Protein 4MB8 (pdb70)

Nearest PDB structures (foldseek):
  4mb8-assembly1_A  TM=1.003E+00  e=1.133E-54  unclassified Mammalia
  4mb8-assembly1_C  TM=1.001E+00  e=6.189E-52  unclassified Mammalia
  5ll1-assembly1_C  TM=9.895E-01  e=3.876E-42  Danio rerio
  4cw0-assembly1_A  TM=9.420E-01  e=4.918E-27  Aspergillus flavus
  6rgt-assembly1_A  TM=9.420E-01  e=1.066E-26  Aspergillus flavus

CATH classification: 3.10.270.10

Sequence (1146 aa):
VEFVRTGYGKDMVKVLHIQRDGKYHSIKEVATSVQLTLSSKKDYLHGDNSDIIPTDTIKNTVHVLAKFKGIKSIEAFAMNICEHFLSSFNHVIRAQVYVEEVPWKRFEKNGVKHVHAFIHTPTGTHFCEVEQMKSGPPVIHSGIKDLKVLKTTQSGFEGFIKDQFTTLPEVKDRCFATQVYCKWRYHQGRDVDFEATWDTVRDIVLKKFAGPYDKGEYSPSVQKTLYDIQVLSLSRVPEIEDMEISLPNIHYFNIDMSKMGLINKEEVLLPLDNPYGKITGTVKRVEFVRTGYGKDMVKVLHIQRDGKYHSIKEVATSVQLTLSSKKDYLHGDNSDIIPTDTIKNTVHVLAKFKGIKSIEAFAMNICEHFLSSFNHVIRAQVYVEEVPWKRFEKNGVKHVHAFIHTPTGTHFCEVEQMKSGPPVIHSGIKDLKVLKTTQSGFEGFIKDQFTTLPEVKDRCFATQVYCKWRYHQGRDVDFEATWDTVRDIVLKKFAGPYDKGEYSPSVQKTLYDIQVLSLSRVPEIEDMEISLPNIHYFNIDMSKMGLINKEEVLLPLDNPYGKITGTVKRKVEFVRTGYGKDMVKVLHIQRDGKYHSIKEVATSVQLTLSSKKDYLHGDNSDIIPTDTIKNTVHVLAKFKGIKSIEAFAMNICEHFLSSFNHVIRAQVYVEEVPWKRFEKNGVKHVHAFIHTPTGTHFCEVEQMKSGPPVIHSGIKDLKVLKTTQSGFEGFIKDQFTTLPEVKDRCFATQVYCKWRYHQGVDFEATWDTVRDIVLKKFAGPYDKGEYSPSVQKTLYDIQVLSLSRVPEIEDMEISLPNIHYFNIDMSKMGLINKEEVLLPLDNPYGKITGTVKRKLVEFVRTGYGKDMVKVLHIQRDGKYHSIKEVATSVQLTLSSKKDYLHGDNSDIIPTDTIKNTVHVLAKFKGIKSIEAFAMNICEHFLSSFNHVIRAQVYVEEVPWKRFEKNGVKHVHAFIHTPTGTHFCEVEQMKSGPPVIHSGIKDLKVLKTTQSGFEGFIKDQFTTLPEVKDRCFATQVYCKWRYHQGRDVDFEATWDTVRDIVLKKFAGPYDKGEYSPSVQKTLYDIQVLSLSRVPEIEDMEISLPNIHYFNIDMSKMGLINKEEVLLPLDNPYGKITGTVKRKLSSR

Foldseek 3Di:
DDDDDDKDADFFLWDKDWDDDDLAIDIWIKGKIKIWDFQDDCCVVPVDCVLPDDNVNLSVVLVVLCVVVNCLDVQVSQQVSFVVVLVPHVRTFKMKMKMKIQQWDFDDDPHDGDRDDTDRDLQWIKMKMWMDGRPGHIKIKIKTWFHKDKDQWLEWEDPDDDDPPDPDDGTQTGMFIKIKIKMFIFADVDPDPNVVLRVVLSVLLVCLQFNDPPPTHHDHDPQVSVVSSFVVSCVVPVGTFKMKIKIKGWDWAADDCVVVVDDDVHDHTDGDPDDIDMDIDMDGD/DDDDDDKDADFQLWDWFWDPPDLAIDIWIKGKIKIWGFQDCCCVVPVDCVQDDDNVNLSVVLVVCCVPPNCVDVQVSQQVSFVVPLVVHVRTFKMKMKMKIQQWDFDDDPPDGDRDDTDRDQQKIKMKMWMDGRPGHIKIKIKIWQHKDKDQWLEWEDDDDDDPVDPDDGTQIGMFIWIKIKMFIFAPVDPDPVVVLRVVLVVLLVCLQQPDPVPGHHDHDPLVSVVSSFVVSCVVDVGTFKMKIKIKGFDWAADDCVVVPDDDDHDHTDGDPDDIDIDIDMDGHD/DDDDDDKDADFQLWDWQWDDDDLAIDIWIKGKIKIWDFQDCCCVVPVDCPQPDPNVNLSVVLVVCCVVVNPLDVQVSQQVSFVCPLVVHVRTFKMKMKMKIQQWDFDDDPPDGDRDDTDRDQQKIKMKMWMDGRPGHIKIKIWIWQHKDKDFWLEWEDDDDDDPPDPDDGGQTGMFIWIKIKMWIFAPDDDPVVLRVVLVVLLVCLVFPDPPPGHHDHDPLVSVVSSQVVNCVVPVRTFKMKIKIKGWDWAADDCVVVPDDDPHPHTDGDPDDIDIDIDMDGDDD/DDDDDDKDADFFLWDKFWDDDDLAIDIWIKGKIKIWDFQDPCCVVPVDCVLPDDNVNLSVVLVVLCVVVNPPDVQVSQQVSFVVVLVVHVRTFKMKMKMWIQQWAFDADPHDGHRDDTDRDQQWIKMKMWMDGRPGHIKIKIKTWFHKDKDQWLEFEDPDDDDPPDPDDGTQIGMFIWIKIKMFIFADPDPDPNVVLVVVLVVLLVCLQFPDPPPTHHDHDPQVSVVSSQQASVAVPVGTFKMKIKIKGWDWAADDCVVVVDDDVHDHTDGDPDDIDIDIDMDGDDDHHD

Radius of gyration: 30.13 Å; Cα contacts (8 Å, |Δi|>4): 2859; chains: 4; bounding box: 75×80×69 Å

Solvent-accessible surface area: 43444 Å² total; per-residue (Å²): 73,56,60,71,137,10,2,5,1,2,15,58,2,35,0,0,29,4,94,88,85,66,106,101,9,38,27,31,12,1,19,0,25,2,35,0,15,7,61,35,47,52,5,6,64,139,13,54,6,51,31,2,0,0,20,16,0,0,42,13,0,0,8,0,12,0,43,142,120,12,4,165,10,0,0,31,0,0,38,36,0,0,98,31,0,19,90,62,16,119,34,0,57,36,0,48,0,71,0,46,34,35,18,37,82,38,6,108,74,148,67,80,114,0,19,0,0,8,18,34,16,18,13,4,3,12,3,0,21,0,54,28,99,66,120,23,85,22,44,1,29,0,0,0,50,38,0,60,2,0,3,2,21,46,1,0,23,54,39,8,46,119,39,156,35,24,48,46,97,76,50,154,55,58,16,2,3,2,58,5,73,0,39,0,74,4,63,100,75,72,132,25,98,14,63,48,16,29,90,38,0,58,55,0,2,25,80,31,8,0,1,57,50,72,149,8,84,87,11,34,2,6,9,51,5,0,28,35,4,1,46,52,0,2,81,128,11,88,56,0,49,30,0,64,0,20,3,24,13,47,20,26,82,46,24,96,5,66,163,32,69,36,133,3,138,53,59,0,7,53,9,43,69,26,12,54,0,60,7,19,2,9,0,94,94,83,96,58,66,151,9,2,6,2,4,14,60,2,39,0,0,27,2,87,89,83,68,102,96,12,36,25,30,12,0,18,1,24,3,35,0,14,9,60,33,43,56,4,9,58,137,12,54,7,52,31,3,1,0,20,18,0,0,42,13,0,0,8,1,12,0,42,134,104,37,10,121,6,0,0,36,0,0,42,36,0,0,100,35,0,12,71,64,16,109,42,0,55,32,0,48,0,74,0,46,32,35,18,37,81,40,10,94,115,157,51,80,104,0,13,4,0,8,19,35,14,17,16,4,4,14,3,0,22,0,54,22,101,66,122,23,73,26,47,3,34,0,0,0,49,38,0,66,1,0,0,2,17,21,1,0,20,60,38,11,43,111,33,118,17,21,50,45,88,80,48,145,60,51,17,2,3,2,60,4,75,0,41,0,80,5,59,108,79,64,146,29,85,19,50,48,16,26,81,45,0,51,54,6,1,14,107,38,7,0,4,68,43,106,117,0,83,88,9,40,1,8,8,46,5,0,28,23,2,0,51,31,0,6,78,155,10,85,56,0,54,26,0,47,0,20,4,21,14,49,19,25,79,44,21,91,1,68,177,26,70,21,148,1,150,50,65,0,5,53,9,45,65,30,14,55,0,62,7,23,3,8,0,85,65,178,18,88,53,63,158,8,1,6,1,2,14,57,1,38,0,0,19,2,93,85,84,72,128,96,11,40,25,29,12,0,17,0,24,3,34,0,13,9,59,32,46,54,4,9,61,134,14,57,7,51,31,4,1,0,21,19,0,0,43,15,0,0,10,3,18,0,35,122,124,15,12,168,6,0,0,27,1,0,50,31,0,0,94,35,1,13,81,60,17,129,36,0,56,34,0,45,0,75,0,45,33,34,18,37,79,46,7,97,94,151,53,76,99,0,10,4,0,8,18,35,16,21,15,4,4,12,2,0,22,0,55,15,100,68,119,24,87,37,46,20,34,0,0,0,49,38,0,72,2,0,1,2,19,31,2,0,21,60,38,10,44,114,35,115,17,23,56,46,88,77,47,141,74,57,17,2,3,3,63,5,74,0,40,0,78,16,59,152,77,76,90,28,60,48,15,27,77,44,0,48,53,0,1,25,98,51,8,0,5,61,43,92,104,1,73,93,8,38,0,6,8,46,7,0,30,27,3,0,57,35,0,1,77,124,12,82,63,0,54,26,0,58,0,19,4,21,14,51,19,25,80,47,22,85,1,65,169,27,71,20,146,2,119,75,57,0,8,56,9,37,62,29,14,54,0,59,7,24,3,7,0,87,40,126,145,40,66,59,60,136,13,1,6,2,4,15,58,1,35,2,0,22,2,80,84,87,67,92,105,11,27,19,20,12,2,20,0,25,3,36,0,15,6,61,20,48,58,3,6,63,135,12,56,6,51,31,2,1,0,21,16,0,0,43,11,0,0,9,0,8,0,41,140,126,14,7,123,16,1,0,34,2,0,48,41,0,0,103,31,0,14,78,66,16,114,39,0,54,36,0,49,0,70,0,46,32,35,16,35,80,35,7,108,69,149,66,82,118,0,20,0,0,9,19,34,15,18,14,3,4,13,5,0,22,0,56,24,102,64,119,24,93,33,47,20,27,0,0,0,50,40,0,58,1,0,3,2,18,28,2,0,23,55,39,9,47,115,36,146,37,24,45,47,97,80,51,152,69,60,16,2,3,3,58,6,73,0,38,0,76,12,63,118,58,200,128,35,92,26,63,46,15,25,84,64,0,58,71,6,3,25,103,48,9,1,6,79,58,82,119,7,82,90,9,33,1,4,9,51,6,0,23,33,4,1,27,18,0,6,34,151,12,88,51,0,56,28,0,66,1,19,4,24,16,50,18,26,82,39,25,102,2,69,182,33,68,35,137,5,129,75,64,0,5,53,10,35,62,30,14,54,0,60,5,22,4,13,1,77,57,153,137,62,59,242

InterPro domains:
  IPR002042 Uricase [PF01014] (20-144)
  IPR002042 Uricase [PF01014] (154-293)
  IPR002042 Uricase [PIRSF000241] (1-301)
  IPR002042 Uricase [PR00093] (22-33)
  IPR002042 Uricase [PR00093] (61-75)
  IPR002042 Uricase [PR00093] (97-110)
  IPR002042 Uricase [PR00093] (160-176)
  IPR002042 Uricase [PR00093] (176-188)
  IPR002042 Uricase [PTHR42874] (12-303)
  IPR002042 Uricase [TIGR03383] (17-298)
  IPR019842 Uricase, conserved site [PS00366] (160-187)

B-factor: mean 56.02, std 17.3, range [18.18, 130.03]

Organism: Canis lupus familiaris (NCBI:txid9615)

Secondary structure (DSSP, 8-state):
--EEEEEEEEEEEEEEEEEEETTEEEEEEEEEEEEEEES--HHHHT---TT---HHHHHHHHHHHHHHT--SSHHHHHHHHHHHHHHH-TTEEEEEEEEEE--EEEEEETTEEEEEEEEE--SSEEEEEEEEETTSPEEEEEEEEEEEEEESSSB-B-S----TT-----BS---EEEEEEEEEEE-SS----SHHHHHHHHHHHHHHHH-STTT---BS-HHHHHHHHHHHHHHH-TTEEEEEEEEEE--EEE---GGGT---SSSEEEE-SS-EEEEEEEEE-/-EEEEEEEEEEEEEEEEEEEETTEEEEEEEEEEEEEEES--HHHHT---TT---HHHHHHHHHHHHHHS--SSHHHHHHHHHHHHHHH-TTEEEEEEEEEE--EEEEEETTEEEEEEEEE--SSEEEEEEEEETTSPEEEEEEEEEEEEEESSSB-B-S----TT-----BS---EEEEEEEEEEE-SS----HHHHHHHHHHHHHHHHH--SSS---BS-HHHHHHHHHHHHHHH-TTEEEEEEEEEE--EEE---GGGT---SSSEEEE--SSEEEEEEEEE--/--EEEEEEEEEEEEEEEEEEETTEEEEEEEEEEEEEEES--HHHHT---TT---HHHHHHHHHHHHHHSTTS-HHHHHHHHHHHHHHH-TTEEEEEEEEEE--EEEEEETTEEEEEEEEE--SSEEEEEEEEETTSPEEEEEEEEEEEEEESSSB-B-S----TT-----BSS--EEEEEEEEEEE-----HHHHHHHHHHHHHHHHH--TTT---BS-HHHHHHHHHHHHHHH-TTEEEEEEEEEE--EEE---GGGT---SSSEEEE-SS-EEEEEEEEES--/-EEEEEEEEEEEEEEEEEEEETTEEEEEEEEEEEEEEES--HHHHT---TT---HHHHHHHHHHHHHHT--SSHHHHHHHHHHHHHHH-TTEEEEEEEEEE--EEEEEETTEEEEEEEEE--SSEEEEEEEEETTSPEEEEEEEEEEEEEESSSB-B-S----TT-----BS---EEEEEEEEEEE-SS----HHHHHHHHHHHHHHHHH-STTT---BS-HHHHHHHHHHHHHHH-TTEEEEEEEEEE--EEE---GGGT---SSSEEEE-SS-EEEEEEEEESSS---

Structure (mmCIF, N/CA/C/O backbone):
data_4MB8
#
_entry.id   4MB8
#
_cell.length_a   143.778
_cell.length_b   143.778
_cell.length_c   138.870
_cell.angle_alpha   90.00
_cell.angle_beta   90.00
_cell.angle_gamma   120.00
#
_symmetry.space_group_name_H-M   'P 61'
#
loop_
_entity.id
_entity.type
_entity.pdbx_description
1 polymer Uricase
2 non-polymer 'ACETATE ION'
3 water water
#
loop_
_atom_site.group_PDB
_atom_site.id
_atom_site.type_symbol
_atom_site.label_atom_id
_atom_site.label_alt_id
_atom_site.label_comp_id
_atom_site.label_asym_id
_atom_site.label_entity_id
_atom_site.label_seq_id
_atom_site.pdbx_PDB_ins_code
_atom_site.Cartn_x
_atom_site.Cartn_y
_atom_site.Cartn_z
_atom_site.occupancy
_atom_site.B_iso_or_equiv
_atom_site.auth_seq_id
_atom_site.auth_comp_id
_atom_site.auth_asym_id
_atom_site.auth_atom_id
_atom_site.pdbx_PDB_model_num
ATOM 1 N N . VAL A 1 14 ? 22.692 -27.591 -39.402 1.00 95.10 14 VAL A N 1
ATOM 2 C CA . VAL A 1 14 ? 23.048 -28.894 -38.837 1.00 91.22 14 VAL A CA 1
ATOM 3 C C . VAL A 1 14 ? 22.966 -28.984 -37.304 1.00 81.80 14 VAL A C 1
ATOM 4 O O . VAL A 1 14 ? 22.162 -29.732 -36.803 1.00 84.41 14 VAL A O 1
ATOM 8 N N . GLU A 1 15 ? 23.793 -28.223 -36.587 1.00 69.81 15 GLU A N 1
ATOM 9 C CA . GLU A 1 15 ? 23.860 -28.165 -35.099 1.00 77.33 15 GLU A CA 1
ATOM 10 C C . GLU A 1 15 ? 24.367 -29.418 -34.342 1.00 79.04 15 GLU A C 1
ATOM 11 O O . GLU A 1 15 ? 24.095 -30.551 -34.7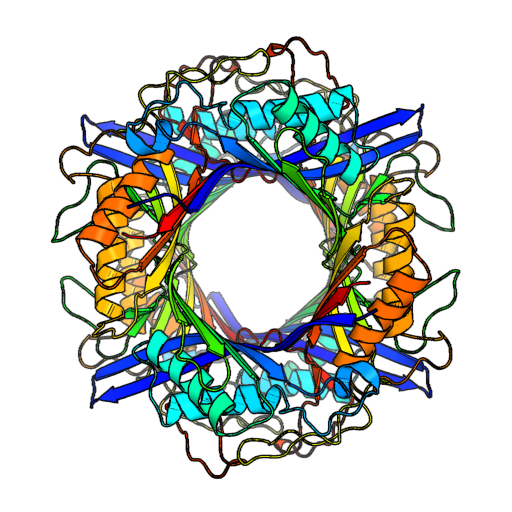13 1.00 73.32 15 GLU A O 1
ATOM 17 N N . PHE A 1 16 ? 25.154 -29.172 -33.294 1.00 70.26 16 PHE A N 1
ATOM 18 C CA . PHE A 1 16 ? 25.694 -30.222 -32.422 1.00 64.25 16 PHE A CA 1
ATOM 19 C C . PHE A 1 16 ? 24.823 -30.505 -31.219 1.00 62.36 16 PHE A C 1
ATOM 20 O O . PHE A 1 16 ? 24.266 -29.580 -30.633 1.00 72.15 16 PHE A O 1
ATOM 28 N N . VAL A 1 17 ? 24.744 -31.777 -30.834 1.00 59.12 17 VAL A N 1
ATOM 29 C CA . VAL A 1 17 ? 24.029 -32.201 -29.633 1.00 57.15 17 VAL A CA 1
ATOM 30 C C . VAL A 1 17 ? 25.023 -32.666 -28.554 1.00 60.97 17 VAL A C 1
ATOM 31 O O . VAL A 1 17 ? 24.882 -32.318 -27.383 1.00 61.15 17 VAL A O 1
ATOM 35 N N . ARG A 1 18 ? 26.037 -33.427 -28.975 1.00 55.73 18 ARG A N 1
ATOM 36 C CA . ARG A 1 18 ? 27.038 -34.019 -28.084 1.00 51.89 18 ARG A CA 1
ATOM 37 C C . ARG A 1 18 ? 28.337 -34.294 -28.819 1.00 56.90 18 ARG A C 1
ATOM 38 O O . ARG A 1 18 ? 28.320 -34.683 -29.982 1.00 61.29 18 ARG A O 1
ATOM 46 N N . THR A 1 19 ? 29.465 -34.083 -28.142 1.00 60.76 19 THR A N 1
ATOM 47 C CA . THR A 1 19 ? 30.769 -34.478 -28.680 1.00 54.99 19 THR A CA 1
ATOM 48 C C . THR A 1 19 ? 31.577 -35.098 -27.549 1.00 45.54 19 THR A C 1
ATOM 49 O O . THR A 1 19 ? 31.329 -34.826 -26.375 1.00 49.98 19 THR A O 1
ATOM 53 N N . GLY A 1 20 ? 32.541 -35.934 -27.902 1.00 43.02 20 GLY A N 1
ATOM 54 C CA . GLY A 1 20 ? 33.339 -36.616 -26.902 1.00 40.08 20 GLY A CA 1
ATOM 55 C C . GLY A 1 20 ? 34.396 -37.466 -27.574 1.00 45.92 20 GLY A C 1
ATOM 56 O O . GLY A 1 20 ? 34.155 -38.103 -28.601 1.00 46.62 20 GLY A O 1
ATOM 57 N N . TYR A 1 21 ? 35.580 -37.475 -26.986 1.00 41.28 21 TYR A N 1
ATOM 58 C CA . TYR A 1 21 ? 36.659 -38.282 -27.498 1.00 40.81 21 TYR A CA 1
ATOM 59 C C . TYR A 1 21 ? 37.514 -38.652 -26.288 1.00 42.49 21 TYR A C 1
ATOM 60 O O . TYR A 1 21 ? 37.477 -37.986 -25.248 1.00 35.82 21 TYR A O 1
ATOM 69 N N . GLY A 1 22 ? 38.243 -39.749 -26.390 1.00 39.98 22 GLY A N 1
ATOM 70 C CA . GLY A 1 22 ? 38.964 -40.234 -25.232 1.00 38.83 22 GLY A CA 1
ATOM 71 C C . GLY A 1 22 ? 39.670 -41.521 -25.566 1.00 42.63 22 GLY A C 1
ATOM 72 O O . GLY A 1 22 ? 39.790 -41.899 -26.738 1.00 35.21 22 GLY A O 1
ATOM 73 N N . LYS A 1 23 ? 40.131 -42.197 -24.520 1.00 38.73 23 LYS A N 1
ATOM 74 C CA . LYS A 1 23 ? 40.757 -43.495 -24.642 1.00 31.11 23 LYS A CA 1
ATOM 75 C C . LYS A 1 23 ? 39.935 -44.468 -23.815 1.00 36.22 23 LYS A C 1
ATOM 76 O O . LYS A 1 23 ? 39.528 -44.144 -22.705 1.00 31.50 23 LYS A O 1
ATOM 82 N N . ASP A 1 24 ? 39.636 -45.635 -24.378 1.00 27.97 24 ASP A N 1
ATOM 83 C CA . ASP A 1 24 ? 38.984 -46.703 -23.619 1.00 25.23 24 ASP A CA 1
ATOM 84 C C . ASP A 1 24 ? 39.943 -47.840 -23.287 1.00 29.98 24 ASP A C 1
ATOM 85 O O . ASP A 1 24 ? 40.935 -48.075 -23.997 1.00 32.18 24 ASP A O 1
ATOM 90 N N . MET A 1 25 ? 39.602 -48.564 -22.230 1.00 29.46 25 MET A N 1
ATOM 91 C CA . MET A 1 25 ? 40.295 -49.783 -21.845 1.00 31.14 25 MET A CA 1
ATOM 92 C C . MET A 1 25 ? 41.755 -49.497 -21.530 1.00 38.33 25 MET A C 1
ATOM 93 O O . MET A 1 25 ? 42.664 -50.209 -21.970 1.00 43.82 25 MET A O 1
ATOM 98 N N . VAL A 1 26 ? 41.996 -48.417 -20.803 1.00 37.38 26 VAL A N 1
ATOM 99 C CA . VAL A 1 26 ? 43.324 -48.230 -20.269 1.00 33.28 26 VAL A CA 1
ATOM 100 C C . VAL A 1 26 ? 43.396 -49.111 -19.032 1.00 27.58 26 VAL A C 1
ATOM 101 O O . VAL A 1 26 ? 42.659 -48.902 -18.077 1.00 30.98 26 VAL A O 1
ATOM 105 N N . LYS A 1 27 ? 44.229 -50.142 -19.088 1.00 30.18 27 LYS A N 1
ATOM 106 C CA . LYS A 1 27 ? 44.397 -51.071 -17.980 1.00 26.55 27 LYS A CA 1
ATOM 107 C C . LYS A 1 27 ? 45.638 -50.752 -17.156 1.00 29.40 27 LYS A C 1
ATOM 108 O O . LYS A 1 27 ? 46.681 -50.406 -17.704 1.00 37.56 27 LYS A O 1
ATOM 114 N N . VAL A 1 28 ? 45.520 -50.872 -15.838 1.00 32.95 28 VAL A N 1
ATOM 115 C CA . VAL A 1 28 ? 46.626 -50.597 -14.929 1.00 29.76 28 VAL A CA 1
ATOM 116 C C . VAL A 1 28 ? 46.588 -51.532 -13.738 1.00 32.32 28 VAL A C 1
ATOM 117 O O . VAL A 1 28 ? 45.513 -51.834 -13.237 1.00 35.09 28 VAL A O 1
ATOM 121 N N . LEU A 1 29 ? 47.745 -52.015 -13.304 1.00 31.17 29 LEU A N 1
ATOM 122 C CA . LEU A 1 29 ? 47.876 -52.669 -12.008 1.00 26.20 29 LEU A CA 1
ATOM 123 C C . LEU A 1 29 ? 48.752 -51.792 -11.095 1.00 39.12 29 LEU A C 1
ATOM 124 O O . LEU A 1 29 ? 49.918 -51.511 -11.408 1.00 36.87 29 LEU A O 1
ATOM 129 N N . HIS A 1 30 ? 48.185 -51.340 -9.985 1.00 35.84 30 HIS A N 1
ATOM 130 C CA . HIS A 1 30 ? 48.936 -50.589 -8.994 1.00 35.64 30 HIS A CA 1
ATOM 131 C C . HIS A 1 30 ? 49.344 -51.515 -7.864 1.00 38.14 30 HIS A C 1
ATOM 132 O O . HIS A 1 30 ? 48.513 -52.256 -7.328 1.00 34.74 30 HIS A O 1
ATOM 139 N N . ILE A 1 31 ? 50.635 -51.513 -7.543 1.00 38.43 31 ILE A N 1
ATOM 140 C CA . ILE A 1 31 ? 51.196 -52.353 -6.466 1.00 44.27 31 ILE A CA 1
ATOM 141 C C . ILE A 1 31 ? 51.795 -51.544 -5.322 1.00 50.66 31 ILE A C 1
ATOM 142 O O . ILE A 1 31 ? 52.597 -50.639 -5.545 1.00 52.07 31 ILE A O 1
ATOM 147 N N . GLN A 1 32 ? 51.356 -51.820 -4.103 1.00 56.09 32 GLN A N 1
ATOM 148 C CA . GLN A 1 32 ? 51.975 -51.210 -2.931 1.00 53.86 32 GLN A CA 1
ATOM 149 C C . GLN A 1 32 ? 52.743 -52.239 -2.080 1.00 54.70 32 GLN A C 1
ATOM 150 O O . GLN A 1 32 ? 52.229 -53.322 -1.795 1.00 57.51 32 GLN A O 1
ATOM 156 N N . ARG A 1 33 ? 53.979 -51.925 -1.694 1.00 60.48 33 ARG A N 1
ATOM 157 C CA . ARG A 1 33 ? 54.806 -52.894 -0.959 1.00 57.24 33 ARG A CA 1
ATOM 158 C C . ARG A 1 33 ? 55.220 -52.410 0.424 1.00 63.12 33 ARG A C 1
ATOM 159 O O . ARG A 1 33 ? 56.015 -51.484 0.547 1.00 79.59 33 ARG A O 1
ATOM 167 N N . ASP A 1 34 ? 54.638 -53.019 1.456 1.00 75.17 34 ASP A N 1
ATOM 168 C CA . ASP A 1 34 ? 55.028 -52.780 2.850 1.00 77.50 34 ASP A CA 1
ATOM 169 C C . ASP A 1 34 ? 55.752 -54.009 3.382 1.00 73.24 34 ASP A C 1
ATOM 170 O O . ASP A 1 34 ? 55.156 -54.846 4.054 1.00 72.75 34 ASP A O 1
ATOM 175 N N . GLY A 1 35 ? 57.035 -54.128 3.077 1.00 78.93 35 GLY A N 1
ATOM 176 C CA . GLY A 1 35 ? 57.761 -55.331 3.428 1.00 83.64 35 GLY A CA 1
ATOM 177 C C . GLY A 1 35 ? 57.345 -56.532 2.601 1.00 85.18 35 GLY A C 1
ATOM 178 O O . GLY A 1 35 ? 57.422 -56.500 1.364 1.00 78.51 35 GLY A O 1
ATOM 179 N N . LYS A 1 36 ? 56.911 -57.596 3.278 1.00 85.78 36 LYS A N 1
ATOM 180 C CA . LYS A 1 36 ? 56.539 -58.843 2.599 1.00 91.55 36 LYS A CA 1
ATOM 181 C C . LYS A 1 36 ? 55.080 -58.777 2.165 1.00 85.05 36 LYS A C 1
ATOM 182 O O . LYS A 1 36 ? 54.616 -59.608 1.380 1.00 85.37 36 LYS A O 1
ATOM 188 N N . TYR A 1 37 ? 54.385 -57.760 2.674 1.00 73.17 37 TYR A N 1
ATOM 189 C CA . TYR A 1 37 ? 52.950 -57.615 2.508 1.00 62.44 37 TYR A CA 1
ATOM 190 C C . TYR A 1 37 ? 52.524 -56.674 1.361 1.00 67.86 37 TYR A C 1
ATOM 191 O O . TYR A 1 37 ? 52.413 -55.448 1.529 1.00 58.52 37 TYR A O 1
ATOM 200 N N . HIS A 1 38 ? 52.214 -57.276 0.213 1.00 64.80 38 HIS A N 1
ATOM 201 C CA . HIS A 1 38 ? 51.861 -56.532 -0.996 1.00 50.61 38 HIS A CA 1
ATOM 202 C C . HIS A 1 38 ? 50.369 -56.424 -1.155 1.00 46.86 38 HIS A C 1
ATOM 203 O O . HIS A 1 38 ? 49.639 -57.358 -0.841 1.00 48.69 38 HIS A O 1
ATOM 210 N N . SER A 1 39 ? 49.939 -55.270 -1.646 1.00 48.61 39 SER A N 1
ATOM 211 C CA . SER A 1 39 ? 48.556 -54.983 -1.934 1.00 42.98 39 SER A CA 1
ATOM 212 C C . SER A 1 39 ? 48.407 -54.505 -3.373 1.00 51.61 39 SER A C 1
ATOM 213 O O . SER A 1 39 ? 49.247 -53.736 -3.867 1.00 48.51 39 SER A O 1
ATOM 216 N N . ILE A 1 40 ? 47.336 -54.940 -4.038 1.00 42.44 40 ILE A N 1
ATOM 217 C CA . ILE A 1 40 ? 47.118 -54.575 -5.431 1.00 37.20 40 ILE A CA 1
ATOM 218 C C . ILE A 1 40 ? 45.753 -53.995 -5.715 1.00 35.65 40 ILE A C 1
ATOM 219 O O . ILE A 1 40 ? 44.793 -54.219 -4.993 1.00 41.66 40 ILE A O 1
ATOM 224 N N . LYS A 1 41 ? 45.688 -53.256 -6.811 1.00 38.84 41 LYS A N 1
ATOM 225 C CA . LYS A 1 41 ? 44.439 -52.879 -7.427 1.00 36.69 41 LYS A CA 1
ATOM 226 C C . LYS A 1 41 ? 44.681 -52.853 -8.950 1.00 34.20 41 LYS A C 1
ATOM 227 O O . LYS A 1 41 ? 45.586 -52.178 -9.445 1.00 42.87 41 LYS A O 1
ATOM 233 N N . GLU A 1 42 ? 43.962 -53.696 -9.678 1.00 38.99 42 GLU A N 1
ATOM 234 C CA . GLU A 1 42 ? 43.983 -53.657 -11.139 1.00 36.64 42 GLU A CA 1
ATOM 235 C C . GLU A 1 42 ? 42.666 -53.107 -11.626 1.00 35.50 42 GLU A C 1
ATOM 236 O O . GLU A 1 42 ? 41.610 -53.625 -11.247 1.00 33.52 42 GLU A O 1
ATOM 242 N N . VAL A 1 43 ? 42.717 -52.109 -12.502 1.00 28.18 43 VAL A N 1
ATOM 243 C CA . VAL A 1 43 ? 41.516 -51.519 -13.049 1.00 26.74 43 VAL A CA 1
ATOM 244 C C . VAL A 1 43 ? 41.588 -51.457 -14.580 1.00 31.46 43 VAL A C 1
ATOM 245 O O . VAL A 1 43 ? 42.653 -51.602 -15.182 1.00 37.62 43 VAL A O 1
ATOM 249 N N . ALA A 1 44 ? 40.438 -51.218 -15.192 1.00 30.94 44 ALA A N 1
ATOM 250 C CA . ALA A 1 44 ? 40.338 -50.844 -16.585 1.00 30.07 44 ALA A CA 1
ATOM 251 C C . ALA A 1 44 ? 39.579 -49.525 -16.592 1.00 36.54 44 ALA A C 1
ATOM 252 O O . ALA A 1 44 ? 38.553 -49.393 -15.940 1.00 35.40 44 ALA A O 1
ATOM 254 N N . THR A 1 45 ? 40.088 -48.550 -17.327 1.00 38.27 45 THR A N 1
ATOM 255 C CA . THR A 1 45 ? 39.602 -47.189 -17.231 1.00 36.32 45 THR A CA 1
ATOM 256 C C . THR A 1 45 ? 39.208 -46.630 -18.572 1.00 38.49 45 THR A C 1
ATOM 257 O O . THR A 1 45 ? 39.929 -46.802 -19.554 1.00 30.22 45 THR A O 1
ATOM 261 N N . SER A 1 46 ? 38.106 -45.897 -18.607 1.00 36.46 46 SER A N 1
ATOM 262 C CA . SER A 1 46 ? 37.786 -45.170 -19.818 1.00 35.45 46 SER A CA 1
ATOM 263 C C . SER A 1 46 ? 37.558 -43.688 -19.521 1.00 36.37 46 SER A C 1
ATOM 264 O O . SER A 1 46 ? 36.957 -43.316 -18.512 1.00 33.28 46 SER A O 1
ATOM 267 N N . VAL A 1 47 ? 38.058 -42.848 -20.412 1.00 32.96 47 VAL A N 1
ATOM 268 C CA . VAL A 1 47 ? 38.021 -41.421 -20.211 1.00 36.39 47 VAL A CA 1
ATOM 269 C C . VAL A 1 47 ? 37.502 -40.721 -21.449 1.00 40.14 47 VAL A C 1
ATOM 270 O O . VAL A 1 47 ? 38.022 -40.919 -22.555 1.00 36.22 47 VAL A O 1
ATOM 274 N N . GLN A 1 48 ? 36.479 -39.895 -21.262 1.00 32.38 48 GLN A N 1
ATOM 275 C CA . GLN A 1 48 ? 35.993 -39.061 -22.360 1.00 42.30 48 GLN A CA 1
ATOM 276 C C . GLN A 1 48 ? 36.040 -37.578 -22.000 1.00 42.87 48 GLN A C 1
ATOM 277 O O . GLN A 1 48 ? 35.700 -37.176 -20.882 1.00 40.71 48 GLN A O 1
ATOM 283 N N . LEU A 1 49 ? 36.397 -36.774 -22.985 1.00 41.47 49 LEU A N 1
ATOM 284 C CA . LEU A 1 49 ? 36.495 -35.334 -22.817 1.00 44.71 49 LEU A CA 1
ATOM 285 C C . LEU A 1 49 ? 35.646 -34.648 -23.867 1.00 47.63 49 LEU A C 1
ATOM 286 O O . LEU A 1 49 ? 35.570 -35.108 -25.012 1.00 44.78 49 LEU A O 1
ATOM 291 N N . THR A 1 50 ? 35.017 -33.543 -23.465 1.00 51.79 50 THR A N 1
ATOM 292 C CA . THR A 1 50 ? 34.336 -32.661 -24.403 1.00 53.32 50 THR A CA 1
ATOM 293 C C . THR A 1 50 ? 35.083 -31.353 -24.503 1.00 47.42 50 THR A C 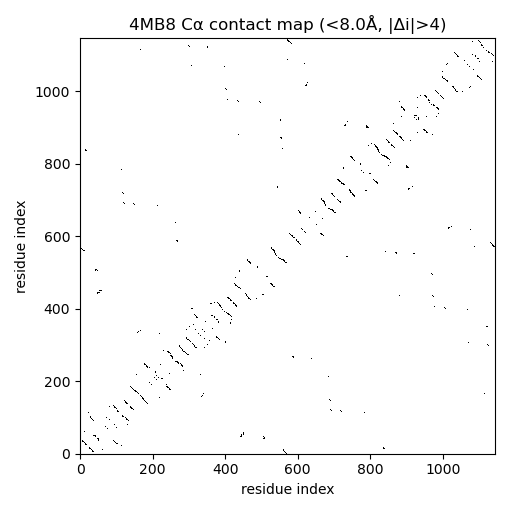1
ATOM 294 O O . THR A 1 50 ? 35.420 -30.747 -23.498 1.00 47.80 50 THR A O 1
ATOM 298 N N . LEU A 1 51 ? 35.348 -30.910 -25.718 1.00 54.22 51 LEU A N 1
ATOM 299 C CA . LEU A 1 51 ? 36.018 -29.632 -25.888 1.00 53.32 51 LEU A CA 1
ATOM 300 C C . LEU A 1 51 ? 34.999 -28.521 -26.140 1.00 59.37 51 LEU A C 1
ATOM 301 O O . LEU A 1 51 ? 33.896 -28.757 -26.655 1.00 56.83 51 LEU A O 1
ATOM 306 N N . SER A 1 52 ? 35.375 -27.302 -25.782 1.00 65.28 52 SER A N 1
ATOM 307 C CA . SER A 1 52 ? 34.530 -26.156 -26.069 1.00 65.91 52 SER A CA 1
ATOM 308 C C . SER A 1 52 ? 34.543 -25.863 -27.569 1.00 56.92 52 SER A C 1
ATOM 309 O O . SER A 1 52 ? 33.503 -25.626 -28.162 1.00 64.99 52 SER A O 1
ATOM 312 N N . SER A 1 53 ? 35.716 -25.879 -28.186 1.00 57.75 53 SER A N 1
ATOM 313 C CA . SER A 1 53 ? 35.800 -25.697 -29.634 1.00 67.75 53 SER A CA 1
ATOM 314 C C . SER A 1 53 ? 35.386 -26.953 -30.382 1.00 61.37 53 SER A C 1
ATOM 315 O O . SER A 1 53 ? 35.497 -28.051 -29.850 1.00 70.27 53 SER A O 1
ATOM 318 N N . LYS A 1 54 ? 34.931 -26.789 -31.622 1.00 58.74 54 LYS A N 1
ATOM 319 C CA . LYS A 1 54 ? 34.462 -27.915 -32.406 1.00 54.25 54 LYS A CA 1
ATOM 320 C C . LYS A 1 54 ? 35.153 -27.901 -33.760 1.00 56.09 54 LYS A C 1
ATOM 321 O O . LYS A 1 54 ? 34.731 -28.572 -34.708 1.00 56.76 54 LYS A O 1
ATOM 327 N N . LYS A 1 55 ? 36.215 -27.111 -33.850 1.00 58.37 55 LYS A N 1
ATOM 328 C CA . LYS A 1 55 ? 36.940 -26.931 -35.104 1.00 57.01 55 LYS A CA 1
ATOM 329 C C . LYS A 1 55 ? 37.607 -28.214 -35.581 1.00 54.24 55 LYS A C 1
ATOM 330 O O . LYS A 1 55 ? 37.863 -28.382 -36.772 1.00 56.36 55 LYS A O 1
ATOM 336 N N . ASP A 1 56 ? 37.899 -29.116 -34.647 1.00 58.19 56 ASP A N 1
ATOM 337 C CA . ASP A 1 56 ? 38.389 -30.453 -35.004 1.00 53.86 56 ASP A CA 1
ATOM 338 C C . ASP A 1 56 ? 37.391 -31.195 -35.892 1.00 54.36 56 ASP A C 1
ATOM 339 O O . ASP A 1 56 ? 37.766 -31.774 -36.915 1.00 53.24 56 ASP A O 1
ATOM 344 N N . TYR A 1 57 ? 36.116 -31.150 -35.523 1.00 53.37 57 TYR A N 1
ATOM 345 C CA . TYR A 1 57 ? 35.070 -31.742 -36.348 1.00 56.80 57 TYR A CA 1
ATOM 346 C C . TYR A 1 57 ? 34.837 -30.961 -37.643 1.00 65.57 57 TYR A C 1
ATOM 347 O O . TYR A 1 57 ? 34.785 -31.540 -38.739 1.00 60.08 57 TYR A O 1
ATOM 356 N N . LEU A 1 58 ? 34.713 -29.641 -37.514 1.00 65.86 58 LEU A N 1
ATOM 357 C CA . LEU A 1 58 ? 34.333 -28.789 -38.643 1.00 60.14 58 LEU A CA 1
ATOM 358 C C . LEU A 1 58 ? 35.384 -28.675 -39.735 1.00 60.86 58 LEU A C 1
ATOM 359 O O . LEU A 1 58 ? 35.060 -28.785 -40.915 1.00 63.09 58 LEU A O 1
ATOM 364 N N . HIS A 1 59 ? 36.645 -28.488 -39.359 1.00 61.18 59 HIS A N 1
ATOM 365 C CA . HIS A 1 59 ? 37.644 -28.154 -40.366 1.00 73.44 59 HIS A CA 1
ATOM 366 C C . HIS A 1 59 ? 38.824 -29.117 -40.371 1.00 69.02 59 HIS A C 1
ATOM 367 O O . HIS A 1 59 ? 39.580 -29.169 -41.343 1.00 74.93 59 HIS A O 1
ATOM 374 N N . GLY A 1 60 ? 38.979 -29.886 -39.299 1.00 63.14 60 GLY A N 1
ATOM 375 C CA . GLY A 1 60 ? 40.085 -30.830 -39.214 1.00 63.38 60 GLY A CA 1
ATOM 376 C C . GLY A 1 60 ? 41.261 -30.238 -38.453 1.00 64.42 60 GLY A C 1
ATOM 377 O O . GLY A 1 60 ? 42.390 -30.710 -38.552 1.00 69.35 60 GLY A O 1
ATOM 378 N N . ASP A 1 61 ? 40.973 -29.186 -37.694 1.00 68.91 61 ASP A N 1
ATOM 379 C CA . ASP A 1 61 ? 41.953 -28.467 -36.895 1.00 60.91 61 ASP A CA 1
ATOM 380 C C . ASP A 1 61 ? 42.138 -29.116 -35.528 1.00 55.09 61 ASP A C 1
ATOM 381 O O . ASP A 1 61 ? 41.293 -28.980 -34.646 1.00 60.09 61 ASP A O 1
ATOM 386 N N . ASN A 1 62 ? 43.263 -29.786 -35.343 1.00 52.78 62 ASN A N 1
ATOM 387 C CA . ASN A 1 62 ? 43.494 -30.516 -34.114 1.00 58.52 62 ASN A CA 1
ATOM 388 C C . ASN A 1 62 ? 44.164 -29.689 -33.004 1.00 59.49 62 ASN A C 1
ATOM 389 O O . ASN A 1 62 ? 44.568 -30.253 -31.978 1.00 51.61 62 ASN A O 1
ATOM 394 N N . SER A 1 63 ? 44.258 -28.367 -33.181 1.00 51.12 63 SER A N 1
ATOM 395 C CA . SER A 1 63 ? 45.081 -27.546 -32.291 1.00 52.14 63 SER A CA 1
ATOM 396 C C . SER A 1 63 ? 44.558 -27.510 -30.851 1.00 54.82 63 SER A C 1
ATOM 397 O O . SER A 1 63 ? 45.289 -27.132 -29.939 1.00 58.48 63 SER A O 1
ATOM 400 N N . ASP A 1 64 ? 43.323 -27.950 -30.624 1.00 54.84 64 ASP A N 1
ATOM 401 C CA . ASP A 1 64 ? 42.830 -28.057 -29.249 1.00 54.10 64 ASP A CA 1
ATOM 402 C C . ASP A 1 64 ? 42.798 -29.513 -28.754 1.00 51.34 64 ASP A C 1
ATOM 403 O O . ASP A 1 64 ? 42.453 -29.794 -27.603 1.00 49.11 64 ASP A O 1
ATOM 408 N N . ILE A 1 65 ? 43.174 -30.440 -29.622 1.00 47.54 65 ILE A N 1
ATOM 409 C CA . ILE A 1 65 ? 43.086 -31.850 -29.276 1.00 53.49 65 ILE A CA 1
ATOM 410 C C . ILE A 1 65 ? 44.227 -32.244 -28.335 1.00 54.59 65 ILE A C 1
ATOM 411 O O . ILE A 1 65 ? 45.402 -32.113 -28.674 1.00 47.98 65 ILE A O 1
ATOM 416 N N . ILE A 1 66 ? 43.875 -32.707 -27.143 1.00 46.75 66 ILE A N 1
ATOM 417 C CA . ILE A 1 66 ? 44.815 -33.471 -26.336 1.00 46.97 66 ILE A CA 1
ATOM 418 C C . ILE A 1 66 ? 44.814 -34.901 -26.863 1.00 40.11 66 ILE A C 1
ATOM 419 O O . ILE A 1 66 ? 43.822 -35.582 -26.723 1.00 36.74 66 ILE A O 1
ATOM 424 N N . PRO A 1 67 ? 45.931 -35.366 -27.437 1.00 42.15 67 PRO A N 1
ATOM 425 C CA . PRO A 1 67 ? 45.962 -36.715 -28.017 1.00 41.29 67 PRO A CA 1
ATOM 426 C C . PRO A 1 67 ? 45.470 -37.787 -27.053 1.00 44.35 67 PRO A C 1
ATOM 427 O O . PRO A 1 67 ? 45.759 -37.706 -25.850 1.00 42.81 67 PRO A O 1
ATOM 431 N N . THR A 1 68 ? 44.726 -38.765 -27.574 1.00 48.50 68 THR A N 1
ATOM 432 C CA . THR A 1 68 ? 44.203 -39.837 -26.735 1.00 46.74 68 THR A CA 1
ATOM 433 C C . THR A 1 68 ? 45.382 -40.575 -26.095 1.00 34.73 68 THR A C 1
ATOM 434 O O . THR A 1 68 ? 45.296 -41.046 -24.964 1.00 38.30 68 THR A O 1
ATOM 438 N N . ASP A 1 69 ? 46.500 -40.646 -26.799 1.00 39.99 69 ASP A N 1
ATOM 439 C CA . ASP A 1 69 ? 47.702 -41.226 -26.206 1.00 39.49 69 ASP A CA 1
ATOM 440 C C . ASP A 1 69 ? 48.172 -40.480 -24.938 1.00 45.80 69 ASP A C 1
ATOM 441 O O . ASP A 1 69 ? 48.695 -41.089 -24.000 1.00 45.61 69 ASP A O 1
ATOM 446 N N . THR A 1 70 ? 47.976 -39.168 -24.911 1.00 40.52 70 THR A N 1
ATOM 447 C CA . THR A 1 70 ? 48.319 -38.356 -23.750 1.00 34.88 70 THR A CA 1
ATOM 448 C C . THR A 1 70 ? 47.342 -38.602 -22.609 1.00 36.42 70 THR A C 1
ATOM 449 O O . THR A 1 70 ? 47.718 -38.612 -21.443 1.00 35.93 70 THR A O 1
ATOM 453 N N . ILE A 1 71 ? 46.074 -38.771 -22.944 1.00 35.66 71 ILE A N 1
ATOM 454 C CA . ILE A 1 71 ? 45.095 -39.187 -21.949 1.00 35.64 71 ILE A CA 1
ATOM 455 C C . ILE A 1 71 ? 45.512 -40.516 -21.308 1.00 38.87 71 ILE A C 1
ATOM 456 O O . ILE A 1 71 ? 45.546 -40.642 -20.086 1.00 37.36 71 ILE A O 1
ATOM 461 N N . LYS A 1 72 ? 45.881 -41.496 -22.126 1.00 34.56 72 LYS A N 1
ATOM 462 C CA . LYS A 1 72 ? 46.391 -42.763 -21.594 1.00 30.61 72 LYS A CA 1
ATOM 463 C C . LYS A 1 72 ? 47.602 -42.575 -20.668 1.00 31.50 72 LYS A C 1
ATOM 464 O O . LYS A 1 72 ? 47.630 -43.122 -19.566 1.00 46.46 72 LYS A O 1
ATOM 470 N N . ASN A 1 73 ? 48.625 -41.853 -21.120 1.00 36.12 73 ASN A N 1
ATOM 471 C CA . ASN A 1 73 ? 49.774 -41.541 -20.251 1.00 38.77 73 ASN A CA 1
ATOM 472 C C . ASN A 1 73 ? 49.380 -40.899 -18.916 1.00 41.24 73 ASN A C 1
ATOM 473 O O . ASN A 1 73 ? 49.924 -41.224 -17.848 1.00 35.67 73 ASN A O 1
ATOM 478 N N . THR A 1 74 ? 48.447 -39.960 -19.000 1.00 29.51 74 THR A N 1
ATOM 479 C CA . THR A 1 74 ? 47.959 -39.260 -17.822 1.00 39.18 74 THR A CA 1
ATOM 480 C C . THR A 1 74 ? 47.284 -40.200 -16.825 1.00 37.34 74 THR A C 1
ATOM 481 O O . THR A 1 74 ? 47.474 -40.064 -15.630 1.00 38.59 74 THR A O 1
ATOM 485 N N . VAL A 1 75 ? 46.495 -41.157 -17.300 1.00 39.48 75 VAL A N 1
ATOM 486 C CA . VAL A 1 75 ? 45.917 -42.138 -16.385 1.00 33.48 75 VAL A CA 1
ATOM 487 C C . VAL A 1 75 ? 47.027 -42.924 -15.702 1.00 40.05 75 VAL A C 1
ATOM 488 O O . VAL A 1 75 ? 46.954 -43.187 -14.496 1.00 47.32 75 VAL A O 1
ATOM 492 N N . HIS A 1 76 ? 48.049 -43.312 -16.463 1.00 34.18 76 HIS A N 1
ATOM 493 C CA . HIS A 1 76 ? 49.185 -44.048 -15.889 1.00 38.80 76 HIS A CA 1
ATOM 494 C C . HIS A 1 76 ? 49.946 -43.223 -14.848 1.00 47.34 76 HIS A C 1
ATOM 495 O O . HIS A 1 76 ? 50.330 -43.734 -13.782 1.00 32.86 76 HIS A O 1
ATOM 502 N N . VAL A 1 77 ? 50.171 -41.950 -15.163 1.00 42.30 77 VAL A N 1
ATOM 503 C CA . VAL A 1 77 ? 50.906 -41.083 -14.254 1.00 40.29 77 VAL A CA 1
ATOM 504 C C . VAL A 1 77 ? 50.126 -40.851 -12.959 1.00 45.59 77 VAL A C 1
ATOM 505 O O . VAL A 1 77 ? 50.671 -40.996 -11.869 1.00 39.26 77 VAL A O 1
ATOM 509 N N . LEU A 1 78 ? 48.845 -40.505 -13.093 1.00 41.97 78 LEU A N 1
ATOM 510 C CA . LEU A 1 78 ? 47.994 -40.210 -11.941 1.00 40.41 78 LEU A CA 1
ATOM 511 C C . LEU A 1 78 ? 47.904 -41.405 -10.995 1.00 47.57 78 LEU A C 1
ATOM 512 O O . LEU A 1 78 ? 47.888 -41.243 -9.776 1.00 49.96 78 LEU A O 1
ATOM 517 N N . ALA A 1 79 ? 47.879 -42.611 -11.553 1.00 46.19 79 ALA A N 1
ATOM 518 C CA . ALA A 1 79 ? 47.885 -43.811 -10.730 1.00 35.73 79 ALA A CA 1
ATOM 519 C C . ALA A 1 79 ? 49.187 -43.935 -9.943 1.00 44.69 79 ALA A C 1
ATOM 520 O O . ALA A 1 79 ? 49.205 -44.509 -8.853 1.00 43.55 79 ALA A O 1
ATOM 522 N N . LYS A 1 80 ? 50.277 -43.414 -10.505 1.00 44.59 80 LYS A N 1
ATOM 523 C CA . LYS A 1 80 ? 51.576 -43.466 -9.845 1.00 44.79 80 LYS A CA 1
ATOM 524 C C . LYS A 1 80 ? 51.623 -42.399 -8.752 1.00 43.95 80 LYS A C 1
ATOM 525 O O . LYS A 1 80 ? 51.913 -42.701 -7.613 1.00 55.31 80 LYS A O 1
ATOM 531 N N . PHE A 1 81 ? 51.273 -41.170 -9.097 1.00 43.87 81 PHE A N 1
ATOM 532 C CA . PHE A 1 81 ? 51.298 -40.064 -8.149 1.00 54.72 81 PHE A CA 1
ATOM 533 C C . PHE A 1 81 ? 50.294 -40.201 -7.013 1.00 56.31 81 PHE A C 1
ATOM 534 O O . PHE A 1 81 ? 50.681 -40.079 -5.853 1.00 58.49 81 PHE A O 1
ATOM 542 N N . LYS A 1 82 ? 49.020 -40.444 -7.330 1.00 53.71 82 LYS A N 1
ATOM 543 C CA . LYS A 1 82 ? 47.983 -40.498 -6.299 1.00 46.89 82 LYS A CA 1
ATOM 544 C C . LYS A 1 82 ? 47.560 -41.910 -5.940 1.00 44.32 82 LYS A C 1
ATOM 545 O O . LYS A 1 82 ? 46.759 -42.115 -5.024 1.00 47.94 82 LYS A O 1
ATOM 551 N N . GLY A 1 83 ? 48.096 -42.896 -6.638 1.00 43.93 83 GLY A N 1
ATOM 552 C CA . GLY A 1 83 ? 47.696 -44.259 -6.349 1.00 42.75 83 GLY A CA 1
ATOM 553 C C . GLY A 1 83 ? 46.248 -44.462 -6.761 1.00 46.94 83 GLY A C 1
ATOM 554 O O . GLY A 1 83 ? 45.671 -43.646 -7.480 1.00 50.51 83 GLY A O 1
ATOM 555 N N . ILE A 1 84 ? 45.628 -45.519 -6.269 1.00 46.62 84 ILE A N 1
ATOM 556 C CA . ILE A 1 84 ? 44.233 -45.743 -6.592 1.00 58.13 84 ILE A CA 1
ATOM 557 C C . ILE A 1 84 ? 43.491 -45.783 -5.259 1.00 62.64 84 ILE A C 1
ATOM 558 O O . ILE A 1 84 ? 42.723 -44.858 -4.978 1.00 77.28 84 ILE A O 1
ATOM 563 N N . LYS A 1 85 ? 43.718 -46.791 -4.424 1.00 56.54 85 LYS A N 1
ATOM 564 C CA . LYS A 1 85 ? 43.109 -46.760 -3.086 1.00 78.06 85 LYS A CA 1
ATOM 565 C C . LYS A 1 85 ? 41.590 -46.945 -3.113 1.00 76.51 85 LYS A C 1
ATOM 566 O O . LYS A 1 85 ? 41.057 -47.888 -2.518 1.00 80.43 85 LYS A O 1
ATOM 572 N N . SER A 1 86 ? 40.905 -45.998 -3.751 1.00 63.76 86 SER A N 1
ATOM 573 C CA . SER A 1 86 ? 39.511 -46.151 -4.140 1.00 51.43 86 SER A CA 1
ATOM 574 C C . SER A 1 86 ? 39.339 -45.818 -5.639 1.00 50.23 86 SER A C 1
ATOM 575 O O . SER A 1 86 ? 39.831 -44.788 -6.120 1.00 53.09 86 SER A O 1
ATOM 578 N N . ILE A 1 87 ? 38.577 -46.644 -6.351 1.00 49.57 87 ILE A N 1
ATOM 579 C CA . ILE A 1 87 ? 38.338 -46.443 -7.777 1.00 45.65 87 ILE A CA 1
ATOM 580 C C . ILE A 1 87 ? 37.608 -45.119 -8.074 1.00 46.52 87 ILE A C 1
ATOM 581 O O . ILE A 1 87 ? 37.915 -44.425 -9.054 1.00 39.37 87 ILE A O 1
ATOM 586 N N . GLU A 1 88 ? 36.713 -44.726 -7.175 1.00 42.23 88 GLU A N 1
ATOM 587 C CA . GLU A 1 88 ? 36.009 -43.444 -7.269 1.00 48.43 88 GLU A CA 1
ATOM 588 C C . GLU A 1 88 ? 36.957 -42.233 -7.141 1.00 51.02 88 GLU A C 1
ATOM 589 O O . GLU A 1 88 ? 36.851 -41.244 -7.896 1.00 37.02 88 GLU A O 1
ATOM 595 N N . ALA A 1 89 ? 37.869 -42.318 -6.168 1.00 50.06 89 ALA A N 1
ATOM 596 C CA . ALA A 1 89 ? 38.889 -41.287 -5.954 1.00 47.64 89 ALA A CA 1
ATOM 597 C C . ALA A 1 89 ? 39.713 -41.093 -7.209 1.00 50.23 89 ALA A C 1
ATOM 598 O O . ALA A 1 89 ? 39.959 -39.961 -7.658 1.00 47.84 89 ALA A O 1
ATOM 600 N N . PHE A 1 90 ? 40.145 -42.226 -7.762 1.00 49.91 90 PHE A N 1
ATOM 601 C CA . PHE A 1 90 ? 40.968 -42.260 -8.969 1.00 41.06 90 PHE A CA 1
ATOM 602 C C . PHE A 1 90 ? 40.303 -41.485 -10.106 1.00 40.02 90 PHE A C 1
ATOM 603 O O . PHE A 1 90 ? 40.914 -40.595 -10.739 1.00 38.34 90 PHE A O 1
ATOM 611 N N . ALA A 1 91 ? 39.032 -41.800 -10.342 1.00 40.21 91 ALA A N 1
ATOM 612 C CA . ALA A 1 91 ? 38.276 -41.174 -11.424 1.00 41.26 91 ALA A CA 1
ATOM 613 C C . ALA A 1 91 ? 38.047 -39.681 -11.167 1.00 43.79 91 ALA A C 1
ATOM 614 O O . ALA A 1 91 ? 38.101 -38.864 -12.102 1.00 41.31 91 ALA A O 1
ATOM 616 N N . MET A 1 92 ? 37.784 -39.328 -9.905 1.00 41.67 92 MET A N 1
ATOM 617 C CA . MET A 1 92 ? 37.669 -37.913 -9.540 1.00 49.72 92 MET A CA 1
ATOM 618 C C . MET A 1 92 ? 38.977 -37.192 -9.826 1.00 46.84 92 MET A C 1
ATOM 619 O O . MET A 1 92 ? 38.973 -36.170 -10.519 1.00 58.17 92 MET A O 1
ATOM 624 N N . ASN A 1 93 ? 40.095 -37.743 -9.345 1.00 41.02 93 ASN A N 1
ATOM 625 C CA . ASN A 1 93 ? 41.416 -37.188 -9.678 1.00 42.45 93 ASN A CA 1
ATOM 626 C C . ASN A 1 93 ? 41.619 -37.036 -11.190 1.00 42.14 93 ASN A C 1
ATOM 627 O O . ASN A 1 93 ? 42.106 -36.005 -11.659 1.00 44.59 93 ASN A O 1
ATOM 632 N N . ILE A 1 94 ? 41.236 -38.048 -11.963 1.00 37.74 94 ILE A N 1
ATOM 633 C CA . ILE A 1 94 ? 41.401 -37.944 -13.415 1.00 48.04 94 ILE A CA 1
ATOM 634 C C . ILE A 1 94 ? 40.561 -36.785 -13.965 1.00 45.96 94 ILE A C 1
ATOM 635 O O . ILE A 1 94 ? 41.072 -35.960 -14.726 1.00 41.54 94 ILE A O 1
ATOM 640 N N . CYS A 1 95 ? 39.291 -36.711 -13.559 1.00 49.68 95 CYS A N 1
ATOM 641 C CA . CYS A 1 95 ? 38.403 -35.595 -13.938 1.00 48.84 95 CYS A CA 1
ATOM 642 C C . CYS A 1 95 ? 38.999 -34.253 -13.533 1.00 48.06 95 CYS A C 1
ATOM 643 O O . CYS A 1 95 ? 39.061 -33.302 -14.326 1.00 45.83 95 CYS A O 1
ATOM 646 N N . GLU A 1 96 ? 39.422 -34.195 -12.276 1.00 56.71 96 GLU A N 1
ATOM 647 C CA . GLU A 1 96 ? 39.949 -32.980 -11.704 1.00 56.13 96 GLU A CA 1
ATOM 648 C C . GLU A 1 96 ? 41.148 -32.551 -12.556 1.00 62.25 96 GLU A C 1
ATOM 649 O O . GLU A 1 96 ? 41.289 -31.367 -12.879 1.00 56.25 96 GLU A O 1
ATOM 655 N N . HIS A 1 97 ? 41.989 -33.522 -12.938 1.00 53.69 97 HIS A N 1
ATOM 656 C CA . HIS A 1 97 ? 43.186 -33.210 -13.715 1.00 46.83 97 HIS A CA 1
ATOM 657 C C . HIS A 1 97 ? 42.881 -32.557 -15.056 1.00 49.03 97 HIS A C 1
ATOM 658 O O . HIS A 1 97 ? 43.548 -31.597 -15.440 1.00 54.03 97 HIS A O 1
ATOM 665 N N . PHE A 1 98 ? 41.915 -33.079 -15.802 1.00 42.53 98 PHE A N 1
ATOM 666 C CA . PHE A 1 98 ? 41.713 -32.522 -17.141 1.00 51.37 98 PHE A CA 1
ATOM 667 C C . PHE A 1 98 ? 40.931 -31.211 -17.117 1.00 54.38 98 PHE A C 1
ATOM 668 O O . PHE A 1 98 ? 41.056 -30.402 -18.031 1.00 54.61 98 PHE A O 1
ATOM 676 N N . LEU A 1 99 ? 40.120 -31.008 -16.083 1.00 51.23 99 LEU A N 1
ATOM 677 C CA . LEU A 1 99 ? 39.389 -29.759 -15.951 1.00 56.74 99 LEU A CA 1
ATOM 678 C C . LEU A 1 99 ? 40.318 -28.630 -15.491 1.00 63.50 99 LEU A C 1
ATOM 679 O O . LEU A 1 99 ? 40.188 -27.503 -15.957 1.00 66.01 99 LEU A O 1
ATOM 684 N N . SER A 1 100 ? 41.261 -28.928 -14.598 1.00 62.41 100 SER A N 1
ATOM 685 C CA . SER A 1 100 ? 42.226 -27.912 -14.166 1.00 64.34 100 SER A CA 1
ATOM 686 C C . SER A 1 100 ? 43.235 -27.519 -15.255 1.00 66.90 100 SER A C 1
ATOM 687 O O . SER A 1 100 ? 43.495 -26.337 -15.459 1.00 74.07 100 SER A O 1
ATOM 690 N N . SER A 1 101 ? 43.784 -28.501 -15.962 1.00 60.29 101 SER A N 1
ATOM 691 C CA . SER A 1 101 ? 44.921 -28.274 -16.859 1.00 55.18 101 SER A CA 1
ATOM 692 C C . SER A 1 101 ? 44.611 -27.703 -18.237 1.00 53.92 101 SER A C 1
ATOM 693 O O . SER A 1 101 ? 45.507 -27.204 -18.920 1.00 60.63 101 SER A O 1
ATOM 696 N N . PHE A 1 102 ? 43.368 -27.798 -18.674 1.00 49.98 102 PHE A N 1
ATOM 697 C CA . PHE A 1 102 ? 43.031 -27.345 -20.024 1.00 59.25 102 PHE A CA 1
ATOM 698 C C . PHE A 1 102 ? 41.740 -26.558 -19.967 1.00 60.45 102 PHE A C 1
ATOM 699 O O . PHE A 1 102 ? 40.692 -27.121 -19.656 1.00 64.64 102 PHE A O 1
ATOM 707 N N . ASN A 1 103 ? 41.789 -25.269 -20.282 1.00 61.69 103 ASN A N 1
ATOM 708 C CA . ASN A 1 103 ? 40.608 -24.452 -20.049 1.00 68.59 103 ASN A CA 1
ATOM 709 C C . ASN A 1 103 ? 39.494 -24.677 -21.069 1.00 65.12 103 ASN A C 1
ATOM 710 O O . ASN A 1 103 ? 38.340 -24.375 -20.781 1.00 63.32 103 ASN A O 1
ATOM 715 N N . HIS A 1 104 ? 39.819 -25.237 -22.234 1.00 62.76 104 HIS A N 1
ATOM 716 C CA . HIS A 1 104 ? 38.792 -25.539 -23.232 1.00 56.07 104 HIS A CA 1
ATOM 717 C C . HIS A 1 104 ? 38.164 -26.935 -23.048 1.00 61.24 104 HIS A C 1
ATOM 718 O O . HIS A 1 104 ? 37.349 -27.375 -23.859 1.00 57.59 104 HIS A O 1
ATOM 725 N N . VAL A 1 105 ? 38.563 -27.631 -21.990 1.00 60.20 105 VAL A N 1
ATOM 726 C CA . VAL A 1 105 ? 37.897 -28.863 -21.604 1.00 61.11 105 VAL A CA 1
ATOM 727 C C . VAL A 1 105 ? 36.721 -28.523 -20.686 1.00 61.11 105 VAL A C 1
ATOM 728 O O . VAL A 1 105 ? 36.928 -28.133 -19.534 1.00 58.43 105 VAL A O 1
ATOM 732 N N . ILE A 1 106 ? 35.493 -28.672 -21.196 1.00 58.86 106 ILE A N 1
ATOM 733 C CA . ILE A 1 106 ? 34.285 -28.275 -20.452 1.00 62.24 106 ILE A CA 1
ATOM 734 C C . ILE A 1 106 ? 33.575 -29.422 -19.739 1.00 65.02 106 ILE A C 1
ATOM 735 O O . ILE A 1 106 ? 32.766 -29.185 -18.836 1.00 60.70 106 ILE A O 1
ATOM 740 N N . ARG A 1 107 ? 33.881 -30.658 -20.131 1.00 64.82 107 ARG A N 1
ATOM 741 C CA . ARG A 1 107 ? 33.357 -31.849 -19.444 1.00 54.08 107 ARG A CA 1
ATOM 742 C C . ARG A 1 107 ? 34.339 -33.011 -19.478 1.00 48.22 107 ARG A C 1
ATOM 743 O O . ARG A 1 107 ? 34.993 -33.272 -20.495 1.00 48.72 107 ARG A O 1
ATOM 751 N N . ALA A 1 108 ? 34.431 -33.709 -18.354 1.00 48.97 108 ALA A N 1
ATOM 752 C CA . ALA A 1 108 ? 35.204 -34.935 -18.269 1.00 47.49 108 ALA A CA 1
ATOM 753 C C . ALA A 1 108 ? 34.359 -36.081 -17.727 1.00 45.71 108 ALA A C 1
ATOM 754 O O . ALA A 1 108 ? 33.601 -35.907 -16.775 1.00 42.07 108 ALA A O 1
ATOM 756 N N . GLN A 1 109 ? 34.520 -37.264 -18.310 1.00 48.39 109 GLN A N 1
ATOM 757 C CA . GLN A 1 109 ? 33.824 -38.434 -17.788 1.00 39.53 109 GLN A CA 1
ATOM 758 C C . GLN A 1 109 ? 34.764 -39.633 -17.721 1.00 37.71 109 GLN A C 1
ATOM 759 O O . GLN A 1 109 ? 35.488 -39.926 -18.669 1.00 39.52 109 GLN A O 1
ATOM 765 N N . VAL A 1 110 ? 34.762 -40.311 -16.585 1.00 35.70 110 VAL A N 1
ATOM 766 C CA . VAL A 1 110 ? 35.627 -41.443 -16.386 1.00 32.27 110 VAL A CA 1
ATOM 767 C C . VAL A 1 110 ? 34.847 -42.653 -15.901 1.00 44.00 110 VAL A C 1
ATOM 768 O O . VAL A 1 110 ? 34.113 -42.576 -14.923 1.00 47.55 110 VAL A O 1
ATOM 772 N N . TYR A 1 111 ? 35.034 -43.786 -16.565 1.00 41.62 111 TYR A N 1
ATOM 773 C CA . TYR A 1 111 ? 34.461 -45.033 -16.092 1.00 34.12 111 TYR A CA 1
ATOM 774 C C . TYR A 1 111 ? 35.612 -45.925 -15.668 1.00 32.02 111 TYR A C 1
ATOM 775 O O . TYR A 1 111 ? 36.624 -46.017 -16.353 1.00 38.95 111 TYR A O 1
ATOM 784 N N . VAL A 1 112 ? 35.458 -46.557 -14.515 1.00 38.38 112 VAL A N 1
ATOM 785 C CA . VAL A 1 112 ? 36.473 -47.421 -13.969 1.00 31.36 112 VAL A CA 1
ATOM 786 C C . VAL A 1 112 ? 35.849 -48.741 -13.526 1.00 39.21 112 VAL A C 1
ATOM 787 O O . VAL A 1 112 ? 34.830 -48.750 -12.831 1.00 43.18 112 VAL A O 1
ATOM 791 N N . GLU A 1 113 ? 36.473 -49.848 -13.905 1.00 28.67 113 GLU A N 1
ATOM 792 C CA . GLU A 1 113 ? 36.033 -51.148 -13.446 1.00 34.96 113 GLU A CA 1
ATOM 793 C C . GLU A 1 113 ? 37.215 -51.827 -12.784 1.00 32.94 113 GLU A C 1
ATOM 794 O O . GLU A 1 113 ? 38.312 -51.811 -13.322 1.00 36.41 113 GLU A O 1
ATOM 800 N N . GLU A 1 114 ? 37.004 -52.398 -11.608 1.00 38.52 114 GLU A N 1
ATOM 801 C CA . GLU A 1 114 ? 38.071 -53.014 -10.839 1.00 33.19 114 GLU A CA 1
ATOM 802 C C . GLU A 1 114 ? 38.065 -54.519 -11.030 1.00 34.71 114 GLU A C 1
ATOM 803 O O . GLU A 1 114 ? 37.044 -55.161 -10.855 1.00 41.45 114 GLU A O 1
ATOM 809 N N . VAL A 1 115 ? 39.200 -55.089 -11.388 1.00 33.42 115 VAL A N 1
ATOM 810 C CA . VAL A 1 115 ? 39.315 -56.527 -11.516 1.00 29.47 115 VAL A CA 1
ATOM 811 C C . VAL A 1 115 ? 39.128 -57.131 -10.137 1.00 33.19 115 VAL A C 1
ATOM 812 O O . VAL A 1 115 ? 39.739 -56.684 -9.183 1.00 42.89 115 VAL A O 1
ATOM 816 N N . PRO A 1 116 ? 38.245 -58.118 -10.011 1.00 36.08 116 PRO A N 1
ATOM 817 C CA . PRO A 1 116 ? 37.908 -58.687 -8.695 1.00 30.65 116 PRO A CA 1
ATOM 818 C C . PRO A 1 116 ? 38.979 -59.620 -8.149 1.00 32.01 116 PRO A C 1
ATOM 819 O O . PRO A 1 116 ? 38.673 -60.798 -7.880 1.00 35.83 116 PRO A O 1
ATOM 823 N N . TRP A 1 117 ? 40.212 -59.137 -8.003 1.00 28.16 117 TRP A N 1
ATOM 824 C CA . TRP A 1 117 ? 41.239 -59.936 -7.337 1.00 39.29 117 TRP A CA 1
ATOM 825 C C . TRP A 1 117 ? 40.957 -60.071 -5.840 1.00 47.60 117 TRP A C 1
ATOM 826 O O . TRP A 1 117 ? 40.576 -59.098 -5.179 1.00 47.77 117 TRP A O 1
ATOM 837 N N . LYS A 1 118 ? 41.186 -61.262 -5.305 1.00 37.08 118 LYS A N 1
ATOM 838 C CA . LYS A 1 118 ? 41.085 -61.474 -3.868 1.00 41.27 118 LYS A CA 1
ATOM 839 C C . LYS A 1 118 ? 42.330 -62.136 -3.325 1.00 43.30 118 LYS A C 1
ATOM 840 O O . LYS A 1 118 ? 42.835 -63.099 -3.904 1.00 38.17 118 LYS A O 1
ATOM 846 N N . ARG A 1 119 ? 42.794 -61.634 -2.189 1.00 40.56 119 ARG A N 1
ATOM 847 C CA . ARG A 1 119 ? 43.915 -62.243 -1.494 1.00 42.61 119 ARG A CA 1
ATOM 848 C C . ARG A 1 119 ? 43.648 -63.719 -1.251 1.00 35.77 119 ARG A C 1
ATOM 849 O O . ARG A 1 119 ? 42.579 -64.058 -0.797 1.00 46.30 119 ARG A O 1
ATOM 857 N N . PHE A 1 120 ? 44.593 -64.594 -1.604 1.00 39.80 120 PHE A N 1
ATOM 858 C CA . PHE A 1 120 ? 44.543 -66.008 -1.230 1.00 37.10 120 PHE A CA 1
ATOM 859 C C . PHE A 1 120 ? 44.113 -66.157 0.210 1.00 53.05 120 PHE A C 1
ATOM 860 O O . PHE A 1 120 ? 44.563 -65.411 1.079 1.00 52.42 120 PHE A O 1
ATOM 868 N N . GLU A 1 121 ? 43.288 -67.148 0.488 1.00 62.53 121 GLU A N 1
ATOM 869 C CA . GLU A 1 121 ? 42.907 -67.384 1.864 1.00 64.72 121 GLU A CA 1
ATOM 870 C C . GLU A 1 121 ? 42.744 -68.874 2.123 1.00 60.43 121 GLU A C 1
ATOM 871 O O . GLU A 1 121 ? 42.137 -69.607 1.347 1.00 60.74 121 GLU A O 1
ATOM 877 N N . LYS A 1 122 ? 43.337 -69.324 3.219 1.00 60.79 122 LYS A N 1
ATOM 878 C CA . LYS A 1 122 ? 43.214 -70.713 3.628 1.00 63.29 122 LYS A CA 1
ATOM 879 C C . LYS A 1 122 ? 43.262 -70.835 5.149 1.00 66.33 122 LYS A C 1
ATOM 880 O O . LYS A 1 122 ? 44.107 -70.213 5.807 1.00 69.39 122 LYS A O 1
ATOM 886 N N . ASN A 1 123 ? 42.286 -71.551 5.699 1.00 65.75 123 ASN A N 1
ATOM 887 C CA . ASN A 1 123 ? 42.190 -71.789 7.131 1.00 64.43 123 ASN A CA 1
ATOM 888 C C . ASN A 1 123 ? 42.217 -70.486 7.901 1.00 66.03 123 ASN A C 1
ATOM 889 O O . ASN A 1 123 ? 42.809 -70.416 8.970 1.00 68.74 123 ASN A O 1
ATOM 894 N N . GLY A 1 124 ? 41.647 -69.436 7.321 1.00 69.10 124 GLY A N 1
ATOM 895 C CA . GLY A 1 124 ? 41.525 -68.166 8.019 1.00 75.26 124 GLY A CA 1
ATOM 896 C C . GLY A 1 124 ? 42.662 -67.164 7.882 1.00 66.99 124 GLY A C 1
ATOM 897 O O . GLY A 1 124 ? 42.528 -65.999 8.271 1.00 70.63 124 GLY A O 1
ATOM 898 N N . VAL A 1 125 ? 43.791 -67.608 7.341 1.00 66.67 125 VAL A N 1
ATOM 899 C CA . VAL A 1 125 ? 44.934 -66.705 7.145 1.00 73.03 125 VAL A CA 1
ATOM 900 C C . VAL A 1 125 ? 45.125 -66.202 5.694 1.00 71.76 125 VAL A C 1
ATOM 901 O O . VAL A 1 125 ? 45.143 -66.987 4.743 1.00 62.02 125 VAL A O 1
ATOM 905 N N . LYS A 1 126 ? 45.235 -64.885 5.542 1.00 69.92 126 LYS A N 1
ATOM 906 C CA . LYS A 1 126 ? 45.464 -64.262 4.242 1.00 67.04 126 LYS A CA 1
ATOM 907 C C . LYS A 1 126 ? 46.953 -64.224 3.815 1.00 65.97 126 LYS A C 1
ATOM 908 O O . LYS A 1 126 ? 47.806 -63.786 4.591 1.00 60.18 126 LYS A O 1
ATOM 914 N N . HIS A 1 127 ? 47.231 -64.607 2.555 1.00 67.72 127 HIS A N 1
ATOM 915 C CA . HIS A 1 127 ? 48.584 -64.609 1.967 1.00 57.97 127 HIS A CA 1
ATOM 916 C C . HIS A 1 127 ? 49.140 -63.195 1.814 1.00 53.71 127 HIS A C 1
ATOM 917 O O . HIS A 1 127 ? 48.387 -62.241 1.583 1.00 48.41 127 HIS A O 1
ATOM 924 N N . VAL A 1 128 ? 50.458 -63.056 1.951 1.00 44.67 128 VAL A N 1
ATOM 925 C CA . VAL A 1 128 ? 51.080 -61.722 1.899 1.00 50.28 128 VAL A CA 1
ATOM 926 C C . VAL A 1 128 ? 51.124 -61.132 0.488 1.00 46.76 128 VAL A C 1
ATOM 927 O O . VAL A 1 128 ? 51.078 -59.908 0.326 1.00 50.13 128 VAL A O 1
ATOM 931 N N . HIS A 1 129 ? 51.193 -61.985 -0.532 1.00 41.41 129 HIS A N 1
ATOM 932 C CA . HIS A 1 129 ? 51.330 -61.465 -1.900 1.00 44.91 129 HIS A CA 1
ATOM 933 C C . HIS A 1 129 ? 50.784 -62.348 -3.039 1.00 44.29 129 HIS A C 1
ATOM 934 O O . HIS A 1 129 ? 51.226 -62.217 -4.177 1.00 44.72 129 HIS A O 1
ATOM 941 N N . ALA A 1 130 ? 49.832 -63.233 -2.734 1.00 36.94 130 ALA A N 1
ATOM 942 C CA . ALA A 1 130 ? 49.178 -64.053 -3.753 1.00 36.88 130 ALA A CA 1
ATOM 943 C C . ALA A 1 130 ? 47.670 -63.732 -3.855 1.00 48.77 130 ALA A C 1
ATOM 944 O O . ALA A 1 130 ? 46.992 -63.481 -2.839 1.00 41.09 130 ALA A O 1
ATOM 946 N N . PHE A 1 131 ? 47.151 -63.700 -5.086 1.00 41.84 131 PHE A N 1
ATOM 947 C CA . PHE A 1 131 ? 45.759 -63.313 -5.311 1.00 37.09 131 PHE A CA 1
ATOM 948 C C . PHE A 1 131 ? 45.057 -64.227 -6.308 1.00 38.26 131 PHE A C 1
ATOM 949 O O . PHE A 1 131 ? 45.679 -64.759 -7.231 1.00 32.12 131 PHE A O 1
ATOM 957 N N . ILE A 1 132 ? 43.757 -64.429 -6.105 1.00 31.47 132 ILE A N 1
ATOM 958 C CA . ILE A 1 132 ? 42.989 -65.296 -6.977 1.00 24.53 132 ILE A CA 1
ATOM 959 C C . ILE A 1 132 ? 41.818 -64.525 -7.559 1.00 33.40 132 ILE A C 1
ATOM 960 O O . ILE A 1 132 ? 41.168 -63.753 -6.874 1.00 33.25 132 ILE A O 1
ATOM 965 N N . HIS A 1 133 ? 41.582 -64.697 -8.852 1.00 31.80 133 HIS A N 1
ATOM 966 C CA . HIS A 1 133 ? 40.541 -63.919 -9.516 1.00 30.67 133 HIS A CA 1
ATOM 967 C C . HIS A 1 133 ? 39.173 -64.444 -9.093 1.00 29.88 133 HIS A C 1
ATOM 968 O O . HIS A 1 133 ? 38.878 -65.627 -9.292 1.00 30.26 133 HIS A O 1
ATOM 975 N N . THR A 1 134 ? 38.362 -63.587 -8.478 1.00 33.01 134 THR A N 1
ATOM 976 C CA . THR A 1 134 ? 37.152 -64.056 -7.816 1.00 33.34 134 THR A CA 1
ATOM 977 C C . THR A 1 134 ? 35.957 -63.168 -8.138 1.00 37.32 134 THR A C 1
ATOM 978 O O . THR A 1 134 ? 35.571 -62.325 -7.338 1.00 38.43 134 THR A O 1
ATOM 982 N N . PRO A 1 135 ? 35.341 -63.379 -9.312 1.00 38.40 135 PRO A N 1
ATOM 983 C CA . PRO A 1 135 ? 34.257 -62.488 -9.747 1.00 37.99 135 PRO A CA 1
ATOM 984 C C . PRO A 1 135 ? 32.930 -62.836 -9.042 1.00 41.49 135 PRO A C 1
ATOM 985 O O . PRO A 1 135 ? 32.063 -63.529 -9.589 1.00 37.28 135 PRO A O 1
ATOM 989 N N . THR A 1 136 ? 32.800 -62.358 -7.807 1.00 42.24 136 THR A N 1
ATOM 990 C CA . THR A 1 136 ? 31.623 -62.606 -6.978 1.00 37.07 136 THR A CA 1
ATOM 991 C C . THR A 1 136 ? 30.935 -61.292 -6.719 1.00 41.53 136 THR A C 1
ATOM 992 O O . THR A 1 136 ? 30.448 -61.029 -5.609 1.00 39.33 136 THR A O 1
ATOM 996 N N . GLY A 1 137 ? 30.941 -60.449 -7.743 1.00 37.70 137 GLY A N 1
ATOM 997 C CA . GLY A 1 137 ? 30.480 -59.084 -7.625 1.00 38.59 137 GLY A CA 1
ATOM 998 C C . GLY A 1 137 ? 31.675 -58.211 -7.954 1.00 48.58 137 GLY A C 1
ATOM 999 O O . GLY A 1 137 ? 32.755 -58.383 -7.382 1.00 38.64 137 GLY A O 1
ATOM 1000 N N . THR A 1 138 ? 31.488 -57.295 -8.895 1.00 38.32 138 THR A N 1
ATOM 1001 C CA . THR A 1 138 ? 32.571 -56.489 -9.415 1.00 24.93 138 THR A CA 1
ATOM 1002 C C . THR A 1 138 ? 32.270 -55.033 -9.230 1.00 33.71 138 THR A C 1
ATOM 1003 O O . THR A 1 138 ? 31.230 -54.542 -9.651 1.00 40.50 138 THR A O 1
ATOM 1007 N N . HIS A 1 139 ? 33.221 -54.333 -8.639 1.00 35.80 139 HIS A N 1
ATOM 1008 C CA . HIS A 1 139 ? 33.083 -52.926 -8.334 1.00 28.25 139 HIS A CA 1
ATOM 1009 C C . HIS A 1 139 ? 33.412 -52.075 -9.553 1.00 33.98 139 HIS A C 1
ATOM 1010 O O . HIS A 1 139 ? 34.473 -52.235 -10.164 1.00 31.98 139 HIS A O 1
ATOM 1017 N N . PHE A 1 140 ? 32.500 -51.182 -9.923 1.00 36.53 140 PHE A N 1
ATOM 1018 C CA . PHE A 1 140 ? 32.777 -50.218 -10.972 1.00 32.20 140 PHE A CA 1
ATOM 1019 C C . PHE A 1 140 ? 32.291 -48.853 -10.519 1.00 41.59 140 PHE A C 1
ATOM 1020 O O . PHE A 1 140 ? 31.630 -48.740 -9.496 1.00 39.19 140 PHE A O 1
ATOM 1028 N N . CYS A 1 141 ? 32.652 -47.815 -11.259 1.00 39.10 141 CYS A N 1
ATOM 1029 C CA . CYS A 1 141 ? 32.199 -46.483 -10.918 1.00 32.80 141 CYS A CA 1
ATOM 1030 C C . CYS A 1 141 ? 32.235 -45.599 -12.124 1.00 34.96 141 CYS A C 1
ATOM 1031 O O . CYS A 1 141 ? 32.951 -45.856 -13.080 1.00 40.51 141 CYS A O 1
ATOM 1034 N N . GLU A 1 142 ? 31.436 -44.553 -12.080 1.00 41.62 142 GLU A N 1
ATOM 1035 C CA . GLU A 1 142 ? 31.361 -43.609 -13.171 1.00 42.37 142 GLU A CA 1
ATOM 1036 C C . GLU A 1 142 ? 31.324 -42.226 -12.535 1.00 45.51 142 GLU A C 1
ATOM 1037 O O . GLU A 1 142 ? 30.496 -41.960 -11.673 1.00 51.21 142 GLU A O 1
ATOM 1043 N N . VAL A 1 143 ? 32.253 -41.369 -12.937 1.00 43.19 143 VAL A N 1
ATOM 1044 C CA . VAL A 1 143 ? 32.319 -40.008 -12.449 1.00 43.16 143 VAL A CA 1
ATOM 1045 C C . VAL A 1 143 ? 32.237 -39.057 -13.617 1.00 46.36 143 VAL A C 1
ATOM 1046 O O . VAL A 1 143 ? 32.927 -39.239 -14.612 1.00 43.66 143 VAL A O 1
ATOM 1050 N N . GLU A 1 144 ? 31.372 -38.061 -13.504 1.00 50.12 144 GLU A N 1
ATOM 1051 C CA . GLU A 1 144 ? 31.260 -37.034 -14.520 1.00 54.58 144 GLU A CA 1
ATOM 1052 C C . GLU A 1 144 ? 31.332 -35.641 -13.877 1.00 59.66 144 GLU A C 1
ATOM 1053 O O . GLU A 1 144 ? 30.893 -35.436 -12.737 1.00 57.89 144 GLU A O 1
ATOM 1059 N N . GLN A 1 145 ? 31.932 -34.695 -14.584 1.00 61.63 145 GLN A N 1
ATOM 1060 C CA . GLN A 1 145 ? 32.156 -33.378 -14.008 1.00 56.51 145 GLN A CA 1
ATOM 1061 C C . GLN A 1 145 ? 32.185 -32.317 -15.077 1.00 54.92 145 GLN A C 1
ATOM 1062 O O . GLN A 1 145 ? 32.908 -32.423 -16.063 1.00 54.45 145 GLN A O 1
ATOM 1068 N N . MET A 1 146 ? 31.368 -31.293 -14.880 1.00 61.88 146 MET A N 1
ATOM 1069 C CA . MET A 1 146 ? 31.344 -30.155 -15.784 1.00 63.96 146 MET A CA 1
ATOM 1070 C C . MET A 1 146 ? 32.353 -29.125 -15.340 1.00 61.07 146 MET A C 1
ATOM 1071 O O . MET A 1 146 ? 32.710 -29.061 -14.162 1.00 62.28 146 MET A O 1
ATOM 1076 N N . LYS A 1 147 ? 32.786 -28.296 -16.280 1.00 62.65 147 LYS A N 1
ATOM 1077 C CA . LYS A 1 147 ? 33.710 -27.234 -15.955 1.00 68.90 147 LYS A CA 1
ATOM 1078 C C . LYS A 1 147 ? 33.111 -26.331 -14.884 1.00 75.42 147 LYS A C 1
ATOM 1079 O O . LYS A 1 147 ? 31.998 -25.815 -15.041 1.00 70.24 147 LYS A O 1
ATOM 1085 N N . SER A 1 148 ? 33.831 -26.213 -13.769 1.00 79.82 148 SER A N 1
ATOM 1086 C CA . SER A 1 148 ? 33.447 -25.327 -12.671 1.00 83.27 148 SER A CA 1
ATOM 1087 C C . SER A 1 148 ? 32.188 -25.795 -11.942 1.00 75.73 148 SER A C 1
ATOM 1088 O O . SER A 1 148 ? 31.527 -25.008 -11.269 1.00 83.90 148 SER A O 1
ATOM 1091 N N . GLY A 1 149 ? 31.841 -27.066 -12.103 1.00 72.59 149 GLY A N 1
ATOM 1092 C CA . GLY A 1 149 ? 30.809 -27.681 -11.292 1.00 65.44 149 GLY A CA 1
ATOM 1093 C C . GLY A 1 149 ? 31.470 -28.815 -10.538 1.00 66.92 149 GLY A C 1
ATOM 1094 O O . GLY A 1 149 ? 32.598 -29.189 -10.860 1.00 69.33 149 GLY A O 1
ATOM 1095 N N . PRO A 1 150 ? 30.799 -29.351 -9.509 1.00 67.19 150 PRO A N 1
ATOM 1096 C CA . PRO A 1 150 ? 31.369 -30.498 -8.803 1.00 65.19 150 PRO A CA 1
ATOM 1097 C C . PRO A 1 150 ? 31.164 -31.758 -9.636 1.00 70.22 150 PRO A C 1
ATOM 1098 O O . PRO A 1 150 ? 30.460 -31.708 -10.666 1.00 61.53 150 PRO A O 1
ATOM 1102 N N . PRO A 1 151 ? 31.777 -32.870 -9.199 1.00 64.91 151 PRO A N 1
ATOM 1103 C CA . PRO A 1 151 ? 31.679 -34.205 -9.781 1.00 65.10 151 PRO A CA 1
ATOM 1104 C C . PRO A 1 151 ? 30.495 -34.999 -9.253 1.00 66.27 151 PRO A C 1
ATOM 1105 O O . PRO A 1 151 ? 30.266 -35.058 -8.037 1.00 59.63 151 PRO A O 1
ATOM 1109 N N . VAL A 1 152 ? 29.772 -35.632 -10.170 1.00 60.06 152 VAL A N 1
ATOM 1110 C CA . VAL A 1 152 ? 28.757 -36.598 -9.799 1.00 60.99 152 VAL A CA 1
ATOM 1111 C C . VAL A 1 152 ? 29.354 -37.999 -9.811 1.00 55.52 152 VAL A C 1
ATOM 1112 O O . VAL A 1 152 ? 29.956 -38.418 -10.801 1.00 57.47 152 VAL A O 1
ATOM 1116 N N . ILE A 1 153 ? 29.203 -38.708 -8.703 1.00 50.11 153 ILE A N 1
ATOM 1117 C CA . ILE A 1 153 ? 29.781 -40.026 -8.536 1.00 47.74 153 ILE A CA 1
ATOM 1118 C C . ILE A 1 153 ? 28.746 -41.166 -8.507 1.00 59.60 153 ILE A C 1
ATOM 1119 O O . ILE A 1 153 ? 27.872 -41.215 -7.630 1.00 56.47 153 ILE A O 1
ATOM 1124 N N . HIS A 1 154 ? 28.854 -42.096 -9.452 1.00 63.79 154 HIS A N 1
ATOM 1125 C CA . HIS A 1 154 ? 28.135 -43.367 -9.348 1.00 52.87 154 HIS A CA 1
ATOM 1126 C C . HIS A 1 154 ? 29.085 -44.495 -8.985 1.00 53.66 154 HIS A C 1
ATOM 1127 O O . HIS A 1 154 ? 30.206 -44.557 -9.484 1.00 61.51 154 HIS A O 1
ATOM 1134 N N . SER A 1 155 ? 28.642 -45.383 -8.108 1.00 49.88 155 SER A N 1
ATOM 1135 C CA . SER A 1 155 ? 29.331 -46.643 -7.875 1.00 52.74 155 SER A CA 1
ATOM 1136 C C . SER A 1 155 ? 28.363 -47.744 -8.307 1.00 55.11 155 SER A C 1
ATOM 1137 O O . SER A 1 155 ? 27.202 -47.454 -8.634 1.00 50.97 155 SER A O 1
ATOM 1140 N N . GLY A 1 156 ? 28.834 -48.989 -8.348 1.00 48.36 156 GLY A N 1
ATOM 1141 C CA . GLY A 1 156 ? 28.003 -50.059 -8.863 1.00 39.00 156 GLY A CA 1
ATOM 1142 C C . GLY A 1 156 ? 28.546 -51.444 -8.622 1.00 41.76 156 GLY A C 1
ATOM 1143 O O . GLY A 1 156 ? 29.746 -51.621 -8.355 1.00 40.20 156 GLY A O 1
ATOM 1144 N N . ILE A 1 157 ? 27.638 -52.415 -8.696 1.00 36.46 157 ILE A N 1
ATOM 1145 C CA . ILE A 1 157 ? 27.960 -53.827 -8.717 1.00 31.74 157 ILE A CA 1
ATOM 1146 C C . ILE A 1 157 ? 27.573 -54.359 -10.096 1.00 40.94 157 ILE A C 1
ATOM 1147 O O . ILE A 1 157 ? 26.559 -53.942 -10.683 1.00 34.58 157 ILE A O 1
ATOM 1152 N N . LYS A 1 158 ? 28.398 -55.253 -10.632 1.00 36.73 158 LYS A N 1
ATOM 1153 C CA . LYS A 1 158 ? 28.033 -55.935 -11.866 1.00 37.38 158 LYS A CA 1
ATOM 1154 C C . LYS A 1 158 ? 28.598 -57.338 -11.780 1.00 28.58 158 LYS A C 1
ATOM 1155 O O . LYS A 1 158 ? 29.375 -57.621 -10.883 1.00 34.42 158 LYS A O 1
ATOM 1161 N N . ASP A 1 159 ? 28.183 -58.212 -12.690 1.00 35.90 159 ASP A N 1
ATOM 1162 C CA . ASP A 1 159 ? 28.730 -59.566 -12.799 1.00 40.38 159 ASP A CA 1
ATOM 1163 C C . ASP A 1 159 ? 28.628 -60.413 -11.526 1.00 44.98 159 ASP A C 1
ATOM 1164 O O . ASP A 1 159 ? 29.493 -61.250 -11.247 1.00 43.24 159 ASP A O 1
ATOM 1169 N N . LEU A 1 160 ? 27.571 -60.206 -10.754 1.00 37.63 160 LEU A N 1
ATOM 1170 C CA . LEU A 1 160 ? 27.324 -61.033 -9.572 1.00 39.52 160 LEU A CA 1
ATOM 1171 C C . LEU A 1 160 ? 26.256 -62.051 -9.901 1.00 33.49 160 LEU A C 1
ATOM 1172 O O . LEU A 1 160 ? 25.084 -61.690 -10.034 1.00 35.78 160 LEU A O 1
ATOM 1177 N N . LYS A 1 161 ? 26.659 -63.309 -10.074 1.00 32.33 161 LYS A N 1
ATOM 1178 C CA . LYS A 1 161 ? 25.723 -64.337 -10.511 1.00 35.98 161 LYS A CA 1
ATOM 1179 C C . LYS A 1 161 ? 25.314 -65.289 -9.384 1.00 36.99 161 LYS A C 1
ATOM 1180 O O . LYS A 1 161 ? 26.151 -65.974 -8.769 1.00 36.09 161 LYS A O 1
ATOM 1186 N N . VAL A 1 162 ? 24.005 -65.346 -9.152 1.00 32.19 162 VAL A N 1
ATOM 1187 C CA . VAL A 1 162 ? 23.444 -66.118 -8.042 1.00 43.15 162 VAL A CA 1
ATOM 1188 C C . VAL A 1 162 ? 22.196 -66.914 -8.418 1.00 35.58 162 VAL A C 1
ATOM 1189 O O . VAL A 1 162 ? 21.406 -66.505 -9.258 1.00 45.73 162 VAL A O 1
ATOM 1193 N N . LEU A 1 163 ? 22.007 -68.037 -7.746 1.00 38.18 163 LEU A N 1
ATOM 1194 C CA . LEU A 1 163 ? 20.916 -68.952 -8.038 1.00 38.64 163 LEU A CA 1
ATOM 1195 C C . LEU A 1 163 ? 20.353 -69.511 -6.725 1.00 44.56 163 LEU A C 1
ATOM 1196 O O . LEU A 1 163 ? 21.098 -70.055 -5.914 1.00 45.55 163 LEU A O 1
ATOM 1201 N N . LYS A 1 164 ? 19.051 -69.394 -6.501 1.00 40.57 164 LYS A N 1
ATOM 1202 C CA . LYS A 1 164 ? 18.458 -70.125 -5.390 1.00 42.24 164 LYS A CA 1
ATOM 1203 C C . LYS A 1 164 ? 17.395 -71.078 -5.911 1.00 52.66 164 LYS A C 1
ATOM 1204 O O . LYS A 1 164 ? 16.661 -70.755 -6.848 1.00 54.45 164 LYS A O 1
ATOM 1210 N N . THR A 1 165 ? 17.321 -72.261 -5.311 1.00 45.56 165 THR A N 1
ATOM 1211 C CA . THR A 1 165 ? 16.522 -73.338 -5.864 1.00 49.95 165 THR A CA 1
ATOM 1212 C C . THR A 1 165 ? 15.084 -73.371 -5.343 1.00 61.80 165 THR A C 1
ATOM 1213 O O . THR A 1 165 ? 14.352 -74.332 -5.567 1.00 72.69 165 THR A O 1
ATOM 1217 N N . THR A 1 166 ? 14.682 -72.312 -4.659 1.00 60.31 166 THR A N 1
ATOM 1218 C CA . THR A 1 166 ? 13.335 -72.214 -4.114 1.00 64.33 166 THR A CA 1
ATOM 1219 C C . THR A 1 166 ? 13.077 -70.872 -3.439 1.00 63.45 166 THR A C 1
ATOM 1220 O O . THR A 1 166 ? 13.851 -69.920 -3.616 1.00 55.17 166 THR A O 1
ATOM 1224 N N . GLN A 1 167 ? 11.974 -70.796 -2.693 1.00 58.42 167 GLN A N 1
ATOM 1225 C CA . GLN A 1 167 ? 11.537 -69.545 -2.080 1.00 59.80 167 GLN A CA 1
ATOM 1226 C C . GLN A 1 167 ? 11.323 -68.467 -3.142 1.00 56.93 167 GLN A C 1
ATOM 1227 O O . GLN A 1 167 ? 11.524 -67.267 -2.900 1.00 58.03 167 GLN A O 1
ATOM 1233 N N . SER A 1 168 ? 10.917 -68.921 -4.325 1.00 55.11 168 SER A N 1
ATOM 1234 C CA . SER A 1 168 ? 10.524 -68.032 -5.417 1.00 61.00 168 SER A CA 1
ATOM 1235 C C . SER A 1 168 ? 9.306 -68.600 -6.134 1.00 56.91 168 SER A C 1
ATOM 1236 O O . SER A 1 168 ? 9.225 -69.811 -6.379 1.00 50.75 168 SER A O 1
ATOM 1239 N N . GLY A 1 169 ? 8.370 -67.714 -6.468 1.00 51.18 169 GLY A N 1
ATOM 1240 C CA . GLY A 1 169 ? 7.180 -68.096 -7.201 1.00 54.74 169 GLY A CA 1
ATOM 1241 C C . GLY A 1 169 ? 6.713 -66.987 -8.119 1.00 59.18 169 GLY A C 1
ATOM 1242 O O . GLY A 1 169 ? 7.150 -65.838 -8.007 1.00 58.01 169 GLY A O 1
ATOM 1243 N N . PHE A 1 170 ? 5.819 -67.326 -9.038 1.00 54.96 170 PHE A N 1
ATOM 1244 C CA . PHE A 1 170 ? 5.285 -66.338 -9.961 1.00 55.51 170 PHE A CA 1
ATOM 1245 C C . PHE A 1 170 ? 3.876 -66.715 -10.357 1.00 63.32 170 PHE A C 1
ATOM 1246 O O . PHE A 1 170 ? 3.657 -67.703 -11.063 1.00 64.30 170 PHE A O 1
ATOM 1254 N N . GLU A 1 171 ? 2.923 -65.917 -9.898 1.00 69.13 171 GLU A N 1
ATOM 1255 C CA . GLU A 1 171 ? 1.518 -66.218 -10.103 1.00 69.21 171 GLU A CA 1
ATOM 1256 C C . GLU A 1 171 ? 0.671 -64.965 -10.048 1.00 68.36 171 GLU A C 1
ATOM 1257 O O . GLU A 1 171 ? 1.155 -63.879 -9.698 1.00 59.29 171 GLU A O 1
ATOM 1263 N N . GLY A 1 172 ? -0.592 -65.123 -10.424 1.00 68.24 172 GLY A N 1
ATOM 1264 C CA . GLY A 1 172 ? -1.549 -64.040 -10.349 1.00 61.92 172 GLY A CA 1
ATOM 1265 C C . GLY A 1 172 ? -1.359 -63.062 -11.478 1.00 54.77 172 GLY A C 1
ATOM 1266 O O . GLY A 1 172 ? -1.776 -61.915 -11.394 1.00 59.18 172 GLY A O 1
ATOM 1267 N N . PHE A 1 173 ? -0.738 -63.516 -12.552 1.00 57.85 173 PHE A N 1
ATOM 1268 C CA . PHE A 1 173 ? -0.468 -62.618 -13.669 1.00 67.71 173 PHE A CA 1
ATOM 1269 C C . PHE A 1 173 ? -1.588 -62.651 -14.703 1.00 61.63 173 PHE A C 1
ATOM 1270 O O . PHE A 1 173 ? -2.439 -63.541 -14.682 1.00 59.53 173 PHE A O 1
ATOM 1278 N N . ILE A 1 174 ? -1.569 -61.676 -15.605 1.00 61.42 174 ILE A N 1
ATOM 1279 C CA . ILE A 1 174 ? -2.495 -61.634 -16.729 1.00 61.73 174 ILE A CA 1
ATOM 1280 C C . ILE A 1 174 ? -2.342 -62.833 -17.652 1.00 64.88 174 ILE A C 1
ATOM 1281 O O . ILE A 1 174 ? -1.227 -63.207 -18.011 1.00 66.11 174 ILE A O 1
ATOM 1286 N N . LYS A 1 175 ? -3.459 -63.442 -18.033 1.00 68.17 175 LYS A N 1
ATOM 1287 C CA . LYS A 1 175 ? -3.431 -64.559 -18.972 1.00 64.07 175 LYS A CA 1
ATOM 1288 C C . LYS A 1 175 ? -4.183 -64.195 -20.244 1.00 64.72 175 LYS A C 1
ATOM 1289 O O . LYS A 1 175 ? -5.398 -64.397 -20.318 1.00 68.27 175 LYS A O 1
ATOM 1295 N N . ASP A 1 176 ? -3.485 -63.670 -21.249 1.00 54.62 176 ASP A N 1
ATOM 1296 C CA . ASP A 1 176 ? -4.145 -63.363 -22.518 1.00 60.04 176 ASP A CA 1
ATOM 1297 C C . ASP A 1 176 ? -4.078 -64.554 -23.469 1.00 58.39 176 ASP A C 1
ATOM 1298 O O . ASP A 1 176 ? -3.769 -65.670 -23.050 1.00 56.23 176 ASP A O 1
ATOM 1303 N N . GLN A 1 177 ? -4.327 -64.303 -24.752 1.00 57.33 177 GLN A N 1
ATOM 1304 C CA . GLN A 1 177 ? -4.457 -65.374 -25.731 1.00 63.13 177 GLN A CA 1
ATOM 1305 C C . GLN A 1 177 ? -3.096 -65.959 -26.127 1.00 71.64 177 GLN A C 1
ATOM 1306 O O . GLN A 1 177 ? -3.010 -66.989 -26.812 1.00 60.57 177 GLN A O 1
ATOM 1312 N N . PHE A 1 178 ? -2.034 -65.331 -25.629 1.00 65.99 178 PHE A N 1
ATOM 1313 C CA . PHE A 1 178 ? -0.680 -65.749 -25.948 1.00 62.31 178 PHE A CA 1
ATOM 1314 C C . PHE A 1 178 ? 0.069 -66.254 -24.715 1.00 57.01 178 PHE A C 1
ATOM 1315 O O . PHE A 1 178 ? 1.266 -66.539 -24.758 1.00 58.39 178 PHE A O 1
ATOM 1323 N N . THR A 1 179 ? -0.660 -66.385 -23.620 1.00 51.17 179 THR A N 1
ATOM 1324 C CA . THR A 1 179 ? -0.077 -66.799 -22.365 1.00 46.43 179 THR A CA 1
ATOM 1325 C C . THR A 1 179 ? -0.199 -68.298 -22.150 1.00 56.40 179 THR A C 1
ATOM 1326 O O . THR A 1 179 ? -1.298 -68.815 -21.944 1.00 59.49 179 THR A O 1
ATOM 1330 N N . THR A 1 180 ? 0.936 -68.989 -22.233 1.00 51.30 180 THR A N 1
ATOM 1331 C CA . THR A 1 180 ? 1.012 -70.415 -21.957 1.00 46.85 180 THR A CA 1
ATOM 1332 C C . THR A 1 180 ? 1.714 -70.681 -20.618 1.00 47.80 180 THR A C 1
ATOM 1333 O O . THR A 1 180 ? 1.828 -71.815 -20.174 1.00 53.84 180 THR A O 1
ATOM 1337 N N . LEU A 1 181 ? 2.192 -69.625 -19.976 1.00 48.52 181 LEU A N 1
ATOM 1338 C CA . LEU A 1 181 ? 2.924 -69.763 -18.725 1.00 48.02 181 LEU A CA 1
ATOM 1339 C C . LEU A 1 181 ? 2.042 -70.232 -17.566 1.00 59.32 181 LEU A C 1
ATOM 1340 O O . LEU A 1 181 ? 1.198 -69.479 -17.080 1.00 61.27 181 LEU A O 1
ATOM 1345 N N . PRO A 1 182 ? 2.252 -71.467 -17.088 1.00 59.77 182 PRO A N 1
ATOM 1346 C CA . PRO A 1 182 ? 1.534 -71.895 -15.880 1.00 58.45 182 PRO A CA 1
ATOM 1347 C C . PRO A 1 182 ? 2.039 -71.188 -14.624 1.00 57.05 182 PRO A C 1
ATOM 1348 O O . PRO A 1 182 ? 3.233 -70.957 -14.490 1.00 70.61 182 PRO A O 1
ATOM 1352 N N . GLU A 1 183 ? 1.130 -70.854 -13.718 1.00 58.44 183 GLU A N 1
ATOM 1353 C CA . GLU A 1 183 ? 1.473 -70.261 -12.422 1.00 60.37 183 GLU A CA 1
ATOM 1354 C C . GLU A 1 183 ? 2.232 -71.221 -11.493 1.00 59.67 183 GLU A C 1
ATOM 1355 O O . GLU A 1 183 ? 2.095 -72.442 -11.591 1.00 64.94 183 GLU A O 1
ATOM 1361 N N . VAL A 1 184 ? 3.068 -70.663 -10.624 1.00 56.00 184 VAL A N 1
ATOM 1362 C CA . VAL A 1 184 ? 3.877 -71.480 -9.732 1.00 57.36 184 VAL A CA 1
ATOM 1363 C C . VAL A 1 184 ? 4.116 -70.802 -8.395 1.00 60.44 184 VAL A C 1
ATOM 1364 O O . VAL A 1 184 ? 4.131 -69.574 -8.290 1.00 63.26 184 VAL A O 1
ATOM 1368 N N . LYS A 1 185 ? 4.281 -71.635 -7.375 1.00 64.00 185 LYS A N 1
ATOM 1369 C CA . LYS A 1 185 ? 4.549 -71.190 -6.024 1.00 66.80 185 LYS A CA 1
ATOM 1370 C C . LYS A 1 185 ? 6.023 -71.483 -5.721 1.00 66.28 185 LYS A C 1
ATOM 1371 O O . LYS A 1 185 ? 6.617 -70.909 -4.799 1.00 68.94 185 LYS A O 1
ATOM 1377 N N . ASP A 1 186 ? 6.601 -72.369 -6.534 1.00 59.88 186 ASP A N 1
ATOM 1378 C CA . ASP A 1 186 ? 8.023 -72.692 -6.474 1.00 62.15 186 ASP A CA 1
ATOM 1379 C C . ASP A 1 186 ? 8.724 -72.661 -7.847 1.00 63.74 186 ASP A C 1
ATOM 1380 O O . ASP A 1 186 ? 8.229 -73.216 -8.824 1.00 70.82 186 ASP A O 1
ATOM 1385 N N . ARG A 1 187 ? 9.897 -72.031 -7.894 1.00 62.96 187 ARG A N 1
ATOM 1386 C CA . ARG A 1 187 ? 10.758 -72.019 -9.082 1.00 56.69 187 ARG A CA 1
ATOM 1387 C C . ARG A 1 187 ? 12.196 -71.649 -8.694 1.00 61.70 187 ARG A C 1
ATOM 1388 O O . ARG A 1 187 ? 12.432 -71.107 -7.609 1.00 53.06 187 ARG A O 1
ATOM 1396 N N . CYS A 1 188 ? 13.151 -71.959 -9.576 1.00 58.83 188 CYS A N 1
ATOM 1397 C CA . CYS A 1 188 ? 14.513 -71.452 -9.450 1.00 53.68 188 CYS A CA 1
ATOM 1398 C C . CYS A 1 188 ? 14.509 -69.980 -9.731 1.00 53.66 188 CYS A C 1
ATOM 1399 O O . CYS A 1 188 ? 13.832 -69.524 -10.653 1.00 52.11 188 CYS A O 1
ATOM 1402 N N . PHE A 1 189 ? 15.282 -69.232 -8.960 1.00 45.20 189 PHE A N 1
ATOM 1403 C CA . PHE A 1 189 ? 15.538 -67.849 -9.315 1.00 49.03 189 PHE A CA 1
ATOM 1404 C C . PHE A 1 189 ? 17.046 -67.685 -9.489 1.00 50.75 189 PHE A C 1
ATOM 1405 O O . PHE A 1 189 ? 17.817 -67.901 -8.543 1.00 44.42 189 PHE A O 1
ATOM 1413 N N . ALA A 1 190 ? 17.460 -67.346 -10.710 1.00 42.40 190 ALA A N 1
ATOM 1414 C CA . ALA A 1 190 ? 18.873 -67.075 -10.998 1.00 34.01 190 ALA A CA 1
ATOM 1415 C C . ALA A 1 190 ? 18.997 -65.740 -11.708 1.00 30.43 190 ALA A C 1
ATOM 1416 O O . ALA A 1 190 ? 18.146 -65.367 -12.517 1.00 33.74 190 ALA A O 1
ATOM 1418 N N . THR A 1 191 ? 20.029 -64.982 -11.365 1.00 35.62 191 THR A N 1
ATOM 1419 C CA . THR A 1 191 ? 20.179 -63.652 -11.949 1.00 38.35 191 THR A CA 1
ATOM 1420 C C . THR A 1 191 ? 21.645 -63.220 -11.973 1.00 32.31 191 THR A C 1
ATOM 1421 O O . THR A 1 191 ? 22.521 -63.888 -11.438 1.00 32.78 191 THR A O 1
ATOM 1425 N N . GLN A 1 192 ? 21.903 -62.121 -12.659 1.00 31.86 192 GLN A N 1
ATOM 1426 C CA . GLN A 1 192 ? 23.205 -61.508 -12.639 1.00 29.94 192 GLN A CA 1
ATOM 1427 C C . GLN A 1 192 ? 23.013 -60.048 -12.301 1.00 35.56 192 GLN A C 1
ATOM 1428 O O . GLN A 1 192 ? 22.535 -59.268 -13.115 1.00 34.80 192 GLN A O 1
ATOM 1434 N N . VAL A 1 193 ? 23.377 -59.669 -11.087 1.00 35.31 193 VAL A N 1
ATOM 1435 C CA . VAL A 1 193 ? 23.031 -58.336 -10.633 1.00 44.52 193 VAL A CA 1
ATOM 1436 C C . VAL A 1 193 ? 23.797 -57.204 -11.310 1.00 42.14 193 VAL A C 1
ATOM 1437 O O . VAL A 1 193 ? 25.016 -57.236 -11.439 1.00 42.34 193 VAL A O 1
ATOM 1441 N N . TYR A 1 194 ? 23.052 -56.208 -11.754 1.00 34.13 194 TYR A N 1
ATOM 1442 C CA . TYR A 1 194 ? 23.613 -54.932 -12.100 1.00 44.01 194 TYR A CA 1
ATOM 1443 C C . TYR A 1 194 ? 22.949 -53.873 -11.243 1.00 46.43 194 TYR A C 1
ATOM 1444 O O . TYR A 1 194 ? 21.733 -53.660 -11.313 1.00 42.93 194 TYR A O 1
ATOM 1453 N N . CYS A 1 195 ? 23.763 -53.163 -10.482 1.00 40.93 195 CYS A N 1
ATOM 1454 C CA . CYS A 1 195 ? 23.255 -52.248 -9.490 1.00 39.59 195 CYS A CA 1
ATOM 1455 C C . CYS A 1 195 ? 24.156 -51.027 -9.486 1.00 51.97 195 CYS A C 1
ATOM 1456 O O . CYS A 1 195 ? 25.339 -51.128 -9.186 1.00 46.28 195 CYS A O 1
ATOM 1459 N N . LYS A 1 196 ? 23.590 -49.874 -9.821 1.00 54.52 196 LYS A N 1
ATOM 1460 C CA . LYS A 1 196 ? 24.343 -48.633 -9.927 1.00 55.68 196 LYS A CA 1
ATOM 1461 C C . LYS A 1 196 ? 23.683 -47.502 -9.114 1.00 59.22 196 LYS A C 1
ATOM 1462 O O . LYS A 1 196 ? 22.526 -47.168 -9.338 1.00 57.86 196 LYS A O 1
ATOM 1468 N N . TRP A 1 197 ? 24.415 -46.909 -8.175 1.00 55.96 197 TRP A N 1
ATOM 1469 C CA . TRP A 1 197 ? 23.822 -45.866 -7.344 1.00 61.91 197 TRP A CA 1
ATOM 1470 C C . TRP A 1 197 ? 24.563 -44.533 -7.387 1.00 63.32 197 TRP A C 1
ATOM 1471 O O . TRP A 1 197 ? 25.794 -44.502 -7.405 1.00 59.26 197 TRP A O 1
ATOM 1482 N N . ARG A 1 198 ? 23.810 -43.431 -7.392 1.00 63.49 198 ARG A N 1
ATOM 1483 C CA . ARG A 1 198 ? 24.401 -42.091 -7.333 1.00 58.36 198 ARG A CA 1
ATOM 1484 C C . ARG A 1 198 ? 24.595 -41.601 -5.900 1.00 61.52 198 ARG A C 1
ATOM 1485 O O . ARG A 1 198 ? 23.817 -41.953 -5.015 1.00 64.95 198 ARG A O 1
ATOM 1493 N N . TYR A 1 199 ? 25.627 -40.795 -5.659 1.00 60.30 199 TYR A N 1
ATOM 1494 C CA . TYR A 1 199 ? 25.824 -40.223 -4.330 1.00 63.18 199 TYR A CA 1
ATOM 1495 C C . TYR A 1 199 ? 25.285 -38.802 -4.291 1.00 66.99 199 TYR A C 1
ATOM 1496 O O . TYR A 1 199 ? 25.235 -38.118 -5.319 1.00 64.80 199 TYR A O 1
ATOM 1505 N N . HIS A 1 200 ? 24.910 -38.357 -3.093 1.00 74.19 200 HIS A N 1
ATOM 1506 C CA . HIS A 1 200 ? 24.341 -37.024 -2.894 1.00 81.18 200 HIS A CA 1
ATOM 1507 C C . HIS A 1 200 ? 25.300 -35.862 -3.166 1.00 80.06 200 HIS A C 1
ATOM 1508 O O . HIS A 1 200 ? 25.198 -35.166 -4.183 1.00 82.14 200 HIS A O 1
ATOM 1515 N N . GLN A 1 201 ? 26.232 -35.672 -2.243 1.00 92.68 201 GLN A N 1
ATOM 1516 C CA . GLN A 1 201 ? 27.080 -34.481 -2.207 1.00 101.08 201 GLN A CA 1
ATOM 1517 C C . GLN A 1 201 ? 27.625 -34.341 -0.804 1.00 100.13 201 GLN A C 1
ATOM 1518 O O . GLN A 1 201 ? 27.410 -35.226 0.029 1.00 103.79 201 GLN A O 1
ATOM 1524 N N . GLY A 1 202 ? 28.287 -33.219 -0.529 1.00 92.09 202 GLY A N 1
ATOM 1525 C CA . GLY A 1 202 ? 28.896 -32.994 0.771 1.00 93.00 202 GLY A CA 1
ATOM 1526 C C . GLY A 1 202 ? 29.520 -34.271 1.300 1.00 100.88 202 GLY A C 1
ATOM 1527 O O . GLY A 1 202 ? 29.496 -34.535 2.500 1.00 109.69 202 GLY A O 1
ATOM 1528 N N . ARG A 1 203 ? 30.038 -35.066 0.362 1.00 101.89 203 ARG A N 1
ATOM 1529 C CA . ARG A 1 203 ? 30.677 -36.372 0.575 1.00 99.81 203 ARG A CA 1
ATOM 1530 C C . ARG A 1 203 ? 30.511 -37.065 1.925 1.00 92.39 203 ARG A C 1
ATOM 1531 O O . ARG A 1 203 ? 29.418 -37.187 2.488 1.00 94.91 203 ARG A O 1
ATOM 1539 N N . ASP A 1 204 ? 31.667 -37.520 2.385 1.00 92.25 204 ASP A N 1
ATOM 1540 C CA . ASP A 1 204 ? 31.905 -38.203 3.645 1.00 103.03 204 ASP A CA 1
ATOM 1541 C C . ASP A 1 204 ? 31.553 -39.665 3.471 1.00 100.67 204 ASP A C 1
ATOM 1542 O O . ASP A 1 204 ? 30.988 -40.298 4.367 1.00 103.55 204 ASP A O 1
ATOM 1547 N N . VAL A 1 205 ? 31.955 -40.209 2.328 1.00 87.71 205 VAL A N 1
ATOM 1548 C CA . VAL A 1 205 ? 31.652 -41.588 1.988 1.00 77.01 205 VAL A CA 1
ATOM 1549 C C . VAL A 1 205 ? 32.968 -42.351 1.923 1.00 68.37 205 VAL A C 1
ATOM 1550 O O . VAL A 1 205 ? 33.951 -41.846 1.401 1.00 71.49 205 VAL A O 1
ATOM 1554 N N . ASP A 1 206 ? 32.976 -43.553 2.494 1.00 68.66 206 ASP A N 1
ATOM 1555 C CA . ASP A 1 206 ? 34.121 -44.463 2.465 1.00 72.30 206 ASP A CA 1
ATOM 1556 C C . ASP A 1 206 ? 34.237 -45.164 1.085 1.00 84.81 206 ASP A C 1
ATOM 1557 O O . ASP A 1 206 ? 35.318 -45.635 0.694 1.00 98.19 206 ASP A O 1
ATOM 1562 N N . PHE A 1 207 ? 33.141 -45.173 0.325 1.00 64.93 207 PHE A N 1
ATOM 1563 C CA . PHE A 1 207 ? 33.091 -45.827 -0.997 1.00 62.67 207 PHE A CA 1
ATOM 1564 C C . PHE A 1 207 ? 33.299 -47.337 -0.983 1.00 58.80 207 PHE A C 1
ATOM 1565 O O . PHE A 1 207 ? 32.448 -48.075 -1.457 1.00 58.57 207 PHE A O 1
ATOM 1573 N N . GLU A 1 208 ? 34.408 -47.796 -0.414 1.00 60.44 208 GLU A N 1
ATOM 1574 C CA . GLU A 1 208 ? 34.700 -49.229 -0.355 1.00 61.77 208 GLU A CA 1
ATOM 1575 C C . GLU A 1 208 ? 33.809 -49.959 0.639 1.00 69.15 208 GLU A C 1
ATOM 1576 O O . GLU A 1 208 ? 33.435 -51.129 0.448 1.00 64.73 208 GLU A O 1
ATOM 1582 N N . ALA A 1 209 ? 33.516 -49.266 1.734 1.00 68.12 209 ALA A N 1
ATOM 1583 C CA . ALA A 1 209 ? 32.664 -49.799 2.786 1.00 64.12 209 ALA A CA 1
ATOM 1584 C C . ALA A 1 209 ? 31.210 -49.804 2.316 1.00 60.68 209 ALA A C 1
ATOM 1585 O O . ALA A 1 209 ? 30.475 -50.760 2.562 1.00 62.38 209 ALA A O 1
ATOM 1587 N N . THR A 1 210 ? 30.801 -48.727 1.648 1.00 56.79 210 THR A N 1
ATOM 1588 C CA . THR A 1 210 ? 29.475 -48.663 1.069 1.00 57.44 210 THR A CA 1
ATOM 1589 C C . THR A 1 210 ? 29.253 -49.826 0.133 1.00 60.09 210 THR A C 1
ATOM 1590 O O . THR A 1 210 ? 28.267 -50.556 0.257 1.00 65.86 210 THR A O 1
ATOM 1594 N N . TRP A 1 211 ? 30.213 -50.023 -0.769 1.00 54.58 211 TRP A N 1
ATOM 1595 C CA . TRP A 1 211 ? 30.086 -51.032 -1.798 1.00 51.99 211 TRP A CA 1
ATOM 1596 C C . TRP A 1 211 ? 29.873 -52.386 -1.165 1.00 48.87 211 TRP A C 1
ATOM 1597 O O . TRP A 1 211 ? 29.003 -53.128 -1.591 1.00 48.77 211 TRP A O 1
ATOM 1608 N N . ASP A 1 212 ? 30.680 -52.702 -0.160 1.00 51.15 212 ASP A N 1
ATOM 1609 C CA . ASP A 1 212 ? 30.569 -53.951 0.570 1.00 49.82 212 ASP A CA 1
ATOM 1610 C C . ASP A 1 212 ? 29.173 -54.086 1.187 1.00 59.48 212 ASP A C 1
ATOM 1611 O O . ASP A 1 212 ? 28.622 -55.186 1.327 1.00 55.42 212 ASP A O 1
ATOM 1616 N N . THR A 1 213 ? 28.604 -52.942 1.539 1.00 55.52 213 THR A N 1
ATOM 1617 C CA . THR A 1 213 ? 27.328 -52.893 2.230 1.00 59.71 213 THR A CA 1
ATOM 1618 C C . THR A 1 213 ? 26.134 -53.131 1.303 1.00 57.13 213 THR A C 1
ATOM 1619 O O . THR A 1 213 ? 25.280 -53.985 1.584 1.00 54.46 213 THR A O 1
ATOM 1623 N N . VAL A 1 214 ? 26.068 -52.389 0.206 1.00 52.34 214 VAL A N 1
ATOM 1624 C CA . VAL A 1 214 ? 25.047 -52.669 -0.781 1.00 53.18 214 VAL A CA 1
ATOM 1625 C C . VAL A 1 214 ? 25.120 -54.141 -1.217 1.00 52.58 214 VAL A C 1
ATOM 1626 O O . VAL A 1 214 ? 24.099 -54.835 -1.296 1.00 49.63 214 VAL A O 1
ATOM 1630 N N . ARG A 1 215 ? 26.329 -54.640 -1.439 1.00 56.45 215 ARG A N 1
ATOM 1631 C CA . ARG A 1 215 ? 26.485 -56.032 -1.836 1.00 52.51 215 ARG A CA 1
ATOM 1632 C C . ARG A 1 215 ? 25.934 -56.975 -0.775 1.00 50.58 215 ARG A C 1
ATOM 1633 O O . ARG A 1 215 ? 25.359 -58.025 -1.098 1.00 53.02 215 ARG A O 1
ATOM 1641 N N . ASP A 1 216 ? 26.153 -56.629 0.488 1.00 55.86 216 ASP A N 1
ATOM 1642 C CA . ASP A 1 216 ? 25.705 -57.470 1.583 1.00 54.67 216 ASP A CA 1
ATOM 1643 C C . ASP A 1 216 ? 24.179 -57.519 1.590 1.00 54.52 216 ASP A C 1
ATOM 1644 O O . ASP A 1 216 ? 23.584 -58.587 1.708 1.00 52.95 216 ASP A O 1
ATOM 1649 N N . ILE A 1 217 ? 23.574 -56.351 1.402 1.00 47.97 217 ILE A N 1
ATOM 1650 C CA . ILE A 1 217 ? 22.140 -56.178 1.283 1.00 51.06 217 ILE A CA 1
ATOM 1651 C C . ILE A 1 217 ? 21.511 -56.905 0.103 1.00 57.22 217 ILE A C 1
ATOM 1652 O O . ILE A 1 217 ? 20.602 -57.712 0.291 1.00 58.53 217 ILE A O 1
ATOM 1657 N N . VAL A 1 218 ? 21.984 -56.608 -1.108 1.00 64.15 218 VAL A N 1
ATOM 1658 C CA . VAL A 1 218 ? 21.537 -57.298 -2.320 1.00 53.44 218 VAL A CA 1
ATOM 1659 C C . VAL A 1 218 ? 21.452 -58.793 -2.069 1.00 48.70 218 VAL A C 1
ATOM 1660 O O . VAL A 1 218 ? 20.428 -59.412 -2.330 1.00 51.90 218 VAL A O 1
ATOM 1664 N N . LEU A 1 219 ? 22.516 -59.364 -1.530 1.00 45.13 219 LEU A N 1
ATOM 1665 C CA . LEU A 1 219 ? 22.554 -60.792 -1.283 1.00 47.65 219 LEU A CA 1
ATOM 1666 C C . LEU A 1 219 ? 21.600 -61.207 -0.146 1.00 70.96 219 LEU A C 1
ATOM 1667 O O . LEU A 1 219 ? 21.173 -62.369 -0.068 1.00 75.56 219 LEU A O 1
ATOM 1672 N N . LYS A 1 220 ? 21.272 -60.261 0.732 1.00 70.22 220 LYS A N 1
ATOM 1673 C CA . LYS A 1 220 ? 20.302 -60.495 1.804 1.00 66.24 220 LYS A CA 1
ATOM 1674 C C . LYS A 1 220 ? 18.887 -60.610 1.245 1.00 59.77 220 LYS A C 1
ATOM 1675 O O . LYS A 1 220 ? 18.216 -61.623 1.462 1.00 61.17 220 LYS A O 1
ATOM 1681 N N . LYS A 1 221 ? 18.451 -59.580 0.515 1.00 56.13 221 LYS A N 1
ATOM 1682 C CA . LYS A 1 221 ? 17.107 -59.548 -0.083 1.00 57.63 221 LYS A CA 1
ATOM 1683 C C . LYS A 1 221 ? 16.863 -60.667 -1.038 1.00 65.00 221 LYS A C 1
ATOM 1684 O O . LYS A 1 221 ? 15.719 -61.037 -1.306 1.00 77.26 221 LYS A O 1
ATOM 1690 N N . PHE A 1 222 ? 17.944 -61.208 -1.565 1.00 54.65 222 PHE A N 1
ATOM 1691 C CA . PHE A 1 222 ? 17.818 -62.228 -2.578 1.00 55.70 222 PHE A CA 1
ATOM 1692 C C . PHE A 1 222 ? 17.709 -63.603 -1.958 1.00 50.42 222 PHE A C 1
ATOM 1693 O O . PHE A 1 222 ? 16.937 -64.441 -2.416 1.00 48.25 222 PHE A O 1
ATOM 1701 N N . ALA A 1 223 ? 18.502 -63.845 -0.926 1.00 49.24 223 ALA A N 1
ATOM 1702 C CA . ALA A 1 223 ? 18.573 -65.188 -0.375 1.00 59.38 223 ALA A CA 1
ATOM 1703 C C . ALA A 1 223 ? 17.935 -65.305 1.006 1.00 65.38 223 ALA A C 1
ATOM 1704 O O . ALA A 1 223 ? 17.637 -66.422 1.454 1.00 56.91 223 ALA A O 1
ATOM 1706 N N . GLY A 1 224 ? 17.755 -64.166 1.680 1.00 63.32 224 GLY A N 1
ATOM 1707 C CA . GLY A 1 224 ? 17.193 -64.140 3.017 1.00 64.25 224 GLY A CA 1
ATOM 1708 C C . GLY A 1 224 ? 17.933 -64.988 4.037 1.00 72.49 224 GLY A C 1
ATOM 1709 O O . GLY A 1 224 ? 19.019 -65.522 3.762 1.00 66.49 224 GLY A O 1
ATOM 1710 N N . PRO A 1 225 ? 17.330 -65.136 5.227 1.00 80.50 225 PRO A N 1
ATOM 1711 C CA . PRO A 1 225 ? 17.881 -65.912 6.342 1.00 74.23 225 PRO A CA 1
ATOM 1712 C C . PRO A 1 225 ? 18.427 -67.258 5.895 1.00 68.05 225 PRO A C 1
ATOM 1713 O O . PRO A 1 225 ? 17.789 -67.954 5.114 1.00 70.87 225 PRO A O 1
ATOM 1717 N N . TYR A 1 226 ? 19.595 -67.617 6.416 1.00 68.82 226 TYR A N 1
ATOM 1718 C CA . TYR A 1 226 ? 20.332 -68.806 5.985 1.00 64.34 226 TYR A CA 1
ATOM 1719 C C . TYR A 1 226 ? 19.715 -70.149 6.362 1.00 72.24 226 TYR A C 1
ATOM 1720 O O . TYR A 1 226 ? 20.167 -71.201 5.901 1.00 77.67 226 TYR A O 1
ATOM 1729 N N . ASP A 1 227 ? 18.677 -70.123 7.188 1.00 82.84 227 ASP A N 1
ATOM 1730 C CA . ASP A 1 227 ? 18.040 -71.359 7.638 1.00 81.74 227 ASP A CA 1
ATOM 1731 C C . ASP A 1 227 ? 16.719 -71.601 6.918 1.00 77.14 227 ASP A C 1
ATOM 1732 O O . ASP A 1 227 ? 16.402 -72.735 6.555 1.00 74.11 227 ASP A O 1
ATOM 1737 N N . LYS A 1 228 ? 15.999 -70.519 6.633 1.00 76.87 228 LYS A N 1
ATOM 1738 C CA . LYS A 1 228 ? 14.635 -70.624 6.140 1.00 77.40 228 LYS A CA 1
ATOM 1739 C C . LYS A 1 228 ? 14.595 -70.061 4.734 1.00 71.57 228 LYS A C 1
ATOM 1740 O O . LYS A 1 228 ? 13.972 -70.632 3.840 1.00 68.26 228 LYS A O 1
ATOM 1746 N N . GLY A 1 229 ? 15.291 -68.955 4.535 1.00 68.37 229 GLY A N 1
ATOM 1747 C CA . GLY A 1 229 ? 15.333 -68.340 3.232 1.00 66.15 229 GLY A CA 1
ATOM 1748 C C . GLY A 1 229 ? 14.161 -67.404 3.270 1.00 68.84 229 GLY A C 1
ATOM 1749 O O . GLY A 1 229 ? 13.562 -67.234 4.323 1.00 84.85 229 GLY A O 1
ATOM 1750 N N . GLU A 1 230 ? 13.804 -66.817 2.141 1.00 66.54 230 GLU A N 1
ATOM 1751 C CA . GLU A 1 230 ? 12.652 -65.942 2.133 1.00 75.25 230 GLU A CA 1
ATOM 1752 C C . GLU A 1 230 ? 11.966 -65.937 0.780 1.00 75.14 230 GLU A C 1
ATOM 1753 O O . GLU A 1 230 ? 12.603 -65.728 -0.249 1.00 77.41 230 GLU A O 1
ATOM 1759 N N . TYR A 1 231 ? 10.658 -66.175 0.796 1.00 81.96 231 TYR A N 1
ATOM 1760 C CA . TYR A 1 231 ? 9.894 -66.233 -0.434 1.00 76.13 231 TYR A CA 1
ATOM 1761 C C . TYR A 1 231 ? 9.793 -64.860 -1.092 1.00 71.39 231 TYR A C 1
ATOM 1762 O O . TYR A 1 231 ? 9.522 -63.861 -0.429 1.00 70.32 231 TYR A O 1
ATOM 1771 N N . SER A 1 232 ? 10.044 -64.826 -2.397 1.00 71.84 232 SER A N 1
ATOM 1772 C CA . SER A 1 232 ? 9.797 -63.649 -3.226 1.00 70.41 232 SER A CA 1
ATOM 1773 C C . SER A 1 232 ? 8.756 -64.003 -4.278 1.00 64.70 232 SER A C 1
ATOM 1774 O O . SER A 1 232 ? 8.902 -64.999 -4.990 1.00 55.84 232 SER A O 1
ATOM 1777 N N . PRO A 1 233 ? 7.704 -63.189 -4.374 1.00 74.27 233 PRO A N 1
ATOM 1778 C CA . PRO A 1 233 ? 6.569 -63.441 -5.258 1.00 71.57 233 PRO A CA 1
ATOM 1779 C C . PRO A 1 233 ? 6.815 -62.812 -6.615 1.00 70.06 233 PRO A C 1
ATOM 1780 O O . PRO A 1 233 ? 5.971 -62.941 -7.505 1.00 68.53 233 PRO A O 1
ATOM 1784 N N . SER A 1 234 ? 7.945 -62.119 -6.751 1.00 63.41 234 SER A N 1
ATOM 1785 C CA . SER A 1 234 ? 8.231 -61.349 -7.953 1.00 63.10 234 SER A CA 1
ATOM 1786 C C . SER A 1 234 ? 9.673 -60.874 -7.985 1.00 62.87 234 SER A C 1
ATOM 1787 O O . SER A 1 234 ? 10.269 -60.550 -6.956 1.00 63.82 234 SER A O 1
ATOM 1790 N N . VAL A 1 235 ? 10.254 -60.878 -9.170 1.00 61.23 235 VAL A N 1
ATOM 1791 C CA . VAL A 1 235 ? 11.556 -60.282 -9.328 1.00 58.08 235 VAL A CA 1
ATOM 1792 C C . VAL A 1 235 ? 11.438 -58.776 -9.059 1.00 52.40 235 VAL A C 1
ATOM 1793 O O 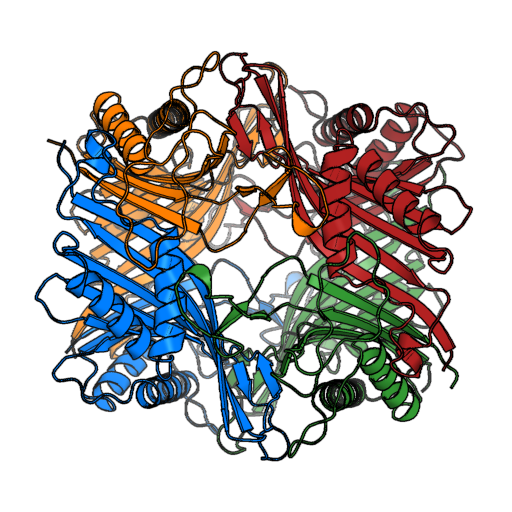. VAL A 1 235 ? 12.336 -58.201 -8.448 1.00 52.56 235 VAL A O 1
ATOM 1797 N N . GLN A 1 236 ? 10.336 -58.150 -9.490 1.00 49.41 236 GLN A N 1
ATOM 1798 C CA . GLN A 1 236 ? 10.105 -56.711 -9.251 1.00 52.25 236 GLN A CA 1
ATOM 1799 C C . GLN A 1 236 ? 10.150 -56.317 -7.776 1.00 60.26 236 GLN A C 1
ATOM 1800 O O . GLN A 1 236 ? 10.663 -55.249 -7.417 1.00 62.29 236 GLN A O 1
ATOM 1806 N N . LYS A 1 237 ? 9.588 -57.175 -6.931 1.00 58.11 237 LYS A N 1
ATOM 1807 C CA . LYS A 1 237 ? 9.526 -56.915 -5.500 1.00 63.89 237 LYS A CA 1
ATOM 1808 C C . LYS A 1 237 ? 10.920 -56.991 -4.894 1.00 62.64 237 LYS A C 1
ATOM 1809 O O . LYS A 1 237 ? 11.356 -56.084 -4.177 1.00 64.43 237 LYS A O 1
ATOM 1815 N N . THR A 1 238 ? 11.615 -58.081 -5.206 1.00 61.60 238 THR A N 1
ATOM 1816 C CA . THR A 1 238 ? 12.979 -58.291 -4.754 1.00 65.66 238 THR A CA 1
ATOM 1817 C C . THR A 1 238 ? 13.867 -57.102 -5.146 1.00 64.40 238 THR A C 1
ATOM 1818 O O . THR A 1 238 ? 14.680 -56.633 -4.350 1.00 60.97 238 THR A O 1
ATOM 1822 N N . LEU A 1 239 ? 13.668 -56.596 -6.357 1.00 63.18 239 LEU A N 1
ATOM 1823 C CA . LEU A 1 239 ? 14.402 -55.433 -6.833 1.00 66.08 239 LEU A CA 1
ATOM 1824 C C . LEU A 1 239 ? 14.138 -54.192 -5.976 1.00 65.18 239 LEU A C 1
ATOM 1825 O O . LEU A 1 239 ? 15.070 -53.571 -5.452 1.00 60.16 239 LEU A O 1
ATOM 1830 N N . TYR A 1 240 ? 12.864 -53.847 -5.823 1.00 66.92 240 TYR A N 1
ATOM 1831 C CA . TYR A 1 240 ? 12.461 -52.660 -5.065 1.00 63.45 240 TYR A CA 1
ATOM 1832 C C . TYR A 1 240 ? 12.884 -52.703 -3.591 1.00 61.62 240 TYR A C 1
ATOM 1833 O O . TYR A 1 240 ? 13.268 -51.684 -3.017 1.00 62.13 240 TYR A O 1
ATOM 1842 N N . ASP A 1 241 ? 12.795 -53.882 -2.988 1.00 59.94 241 ASP A N 1
ATOM 1843 C CA . ASP A 1 241 ? 13.196 -54.080 -1.600 1.00 63.55 241 ASP A CA 1
ATOM 1844 C C . ASP A 1 241 ? 14.651 -53.721 -1.405 1.00 69.39 241 ASP A C 1
ATOM 1845 O O . ASP A 1 241 ? 15.010 -53.016 -0.455 1.00 70.77 241 ASP A O 1
ATOM 1850 N N . ILE A 1 242 ? 15.490 -54.232 -2.304 1.00 74.25 242 ILE A N 1
ATOM 1851 C CA . ILE A 1 242 ? 16.918 -53.939 -2.264 1.00 66.66 242 ILE A CA 1
ATOM 1852 C C . ILE A 1 242 ? 17.142 -52.439 -2.304 1.00 58.78 242 ILE A C 1
ATOM 1853 O O . ILE A 1 242 ? 17.905 -51.902 -1.506 1.00 59.45 242 ILE A O 1
ATOM 1858 N N . GLN A 1 243 ? 16.459 -51.774 -3.225 1.00 55.76 243 GLN A N 1
ATOM 1859 C CA . GLN A 1 243 ? 16.517 -50.327 -3.332 1.00 59.93 243 GLN A CA 1
ATOM 1860 C C . GLN A 1 243 ? 16.110 -49.597 -2.056 1.00 66.11 243 GLN A C 1
ATOM 1861 O O . GLN A 1 243 ? 16.821 -48.695 -1.605 1.00 67.49 243 GLN A O 1
ATOM 1867 N N . VAL A 1 244 ? 14.993 -49.991 -1.445 1.00 67.70 244 VAL A N 1
ATOM 1868 C CA . VAL A 1 244 ? 14.526 -49.256 -0.272 1.00 67.08 244 VAL A CA 1
ATOM 1869 C C . VAL A 1 244 ? 15.488 -49.488 0.878 1.00 69.45 244 VAL A C 1
ATOM 1870 O O . VAL A 1 244 ? 15.896 -48.561 1.562 1.00 73.77 244 VAL A O 1
ATOM 1874 N N . LEU A 1 245 ? 15.857 -50.736 1.090 1.00 68.31 245 LEU A N 1
ATOM 1875 C CA . LEU A 1 245 ? 16.760 -51.041 2.177 1.00 65.90 245 LEU A CA 1
ATOM 1876 C C . LEU A 1 245 ? 18.160 -50.411 1.987 1.00 75.77 245 LEU A C 1
ATOM 1877 O O . LEU A 1 245 ? 18.914 -50.250 2.958 1.00 73.25 245 LEU A O 1
ATOM 1882 N N . SER A 1 246 ? 18.507 -50.034 0.756 1.00 71.00 246 SER A N 1
ATOM 1883 C CA . SER A 1 246 ? 19.844 -49.507 0.496 1.00 64.34 246 SER A CA 1
ATOM 1884 C C . SER A 1 246 ? 19.864 -48.016 0.780 1.00 68.61 246 SER A C 1
ATOM 1885 O O . SER A 1 246 ? 20.817 -47.511 1.383 1.00 64.28 246 SER A O 1
ATOM 1888 N N . LEU A 1 247 ? 18.832 -47.309 0.322 1.00 68.93 247 LEU A N 1
ATOM 1889 C CA . LEU A 1 247 ? 18.707 -45.887 0.633 1.00 74.24 247 LEU A CA 1
ATOM 1890 C C . LEU A 1 247 ? 18.464 -45.648 2.140 1.00 81.35 247 LEU A C 1
ATOM 1891 O O . LEU A 1 247 ? 18.704 -44.544 2.644 1.00 82.18 247 LEU A O 1
ATOM 1896 N N . SER A 1 248 ? 17.992 -46.671 2.852 1.00 79.41 248 SER A N 1
ATOM 1897 C CA . SER A 1 248 ? 17.782 -46.562 4.297 1.00 85.96 248 SER A CA 1
ATOM 1898 C C . SER A 1 248 ? 19.085 -46.698 5.075 1.00 85.66 248 SER A C 1
ATOM 1899 O O . SER A 1 248 ? 19.489 -45.795 5.814 1.00 92.67 248 SER A O 1
ATOM 1902 N N . ARG A 1 249 ? 19.730 -47.845 4.908 1.00 75.72 249 ARG A N 1
ATOM 1903 C CA . ARG A 1 249 ? 20.966 -48.136 5.596 1.00 79.46 249 ARG A CA 1
ATOM 1904 C C . ARG A 1 249 ? 22.136 -47.239 5.164 1.00 78.66 249 ARG A C 1
ATOM 1905 O O . ARG A 1 249 ? 23.192 -47.258 5.796 1.00 80.94 249 ARG A O 1
ATOM 1913 N N . VAL A 1 250 ? 21.949 -46.458 4.099 1.00 74.19 250 VAL A N 1
ATOM 1914 C CA . VAL A 1 250 ? 23.031 -45.658 3.520 1.00 74.83 250 VAL A CA 1
ATOM 1915 C C . VAL A 1 250 ? 22.538 -44.303 3.059 1.00 74.73 250 VAL A C 1
ATOM 1916 O O . VAL A 1 250 ? 22.036 -44.170 1.945 1.00 74.80 250 VAL A O 1
ATOM 1920 N N . PRO A 1 251 ? 22.701 -43.287 3.914 1.00 78.65 251 PRO A N 1
ATOM 1921 C CA . PRO A 1 251 ? 22.145 -41.932 3.779 1.00 76.65 251 PRO A CA 1
ATOM 1922 C C . PRO A 1 251 ? 22.676 -41.125 2.603 1.00 73.93 251 PRO A C 1
ATOM 1923 O O . PRO A 1 251 ? 21.914 -40.358 2.011 1.00 76.94 251 PRO A O 1
ATOM 1927 N N . GLU A 1 252 ? 23.948 -41.312 2.257 1.00 74.62 252 GLU A N 1
ATOM 1928 C CA . GLU A 1 252 ? 24.603 -40.488 1.241 1.00 73.19 252 GLU A CA 1
ATOM 1929 C C . GLU A 1 252 ? 24.219 -40.865 -0.204 1.00 72.47 252 GLU A C 1
ATOM 1930 O O . GLU A 1 252 ? 24.455 -40.091 -1.148 1.00 66.67 252 GLU A O 1
ATOM 1936 N N . ILE A 1 253 ? 23.633 -42.050 -0.376 1.00 68.78 253 ILE A N 1
ATOM 1937 C CA . ILE A 1 253 ? 23.085 -42.450 -1.676 1.00 72.27 253 ILE A CA 1
ATOM 1938 C C . ILE A 1 253 ? 21.821 -41.685 -2.026 1.00 66.37 253 ILE A C 1
ATOM 1939 O O . ILE A 1 253 ? 20.886 -41.648 -1.234 1.00 72.28 253 ILE A O 1
ATOM 1944 N N . GLU A 1 254 ? 21.799 -41.099 -3.220 1.00 67.81 254 GLU A N 1
ATOM 1945 C CA . GLU A 1 254 ? 20.685 -40.284 -3.698 1.00 68.34 254 GLU A CA 1
ATOM 1946 C C . GLU A 1 254 ? 19.726 -41.030 -4.643 1.00 74.96 254 GLU A C 1
ATOM 1947 O O . GLU A 1 254 ? 18.544 -40.709 -4.698 1.00 77.81 254 GLU A O 1
ATOM 1953 N N . ASP A 1 255 ? 20.231 -41.995 -5.412 1.00 73.98 255 ASP A N 1
ATOM 1954 C CA . ASP A 1 255 ? 19.353 -42.895 -6.170 1.00 76.24 255 ASP A CA 1
ATOM 1955 C C . ASP A 1 255 ? 20.004 -44.235 -6.478 1.00 74.31 255 ASP A C 1
ATOM 1956 O O . ASP A 1 255 ? 21.210 -44.431 -6.287 1.00 63.98 255 ASP A O 1
ATOM 1961 N N . MET A 1 256 ? 19.186 -45.169 -6.939 1.00 64.17 256 MET A N 1
ATOM 1962 C CA . MET A 1 256 ? 19.700 -46.473 -7.271 1.00 60.04 256 MET A CA 1
ATOM 1963 C C . MET A 1 256 ? 18.978 -47.019 -8.492 1.00 61.61 256 MET A C 1
ATOM 1964 O O . MET A 1 256 ? 17.745 -46.971 -8.579 1.00 60.77 256 MET A O 1
ATOM 1969 N N . GLU A 1 257 ? 19.766 -47.472 -9.462 1.00 56.44 257 GLU A N 1
ATOM 1970 C CA . GLU A 1 257 ? 19.258 -48.167 -10.630 1.00 52.21 257 GLU A CA 1
ATOM 1971 C C . GLU A 1 257 ? 19.616 -49.628 -10.478 1.00 53.90 257 GLU A C 1
ATOM 1972 O O . GLU A 1 257 ? 20.735 -49.952 -10.068 1.00 51.15 257 GLU A O 1
ATOM 1978 N N . ILE A 1 258 ? 18.648 -50.507 -10.714 1.00 50.82 258 ILE A N 1
ATOM 1979 C CA . ILE A 1 258 ? 18.921 -51.938 -10.686 1.00 46.01 258 ILE A CA 1
ATOM 1980 C C . ILE A 1 258 ? 18.402 -52.603 -11.951 1.00 48.76 258 ILE A C 1
ATOM 1981 O O . ILE A 1 258 ? 17.436 -52.152 -12.559 1.00 46.74 258 ILE A O 1
ATOM 1986 N N . SER A 1 259 ? 19.091 -53.660 -12.364 1.00 43.30 259 SER A N 1
ATOM 1987 C CA . SER A 1 259 ? 18.702 -54.413 -13.537 1.00 44.07 259 SER A CA 1
ATOM 1988 C C . SER A 1 259 ? 18.930 -55.871 -13.205 1.00 42.72 259 SER A C 1
ATOM 1989 O O . SER A 1 259 ? 20.050 -56.283 -12.931 1.00 43.98 259 SER A O 1
ATOM 1992 N N . LEU A 1 260 ? 17.854 -56.637 -13.172 1.00 41.47 260 LEU A N 1
ATOM 1993 C CA . LEU A 1 260 ? 17.938 -58.052 -12.864 1.00 46.41 260 LEU A CA 1
ATOM 1994 C C . LEU A 1 260 ? 17.476 -58.923 -14.018 1.00 50.84 260 LEU A C 1
ATOM 1995 O O . LEU A 1 260 ? 16.288 -58.992 -14.308 1.00 41.02 260 LEU A O 1
ATOM 2000 N N . PRO A 1 261 ? 18.416 -59.591 -14.688 1.00 45.27 261 PRO A N 1
ATOM 2001 C CA . PRO A 1 261 ? 17.991 -60.645 -15.605 1.00 39.69 261 PRO A CA 1
ATOM 2002 C C . PRO A 1 261 ? 17.273 -61.727 -14.828 1.00 52.76 261 PRO A C 1
ATOM 2003 O O . PRO A 1 261 ? 17.573 -61.943 -13.652 1.00 60.27 261 PRO A O 1
ATOM 2007 N N . ASN A 1 262 ? 16.315 -62.384 -15.461 1.00 52.10 262 ASN A N 1
ATOM 2008 C CA . ASN A 1 262 ? 15.725 -63.575 -14.884 1.00 40.34 262 ASN A CA 1
ATOM 2009 C C . ASN A 1 262 ? 16.177 -64.715 -15.771 1.00 33.80 262 ASN A C 1
ATOM 2010 O O . ASN A 1 262 ? 15.601 -64.959 -16.835 1.00 41.21 262 ASN A O 1
ATOM 2015 N N . ILE A 1 263 ? 17.233 -65.389 -15.343 1.00 32.05 263 ILE A N 1
ATOM 2016 C CA . ILE A 1 263 ? 17.866 -66.416 -16.142 1.00 28.50 263 ILE A CA 1
ATOM 2017 C C . ILE A 1 263 ? 17.227 -67.756 -15.897 1.00 35.96 263 ILE A C 1
ATOM 2018 O O . ILE A 1 263 ? 17.286 -68.269 -14.789 1.00 45.36 263 ILE A O 1
ATOM 2023 N N . HIS A 1 264 ? 16.656 -68.338 -16.948 1.00 32.52 264 HIS A N 1
ATOM 2024 C CA . HIS A 1 264 ? 15.710 -69.430 -16.802 1.00 38.84 264 HIS A CA 1
ATOM 2025 C C . HIS A 1 264 ? 16.324 -70.790 -16.674 1.00 37.79 264 HIS A C 1
ATOM 2026 O O . HIS A 1 264 ? 17.193 -71.158 -17.434 1.00 35.31 264 HIS A O 1
ATOM 2033 N N . TYR A 1 265 ? 15.807 -71.544 -15.718 1.00 43.88 265 TYR A N 1
ATOM 2034 C CA . TYR A 1 265 ? 16.109 -72.944 -15.570 1.00 36.40 265 TYR A CA 1
ATOM 2035 C C . TYR A 1 265 ? 14.759 -73.659 -15.635 1.00 39.65 265 TYR A C 1
ATOM 2036 O O . TYR A 1 265 ? 14.019 -73.698 -14.660 1.00 40.23 265 TYR A O 1
ATOM 2045 N N . PHE A 1 266 ? 14.423 -74.195 -16.795 1.00 36.98 266 PHE A N 1
ATOM 2046 C CA . PHE A 1 266 ? 13.092 -74.739 -16.986 1.00 39.86 266 PHE A CA 1
ATOM 2047 C C . PHE A 1 266 ? 13.091 -76.232 -16.742 1.00 37.46 266 PHE A C 1
ATOM 2048 O O . PHE A 1 266 ? 14.042 -76.926 -17.078 1.00 37.19 266 PHE A O 1
ATOM 2056 N N . ASN A 1 267 ? 12.025 -76.710 -16.113 1.00 42.65 267 ASN A N 1
ATOM 2057 C CA . ASN A 1 267 ? 11.817 -78.135 -15.932 1.00 40.58 267 ASN A CA 1
ATOM 2058 C C . ASN A 1 267 ? 11.764 -78.841 -17.270 1.00 35.23 267 ASN A C 1
ATOM 2059 O O . ASN A 1 267 ? 11.042 -78.428 -18.170 1.00 45.04 267 ASN A O 1
ATOM 2064 N N . ILE A 1 268 ? 12.529 -79.914 -17.394 1.00 36.26 268 ILE A N 1
ATOM 2065 C CA . ILE A 1 268 ? 12.561 -80.702 -18.614 1.00 37.10 268 ILE A CA 1
ATOM 2066 C C . ILE A 1 268 ? 11.421 -81.717 -18.625 1.00 41.91 268 ILE A C 1
ATOM 2067 O O . ILE A 1 268 ? 11.411 -82.652 -17.824 1.00 44.53 268 ILE A O 1
ATOM 2072 N N . ASP A 1 269 ? 10.444 -81.505 -19.505 1.00 44.21 269 ASP A N 1
ATOM 2073 C CA . ASP A 1 269 ? 9.284 -82.395 -19.617 1.00 45.53 269 ASP A CA 1
ATOM 2074 C C . ASP A 1 269 ? 9.659 -83.725 -20.264 1.00 48.78 269 ASP A C 1
ATOM 2075 O O . ASP A 1 269 ? 10.010 -83.768 -21.435 1.00 50.65 269 ASP A O 1
ATOM 2080 N N . MET A 1 270 ? 9.564 -84.814 -19.512 1.00 44.02 270 MET A N 1
ATOM 2081 C CA . MET A 1 270 ? 9.947 -86.106 -20.058 1.00 50.71 270 MET A CA 1
ATOM 2082 C C . MET A 1 270 ? 8.746 -86.996 -20.377 1.00 45.76 270 MET A C 1
ATOM 2083 O O . MET A 1 270 ? 8.922 -88.174 -20.703 1.00 47.55 270 MET A O 1
ATOM 2088 N N . SER A 1 271 ? 7.550 -86.407 -20.335 1.00 43.57 271 SER A N 1
ATOM 2089 C CA . SER A 1 271 ? 6.298 -87.100 -20.647 1.00 47.36 271 SER A CA 1
ATOM 2090 C C . SER A 1 271 ? 6.425 -87.973 -21.863 1.00 46.95 271 SER A C 1
ATOM 2091 O O . SER A 1 271 ? 6.156 -89.174 -21.823 1.00 54.24 271 SER A O 1
ATOM 2094 N N . LYS A 1 272 ? 6.868 -87.348 -22.942 1.00 43.80 272 LYS A N 1
ATOM 2095 C CA . LYS A 1 272 ? 7.006 -87.999 -24.229 1.00 54.84 272 LYS A CA 1
ATOM 2096 C C . LYS A 1 272 ? 7.893 -89.232 -24.145 1.00 57.13 272 LYS A C 1
ATOM 2097 O O . LYS A 1 272 ? 8.002 -89.995 -25.102 1.00 57.16 272 LYS A O 1
ATOM 2103 N N . MET A 1 273 ? 8.557 -89.412 -23.007 1.00 51.03 273 MET A N 1
ATOM 2104 C CA . MET A 1 273 ? 9.401 -90.586 -22.813 1.00 52.64 273 MET A CA 1
ATOM 2105 C C . MET A 1 273 ? 8.802 -91.506 -21.757 1.00 51.23 273 MET A C 1
ATOM 2106 O O . MET A 1 273 ? 9.373 -92.551 -21.437 1.00 49.37 273 MET A O 1
ATOM 2111 N N . GLY A 1 274 ? 7.639 -91.110 -21.241 1.00 50.06 274 GLY A N 1
ATOM 2112 C CA . GLY A 1 274 ? 6.950 -91.891 -20.239 1.00 46.53 274 GLY A CA 1
ATOM 2113 C C . GLY A 1 274 ? 7.593 -91.705 -18.883 1.00 48.98 274 GLY A C 1
ATOM 2114 O O . GLY A 1 274 ? 7.547 -92.612 -18.053 1.00 51.33 274 GLY A O 1
ATOM 2115 N N . LEU A 1 275 ? 8.198 -90.538 -18.652 1.00 45.63 275 LEU A N 1
ATOM 2116 C CA . LEU A 1 275 ? 8.866 -90.258 -17.378 1.00 44.78 275 LEU A CA 1
ATOM 2117 C C . LEU A 1 275 ? 8.275 -89.020 -16.697 1.00 44.60 275 LEU A C 1
ATOM 2118 O O . LEU A 1 275 ? 7.650 -88.191 -17.352 1.00 47.10 275 LEU A O 1
ATOM 2123 N N . ILE A 1 276 ? 8.433 -88.934 -15.381 1.00 43.45 276 ILE A N 1
ATOM 2124 C CA . ILE A 1 276 ? 7.991 -87.787 -14.593 1.00 45.03 276 ILE A CA 1
ATOM 2125 C C . ILE A 1 276 ? 9.166 -87.051 -13.958 1.00 49.27 276 ILE A C 1
ATOM 2126 O O . ILE A 1 276 ? 9.846 -87.591 -13.086 1.00 56.19 276 ILE A O 1
ATOM 2131 N N . ASN A 1 277 ? 9.415 -85.820 -14.379 1.00 53.79 277 ASN A N 1
ATOM 2132 C CA . ASN A 1 277 ? 10.548 -85.094 -13.839 1.00 48.12 277 ASN A CA 1
ATOM 2133 C C . ASN A 1 277 ? 10.102 -84.165 -12.726 1.00 53.70 277 ASN A C 1
ATOM 2134 O O . ASN A 1 277 ? 10.256 -84.518 -11.560 1.00 62.14 277 ASN A O 1
ATOM 2139 N N . LYS A 1 278 ? 9.532 -83.018 -13.084 1.00 53.11 278 LYS A N 1
ATOM 2140 C CA . LYS A 1 278 ? 9.193 -81.959 -12.111 1.00 75.21 278 LYS A CA 1
ATOM 2141 C C . LYS A 1 278 ? 9.580 -82.273 -10.651 1.00 67.83 278 LYS A C 1
ATOM 2142 O O . LYS A 1 278 ? 8.847 -82.992 -9.965 1.00 75.47 278 LYS A O 1
ATOM 2148 N N . GLU A 1 279 ? 10.723 -81.761 -10.187 1.00 50.30 279 GLU A N 1
ATOM 2149 C CA . GLU A 1 279 ? 11.622 -80.943 -11.005 1.00 47.14 279 GLU A CA 1
ATOM 2150 C C . GLU A 1 279 ? 13.085 -81.044 -10.531 1.00 46.92 279 GLU A C 1
ATOM 2151 O O . GLU A 1 279 ? 13.582 -80.207 -9.794 1.00 47.42 279 GLU A O 1
ATOM 2157 N N . GLU A 1 280 ? 13.747 -82.105 -10.964 1.00 47.86 280 GLU A N 1
ATOM 2158 C CA . GLU A 1 280 ? 15.054 -82.502 -10.481 1.00 51.45 280 GLU A CA 1
ATOM 2159 C C . GLU A 1 280 ? 16.122 -82.251 -11.541 1.00 51.32 280 GLU A C 1
ATOM 2160 O O . GLU A 1 280 ? 17.284 -82.013 -11.235 1.00 50.03 280 GLU A O 1
ATOM 2166 N N . VAL A 1 281 ? 15.708 -82.349 -12.793 1.00 42.50 281 VAL A N 1
ATOM 2167 C CA . VAL A 1 281 ? 16.560 -82.047 -13.911 1.00 41.37 281 VAL A CA 1
ATOM 2168 C C . VAL A 1 281 ? 15.992 -80.809 -14.579 1.00 40.77 281 VAL A C 1
ATOM 2169 O O . VAL A 1 281 ? 14.860 -80.829 -15.055 1.00 38.83 281 VAL A O 1
ATOM 2173 N N . LEU A 1 282 ? 16.777 -79.732 -14.601 1.00 45.76 282 LEU A N 1
ATOM 2174 C CA . LEU A 1 282 ? 16.365 -78.480 -15.242 1.00 42.26 282 LEU A CA 1
ATOM 2175 C C . LEU A 1 282 ? 17.276 -78.097 -16.421 1.00 43.85 282 LEU A C 1
ATOM 2176 O O . LEU A 1 282 ? 18.467 -78.434 -16.461 1.00 38.24 282 LEU A O 1
ATOM 2181 N N . LEU A 1 283 ? 16.709 -77.379 -17.381 1.00 36.04 283 LEU A N 1
ATOM 2182 C CA . LEU A 1 283 ? 17.481 -76.880 -18.511 1.00 31.54 283 LEU A CA 1
ATOM 2183 C C . LEU A 1 283 ? 17.864 -75.428 -18.247 1.00 27.52 283 LEU A C 1
ATOM 2184 O O . LEU A 1 283 ? 16.996 -74.582 -18.144 1.00 39.07 283 LEU A O 1
ATOM 2189 N N . PRO A 1 284 ? 19.162 -75.145 -18.088 1.00 32.94 284 PRO A N 1
ATOM 2190 C CA . PRO A 1 284 ? 19.667 -73.757 -18.085 1.00 34.32 284 PRO A CA 1
ATOM 2191 C C . PRO A 1 284 ? 19.647 -73.166 -19.504 1.00 33.95 284 PRO A C 1
ATOM 2192 O O . PRO A 1 284 ? 20.289 -73.737 -20.395 1.00 41.07 284 PRO A O 1
ATOM 2196 N N . LEU A 1 285 ? 18.899 -72.083 -19.713 1.00 30.88 285 LEU A N 1
ATOM 2197 C CA . LEU A 1 285 ? 18.828 -71.413 -21.009 1.00 31.65 285 LEU A CA 1
ATOM 2198 C C . LEU A 1 285 ? 19.706 -70.189 -21.023 1.00 33.24 285 LEU A C 1
ATOM 2199 O O . LEU A 1 285 ? 19.590 -69.342 -20.131 1.00 39.01 285 LEU A O 1
ATOM 2204 N N . ASP A 1 286 ? 20.569 -70.088 -22.030 1.00 25.12 286 ASP A N 1
ATOM 2205 C CA . ASP A 1 286 ? 21.348 -68.863 -22.277 1.00 41.34 286 ASP A CA 1
ATOM 2206 C C . ASP A 1 286 ? 20.433 -67.721 -22.738 1.00 40.98 286 ASP A C 1
ATOM 2207 O O . ASP A 1 286 ? 20.652 -66.554 -22.419 1.00 44.71 286 ASP A O 1
ATOM 2212 N N . ASN A 1 287 ? 19.430 -68.064 -23.526 1.00 28.71 287 ASN A N 1
ATOM 2213 C CA . ASN A 1 287 ? 18.452 -67.090 -23.949 1.00 37.76 287 ASN A CA 1
ATOM 2214 C C . ASN A 1 287 ? 17.174 -67.760 -24.405 1.00 32.40 287 ASN A C 1
ATOM 2215 O O . ASN A 1 287 ? 17.159 -68.953 -24.668 1.00 38.93 287 ASN A O 1
ATOM 2220 N N . PRO A 1 288 ? 16.085 -66.999 -24.436 1.00 28.69 288 PRO A N 1
ATOM 2221 C CA . PRO A 1 288 ? 16.058 -65.621 -23.963 1.00 28.23 288 PRO A CA 1
ATOM 2222 C C . PRO A 1 288 ? 16.079 -65.565 -22.435 1.00 36.19 288 PRO A C 1
ATOM 2223 O O . PRO A 1 288 ? 16.167 -66.592 -21.770 1.00 33.21 288 PRO A O 1
ATOM 2227 N N . TYR A 1 289 ? 16.007 -64.366 -21.879 1.00 30.43 289 TYR A N 1
ATOM 2228 C CA . TYR A 1 289 ? 15.855 -64.235 -20.442 1.00 33.60 289 TYR A CA 1
ATOM 2229 C C . TYR A 1 289 ? 15.021 -63.019 -20.119 1.00 37.06 289 TYR A C 1
ATOM 2230 O O . TYR A 1 289 ? 14.975 -62.059 -20.886 1.00 41.18 289 TYR A O 1
ATOM 2239 N N . GLY A 1 290 ? 14.340 -63.053 -18.987 1.00 42.68 290 GLY A N 1
ATOM 2240 C CA . GLY A 1 290 ? 13.612 -61.877 -18.554 1.00 48.15 290 GLY A CA 1
ATOM 2241 C C . GLY A 1 290 ? 14.588 -60.812 -18.104 1.00 38.59 290 GLY A C 1
ATOM 2242 O O . GLY A 1 290 ? 15.723 -61.117 -17.743 1.00 41.32 290 GLY A O 1
ATOM 2243 N N . LYS A 1 291 ? 14.160 -59.557 -18.160 1.00 42.89 291 LYS A N 1
ATOM 2244 C CA . LYS A 1 291 ? 14.954 -58.455 -17.636 1.00 35.72 291 LYS A CA 1
ATOM 2245 C C . LYS A 1 291 ? 14.058 -57.453 -16.921 1.00 39.11 291 LYS A C 1
ATOM 2246 O O . LYS A 1 291 ? 13.285 -56.717 -17.546 1.00 38.17 291 LYS A O 1
ATOM 2252 N N . ILE A 1 292 ? 14.190 -57.426 -15.601 1.00 40.91 292 ILE A N 1
ATOM 2253 C CA . ILE A 1 292 ? 13.412 -56.542 -14.740 1.00 42.69 292 ILE A CA 1
ATOM 2254 C C . ILE A 1 292 ? 14.271 -55.372 -14.279 1.00 48.90 292 ILE A C 1
ATOM 2255 O O . ILE A 1 292 ? 15.302 -55.579 -13.632 1.00 51.12 292 ILE A O 1
ATOM 2260 N N . THR A 1 293 ? 13.859 -54.146 -14.588 1.00 39.81 293 THR A N 1
ATOM 2261 C CA . THR A 1 293 ? 14.680 -53.001 -14.216 1.00 50.18 293 THR A CA 1
ATOM 2262 C C . THR A 1 293 ? 13.884 -51.935 -13.460 1.00 60.79 293 THR A C 1
ATOM 2263 O O . THR A 1 293 ? 12.666 -51.840 -13.604 1.00 49.63 293 THR A O 1
ATOM 2267 N N . GLY A 1 294 ? 14.584 -51.130 -12.666 1.00 56.99 294 GLY A N 1
ATOM 2268 C CA . GLY A 1 294 ? 13.975 -49.974 -12.040 1.00 54.84 294 GLY A CA 1
ATOM 2269 C C . GLY A 1 294 ? 14.952 -49.021 -11.374 1.00 52.72 294 GLY A C 1
ATOM 2270 O O . GLY A 1 294 ? 15.982 -49.434 -10.845 1.00 52.54 294 GLY A O 1
ATOM 2271 N N . THR A 1 295 ? 14.615 -47.738 -11.391 1.00 54.82 295 THR A N 1
ATOM 2272 C CA . THR A 1 295 ? 15.396 -46.723 -10.693 1.00 60.33 295 THR A CA 1
ATOM 2273 C C . THR A 1 295 ? 14.528 -45.904 -9.734 1.00 61.67 295 THR A C 1
ATOM 2274 O O . THR A 1 295 ? 13.585 -45.237 -10.157 1.00 60.04 295 THR A O 1
ATOM 2278 N N . VAL A 1 296 ? 14.861 -45.943 -8.449 1.00 60.69 296 VAL A N 1
ATOM 2279 C CA . VAL A 1 296 ? 14.222 -45.074 -7.465 1.00 68.02 296 VAL A CA 1
ATOM 2280 C C . VAL A 1 296 ? 15.189 -44.019 -6.905 1.00 74.51 296 VAL A C 1
ATOM 2281 O O . VAL A 1 296 ? 16.395 -44.257 -6.850 1.00 72.19 296 VAL A O 1
ATOM 2285 N N . LYS A 1 297 ? 14.667 -42.843 -6.547 1.00 75.86 297 LYS A N 1
ATOM 2286 C CA . LYS A 1 297 ? 15.435 -41.786 -5.862 1.00 79.01 297 LYS A CA 1
ATOM 2287 C C . LYS A 1 297 ? 14.801 -41.314 -4.553 1.00 84.91 297 LYS A C 1
ATOM 2288 O O . LYS A 1 297 ? 13.815 -41.880 -4.083 1.00 86.16 297 LYS A O 1
ATOM 2294 N N . ARG A 1 298 ? 15.415 -40.304 -3.944 1.00 89.35 298 ARG A N 1
ATOM 2295 C CA . ARG A 1 298 ? 14.927 -39.755 -2.689 1.00 90.07 298 ARG A CA 1
ATOM 2296 C C . ARG A 1 298 ? 14.099 -38.525 -3.008 1.00 95.08 298 ARG A C 1
ATOM 2297 O O . ARG A 1 298 ? 14.369 -37.854 -4.003 1.00 92.52 298 ARG A O 1
ATOM 2305 N N . VAL B 1 14 ? 11.662 -42.108 -0.701 1.00 95.43 14 VAL B N 1
ATOM 2306 C CA . VAL B 1 14 ? 11.880 -42.966 -1.866 1.00 92.48 14 VAL B CA 1
ATOM 2307 C C . VAL B 1 14 ? 10.699 -43.009 -2.820 1.00 89.09 14 VAL B C 1
ATOM 2308 O O . VAL B 1 14 ? 9.576 -43.278 -2.425 1.00 92.69 14 VAL B O 1
ATOM 2312 N N . GLU B 1 15 ? 11.001 -42.802 -4.094 1.00 87.21 15 GLU B N 1
ATOM 2313 C CA . GLU B 1 15 ? 10.026 -42.713 -5.173 1.00 86.86 15 GLU B CA 1
ATOM 2314 C C . GLU B 1 15 ? 10.635 -43.147 -6.502 1.00 85.90 15 GLU B C 1
ATOM 2315 O O . GLU B 1 15 ? 11.849 -43.040 -6.703 1.00 83.60 15 GLU B O 1
ATOM 2321 N N . PHE B 1 16 ? 9.781 -43.611 -7.413 1.00 79.25 16 PHE B N 1
ATOM 2322 C CA . PHE B 1 16 ? 10.217 -44.213 -8.669 1.00 72.12 16 PHE B CA 1
ATOM 2323 C C . PHE B 1 16 ? 10.648 -43.141 -9.651 1.00 68.51 16 PHE B C 1
ATOM 2324 O O . PHE B 1 16 ? 10.082 -42.052 -9.677 1.00 70.73 16 PHE B O 1
ATOM 2332 N N . VAL B 1 17 ? 11.681 -43.456 -10.431 1.00 66.59 17 VAL B N 1
ATOM 2333 C CA . VAL B 1 17 ? 12.197 -42.560 -11.462 1.00 63.69 17 VAL B CA 1
ATOM 2334 C C . VAL B 1 17 ? 11.845 -43.137 -12.833 1.00 61.54 17 VAL B C 1
ATOM 2335 O O . VAL B 1 17 ? 11.406 -42.426 -13.735 1.00 62.87 17 VAL B O 1
ATOM 2339 N N . ARG B 1 18 ? 12.073 -44.439 -12.977 1.00 59.11 18 ARG B N 1
ATOM 2340 C CA . ARG B 1 18 ? 11.741 -45.170 -14.195 1.00 58.15 18 ARG B CA 1
ATOM 2341 C C . ARG B 1 18 ? 11.669 -46.672 -13.893 1.00 55.62 18 ARG B C 1
ATOM 2342 O O . ARG B 1 18 ? 12.423 -47.188 -13.065 1.00 54.71 18 ARG B O 1
ATOM 2350 N N . THR B 1 19 ? 10.747 -47.364 -14.554 1.00 54.06 19 THR B N 1
ATOM 2351 C CA . THR B 1 19 ? 10.640 -48.820 -14.441 1.00 56.06 19 THR B CA 1
ATOM 2352 C C . THR B 1 19 ? 10.433 -49.441 -15.810 1.00 47.53 19 THR B C 1
ATOM 2353 O O . THR B 1 19 ? 10.014 -48.775 -16.749 1.00 54.47 19 THR B O 1
ATOM 2357 N N . GLY B 1 20 ? 10.739 -50.723 -15.919 1.00 43.99 20 GLY B N 1
ATOM 2358 C CA . GLY B 1 20 ? 10.650 -51.406 -17.191 1.00 43.86 20 GLY B CA 1
ATOM 2359 C C . GLY B 1 20 ? 10.983 -52.857 -16.957 1.00 40.80 20 GLY B C 1
ATOM 2360 O O . GLY B 1 20 ? 11.802 -53.185 -16.114 1.00 43.24 20 GLY B O 1
ATOM 2361 N N . TYR B 1 21 ? 10.307 -53.733 -17.676 1.00 41.72 21 TYR B N 1
ATOM 2362 C CA . TYR B 1 21 ? 10.546 -55.164 -17.562 1.00 38.29 21 TYR B CA 1
ATOM 2363 C C . TYR B 1 21 ? 10.234 -55.737 -18.927 1.00 33.68 21 TYR B C 1
ATOM 2364 O O . TYR B 1 21 ? 9.544 -55.089 -19.709 1.00 43.95 21 TYR B O 1
ATOM 2373 N N . GLY B 1 22 ? 10.775 -56.907 -19.246 1.00 35.93 22 GLY B N 1
ATOM 2374 C CA . GLY B 1 22 ? 10.613 -57.450 -20.582 1.00 34.08 22 GLY B CA 1
ATOM 2375 C C . GLY B 1 22 ? 11.370 -58.745 -20.768 1.00 40.31 22 GLY B C 1
ATOM 2376 O O . GLY B 1 22 ? 11.794 -59.373 -19.793 1.00 41.12 22 GLY B O 1
ATOM 2377 N N . LYS B 1 23 ? 11.522 -59.149 -22.024 1.00 38.00 23 LYS B N 1
ATOM 2378 C CA . LYS B 1 23 ? 12.322 -60.311 -22.383 1.00 37.40 23 LYS B CA 1
ATOM 2379 C C . LYS B 1 23 ? 13.437 -59.845 -23.315 1.00 40.12 23 LYS B C 1
ATOM 2380 O O . LYS B 1 23 ? 13.196 -59.042 -24.230 1.00 35.68 23 LYS B O 1
ATOM 2386 N N . ASP B 1 24 ? 14.656 -60.325 -23.061 1.00 34.19 24 ASP B N 1
ATOM 2387 C CA . ASP B 1 24 ? 15.791 -60.061 -23.942 1.00 34.81 24 ASP B CA 1
ATOM 2388 C C . ASP B 1 24 ? 16.203 -61.280 -24.744 1.00 34.03 24 ASP B C 1
ATOM 2389 O O . ASP B 1 24 ? 15.966 -62.421 -24.338 1.00 37.82 24 ASP B O 1
ATOM 2394 N N . MET B 1 25 ? 16.833 -61.027 -25.882 1.00 34.01 25 MET B N 1
ATOM 2395 C CA . MET B 1 25 ? 17.460 -62.080 -26.660 1.00 38.24 25 MET B CA 1
ATOM 2396 C C . MET B 1 25 ? 16.463 -63.122 -27.121 1.00 41.87 25 MET B C 1
ATOM 2397 O O . MET B 1 25 ? 16.732 -64.354 -27.094 1.00 33.06 25 MET B O 1
ATOM 2402 N N . VAL B 1 26 ? 15.305 -62.615 -27.554 1.00 32.14 26 VAL B N 1
ATOM 2403 C CA . VAL B 1 26 ? 14.340 -63.463 -28.233 1.00 38.51 26 VAL B CA 1
ATOM 2404 C C . VAL B 1 26 ? 14.834 -63.629 -29.660 1.00 35.95 26 VAL B C 1
ATOM 2405 O O . VAL B 1 26 ? 14.834 -62.683 -30.449 1.00 38.00 26 VAL B O 1
ATOM 2409 N N . LYS B 1 27 ? 15.295 -64.825 -29.982 1.00 30.33 27 LYS B N 1
ATOM 2410 C CA . LYS B 1 27 ? 15.833 -65.060 -31.311 1.00 30.52 27 LYS B CA 1
ATOM 2411 C C . LYS B 1 27 ? 14.779 -65.731 -32.185 1.00 33.00 27 LYS B C 1
ATOM 2412 O O . LYS B 1 27 ? 14.074 -66.621 -31.730 1.00 42.33 27 LYS B O 1
ATOM 2418 N N . VAL B 1 28 ? 14.693 -65.305 -33.440 1.00 40.99 28 VAL B N 1
ATOM 2419 C CA . VAL B 1 28 ? 13.720 -65.822 -34.390 1.00 33.40 28 VAL B CA 1
ATOM 2420 C C . VAL B 1 28 ? 14.340 -65.930 -35.768 1.00 33.29 28 VAL B C 1
ATOM 2421 O O . VAL B 1 28 ? 15.012 -65.004 -36.211 1.00 35.92 28 VAL B O 1
ATOM 2425 N N . LEU B 1 29 ? 14.094 -67.031 -36.464 1.00 30.45 29 LEU B N 1
ATOM 2426 C CA . LEU B 1 29 ? 14.408 -67.069 -37.883 1.00 30.02 29 LEU B CA 1
ATOM 2427 C C . LEU B 1 29 ? 13.100 -67.115 -38.689 1.00 41.86 29 LEU B C 1
ATOM 2428 O O . LEU B 1 29 ? 12.329 -68.058 -38.572 1.00 40.40 29 LEU B O 1
ATOM 2433 N N . HIS B 1 30 ? 12.848 -66.106 -39.513 1.00 44.89 30 HIS B N 1
ATOM 2434 C CA . HIS B 1 30 ? 11.646 -66.116 -40.344 1.00 38.71 30 HIS B CA 1
ATOM 2435 C C . HIS B 1 30 ? 11.976 -66.636 -41.734 1.00 43.61 30 HIS B C 1
ATOM 2436 O O . HIS B 1 30 ? 12.885 -66.143 -42.391 1.00 41.26 30 HIS B O 1
ATOM 2443 N N . ILE B 1 31 ? 11.255 -67.663 -42.169 1.00 45.70 31 ILE B N 1
ATOM 2444 C CA . ILE B 1 31 ? 11.474 -68.213 -43.501 1.00 52.14 31 ILE B CA 1
ATOM 2445 C C . ILE B 1 31 ? 10.238 -68.046 -44.367 1.00 56.89 31 ILE B C 1
ATOM 2446 O O . ILE B 1 31 ? 9.192 -68.610 -44.079 1.00 58.42 31 ILE B O 1
ATOM 2451 N N . GLN B 1 32 ? 10.387 -67.300 -45.453 1.00 57.35 32 GLN B N 1
ATOM 2452 C CA . GLN B 1 32 ? 9.340 -67.161 -46.458 1.00 60.71 32 GLN B CA 1
ATOM 2453 C C . GLN B 1 32 ? 9.719 -67.886 -47.725 1.00 56.78 32 GLN B C 1
ATOM 2454 O O . GLN B 1 32 ? 10.845 -67.778 -48.199 1.00 55.58 32 GLN B O 1
ATOM 2460 N N . ARG B 1 33 ? 8.775 -68.649 -48.254 1.00 60.56 33 ARG B N 1
ATOM 2461 C CA . ARG B 1 33 ? 9.049 -69.484 -49.407 1.00 63.09 33 ARG B CA 1
ATOM 2462 C C . ARG B 1 33 ? 8.164 -69.043 -50.566 1.00 70.85 33 ARG B C 1
ATOM 2463 O O . ARG B 1 33 ? 6.953 -69.294 -50.578 1.00 66.87 33 ARG B O 1
ATOM 2471 N N . ASP B 1 34 ? 8.777 -68.394 -51.549 1.00 79.46 34 ASP B N 1
ATOM 2472 C CA . ASP B 1 34 ? 8.073 -68.013 -52.769 1.00 83.31 34 ASP B CA 1
ATOM 2473 C C . ASP B 1 34 ? 8.486 -69.012 -53.840 1.00 74.43 34 ASP B C 1
ATOM 2474 O O . ASP B 1 34 ? 9.398 -68.771 -54.641 1.00 71.24 34 ASP B O 1
ATOM 2479 N N . GLY B 1 35 ? 7.814 -70.160 -53.815 1.00 70.97 35 GLY B N 1
ATOM 2480 C CA . GLY B 1 35 ? 8.170 -71.257 -54.682 1.00 69.00 35 GLY B CA 1
ATOM 2481 C C . GLY B 1 35 ? 9.488 -71.840 -54.232 1.00 68.48 35 GLY B C 1
ATOM 2482 O O . GLY B 1 35 ? 9.635 -72.294 -53.097 1.00 69.16 35 GLY B O 1
ATOM 2483 N N . LYS B 1 36 ? 10.442 -71.837 -55.153 1.00 71.38 36 LYS B N 1
ATOM 2484 C CA . LYS B 1 36 ? 11.776 -72.400 -54.954 1.00 73.82 36 LYS B CA 1
ATOM 2485 C C . LYS B 1 36 ? 12.741 -71.355 -54.342 1.00 76.89 36 LYS B C 1
ATOM 2486 O O . LYS B 1 36 ? 13.868 -71.662 -53.940 1.00 66.13 36 LYS B O 1
ATOM 2492 N N . TYR B 1 37 ? 12.282 -70.112 -54.290 1.00 72.64 37 TYR B N 1
ATOM 2493 C CA . TYR B 1 37 ? 13.093 -68.995 -53.830 1.00 68.54 37 TYR B CA 1
ATOM 2494 C C . TYR B 1 37 ? 12.818 -68.672 -52.363 1.00 67.11 37 TYR B C 1
ATOM 2495 O O . TYR B 1 37 ? 11.794 -68.068 -52.051 1.00 63.49 37 TYR B O 1
ATOM 2504 N N . HIS B 1 38 ? 13.718 -69.081 -51.467 1.00 60.17 38 HIS B N 1
ATOM 2505 C CA . HIS B 1 38 ? 13.525 -68.843 -50.032 1.00 57.44 38 HIS B CA 1
ATOM 2506 C C . HIS B 1 38 ? 14.209 -67.568 -49.550 1.00 51.73 38 HIS B C 1
ATOM 2507 O O . HIS B 1 38 ? 15.320 -67.245 -49.949 1.00 56.04 38 HIS B O 1
ATOM 2514 N N . SER B 1 39 ? 13.516 -66.851 -48.685 1.00 51.19 39 SER B N 1
ATOM 2515 C CA . SER B 1 39 ? 14.023 -65.627 -48.099 1.00 52.95 39 SER B CA 1
ATOM 2516 C C . SER B 1 39 ? 13.946 -65.722 -46.579 1.00 53.68 39 SER B C 1
ATOM 2517 O O . SER B 1 39 ? 12.944 -66.190 -46.024 1.00 48.99 39 SER B O 1
ATOM 2520 N N . ILE B 1 40 ? 14.994 -65.258 -45.908 1.00 49.83 40 ILE B N 1
ATOM 2521 C CA . ILE B 1 40 ? 15.070 -65.363 -44.458 1.00 49.70 40 ILE B CA 1
ATOM 2522 C C . ILE B 1 40 ? 15.386 -64.039 -43.808 1.00 51.42 40 ILE B C 1
ATOM 2523 O O . ILE B 1 40 ? 15.915 -63.123 -44.427 1.00 45.10 40 ILE B O 1
ATOM 2528 N N . LYS B 1 41 ? 15.040 -63.938 -42.545 1.00 49.54 41 LYS B N 1
ATOM 2529 C CA . LYS B 1 41 ? 15.556 -62.880 -41.726 1.00 48.03 41 LYS B CA 1
ATOM 2530 C C . LYS B 1 41 ? 15.669 -63.462 -40.333 1.00 43.11 41 LYS B C 1
ATOM 2531 O O . LYS B 1 41 ? 14.667 -63.843 -39.722 1.00 37.79 41 LYS B O 1
ATOM 2537 N N . GLU B 1 42 ? 16.892 -63.544 -39.834 1.00 40.56 42 GLU B N 1
ATOM 2538 C CA . GLU B 1 42 ? 17.089 -63.939 -38.457 1.00 32.01 42 GLU B CA 1
ATOM 2539 C C . GLU B 1 42 ? 17.379 -62.674 -37.673 1.00 37.26 42 GLU B C 1
ATOM 2540 O O . GLU B 1 42 ? 18.130 -61.808 -38.112 1.00 33.61 42 GLU B O 1
ATOM 2546 N N . VAL B 1 43 ? 16.683 -62.528 -36.560 1.00 30.16 43 VAL B N 1
ATOM 2547 C CA . VAL B 1 43 ? 16.836 -61.382 -35.706 1.00 26.48 43 VAL B CA 1
ATOM 2548 C C . VAL B 1 43 ? 17.006 -61.842 -34.268 1.00 37.83 43 VAL B C 1
ATOM 2549 O O . VAL B 1 43 ? 16.717 -62.997 -33.926 1.00 34.19 43 VAL B O 1
ATOM 2553 N N . ALA B 1 44 ? 17.475 -60.929 -33.436 1.00 29.37 44 ALA B N 1
ATOM 2554 C CA . ALA B 1 44 ? 17.443 -61.109 -32.000 1.00 31.24 44 ALA B CA 1
ATOM 2555 C C . ALA B 1 44 ? 16.730 -59.898 -31.487 1.00 33.65 44 ALA B C 1
ATOM 2556 O O . ALA B 1 44 ? 17.041 -58.792 -31.914 1.00 40.09 44 ALA B O 1
ATOM 2558 N N . THR B 1 45 ? 15.767 -60.097 -30.598 1.00 32.58 45 THR B N 1
ATOM 2559 C CA . THR B 1 45 ? 14.860 -59.037 -30.193 1.00 40.54 45 THR B CA 1
ATOM 2560 C C . THR B 1 45 ? 14.770 -58.835 -28.699 1.00 41.79 45 THR B C 1
ATOM 2561 O O . THR B 1 45 ? 14.742 -59.804 -27.951 1.00 33.82 45 THR B O 1
ATOM 2565 N N . SER B 1 46 ? 14.693 -57.581 -28.265 1.00 37.41 46 SER B N 1
ATOM 2566 C CA . SER B 1 46 ? 14.401 -57.286 -26.871 1.00 29.07 46 SER B CA 1
ATOM 2567 C C . SER B 1 46 ? 13.275 -56.289 -26.762 1.00 38.54 46 SER B C 1
ATOM 2568 O O . SER B 1 46 ? 13.208 -55.312 -27.512 1.00 40.37 46 SER B O 1
ATOM 2571 N N . VAL B 1 47 ? 12.409 -56.535 -25.797 1.00 35.75 47 VAL B N 1
ATOM 2572 C CA . VAL B 1 47 ? 11.229 -55.745 -25.620 1.00 30.67 47 VAL B CA 1
ATOM 2573 C C . VAL B 1 47 ? 11.107 -55.352 -24.163 1.00 38.41 47 VAL B C 1
ATOM 2574 O O . VAL B 1 47 ? 11.173 -56.215 -23.283 1.00 44.45 47 VAL B O 1
ATOM 2578 N N . GLN B 1 48 ? 10.921 -54.065 -23.905 1.00 36.62 48 GLN B N 1
ATOM 2579 C CA . GLN B 1 48 ? 10.648 -53.593 -22.548 1.00 35.21 48 GLN B CA 1
ATOM 2580 C C . GLN B 1 48 ? 9.312 -52.834 -22.467 1.00 36.67 48 GLN B C 1
ATOM 2581 O O . GLN B 1 48 ? 8.942 -52.113 -23.389 1.00 36.25 48 GLN B O 1
ATOM 2587 N N . LEU B 1 49 ? 8.607 -52.998 -21.352 1.00 45.23 49 LEU B N 1
ATOM 2588 C CA . LEU B 1 49 ? 7.333 -52.322 -21.120 1.00 45.46 49 LEU B CA 1
ATOM 2589 C C . LEU B 1 49 ? 7.387 -51.612 -19.798 1.00 49.46 49 LEU B C 1
ATOM 2590 O O . LEU B 1 49 ? 7.979 -52.128 -18.853 1.00 48.32 49 LEU B O 1
ATOM 2595 N N . THR B 1 50 ? 6.774 -50.440 -19.708 1.00 56.51 50 THR B N 1
ATOM 2596 C CA . THR B 1 50 ? 6.572 -49.828 -18.396 1.00 60.36 50 THR B CA 1
ATOM 2597 C C . THR B 1 50 ? 5.079 -49.820 -18.047 1.00 62.97 50 THR B C 1
ATOM 2598 O O . THR B 1 50 ? 4.246 -49.404 -18.859 1.00 58.18 50 THR B O 1
ATOM 2602 N N . LEU B 1 51 ? 4.742 -50.290 -16.847 1.00 73.30 51 LEU B N 1
ATOM 2603 C CA . LEU B 1 51 ? 3.341 -50.304 -16.396 1.00 68.30 51 LEU B CA 1
ATOM 2604 C C . LEU B 1 51 ? 2.993 -49.069 -15.515 1.00 69.92 51 LEU B C 1
ATOM 2605 O O . LEU B 1 51 ? 3.876 -48.471 -14.897 1.00 69.36 51 LEU B O 1
ATOM 2610 N N . SER B 1 52 ? 1.713 -48.683 -15.480 1.00 74.42 52 SER B N 1
ATOM 2611 C CA . SER B 1 52 ? 1.246 -47.593 -14.611 1.00 71.51 52 SER B CA 1
ATOM 2612 C C . SER B 1 52 ? 1.232 -47.982 -13.133 1.00 72.67 52 SER B C 1
ATOM 2613 O O . SER B 1 52 ? 1.647 -47.214 -12.269 1.00 76.74 52 SER B O 1
ATOM 2616 N N . SER B 1 53 ? 0.729 -49.168 -12.833 1.00 72.51 53 SER B N 1
ATOM 2617 C CA . SER B 1 53 ? 0.756 -49.637 -11.460 1.00 74.17 53 SER B CA 1
ATOM 2618 C C . SER B 1 53 ? 2.180 -50.065 -11.066 1.00 70.06 53 SER B C 1
ATOM 2619 O O . SER B 1 53 ? 2.963 -50.455 -11.913 1.00 72.14 53 SER B O 1
ATOM 2622 N N . LYS B 1 54 ? 2.489 -49.992 -9.776 1.00 69.91 54 LYS B N 1
ATOM 2623 C CA . LYS B 1 54 ? 3.787 -50.357 -9.211 1.00 62.48 54 LYS B CA 1
ATOM 2624 C C . LYS B 1 54 ? 3.654 -51.362 -8.076 1.00 68.42 54 LYS B C 1
ATOM 2625 O O . LYS B 1 54 ? 4.609 -51.586 -7.314 1.00 65.99 54 LYS B O 1
ATOM 2631 N N . LYS B 1 55 ? 2.459 -51.939 -7.956 1.00 67.78 55 LYS B N 1
ATOM 2632 C CA . LYS B 1 55 ? 2.130 -52.871 -6.874 1.00 71.30 55 LYS B CA 1
ATOM 2633 C C . LYS B 1 55 ? 2.928 -54.156 -7.011 1.00 67.73 55 LYS B C 1
ATOM 2634 O O . LYS B 1 55 ? 3.120 -54.875 -6.022 1.00 65.17 55 LYS B O 1
ATOM 2640 N N . ASP B 1 56 ? 3.353 -54.463 -8.242 1.00 66.45 56 ASP B N 1
ATOM 2641 C CA . ASP B 1 56 ? 4.297 -55.559 -8.473 1.00 63.08 56 ASP B CA 1
ATOM 2642 C C . ASP B 1 56 ? 5.611 -55.236 -7.734 1.00 60.32 56 ASP B C 1
ATOM 2643 O O . ASP B 1 56 ? 6.142 -56.082 -7.023 1.00 62.28 56 ASP B O 1
ATOM 2648 N N . TYR B 1 57 ? 6.111 -54.005 -7.882 1.00 60.96 57 TYR B N 1
ATOM 2649 C CA . TYR B 1 57 ? 7.301 -53.563 -7.144 1.00 62.85 57 TYR B CA 1
ATOM 2650 C C . TYR B 1 57 ? 7.035 -53.363 -5.652 1.00 68.50 57 TYR B C 1
ATOM 2651 O O . TYR B 1 57 ? 7.807 -53.826 -4.805 1.00 67.49 57 TYR B O 1
ATOM 2660 N N . LEU B 1 58 ? 5.953 -52.660 -5.323 1.00 73.36 58 LEU B N 1
ATOM 2661 C CA . LEU B 1 58 ? 5.680 -52.324 -3.926 1.00 70.44 58 LEU B CA 1
ATOM 2662 C C . LEU B 1 58 ? 5.278 -53.516 -3.065 1.00 70.63 58 LEU B C 1
ATOM 2663 O O . LEU B 1 58 ? 5.774 -53.665 -1.946 1.00 72.21 58 LEU B O 1
ATOM 2668 N N . HIS B 1 59 ? 4.415 -54.389 -3.579 1.00 72.53 59 HIS B N 1
ATOM 2669 C CA . HIS B 1 59 ? 3.816 -55.407 -2.707 1.00 72.75 59 HIS B CA 1
ATOM 2670 C C . HIS B 1 59 ? 3.966 -56.858 -3.155 1.00 73.82 59 HIS B C 1
ATOM 2671 O O . HIS B 1 59 ? 3.776 -57.770 -2.350 1.00 83.51 59 HIS B O 1
ATOM 2678 N N . GLY B 1 60 ? 4.316 -57.082 -4.417 1.00 65.77 60 GLY B N 1
ATOM 2679 C CA . GLY B 1 60 ? 4.462 -58.439 -4.917 1.00 65.98 60 GLY B CA 1
ATOM 2680 C C . GLY B 1 60 ? 3.192 -58.872 -5.623 1.00 69.54 60 GLY B C 1
ATOM 2681 O O . GLY B 1 60 ? 2.930 -60.062 -5.816 1.00 76.63 60 GLY B O 1
ATOM 2682 N N . ASP B 1 61 ? 2.394 -57.876 -5.988 1.00 68.16 61 ASP B N 1
ATOM 2683 C CA . ASP B 1 61 ? 1.128 -58.079 -6.663 1.00 69.86 61 ASP B CA 1
ATOM 2684 C C . ASP B 1 61 ? 1.362 -58.142 -8.168 1.00 64.40 61 ASP B C 1
ATOM 2685 O O . ASP B 1 61 ? 1.554 -57.103 -8.810 1.00 62.15 61 ASP B O 1
ATOM 2690 N N . ASN B 1 62 ? 1.321 -59.354 -8.724 1.00 58.38 62 ASN B N 1
ATOM 2691 C CA . ASN B 1 62 ? 1.619 -59.582 -10.143 1.00 60.47 62 ASN B CA 1
ATOM 2692 C C . ASN B 1 62 ? 0.409 -59.488 -11.057 1.00 62.08 62 ASN B C 1
ATOM 2693 O O . ASN B 1 62 ? 0.480 -59.820 -12.241 1.00 56.88 62 ASN B O 1
ATOM 2698 N N . SER B 1 63 ? -0.694 -59.006 -10.499 1.00 68.68 63 SER B N 1
ATOM 2699 C CA . SER B 1 63 ? -1.986 -59.022 -11.170 1.00 68.90 63 SER B CA 1
ATOM 2700 C C . SER B 1 63 ? -2.043 -58.137 -12.418 1.00 63.11 63 SER B C 1
ATOM 2701 O O . SER B 1 63 ? -2.969 -58.267 -13.208 1.00 65.36 63 SER B O 1
ATOM 2704 N N . ASP B 1 64 ? -1.059 -57.259 -12.612 1.00 62.13 64 ASP B N 1
ATOM 2705 C CA . ASP B 1 64 ? -1.006 -56.419 -13.830 1.00 63.40 64 ASP B CA 1
ATOM 2706 C C . ASP B 1 64 ? 0.086 -56.835 -14.832 1.00 62.42 64 ASP B C 1
ATOM 2707 O O . ASP B 1 64 ? 0.221 -56.232 -15.901 1.00 58.03 64 ASP B O 1
ATOM 2712 N N . ILE B 1 65 ? 0.864 -57.851 -14.471 1.00 53.92 65 ILE B N 1
ATOM 2713 C CA . ILE B 1 65 ? 2.008 -58.272 -15.271 1.00 59.37 65 ILE B CA 1
ATOM 2714 C C . ILE B 1 65 ? 1.631 -59.150 -16.462 1.00 58.87 65 ILE B C 1
ATOM 2715 O O . ILE B 1 65 ? 0.996 -60.192 -16.295 1.00 54.06 65 ILE B O 1
ATOM 2720 N N . ILE B 1 66 ? 2.010 -58.721 -17.661 1.00 51.71 66 ILE B N 1
ATOM 2721 C CA . ILE B 1 66 ? 2.061 -59.628 -18.799 1.00 52.44 66 ILE B CA 1
ATOM 2722 C C . ILE B 1 66 ? 3.346 -60.433 -18.653 1.00 47.97 66 ILE B C 1
ATOM 2723 O O . ILE B 1 66 ? 4.419 -59.854 -18.746 1.00 56.72 66 ILE B O 1
ATOM 2728 N N . PRO B 1 67 ? 3.252 -61.758 -18.426 1.00 48.87 67 PRO B N 1
ATOM 2729 C CA . PRO B 1 67 ? 4.476 -62.555 -18.227 1.00 41.31 67 PRO B CA 1
ATOM 2730 C C . PRO B 1 67 ? 5.447 -62.380 -19.376 1.00 39.61 67 PRO B C 1
ATOM 2731 O O . PRO B 1 67 ? 5.013 -62.276 -20.524 1.00 48.37 67 PRO B O 1
ATOM 2735 N N . THR B 1 68 ? 6.738 -62.312 -19.071 1.00 39.47 68 THR B N 1
ATOM 2736 C CA . THR B 1 68 ? 7.745 -62.130 -20.112 1.00 47.91 68 THR B CA 1
ATOM 2737 C C . THR B 1 68 ? 7.686 -63.317 -21.087 1.00 37.62 68 THR B C 1
ATOM 2738 O O . THR B 1 68 ? 7.937 -63.162 -22.279 1.00 40.91 68 THR B O 1
ATOM 2742 N N . ASP B 1 69 ? 7.329 -64.496 -20.599 1.00 32.71 69 ASP B N 1
ATOM 2743 C CA . ASP B 1 69 ? 7.083 -65.614 -21.511 1.00 38.01 69 ASP B CA 1
ATOM 2744 C C . ASP B 1 69 ? 6.002 -65.271 -22.543 1.00 44.32 69 ASP B C 1
ATOM 2745 O O . ASP B 1 69 ? 6.021 -65.739 -23.685 1.00 43.12 69 ASP B O 1
ATOM 2750 N N . THR B 1 70 ? 5.036 -64.475 -22.119 1.00 40.31 70 THR B N 1
ATOM 2751 C CA . THR B 1 70 ? 3.950 -64.101 -22.993 1.00 39.57 70 THR B CA 1
ATOM 2752 C C . THR B 1 70 ? 4.457 -63.110 -24.003 1.00 44.99 70 THR B C 1
ATOM 2753 O O . THR B 1 70 ? 4.126 -63.193 -25.192 1.00 53.11 70 THR B O 1
ATOM 2757 N N . ILE B 1 71 ? 5.287 -62.188 -23.535 1.00 37.41 71 ILE B N 1
ATOM 2758 C CA . ILE B 1 71 ? 5.970 -61.267 -24.435 1.00 39.64 71 ILE B CA 1
ATOM 2759 C C . ILE B 1 71 ? 6.775 -62.042 -25.480 1.00 36.38 71 ILE B C 1
ATOM 2760 O O . ILE B 1 71 ? 6.742 -61.711 -26.662 1.00 36.77 71 ILE B O 1
ATOM 2765 N N . LYS B 1 72 ? 7.505 -63.064 -25.046 1.00 35.32 72 LYS B N 1
ATOM 2766 C CA . LYS B 1 72 ? 8.219 -63.907 -25.990 1.00 32.48 72 LYS B CA 1
ATOM 2767 C C . LYS B 1 72 ? 7.263 -64.526 -27.011 1.00 39.93 72 LYS B C 1
ATOM 2768 O O . LYS B 1 72 ? 7.483 -64.393 -28.213 1.00 39.74 72 LYS B O 1
ATOM 2774 N N . ASN B 1 73 ? 6.206 -65.186 -26.534 1.00 35.86 73 ASN B N 1
ATOM 2775 C CA . ASN B 1 73 ? 5.187 -65.745 -27.426 1.00 40.50 73 ASN B CA 1
ATOM 2776 C C . ASN B 1 73 ? 4.682 -64.735 -28.434 1.00 45.77 73 ASN B C 1
ATOM 2777 O O . ASN B 1 73 ? 4.533 -65.046 -29.614 1.00 42.33 73 ASN B O 1
ATOM 2782 N N . THR B 1 74 ? 4.422 -63.520 -27.966 1.00 42.86 74 THR B N 1
ATOM 2783 C CA . THR B 1 74 ? 3.914 -62.472 -28.840 1.00 41.86 74 THR B CA 1
ATOM 2784 C C . THR B 1 74 ? 4.885 -62.116 -29.977 1.00 43.54 74 THR B C 1
ATOM 2785 O O . THR B 1 74 ? 4.458 -61.917 -31.108 1.00 41.44 74 THR B O 1
ATOM 2789 N N . VAL B 1 75 ? 6.183 -62.043 -29.684 1.00 36.72 75 VAL B N 1
ATOM 2790 C CA . VAL B 1 75 ? 7.169 -61.765 -30.721 1.00 35.82 75 VAL B CA 1
ATOM 2791 C C . VAL B 1 75 ? 7.124 -62.868 -31.771 1.00 43.07 75 VAL B C 1
ATOM 2792 O O . VAL B 1 75 ? 7.109 -62.602 -32.988 1.00 39.26 75 VAL B O 1
ATOM 2796 N N . HIS B 1 76 ? 7.055 -64.111 -31.301 1.00 43.07 76 HIS B N 1
ATOM 2797 C CA . HIS B 1 76 ? 6.962 -65.254 -32.213 1.00 42.57 76 HIS B CA 1
ATOM 2798 C C . HIS B 1 76 ? 5.717 -65.193 -33.094 1.00 41.34 76 HIS B C 1
ATOM 2799 O O . HIS B 1 76 ? 5.778 -65.456 -34.290 1.00 38.92 76 HIS B O 1
ATOM 2806 N N . VAL B 1 77 ? 4.591 -64.833 -32.497 1.00 40.80 77 VAL B N 1
ATOM 2807 C CA . VAL B 1 77 ? 3.339 -64.808 -33.232 1.00 48.26 77 VAL B CA 1
ATOM 2808 C C . VAL B 1 77 ? 3.346 -63.686 -34.271 1.00 51.10 77 VAL B C 1
ATOM 2809 O O . VAL B 1 77 ? 3.071 -63.928 -35.455 1.00 46.75 77 VAL B O 1
ATOM 2813 N N . LEU B 1 78 ? 3.703 -62.477 -33.830 1.00 51.21 78 LEU B N 1
ATOM 2814 C CA . LEU B 1 78 ? 3.771 -61.313 -34.706 1.00 42.78 78 LEU B CA 1
ATOM 2815 C C . LEU B 1 78 ? 4.746 -61.538 -35.840 1.00 47.46 78 LEU B C 1
ATOM 2816 O O . LEU B 1 78 ? 4.537 -61.047 -36.946 1.00 53.38 78 LEU B O 1
ATOM 2821 N N . ALA B 1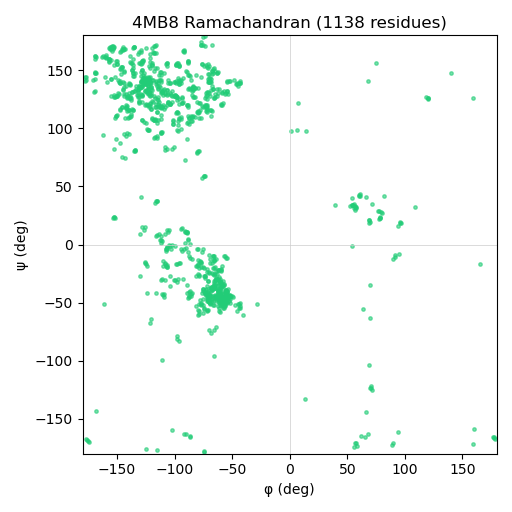 79 ? 5.825 -62.259 -35.567 1.00 40.22 79 ALA B N 1
ATOM 2822 C CA . ALA B 1 79 ? 6.757 -62.610 -36.628 1.00 44.13 79 ALA B CA 1
ATOM 2823 C C . ALA B 1 79 ? 6.061 -63.511 -37.641 1.00 48.02 79 ALA B C 1
ATOM 2824 O O . ALA B 1 79 ? 6.413 -63.519 -38.822 1.00 50.21 79 ALA B O 1
ATOM 2826 N N . LYS B 1 80 ? 5.093 -64.293 -37.155 1.00 52.96 80 LYS B N 1
ATOM 2827 C CA . LYS B 1 80 ? 4.344 -65.220 -37.998 1.00 53.33 80 LYS B CA 1
ATOM 2828 C C . LYS B 1 80 ? 3.215 -64.520 -38.774 1.00 52.57 80 LYS B C 1
ATOM 2829 O O . LYS B 1 80 ? 3.137 -64.650 -39.990 1.00 53.61 80 LYS B O 1
ATOM 2835 N N . PHE B 1 81 ? 2.346 -63.784 -38.081 1.00 54.13 81 PHE B N 1
ATOM 2836 C CA . PHE B 1 81 ? 1.243 -63.120 -38.784 1.00 61.94 81 PHE B CA 1
ATOM 2837 C C . PHE B 1 81 ? 1.717 -61.909 -39.534 1.00 67.75 81 PHE B C 1
ATOM 2838 O O . PHE B 1 81 ? 1.600 -61.823 -40.756 1.00 74.65 81 PHE B O 1
ATOM 2846 N N . LYS B 1 82 ? 2.294 -60.970 -38.807 1.00 65.83 82 LYS B N 1
ATOM 2847 C CA . LYS B 1 82 ? 2.837 -59.809 -39.463 1.00 58.13 82 LYS B CA 1
ATOM 2848 C C . LYS B 1 82 ? 4.112 -60.447 -39.992 1.00 68.58 82 LYS B C 1
ATOM 2849 O O . LYS B 1 82 ? 4.380 -61.621 -39.722 1.00 88.37 82 LYS B O 1
ATOM 2855 N N . GLY B 1 83 ? 4.898 -59.755 -40.775 1.00 63.30 83 GLY B N 1
ATOM 2856 C CA . GLY B 1 83 ? 6.109 -60.410 -41.239 1.00 68.63 83 GLY B CA 1
ATOM 2857 C C . GLY B 1 83 ? 7.276 -59.898 -40.430 1.00 54.27 83 GLY B C 1
ATOM 2858 O O . GLY B 1 83 ? 7.107 -59.389 -39.321 1.00 47.64 83 GLY B O 1
ATOM 2859 N N . ILE B 1 84 ? 8.466 -60.054 -40.978 1.00 51.74 84 ILE B N 1
ATOM 2860 C CA . ILE B 1 84 ? 9.568 -59.245 -40.502 1.00 64.07 84 ILE B CA 1
ATOM 2861 C C . ILE B 1 84 ? 9.861 -58.319 -41.683 1.00 70.04 84 ILE B C 1
ATOM 2862 O O . ILE B 1 84 ? 9.130 -57.346 -41.903 1.00 82.88 84 ILE B O 1
ATOM 2867 N N . LYS B 1 85 ? 10.874 -58.652 -42.472 1.00 62.05 85 LYS B N 1
ATOM 2868 C CA . LYS B 1 85 ? 11.324 -57.784 -43.560 1.00 85.20 85 LYS B CA 1
ATOM 2869 C C . LYS B 1 85 ? 11.945 -56.550 -42.917 1.00 91.77 85 LYS B C 1
ATOM 2870 O O . LYS B 1 85 ? 13.071 -56.606 -42.394 1.00 112.70 85 LYS B O 1
ATOM 2876 N N . SER B 1 86 ? 11.244 -55.427 -42.910 1.00 63.99 86 SER B N 1
ATOM 2877 C CA . SER B 1 86 ? 11.853 -54.360 -42.154 1.00 60.76 86 SER B CA 1
ATOM 2878 C C . SER B 1 86 ? 11.830 -54.684 -40.648 1.00 54.72 86 SER B C 1
ATOM 2879 O O . SER B 1 86 ? 10.784 -54.980 -40.045 1.00 48.80 86 SER B O 1
ATOM 2882 N N . ILE B 1 87 ? 13.018 -54.579 -40.061 1.00 46.74 87 ILE B N 1
ATOM 2883 C CA . ILE B 1 87 ? 13.252 -54.732 -38.641 1.00 40.27 87 ILE B CA 1
ATOM 2884 C C . ILE B 1 87 ? 12.564 -53.590 -37.902 1.00 40.28 87 ILE B C 1
ATOM 2885 O O . ILE B 1 87 ? 12.066 -53.747 -36.791 1.00 38.34 87 ILE B O 1
ATOM 2890 N N . GLU B 1 88 ? 12.519 -52.428 -38.540 1.00 41.98 88 GLU B N 1
ATOM 2891 C CA . GLU B 1 88 ? 11.772 -51.300 -37.984 1.00 48.95 88 GLU B CA 1
ATOM 2892 C C . GLU B 1 88 ? 10.264 -51.591 -37.931 1.00 43.78 88 GLU B C 1
ATOM 2893 O O . GLU B 1 88 ? 9.614 -51.333 -36.918 1.00 52.44 88 GLU B O 1
ATOM 2899 N N . ALA B 1 89 ? 9.721 -52.148 -39.010 1.00 44.31 89 ALA B N 1
ATOM 2900 C CA . ALA B 1 89 ? 8.306 -52.514 -39.055 1.00 49.03 89 ALA B CA 1
ATOM 2901 C C . ALA B 1 89 ? 7.973 -53.482 -37.924 1.00 55.03 89 ALA B C 1
ATOM 2902 O O . ALA B 1 89 ? 7.005 -53.283 -37.152 1.00 45.71 89 ALA B O 1
ATOM 2904 N N . PHE B 1 90 ? 8.801 -54.519 -37.822 1.00 49.14 90 PHE B N 1
ATOM 2905 C CA . PHE B 1 90 ? 8.649 -55.521 -36.782 1.00 44.40 90 PHE B CA 1
ATOM 2906 C C . PHE B 1 90 ? 8.579 -54.855 -35.413 1.00 40.30 90 PHE B C 1
ATOM 2907 O O . PHE B 1 90 ? 7.672 -55.143 -34.636 1.00 44.54 90 PHE B O 1
ATOM 2915 N N . ALA B 1 91 ? 9.512 -53.946 -35.122 1.00 42.14 91 ALA B N 1
ATOM 2916 C CA . ALA B 1 91 ? 9.556 -53.299 -33.798 1.00 44.80 91 ALA B CA 1
ATOM 2917 C C . ALA B 1 91 ? 8.359 -52.383 -33.536 1.00 45.89 91 ALA B C 1
ATOM 2918 O O . ALA B 1 91 ? 7.852 -52.322 -32.408 1.00 51.40 91 ALA B O 1
ATOM 2920 N N . MET B 1 92 ? 7.914 -51.651 -34.556 1.00 47.61 92 MET B N 1
ATOM 2921 C CA . MET B 1 92 ? 6.694 -50.836 -34.421 1.00 55.22 92 MET B CA 1
ATOM 2922 C C . MET B 1 92 ? 5.475 -51.727 -34.132 1.00 52.50 92 MET B C 1
ATOM 2923 O O . MET B 1 92 ? 4.672 -51.423 -33.232 1.00 51.81 92 MET B O 1
ATOM 2928 N N . ASN B 1 93 ? 5.346 -52.816 -34.897 1.00 43.63 93 ASN B N 1
ATOM 2929 C CA . ASN B 1 93 ? 4.284 -53.805 -34.648 1.00 48.34 93 ASN B CA 1
ATOM 2930 C C . ASN B 1 93 ? 4.270 -54.280 -33.213 1.00 50.58 93 ASN B C 1
ATOM 2931 O O . ASN B 1 93 ? 3.209 -54.332 -32.580 1.00 53.72 93 ASN B O 1
ATOM 2936 N N . ILE B 1 94 ? 5.447 -54.612 -32.689 1.00 42.53 94 ILE B N 1
ATOM 2937 C CA . ILE B 1 94 ? 5.519 -55.081 -31.321 1.00 40.45 94 ILE B CA 1
ATOM 2938 C C . ILE B 1 94 ? 5.062 -53.990 -30.368 1.00 44.24 94 ILE B C 1
ATOM 2939 O O . ILE B 1 94 ? 4.308 -54.247 -29.428 1.00 54.39 94 ILE B O 1
ATOM 2944 N N . CYS B 1 95 ? 5.546 -52.777 -30.600 1.00 49.57 95 CYS B N 1
ATOM 2945 C CA . CYS B 1 95 ? 5.148 -51.621 -29.813 1.00 48.74 95 CYS B CA 1
ATOM 2946 C C . CYS B 1 95 ? 3.651 -51.405 -29.885 1.00 52.57 95 CYS B C 1
ATOM 2947 O O . CYS B 1 95 ? 2.998 -51.217 -28.856 1.00 54.73 95 CYS B O 1
ATOM 2950 N N . GLU B 1 96 ? 3.117 -51.410 -31.104 1.00 56.36 96 GLU B N 1
ATOM 2951 C CA . GLU B 1 96 ? 1.697 -51.159 -31.316 1.00 61.44 96 GLU B CA 1
ATOM 2952 C C . GLU B 1 96 ? 0.827 -52.130 -30.550 1.00 64.80 96 GLU B C 1
ATOM 2953 O O . GLU B 1 96 ? -0.117 -51.728 -29.853 1.00 57.41 96 GLU B O 1
ATOM 2959 N N . HIS B 1 97 ? 1.215 -53.400 -30.624 1.00 58.00 97 HIS B N 1
ATOM 2960 C CA . HIS B 1 97 ? 0.448 -54.480 -30.041 1.00 53.88 97 HIS B CA 1
ATOM 2961 C C . HIS B 1 97 ? 0.240 -54.324 -28.537 1.00 57.93 97 HIS B C 1
ATOM 2962 O O . HIS B 1 97 ? -0.860 -54.546 -28.031 1.00 58.57 97 HIS B O 1
ATOM 2969 N N . PHE B 1 98 ? 1.300 -53.977 -27.817 1.00 53.51 98 PHE B N 1
ATOM 2970 C CA . PHE B 1 98 ? 1.215 -53.943 -26.367 1.00 58.59 98 PHE B CA 1
ATOM 2971 C C . PHE B 1 98 ? 0.584 -52.674 -25.829 1.00 62.29 98 PHE B C 1
ATOM 2972 O O . PHE B 1 98 ? -0.009 -52.678 -24.745 1.00 61.88 98 PHE B O 1
ATOM 2980 N N . LEU B 1 99 ? 0.700 -51.587 -26.579 1.00 57.76 99 LEU B N 1
ATOM 2981 C CA . LEU B 1 99 ? 0.091 -50.342 -26.142 1.00 63.98 99 LEU B CA 1
ATOM 2982 C C . LEU B 1 99 ? -1.416 -50.454 -26.390 1.00 69.77 99 LEU B C 1
ATOM 2983 O O . LEU B 1 99 ? -2.218 -50.002 -25.570 1.00 71.45 99 LEU B O 1
ATOM 2988 N N . SER B 1 100 ? -1.781 -51.083 -27.509 1.00 63.81 100 SER B N 1
ATOM 2989 C CA . SER B 1 100 ? -3.181 -51.307 -27.872 1.00 69.72 100 SER B CA 1
ATOM 2990 C C . SER B 1 100 ? -3.892 -52.316 -26.979 1.00 71.05 100 SER B C 1
ATOM 2991 O O . SER B 1 100 ? -4.990 -52.060 -26.491 1.00 74.76 100 SER B O 1
ATOM 2994 N N . SER B 1 101 ? -3.237 -53.444 -26.734 1.00 64.32 101 SER B N 1
ATOM 2995 C CA . SER B 1 101 ? -3.890 -54.570 -26.089 1.00 58.37 101 SER B CA 1
ATOM 2996 C C . SER B 1 101 ? -3.975 -54.400 -24.585 1.00 65.25 101 SER B C 1
ATOM 2997 O O . SER B 1 101 ? -4.758 -55.079 -23.918 1.00 76.05 101 SER B O 1
ATOM 3000 N N . PHE B 1 102 ? -3.165 -53.500 -24.045 1.00 63.95 102 PHE B N 1
ATOM 3001 C CA . PHE B 1 102 ? -3.129 -53.312 -22.602 1.00 68.07 102 PHE B CA 1
ATOM 3002 C C . PHE B 1 102 ? -3.071 -51.827 -22.278 1.00 78.63 102 PHE B C 1
ATOM 3003 O O . PHE B 1 102 ? -2.072 -51.144 -22.556 1.00 78.33 102 PHE B O 1
ATOM 3011 N N . ASN B 1 103 ? -4.138 -51.312 -21.693 1.00 72.89 103 ASN B N 1
ATOM 3012 C CA . ASN B 1 103 ? -4.180 -49.880 -21.475 1.00 84.47 103 ASN B CA 1
ATOM 3013 C C . ASN B 1 103 ? -3.354 -49.472 -20.245 1.00 75.97 103 ASN B C 1
ATOM 3014 O O . ASN B 1 103 ? -3.089 -48.290 -20.048 1.00 77.21 103 ASN B O 1
ATOM 3019 N N . HIS B 1 104 ? -2.954 -50.427 -19.406 1.00 68.98 104 HIS B N 1
ATOM 3020 C CA . HIS B 1 104 ? -2.112 -50.055 -18.269 1.00 71.38 104 HIS B CA 1
ATOM 3021 C C . HIS B 1 104 ? -0.623 -50.048 -18.638 1.00 75.17 104 HIS B C 1
ATOM 3022 O O . HIS B 1 104 ? 0.234 -49.742 -17.799 1.00 73.99 104 HIS B O 1
ATOM 3029 N N . VAL B 1 105 ? -0.326 -50.353 -19.900 1.00 70.45 105 VAL B N 1
ATOM 3030 C CA . VAL B 1 105 ? 1.023 -50.230 -20.445 1.00 63.16 105 VAL B CA 1
ATOM 3031 C C . VAL B 1 105 ? 1.248 -48.828 -20.988 1.00 63.48 105 VAL B C 1
ATOM 3032 O O . VAL B 1 105 ? 0.680 -48.471 -22.016 1.00 65.67 105 VAL B O 1
ATOM 3036 N N . ILE B 1 106 ? 2.092 -48.045 -20.321 1.00 61.78 106 ILE B N 1
ATOM 3037 C CA . ILE B 1 106 ? 2.291 -46.649 -20.708 1.00 67.86 106 ILE B CA 1
ATOM 3038 C C . ILE B 1 106 ? 3.496 -46.430 -21.620 1.00 65.58 106 ILE B C 1
ATOM 3039 O O . ILE B 1 106 ? 3.611 -45.375 -22.243 1.00 64.24 106 ILE B O 1
ATOM 3044 N N . ARG B 1 107 ? 4.395 -47.412 -21.699 1.00 67.27 107 ARG B N 1
ATOM 3045 C CA . ARG B 1 107 ? 5.496 -47.318 -22.652 1.00 60.44 107 ARG B CA 1
ATOM 3046 C C . ARG B 1 107 ? 5.945 -48.672 -23.157 1.00 54.17 107 ARG B C 1
ATOM 3047 O O . ARG B 1 107 ? 5.998 -49.652 -22.407 1.00 52.75 107 ARG B O 1
ATOM 3055 N N . ALA B 1 108 ? 6.280 -48.713 -24.438 1.00 49.82 108 ALA B N 1
ATOM 3056 C CA . ALA B 1 108 ? 6.881 -49.898 -25.015 1.00 48.62 108 ALA B CA 1
ATOM 3057 C C . ALA B 1 108 ? 8.193 -49.526 -25.679 1.00 47.57 108 ALA B C 1
ATOM 3058 O O . ALA B 1 108 ? 8.301 -48.475 -26.303 1.00 46.77 108 ALA B O 1
ATOM 3060 N N . GLN B 1 109 ? 9.203 -50.378 -25.524 1.00 41.24 109 GLN B N 1
ATOM 3061 C CA . GLN B 1 109 ? 10.466 -50.162 -26.214 1.00 41.77 109 GLN B CA 1
ATOM 3062 C C . GLN B 1 109 ? 10.985 -51.475 -26.777 1.00 45.96 109 GLN B C 1
ATOM 3063 O O . GLN B 1 109 ? 11.041 -52.480 -26.077 1.00 42.36 109 GLN B O 1
ATOM 3069 N N . VAL B 1 110 ? 11.368 -51.455 -28.046 1.00 40.60 110 VAL B N 1
ATOM 3070 C CA . VAL B 1 110 ? 11.824 -52.656 -28.724 1.00 40.32 110 VAL B CA 1
ATOM 3071 C C . VAL B 1 110 ? 13.169 -52.482 -29.421 1.00 40.76 110 VAL B C 1
ATOM 3072 O O . VAL B 1 110 ? 13.350 -51.577 -30.239 1.00 43.95 110 VAL B O 1
ATOM 3076 N N . TYR B 1 111 ? 14.105 -53.377 -29.133 1.00 35.77 111 TYR B N 1
ATOM 3077 C CA . TYR B 1 111 ? 15.388 -53.323 -29.817 1.00 29.12 111 TYR B CA 1
ATOM 3078 C C . TYR B 1 111 ? 15.526 -54.562 -30.677 1.00 37.74 111 TYR B C 1
ATOM 3079 O O . TYR B 1 111 ? 15.292 -55.684 -30.204 1.00 43.64 111 TYR B O 1
ATOM 3088 N N . VAL B 1 112 ? 15.947 -54.372 -31.921 1.00 32.53 112 VAL B N 1
ATOM 3089 C CA . VAL B 1 112 ? 16.079 -55.493 -32.830 1.00 39.99 112 VAL B CA 1
ATOM 3090 C C . VAL B 1 112 ? 17.417 -55.454 -33.532 1.00 42.58 112 VAL B C 1
ATOM 3091 O O . VAL B 1 112 ? 17.823 -54.417 -34.029 1.00 45.10 112 VAL B O 1
ATOM 3095 N N . GLU B 1 113 ? 18.097 -56.594 -33.570 1.00 38.19 113 GLU B N 1
ATOM 3096 C CA . GLU B 1 113 ? 19.334 -56.724 -34.315 1.00 39.82 113 GLU B CA 1
ATOM 3097 C C . GLU B 1 113 ? 19.240 -57.877 -35.319 1.00 41.09 113 GLU B C 1
ATOM 3098 O O . GLU B 1 113 ? 18.830 -58.983 -34.990 1.00 40.95 113 GLU B O 1
ATOM 3104 N N . GLU B 1 114 ? 19.636 -57.609 -36.548 1.00 38.72 114 GLU B N 1
ATOM 3105 C CA . GLU B 1 114 ? 19.516 -58.587 -37.596 1.00 39.77 114 GLU B CA 1
ATOM 3106 C C . GLU B 1 114 ? 20.838 -59.302 -37.847 1.00 36.00 114 GLU B C 1
ATOM 3107 O O . GLU B 1 114 ? 21.866 -58.677 -38.013 1.00 44.11 114 GLU B O 1
ATOM 3113 N N . VAL B 1 115 ? 20.796 -60.626 -37.844 1.00 35.70 115 VAL B N 1
ATOM 3114 C CA . VAL B 1 115 ? 21.955 -61.446 -38.139 1.00 38.02 115 VAL B CA 1
ATOM 3115 C C . VAL B 1 115 ? 22.349 -61.224 -39.590 1.00 37.78 115 VAL B C 1
ATOM 3116 O O . VAL B 1 115 ? 21.523 -61.365 -40.471 1.00 36.29 115 VAL B O 1
ATOM 3120 N N . PRO B 1 116 ? 23.619 -60.873 -39.845 1.00 37.72 116 PRO B N 1
ATOM 3121 C CA . PRO B 1 116 ? 24.046 -60.536 -41.212 1.00 40.61 116 PRO B CA 1
ATOM 3122 C C . PRO B 1 116 ? 24.199 -61.730 -42.161 1.00 38.22 116 PRO B C 1
ATOM 3123 O O . PRO B 1 116 ? 25.283 -61.966 -42.690 1.00 44.49 116 PRO B O 1
ATOM 3127 N N . TRP B 1 117 ? 23.127 -62.481 -42.372 1.00 43.09 117 TRP B N 1
ATOM 3128 C CA . TRP B 1 117 ? 23.131 -63.500 -43.419 1.00 36.38 117 TRP B CA 1
ATOM 3129 C C . TRP B 1 117 ? 23.134 -62.833 -44.792 1.00 37.86 117 TRP B C 1
ATOM 3130 O O . TRP B 1 117 ? 22.482 -61.810 -44.975 1.00 41.21 117 TRP B O 1
ATOM 3141 N N . LYS B 1 118 ? 23.881 -63.401 -45.731 1.00 34.04 118 LYS B N 1
ATOM 3142 C CA . LYS B 1 118 ? 23.882 -62.965 -47.124 1.00 39.18 118 LYS B CA 1
ATOM 3143 C C . LYS B 1 118 ? 23.700 -64.171 -48.012 1.00 50.92 118 LYS B C 1
ATOM 3144 O O . LYS B 1 118 ? 24.396 -65.186 -47.837 1.00 51.61 118 LYS B O 1
ATOM 3150 N N . ARG B 1 119 ? 22.816 -64.031 -48.995 1.00 51.86 119 ARG B N 1
ATOM 3151 C CA . ARG B 1 119 ? 22.603 -65.060 -49.996 1.00 52.87 119 ARG B CA 1
ATOM 3152 C C . ARG B 1 119 ? 23.923 -65.421 -50.661 1.00 43.63 119 ARG B C 1
ATOM 3153 O O . ARG B 1 119 ? 24.681 -64.526 -51.016 1.00 54.88 119 ARG B O 1
ATOM 3161 N N . PHE B 1 120 ? 24.217 -66.718 -50.774 1.00 43.74 120 PHE B N 1
ATOM 3162 C CA . PHE B 1 120 ? 25.332 -67.216 -51.587 1.00 53.33 120 PHE B CA 1
ATOM 3163 C C . PHE B 1 120 ? 25.382 -66.484 -52.933 1.00 66.66 120 PHE B C 1
ATOM 3164 O O . PHE B 1 120 ? 24.342 -66.217 -53.543 1.00 64.29 120 PHE B O 1
ATOM 3172 N N . GLU B 1 121 ? 26.578 -66.135 -53.393 1.00 66.76 121 GLU B N 1
ATOM 3173 C CA . GLU B 1 121 ? 26.684 -65.425 -54.660 1.00 73.38 121 GLU B CA 1
ATOM 3174 C C . GLU B 1 121 ? 27.967 -65.643 -55.423 1.00 76.90 121 GLU B C 1
ATOM 3175 O O . GLU B 1 121 ? 29.032 -65.814 -54.824 1.00 75.52 121 GLU B O 1
ATOM 3181 N N . LYS B 1 122 ? 27.865 -65.676 -56.746 1.00 83.08 122 LYS B N 1
ATOM 3182 C CA . LYS B 1 122 ? 29.073 -65.631 -57.556 1.00 93.64 122 LYS B CA 1
ATOM 3183 C C . LYS B 1 122 ? 28.789 -64.802 -58.810 1.00 97.76 122 LYS B C 1
ATOM 3184 O O . LYS B 1 122 ? 28.096 -65.237 -59.733 1.00 91.58 122 LYS B O 1
ATOM 3190 N N . ASN B 1 123 ? 29.389 -63.613 -58.830 1.00 101.36 123 ASN B N 1
ATOM 3191 C CA . ASN B 1 123 ? 29.242 -62.664 -59.922 1.00 100.23 123 ASN B CA 1
ATOM 3192 C C . ASN B 1 123 ? 27.789 -62.317 -60.257 1.00 99.60 123 ASN B C 1
ATOM 3193 O O . ASN B 1 123 ? 27.422 -62.192 -61.424 1.00 99.44 123 ASN B O 1
ATOM 3198 N N . GLY B 1 124 ? 26.962 -62.157 -59.229 1.00 92.34 124 GLY B N 1
ATOM 3199 C CA . GLY B 1 124 ? 25.580 -61.758 -59.437 1.00 85.07 124 GLY B CA 1
ATOM 3200 C C . GLY B 1 124 ? 24.596 -62.911 -59.495 1.00 83.10 124 GLY B C 1
ATOM 3201 O O . GLY B 1 124 ? 23.385 -62.679 -59.512 1.00 78.98 124 GLY B O 1
ATOM 3202 N N . VAL B 1 125 ? 25.089 -64.149 -59.525 1.00 78.30 125 VAL B N 1
ATOM 3203 C CA . VAL B 1 125 ? 24.155 -65.264 -59.523 1.00 80.88 125 VAL B CA 1
ATOM 3204 C C . VAL B 1 125 ? 23.996 -65.766 -58.093 1.00 80.32 125 VAL B C 1
ATOM 3205 O O . VAL B 1 125 ? 24.872 -66.421 -57.512 1.00 75.26 125 VAL B O 1
ATOM 3209 N N . LYS B 1 126 ? 22.809 -65.468 -57.582 1.00 76.65 126 LYS B N 1
ATOM 3210 C CA . LYS B 1 126 ? 22.357 -65.773 -56.238 1.00 74.30 126 LYS B CA 1
ATOM 3211 C C . LYS B 1 126 ? 21.695 -67.156 -56.075 1.00 70.92 126 LYS B C 1
ATOM 3212 O O . LYS B 1 126 ? 20.849 -67.558 -56.885 1.00 71.57 126 LYS B O 1
ATOM 3218 N N . HIS B 1 127 ? 22.092 -67.875 -55.028 1.00 66.02 127 HIS B N 1
ATOM 3219 C CA . HIS B 1 127 ? 21.495 -69.160 -54.672 1.00 59.50 127 HIS B CA 1
ATOM 3220 C C . HIS B 1 127 ? 20.061 -68.993 -54.148 1.00 59.83 127 HIS B C 1
ATOM 3221 O O . HIS B 1 127 ? 19.727 -67.994 -53.500 1.00 59.52 127 HIS B O 1
ATOM 3228 N N . VAL B 1 128 ? 19.210 -69.976 -54.425 1.00 61.48 128 VAL B N 1
ATOM 3229 C CA . VAL B 1 128 ? 17.788 -69.887 -54.064 1.00 67.30 128 VAL B CA 1
ATOM 3230 C C . VAL B 1 128 ? 17.497 -70.056 -52.561 1.00 61.45 128 VAL B C 1
ATOM 3231 O O . VAL B 1 128 ? 16.493 -69.528 -52.064 1.00 53.35 128 VAL B O 1
ATOM 3235 N N . HIS B 1 129 ? 18.363 -70.785 -51.851 1.00 53.28 129 HIS B N 1
ATOM 3236 C CA . HIS B 1 129 ? 18.155 -71.055 -50.420 1.00 53.69 129 HIS B CA 1
ATOM 3237 C C . HIS B 1 129 ? 19.451 -71.291 -49.593 1.00 52.34 129 HIS B C 1
ATOM 3238 O O . HIS B 1 129 ? 19.404 -71.923 -48.540 1.00 49.39 129 HIS B O 1
ATOM 3245 N N . ALA B 1 130 ? 20.597 -70.777 -50.046 1.00 53.51 130 ALA B N 1
ATOM 3246 C CA . ALA B 1 130 ? 21.827 -70.878 -49.244 1.00 47.60 130 ALA B CA 1
ATOM 3247 C C . ALA B 1 130 ? 22.331 -69.507 -48.778 1.00 48.96 130 ALA B C 1
ATOM 3248 O O . ALA B 1 130 ? 22.296 -68.528 -49.526 1.00 50.97 130 ALA B O 1
ATOM 3250 N N . PHE B 1 131 ? 22.779 -69.440 -47.527 1.00 42.98 131 PHE B N 1
ATOM 3251 C CA . PHE B 1 131 ? 23.208 -68.172 -46.944 1.00 40.79 131 PHE B CA 1
ATOM 3252 C C . PHE B 1 131 ? 24.518 -68.326 -46.159 1.00 42.96 131 PHE B C 1
ATOM 3253 O O . PHE B 1 131 ? 24.777 -69.372 -45.566 1.00 39.74 131 PHE B O 1
ATOM 3261 N N . ILE B 1 132 ? 25.360 -67.291 -46.198 1.00 48.32 132 ILE B N 1
ATOM 3262 C CA . ILE B 1 132 ? 26.640 -67.309 -45.494 1.00 38.71 132 ILE B CA 1
ATOM 3263 C C . ILE B 1 132 ? 26.656 -66.123 -44.534 1.00 42.24 132 ILE B C 1
ATOM 3264 O O . ILE B 1 132 ? 26.126 -65.029 -44.845 1.00 31.73 132 ILE B O 1
ATOM 3269 N N . HIS B 1 133 ? 27.183 -66.371 -43.333 1.00 33.82 133 HIS B N 1
ATOM 3270 C CA . HIS B 1 133 ? 27.177 -65.370 -42.283 1.00 29.80 133 HIS B CA 1
ATOM 3271 C C . HIS B 1 133 ? 28.215 -64.322 -42.635 1.00 30.89 133 HIS B C 1
ATOM 3272 O O . HIS B 1 133 ? 29.396 -64.640 -42.751 1.00 29.56 133 HIS B O 1
ATOM 3279 N N . THR B 1 134 ? 27.787 -63.082 -42.826 1.00 32.24 134 THR B N 1
ATOM 3280 C CA . THR B 1 134 ? 28.691 -62.085 -43.415 1.00 41.47 134 THR B CA 1
ATOM 3281 C C . THR B 1 134 ? 28.650 -60.764 -42.668 1.00 38.89 134 THR B C 1
ATOM 3282 O O . THR B 1 134 ? 27.950 -59.848 -43.079 1.00 37.47 134 THR B O 1
ATOM 3286 N N . PRO B 1 135 ? 29.391 -60.670 -41.544 1.00 36.33 135 PRO B N 1
ATOM 3287 C CA . PRO B 1 135 ? 29.321 -59.463 -40.710 1.00 36.14 135 PRO B CA 1
ATOM 3288 C C . PRO B 1 135 ? 30.185 -58.309 -41.244 1.00 44.49 135 PRO B C 1
ATOM 3289 O O . PRO B 1 135 ? 31.279 -58.043 -40.727 1.00 39.07 135 PRO B O 1
ATOM 3293 N N . THR B 1 136 ? 29.657 -57.626 -42.261 1.00 40.26 136 THR B N 1
ATOM 3294 C CA . THR B 1 136 ? 30.305 -56.489 -42.921 1.00 30.81 136 THR B CA 1
ATOM 3295 C C . THR B 1 136 ? 29.464 -55.239 -42.701 1.00 31.89 136 THR B C 1
ATOM 3296 O O . THR B 1 136 ? 29.307 -54.400 -43.596 1.00 43.49 136 THR B O 1
ATOM 3300 N N . GLY B 1 137 ? 28.901 -55.136 -41.510 1.00 32.83 137 GLY B N 1
ATOM 3301 C CA . GLY B 1 137 ? 27.916 -54.121 -41.198 1.00 45.93 137 GLY B CA 1
ATOM 3302 C C . GLY B 1 137 ? 26.636 -54.827 -40.780 1.00 44.02 137 GLY B C 1
ATOM 3303 O O . GLY B 1 137 ? 26.136 -55.691 -41.496 1.00 44.02 137 GLY B O 1
ATOM 3304 N N . THR B 1 138 ? 26.130 -54.482 -39.609 1.00 38.32 138 THR B N 1
ATOM 3305 C CA . THR B 1 138 ? 25.007 -55.174 -39.022 1.00 38.97 138 THR B CA 1
ATOM 3306 C C . THR B 1 138 ? 23.906 -54.159 -38.786 1.00 41.90 138 THR B C 1
ATOM 3307 O O . THR B 1 138 ? 24.156 -53.088 -38.246 1.00 37.18 138 THR B O 1
ATOM 3311 N N . HIS B 1 139 ? 22.700 -54.486 -39.239 1.00 43.63 139 HIS B N 1
ATOM 3312 C CA . HIS B 1 139 ? 21.538 -53.623 -39.116 1.00 29.72 139 HIS B CA 1
ATOM 3313 C C . HIS B 1 139 ? 20.874 -53.830 -37.756 1.00 39.65 139 HIS B C 1
ATOM 3314 O O . HIS B 1 139 ? 20.639 -54.964 -37.342 1.00 32.52 139 HIS B O 1
ATOM 3321 N N . PHE B 1 140 ? 20.634 -52.741 -37.030 1.00 35.83 140 PHE B N 1
ATOM 3322 C CA . PHE B 1 140 ? 19.829 -52.814 -35.822 1.00 37.52 140 PHE B CA 1
ATOM 3323 C C . PHE B 1 140 ? 18.858 -51.640 -35.826 1.00 46.12 140 PHE B C 1
ATOM 3324 O O . PHE B 1 140 ? 18.988 -50.718 -36.636 1.00 48.17 140 PHE B O 1
ATOM 3332 N N . CYS B 1 141 ? 17.899 -51.674 -34.911 1.00 34.52 141 CYS B N 1
ATOM 3333 C CA . CYS B 1 141 ? 16.960 -50.588 -34.780 1.00 41.16 141 CYS B CA 1
ATOM 3334 C C . CYS B 1 141 ? 16.410 -50.568 -33.367 1.00 41.79 141 CYS B C 1
ATOM 3335 O O . CYS B 1 141 ? 16.473 -51.560 -32.636 1.00 35.83 141 CYS B O 1
ATOM 3338 N N . GLU B 1 142 ? 15.896 -49.411 -32.984 1.00 40.36 142 GLU B N 1
ATOM 3339 C CA . GLU B 1 142 ? 15.315 -49.219 -31.680 1.00 45.85 142 GLU B CA 1
ATOM 3340 C C . GLU B 1 142 ? 14.042 -48.380 -31.870 1.00 54.93 142 GLU B C 1
ATOM 3341 O O . GLU B 1 142 ? 14.078 -47.298 -32.474 1.00 53.58 142 GLU B O 1
ATOM 3347 N N . VAL B 1 143 ? 12.922 -48.889 -31.370 1.00 43.31 143 VAL B N 1
ATOM 3348 C CA . VAL B 1 143 ? 11.667 -48.161 -31.413 1.00 42.38 143 VAL B CA 1
ATOM 3349 C C . VAL B 1 143 ? 11.155 -47.962 -29.991 1.00 50.01 143 VAL B C 1
ATOM 3350 O O . VAL B 1 143 ? 11.114 -48.908 -29.182 1.00 46.30 143 VAL B O 1
ATOM 3354 N N . GLU B 1 144 ? 10.794 -46.715 -29.684 1.00 52.34 144 GLU B N 1
ATOM 3355 C CA . GLU B 1 144 ? 10.202 -46.392 -28.393 1.00 57.35 144 GLU B CA 1
ATOM 3356 C C . GLU B 1 144 ? 8.877 -45.648 -28.568 1.00 58.82 144 GLU B C 1
ATOM 3357 O O . GLU B 1 144 ? 8.734 -44.807 -29.467 1.00 65.60 144 GLU B O 1
ATOM 3363 N N . GLN B 1 145 ? 7.919 -45.954 -27.696 1.00 51.72 145 GLN B N 1
ATOM 3364 C CA . GLN B 1 145 ? 6.573 -45.400 -27.818 1.00 57.15 145 GLN B CA 1
ATOM 3365 C C . GLN B 1 145 ? 5.814 -45.278 -26.509 1.00 58.49 145 GLN B C 1
ATOM 3366 O O . GLN B 1 145 ? 5.677 -46.242 -25.750 1.00 58.28 145 GLN B O 1
ATOM 3372 N N . MET B 1 146 ? 5.327 -44.062 -26.270 1.00 61.30 146 MET B N 1
ATOM 3373 C CA . MET B 1 146 ? 4.483 -43.759 -25.129 1.00 66.44 146 MET B CA 1
ATOM 3374 C C . MET B 1 146 ? 3.023 -43.998 -25.494 1.00 68.03 146 MET B C 1
ATOM 3375 O O . MET B 1 146 ? 2.649 -43.983 -26.675 1.00 65.33 146 MET B O 1
ATOM 3380 N N . LYS B 1 147 ? 2.202 -44.219 -24.475 1.00 77.09 147 LYS B N 1
ATOM 3381 C CA . LYS B 1 147 ? 0.778 -44.443 -24.677 1.00 80.94 147 LYS B CA 1
ATOM 3382 C C . LYS B 1 147 ? 0.136 -43.244 -25.369 1.00 83.55 147 LYS B C 1
ATOM 3383 O O . LYS B 1 147 ? 0.205 -42.123 -24.860 1.00 81.36 147 LYS B O 1
ATOM 3389 N N . SER B 1 148 ? -0.468 -43.487 -26.533 1.00 86.96 148 SER B N 1
ATOM 3390 C CA . SER B 1 148 ? -1.168 -42.446 -27.294 1.00 93.75 148 SER B CA 1
ATOM 3391 C C . SER B 1 148 ? -0.212 -41.393 -27.877 1.00 87.82 148 SER B C 1
ATOM 3392 O O . SER B 1 148 ? -0.614 -40.275 -28.197 1.00 84.68 148 SER B O 1
ATOM 3395 N N . GLY B 1 149 ? 1.059 -41.761 -28.006 1.00 86.18 149 GLY B N 1
ATOM 3396 C CA . GLY B 1 149 ? 2.031 -40.957 -28.737 1.00 74.14 149 GLY B CA 1
ATOM 3397 C C . GLY B 1 149 ? 2.532 -41.774 -29.913 1.00 68.93 149 GLY B C 1
ATOM 3398 O O . GLY B 1 149 ? 2.336 -42.989 -29.935 1.00 70.32 149 GLY B O 1
ATOM 3399 N N . PRO B 1 150 ? 3.194 -41.132 -30.888 1.00 66.37 150 PRO B N 1
ATOM 3400 C CA . PRO B 1 150 ? 3.697 -41.921 -32.014 1.00 70.72 150 PRO B CA 1
ATOM 3401 C C . PRO B 1 150 ? 4.939 -42.731 -31.637 1.00 73.45 150 PRO B C 1
ATOM 3402 O O . PRO B 1 150 ? 5.489 -42.564 -30.536 1.00 59.61 150 PRO B O 1
ATOM 3406 N N . PRO B 1 151 ? 5.380 -43.611 -32.543 1.00 74.97 151 PRO B N 1
ATOM 3407 C CA . PRO B 1 151 ? 6.609 -44.334 -32.246 1.00 74.15 151 PRO B CA 1
ATOM 3408 C C . PRO B 1 151 ? 7.840 -43.498 -32.648 1.00 72.06 151 PRO B C 1
ATOM 3409 O O . PRO B 1 151 ? 7.846 -42.869 -33.716 1.00 64.81 151 PRO B O 1
ATOM 3413 N N . VAL B 1 152 ? 8.846 -43.454 -31.776 1.00 62.75 152 VAL B N 1
ATOM 3414 C CA . VAL B 1 152 ? 10.136 -42.869 -32.141 1.00 60.94 152 VAL B CA 1
ATOM 3415 C C . VAL B 1 152 ? 11.063 -43.967 -32.634 1.00 50.35 152 VAL B C 1
ATOM 3416 O O . VAL B 1 152 ? 11.346 -44.912 -31.906 1.00 50.20 152 VAL B O 1
ATOM 3420 N N . ILE B 1 153 ? 11.542 -43.828 -33.864 1.00 49.20 153 ILE B N 1
ATOM 3421 C CA . ILE B 1 153 ? 12.357 -44.847 -34.514 1.00 51.82 153 ILE B CA 1
ATOM 3422 C C . ILE B 1 153 ? 13.840 -44.505 -34.757 1.00 54.17 153 ILE B C 1
ATOM 3423 O O . ILE B 1 153 ? 14.126 -43.594 -35.531 1.00 55.23 153 ILE B O 1
ATOM 3428 N N . HIS B 1 154 ? 14.773 -45.257 -34.163 1.00 53.14 154 HIS B N 1
ATOM 3429 C CA . HIS B 1 154 ? 16.181 -45.204 -34.590 1.00 49.70 154 HIS B CA 1
ATOM 3430 C C . HIS B 1 154 ? 16.602 -46.432 -35.381 1.00 46.66 154 HIS B C 1
ATOM 3431 O O . HIS B 1 154 ? 16.207 -47.545 -35.054 1.00 47.59 154 HIS B O 1
ATOM 3438 N N . SER B 1 155 ? 17.421 -46.235 -36.407 1.00 46.02 155 SER B N 1
ATOM 3439 C CA . SER B 1 155 ? 18.104 -47.353 -37.055 1.00 48.18 155 SER B CA 1
ATOM 3440 C C . SER B 1 155 ? 19.595 -47.156 -36.887 1.00 44.99 155 SER B C 1
ATOM 3441 O O . SER B 1 155 ? 20.031 -46.096 -36.460 1.00 44.08 155 SER B O 1
ATOM 3444 N N . GLY B 1 156 ? 20.385 -48.162 -37.239 1.00 45.65 156 GLY B N 1
ATOM 3445 C CA . GLY B 1 156 ? 21.800 -48.063 -36.975 1.00 37.40 156 GLY B CA 1
ATOM 3446 C C . GLY B 1 156 ? 22.670 -49.106 -37.621 1.00 40.23 156 GLY B C 1
ATOM 3447 O O . GLY B 1 156 ? 22.193 -50.155 -38.051 1.00 48.05 156 GLY B O 1
ATOM 3448 N N . ILE B 1 157 ? 23.960 -48.798 -37.684 1.00 37.16 157 ILE B N 1
ATOM 3449 C CA . ILE B 1 157 ? 24.985 -49.746 -38.082 1.00 37.77 157 ILE B CA 1
ATOM 3450 C C . ILE B 1 157 ? 25.897 -50.091 -36.910 1.00 39.47 157 ILE B C 1
ATOM 3451 O O . ILE B 1 157 ? 26.231 -49.217 -36.103 1.00 41.03 157 ILE B O 1
ATOM 3456 N N . LYS B 1 158 ? 26.292 -51.361 -36.814 1.00 40.29 158 LYS B N 1
ATOM 3457 C CA . LYS B 1 158 ? 27.281 -51.790 -35.828 1.00 35.03 158 LYS B CA 1
ATOM 3458 C C . LYS B 1 158 ? 28.173 -52.896 -36.409 1.00 31.76 158 LYS B C 1
ATOM 3459 O O . LYS B 1 158 ? 27.907 -53.415 -37.497 1.00 33.91 158 LYS B O 1
ATOM 3465 N N . ASP B 1 159 ? 29.264 -53.207 -35.714 1.00 35.92 159 ASP B N 1
ATOM 3466 C CA . ASP B 1 159 ? 30.148 -54.319 -36.083 1.00 35.11 159 ASP B CA 1
ATOM 3467 C C . ASP B 1 159 ? 30.664 -54.244 -37.519 1.00 42.23 159 ASP B C 1
ATOM 3468 O O . ASP B 1 159 ? 30.826 -55.281 -38.179 1.00 50.75 159 ASP B O 1
ATOM 3473 N N . LEU B 1 160 ? 30.889 -53.024 -38.008 1.00 34.30 160 LEU B N 1
ATOM 3474 C CA . LEU B 1 160 ? 31.489 -52.819 -39.321 1.00 31.40 160 LEU B CA 1
ATOM 3475 C C . LEU B 1 160 ? 32.965 -52.467 -39.093 1.00 28.21 160 LEU B C 1
ATOM 3476 O O . LEU B 1 160 ? 33.276 -51.346 -38.707 1.00 34.46 160 LEU B O 1
ATOM 3481 N N . LYS B 1 161 ? 33.860 -53.426 -39.321 1.00 31.90 161 LYS B N 1
ATOM 3482 C CA . LYS B 1 161 ? 35.271 -53.263 -38.998 1.00 28.24 161 LYS B CA 1
ATOM 3483 C C . LYS B 1 161 ? 36.092 -53.072 -40.265 1.00 29.51 161 LYS B C 1
ATOM 3484 O O . LYS B 1 161 ? 36.116 -53.950 -41.152 1.00 32.47 161 LYS B O 1
ATOM 3490 N N . VAL B 1 162 ? 36.772 -51.931 -40.336 1.00 30.37 162 VAL B N 1
ATOM 3491 C CA . VAL B 1 162 ? 37.534 -51.542 -41.520 1.00 26.93 162 VAL B CA 1
ATOM 3492 C C . VAL B 1 162 ? 38.897 -50.971 -41.160 1.00 29.93 162 VAL B C 1
ATOM 3493 O O . VAL B 1 162 ? 39.115 -50.463 -40.060 1.00 39.08 162 VAL B O 1
ATOM 3497 N N . LEU B 1 163 ? 39.818 -51.082 -42.102 1.00 37.84 163 LEU B N 1
ATOM 3498 C CA . LEU B 1 163 ? 41.202 -50.668 -41.929 1.00 41.47 163 LEU B CA 1
ATOM 3499 C C . LEU B 1 163 ? 41.687 -50.002 -43.214 1.00 42.66 163 LEU B C 1
ATOM 3500 O O . LEU B 1 163 ? 41.518 -50.573 -44.295 1.00 38.02 163 LEU B O 1
ATOM 3505 N N . LYS B 1 164 ? 42.251 -48.796 -43.135 1.00 39.30 164 LYS B N 1
ATOM 3506 C CA . LYS B 1 164 ? 43.051 -48.317 -44.277 1.00 37.34 164 LYS B CA 1
ATOM 3507 C C . LYS B 1 164 ? 44.480 -48.008 -43.840 1.00 41.03 164 LYS B C 1
ATOM 3508 O O . LYS B 1 164 ? 44.704 -47.453 -42.771 1.00 37.44 164 LYS B O 1
ATOM 3514 N N . THR B 1 165 ? 45.435 -48.371 -44.693 1.00 49.82 165 THR B N 1
ATOM 3515 C CA . THR B 1 165 ? 46.852 -48.352 -44.358 1.00 47.59 165 THR B CA 1
ATOM 3516 C C . THR B 1 165 ? 47.554 -47.055 -44.748 1.00 51.48 165 THR B C 1
ATOM 3517 O O . THR B 1 165 ? 48.781 -47.006 -44.808 1.00 59.92 165 THR B O 1
ATOM 3521 N N . THR B 1 166 ? 46.777 -46.019 -45.050 1.00 48.06 166 THR B N 1
ATOM 3522 C CA . THR B 1 166 ? 47.350 -44.725 -45.396 1.00 48.10 166 THR B CA 1
ATOM 3523 C C . THR B 1 166 ? 46.254 -43.684 -45.580 1.00 48.27 166 THR B C 1
ATOM 3524 O O . THR B 1 166 ? 45.101 -43.923 -45.220 1.00 43.70 166 THR B O 1
ATOM 3528 N N . GLN B 1 167 ? 46.619 -42.518 -46.111 1.00 50.36 167 GLN B N 1
ATOM 3529 C CA . GLN B 1 167 ? 45.676 -41.398 -46.257 1.00 54.56 167 GLN B CA 1
ATOM 3530 C C . GLN B 1 167 ? 45.033 -41.015 -44.940 1.00 54.88 167 GLN B C 1
ATOM 3531 O O . GLN B 1 167 ? 43.885 -40.564 -44.889 1.00 54.11 167 GLN B O 1
ATOM 3537 N N . SER B 1 168 ? 45.796 -41.198 -43.871 1.00 58.39 168 SER B N 1
ATOM 3538 C CA . SER B 1 168 ? 45.380 -40.772 -42.545 1.00 59.62 168 SER B CA 1
ATOM 3539 C C . SER B 1 168 ? 46.578 -40.153 -41.834 1.00 61.21 168 SER B C 1
ATOM 3540 O O . SER B 1 168 ? 47.693 -40.663 -41.913 1.00 51.42 168 SER B O 1
ATOM 3543 N N . GLY B 1 169 ? 46.344 -39.045 -41.148 1.00 61.15 169 GLY B N 1
ATOM 3544 C CA . GLY B 1 169 ? 47.395 -38.396 -40.401 1.00 55.03 169 GLY B CA 1
ATOM 3545 C C . GLY B 1 169 ? 46.853 -37.777 -39.136 1.00 55.73 169 GLY B C 1
ATOM 3546 O O . GLY B 1 169 ? 45.631 -37.674 -38.945 1.00 51.41 169 GLY B O 1
ATOM 3547 N N . PHE B 1 170 ? 47.766 -37.379 -38.256 1.00 44.91 170 PHE B N 1
ATOM 3548 C CA . PHE B 1 170 ? 47.373 -36.744 -37.010 1.00 51.91 170 PHE B CA 1
ATOM 3549 C C . PHE B 1 170 ? 48.491 -35.803 -36.537 1.00 64.27 170 PHE B C 1
ATOM 3550 O O . PHE B 1 170 ? 49.555 -36.250 -36.083 1.00 62.77 170 PHE B O 1
ATOM 3558 N N . GLU B 1 171 ? 48.239 -34.499 -36.622 1.00 62.41 171 GLU B N 1
ATOM 3559 C CA . GLU B 1 171 ? 49.263 -33.517 -36.287 1.00 68.51 171 GLU B CA 1
ATOM 3560 C C . GLU B 1 171 ? 48.621 -32.210 -35.821 1.00 67.55 171 GLU B C 1
ATOM 3561 O O . GLU B 1 171 ? 47.409 -32.017 -35.966 1.00 68.35 171 GLU B O 1
ATOM 3567 N N . GLY B 1 172 ? 49.436 -31.323 -35.254 1.00 61.56 172 GLY B N 1
ATOM 3568 C CA . GLY B 1 172 ? 48.966 -30.020 -34.818 1.00 56.93 172 GLY B CA 1
ATOM 3569 C C . GLY B 1 172 ? 48.224 -30.057 -33.499 1.00 63.43 172 GLY B C 1
ATOM 3570 O O . GLY B 1 172 ? 47.407 -29.174 -33.218 1.00 60.61 172 GLY B O 1
ATOM 3571 N N . PHE B 1 173 ? 48.492 -31.082 -32.690 1.00 65.69 173 PHE B N 1
ATOM 3572 C CA . PHE B 1 173 ? 47.797 -31.222 -31.414 1.00 57.92 173 PHE B CA 1
ATOM 3573 C C . PHE B 1 173 ? 48.550 -30.563 -30.247 1.00 55.15 173 PHE B C 1
ATOM 3574 O O . PHE B 1 173 ? 49.708 -30.163 -30.378 1.00 53.53 173 PHE B O 1
ATOM 3582 N N . ILE B 1 174 ? 47.850 -30.420 -29.125 1.00 48.61 174 ILE B N 1
ATOM 3583 C CA . ILE B 1 174 ? 48.446 -29.937 -27.897 1.00 56.13 174 ILE B CA 1
ATOM 3584 C C . ILE B 1 174 ? 49.520 -30.903 -27.406 1.00 60.09 174 ILE B C 1
ATOM 3585 O O . ILE B 1 174 ? 49.266 -32.096 -27.214 1.00 62.89 174 ILE B O 1
ATOM 3590 N N . LYS B 1 175 ? 50.707 -30.377 -27.134 1.00 58.77 175 LYS B N 1
ATOM 3591 C CA . LYS B 1 175 ? 51.774 -31.198 -26.580 1.00 59.98 175 LYS B CA 1
ATOM 3592 C C . LYS B 1 175 ? 52.137 -30.738 -25.198 1.00 60.89 175 LYS B C 1
ATOM 3593 O O . LYS B 1 175 ? 53.000 -29.882 -25.025 1.00 62.97 175 LYS B O 1
ATOM 3599 N N . ASP B 1 176 ? 51.490 -31.336 -24.208 1.00 55.99 176 ASP B N 1
ATOM 3600 C CA . ASP B 1 176 ? 51.837 -31.062 -22.824 1.00 59.92 176 ASP B CA 1
ATOM 3601 C C . ASP B 1 176 ? 52.971 -31.985 -22.386 1.00 62.46 176 ASP B C 1
ATOM 3602 O O . ASP B 1 176 ? 53.609 -32.649 -23.213 1.00 58.31 176 ASP B O 1
ATOM 3607 N N . GLN B 1 177 ? 53.194 -32.048 -21.080 1.00 70.01 177 GLN B N 1
ATOM 3608 C CA . GLN B 1 177 ? 54.339 -32.763 -20.535 1.00 66.44 177 GLN B CA 1
ATOM 3609 C C . GLN B 1 177 ? 54.126 -34.269 -20.473 1.00 68.33 177 GLN B C 1
ATOM 3610 O O . GLN B 1 177 ? 55.057 -35.013 -20.160 1.00 59.02 177 GLN B O 1
ATOM 3616 N N . PHE B 1 178 ? 52.923 -34.708 -20.848 1.00 64.18 178 PHE B N 1
ATOM 3617 C CA . PHE B 1 178 ? 52.564 -36.122 -20.831 1.00 62.13 178 PHE B CA 1
ATOM 3618 C C . PHE B 1 178 ? 52.364 -36.676 -22.247 1.00 61.72 178 PHE B C 1
ATOM 3619 O O . PHE B 1 178 ? 51.949 -37.829 -22.439 1.00 55.68 178 PHE B O 1
ATOM 3627 N N . THR B 1 179 ? 52.702 -35.839 -23.226 1.00 57.13 179 THR B N 1
ATOM 3628 C CA . THR B 1 179 ? 52.542 -36.149 -24.635 1.00 47.99 179 THR B CA 1
ATOM 3629 C C . THR B 1 179 ? 53.834 -36.673 -25.256 1.00 46.33 179 THR B C 1
ATOM 3630 O O . THR B 1 179 ? 54.757 -35.912 -25.526 1.00 49.16 179 THR B O 1
ATOM 3634 N N . THR B 1 180 ? 53.875 -37.968 -25.529 1.00 43.84 180 THR B N 1
ATOM 3635 C CA . THR B 1 180 ? 55.024 -38.566 -26.191 1.00 51.73 180 THR B CA 1
ATOM 3636 C C . THR B 1 180 ? 54.688 -38.910 -27.645 1.00 55.92 180 THR B C 1
ATOM 3637 O O . THR B 1 180 ? 55.542 -39.375 -28.396 1.00 48.75 180 THR B O 1
ATOM 3641 N N . LEU B 1 181 ? 53.430 -38.682 -28.023 1.00 51.79 181 LEU B N 1
ATOM 3642 C CA . LEU B 1 181 ? 52.946 -38.992 -29.364 1.00 55.25 181 LEU B CA 1
ATOM 3643 C C . LEU B 1 181 ? 53.590 -38.064 -30.394 1.00 53.33 181 LEU B C 1
ATOM 3644 O O . LEU B 1 181 ? 53.408 -36.848 -30.336 1.00 60.17 181 LEU B O 1
ATOM 3649 N N . PRO B 1 182 ? 54.385 -38.632 -31.312 1.00 53.46 182 PRO B N 1
ATOM 3650 C CA . PRO B 1 182 ? 54.914 -37.871 -32.447 1.00 52.00 182 PRO B CA 1
ATOM 3651 C C . PRO B 1 182 ? 53.817 -37.501 -33.455 1.00 57.89 182 PRO B C 1
ATOM 3652 O O . PRO B 1 182 ? 52.891 -38.285 -33.691 1.00 56.74 182 PRO B O 1
ATOM 3656 N N . GLU B 1 183 ? 53.910 -36.312 -34.041 1.00 63.85 183 GLU B N 1
ATOM 3657 C CA . GLU B 1 183 ? 52.983 -35.958 -35.104 1.00 62.71 183 GLU B CA 1
ATOM 3658 C C . GLU B 1 183 ? 53.257 -36.844 -36.312 1.00 62.12 183 GLU B C 1
ATOM 3659 O O . GLU B 1 183 ? 54.399 -37.265 -36.536 1.00 67.85 183 GLU B O 1
ATOM 3665 N N . VAL B 1 184 ? 52.225 -37.138 -37.091 1.00 47.28 184 VAL B N 1
ATOM 3666 C CA . VAL B 1 184 ? 52.403 -38.028 -38.232 1.00 50.56 184 VAL B CA 1
ATOM 3667 C C . VAL B 1 184 ? 51.519 -37.549 -39.359 1.00 47.85 184 VAL B C 1
ATOM 3668 O O . VAL B 1 184 ? 50.465 -36.965 -39.130 1.00 56.39 184 VAL B O 1
ATOM 3672 N N . LYS B 1 185 ? 51.984 -37.773 -40.578 1.00 54.79 185 LYS B N 1
ATOM 3673 C CA . LYS B 1 185 ? 51.256 -37.394 -41.778 1.00 61.28 185 LYS B CA 1
ATOM 3674 C C . LYS B 1 185 ? 50.684 -38.630 -42.458 1.00 61.31 185 LYS B C 1
ATOM 3675 O O . LYS B 1 185 ? 49.772 -38.530 -43.283 1.00 61.66 185 LYS B O 1
ATOM 3681 N N . ASP B 1 186 ? 51.249 -39.786 -42.110 1.00 56.73 186 ASP B N 1
ATOM 3682 C CA . ASP B 1 186 ? 50.762 -41.084 -42.552 1.00 55.50 186 ASP B CA 1
ATOM 3683 C C . ASP B 1 186 ? 50.616 -42.055 -41.362 1.00 54.21 186 ASP B C 1
ATOM 3684 O O . ASP B 1 186 ? 51.487 -42.118 -40.488 1.00 52.57 186 ASP B O 1
ATOM 3689 N N . ARG B 1 187 ? 49.502 -42.788 -41.327 1.00 52.98 187 ARG B N 1
ATOM 3690 C CA . ARG B 1 187 ? 49.278 -43.845 -40.331 1.00 43.30 187 ARG B CA 1
ATOM 3691 C C . ARG B 1 187 ? 48.145 -44.793 -40.751 1.00 51.79 187 ARG B C 1
ATOM 3692 O O . ARG B 1 187 ? 47.321 -44.450 -41.608 1.00 53.20 187 ARG B O 1
ATOM 3700 N N . CYS B 1 188 ? 48.096 -45.978 -40.146 1.00 47.48 188 CYS B N 1
ATOM 3701 C CA . CYS B 1 188 ? 46.899 -46.799 -40.238 1.00 52.78 188 CYS B CA 1
ATOM 3702 C C . CYS B 1 188 ? 45.748 -46.195 -39.480 1.00 51.05 188 CYS B C 1
ATOM 3703 O O . CYS B 1 188 ? 45.919 -45.669 -38.388 1.00 73.14 188 CYS B O 1
ATOM 3706 N N . PHE B 1 189 ? 44.569 -46.279 -40.071 1.00 42.08 189 PHE B N 1
ATOM 3707 C CA . PHE B 1 189 ? 43.333 -45.988 -39.376 1.00 39.19 189 PHE B CA 1
ATOM 3708 C C . PHE B 1 189 ? 42.442 -47.243 -39.448 1.00 38.75 189 PHE B C 1
ATOM 3709 O O . PHE B 1 189 ? 42.087 -47.708 -40.526 1.00 47.21 189 PHE B O 1
ATOM 3717 N N . ALA B 1 190 ? 42.116 -47.808 -38.300 1.00 39.22 190 ALA B N 1
ATOM 3718 C CA . ALA B 1 190 ? 41.232 -48.965 -38.230 1.00 32.13 190 ALA B CA 1
ATOM 3719 C C . ALA B 1 190 ? 40.153 -48.630 -37.243 1.00 34.91 190 ALA B C 1
ATOM 3720 O O . ALA B 1 190 ? 40.407 -47.975 -36.236 1.00 37.00 190 ALA B O 1
ATOM 3722 N N . THR B 1 191 ? 38.934 -49.035 -37.535 1.00 34.38 191 THR B N 1
ATOM 3723 C CA . THR B 1 191 ? 37.859 -48.707 -36.635 1.00 31.47 191 THR B CA 1
ATOM 3724 C C . THR B 1 191 ? 36.734 -49.725 -36.734 1.00 36.85 191 THR B C 1
ATOM 3725 O O . THR B 1 191 ? 36.709 -50.566 -37.643 1.00 31.88 191 THR B O 1
ATOM 3729 N N . GLN B 1 192 ? 35.807 -49.640 -35.789 1.00 31.69 192 GLN B N 1
ATOM 3730 C CA . GLN B 1 192 ? 34.603 -50.447 -35.818 1.00 30.77 192 GLN B CA 1
ATOM 3731 C C . GLN B 1 192 ? 33.442 -49.512 -35.735 1.00 26.57 192 GLN B C 1
ATOM 3732 O O . GLN B 1 192 ? 33.155 -48.986 -34.671 1.00 32.12 192 GLN B O 1
ATOM 3738 N N . VAL B 1 193 ? 32.759 -49.285 -36.844 1.00 31.12 193 VAL B N 1
ATOM 3739 C CA . VAL B 1 193 ? 31.748 -48.230 -36.831 1.00 32.08 193 VAL B CA 1
ATOM 3740 C C . VAL B 1 193 ? 30.492 -48.583 -36.034 1.00 31.96 193 VAL B C 1
ATOM 3741 O O . VAL B 1 193 ? 29.923 -49.665 -36.171 1.00 35.62 193 VAL B O 1
ATOM 3745 N N . TYR B 1 194 ? 30.100 -47.649 -35.179 1.00 31.03 194 TYR B N 1
ATOM 3746 C CA . TYR B 1 194 ? 28.775 -47.605 -34.604 1.00 33.82 194 TYR B CA 1
ATOM 3747 C C . TYR B 1 194 ? 28.087 -46.294 -35.015 1.00 39.88 194 TYR B C 1
ATOM 3748 O O . TYR B 1 194 ? 28.574 -45.193 -34.759 1.00 39.74 194 TYR B O 1
ATOM 3757 N N . CYS B 1 195 ? 26.940 -46.433 -35.655 1.00 44.33 195 CYS B N 1
ATOM 3758 C CA . CYS B 1 195 ? 26.244 -45.300 -36.230 1.00 41.32 195 CYS B CA 1
ATOM 3759 C C . CYS B 1 195 ? 24.744 -45.470 -36.017 1.00 44.63 195 CYS B C 1
ATOM 3760 O O . CYS B 1 195 ? 24.166 -46.439 -36.482 1.00 47.25 195 CYS B O 1
ATOM 3763 N N . LYS B 1 196 ? 24.116 -44.541 -35.306 1.00 45.16 196 LYS B N 1
ATOM 3764 C CA . LYS B 1 196 ? 22.695 -44.641 -34.994 1.00 43.14 196 LYS B CA 1
ATOM 3765 C C . LYS B 1 196 ? 21.936 -43.341 -35.311 1.00 51.65 196 LYS B C 1
ATOM 3766 O O . LYS B 1 196 ? 22.265 -42.280 -34.781 1.00 44.78 196 LYS B O 1
ATOM 3772 N N . TRP B 1 197 ? 20.911 -43.420 -36.158 1.00 50.33 197 TRP B N 1
ATOM 3773 C CA . TRP B 1 197 ? 20.162 -42.209 -36.517 1.00 55.48 197 TRP B CA 1
ATOM 3774 C C . TRP B 1 197 ? 18.663 -42.276 -36.200 1.00 59.10 197 TRP B C 1
ATOM 3775 O O . TRP B 1 197 ? 18.019 -43.309 -36.381 1.00 57.19 197 TRP B O 1
ATOM 3786 N N . ARG B 1 198 ? 18.127 -41.155 -35.722 1.00 57.26 198 ARG B N 1
ATOM 3787 C CA . ARG B 1 198 ? 16.691 -40.995 -35.486 1.00 60.81 198 ARG B CA 1
ATOM 3788 C C . ARG B 1 198 ? 16.000 -40.500 -36.757 1.00 58.01 198 ARG B C 1
ATOM 3789 O O . ARG B 1 198 ? 16.579 -39.724 -37.509 1.00 60.32 198 ARG B O 1
ATOM 3797 N N . TYR B 1 199 ? 14.760 -40.926 -36.990 1.00 59.20 199 TYR B N 1
ATOM 3798 C CA . TYR B 1 199 ? 14.014 -40.467 -38.168 1.00 59.54 199 TYR B CA 1
ATOM 3799 C C . TYR B 1 199 ? 13.111 -39.316 -37.788 1.00 63.52 199 TYR B C 1
ATOM 3800 O O . TYR B 1 199 ? 12.703 -39.177 -36.627 1.00 61.13 199 TYR B O 1
ATOM 3809 N N . HIS B 1 200 ? 12.762 -38.502 -38.772 1.00 70.92 200 HIS B N 1
ATOM 3810 C CA . HIS B 1 200 ? 11.950 -37.337 -38.463 1.00 82.42 200 HIS B CA 1
ATOM 3811 C C . HIS B 1 200 ? 10.561 -37.675 -37.931 1.00 82.62 200 HIS B C 1
ATOM 3812 O O . HIS B 1 200 ? 10.328 -37.496 -36.733 1.00 92.78 200 HIS B O 1
ATOM 3819 N N . GLN B 1 201 ? 9.673 -38.183 -38.781 1.00 81.06 201 GLN B N 1
ATOM 3820 C CA . GLN B 1 201 ? 8.252 -38.319 -38.444 1.00 95.50 201 GLN B CA 1
ATOM 3821 C C . GLN B 1 201 ? 7.465 -37.947 -39.675 1.00 96.68 201 GLN B C 1
ATOM 3822 O O . GLN B 1 201 ? 7.907 -37.077 -40.431 1.00 96.48 201 GLN B O 1
ATOM 3828 N N . GLY B 1 202 ? 6.301 -38.561 -39.882 1.00 95.71 202 GLY B N 1
ATOM 3829 C CA . GLY B 1 202 ? 5.554 -38.241 -41.087 1.00 98.00 202 GLY B CA 1
ATOM 3830 C C . GLY B 1 202 ? 6.461 -38.775 -42.165 1.00 96.12 202 GLY B C 1
ATOM 3831 O O . GLY B 1 202 ? 6.679 -38.164 -43.211 1.00 100.65 202 GLY B O 1
ATOM 3832 N N . ARG B 1 203 ? 7.013 -39.938 -41.865 1.00 92.63 203 ARG B N 1
ATOM 3833 C CA . ARG B 1 203 ? 8.070 -40.507 -42.661 1.00 97.96 203 ARG B CA 1
ATOM 3834 C C . ARG B 1 203 ? 7.561 -41.456 -43.724 1.00 90.44 203 ARG B C 1
ATOM 3835 O O . ARG B 1 203 ? 6.875 -42.432 -43.434 1.00 94.89 203 ARG B O 1
ATOM 3843 N N . ASP B 1 204 ? 7.887 -41.153 -44.968 1.00 89.94 204 ASP B N 1
ATOM 3844 C CA . ASP B 1 204 ? 7.672 -42.102 -46.040 1.00 93.15 204 ASP B CA 1
ATOM 3845 C C . ASP B 1 204 ? 9.056 -42.691 -46.250 1.00 89.65 204 ASP B C 1
ATOM 3846 O O . ASP B 1 204 ? 9.831 -42.226 -47.086 1.00 93.01 204 ASP B O 1
ATOM 3851 N N . VAL B 1 205 ? 9.374 -43.686 -45.424 1.00 79.80 205 VAL B N 1
ATOM 3852 C CA . VAL B 1 205 ? 10.718 -44.252 -45.383 1.00 75.96 205 VAL B CA 1
ATOM 3853 C C . VAL B 1 205 ? 10.888 -45.695 -45.824 1.00 67.26 205 VAL B C 1
ATOM 3854 O O . VAL B 1 205 ? 10.210 -46.582 -45.312 1.00 69.04 205 VAL B O 1
ATOM 3858 N N . ASP B 1 206 ? 11.809 -45.916 -46.762 1.00 60.03 206 ASP B N 1
ATOM 3859 C CA . ASP B 1 206 ? 12.293 -47.261 -47.080 1.00 62.20 206 ASP B CA 1
ATOM 3860 C C . ASP B 1 206 ? 13.491 -47.571 -46.170 1.00 68.44 206 ASP B C 1
ATOM 3861 O O . ASP B 1 206 ? 14.642 -47.252 -46.494 1.00 65.04 206 ASP B O 1
ATOM 3866 N N . PHE B 1 207 ? 13.205 -48.154 -45.015 1.00 60.62 207 PHE B N 1
ATOM 3867 C CA . PHE B 1 207 ? 14.217 -48.430 -44.012 1.00 53.33 207 PHE B CA 1
ATOM 3868 C C . PHE B 1 207 ? 15.439 -49.185 -44.528 1.00 58.02 207 PHE B C 1
ATOM 3869 O O . PHE B 1 207 ? 16.573 -48.860 -44.177 1.00 59.36 207 PHE B O 1
ATOM 3877 N N . GLU B 1 208 ? 15.216 -50.202 -45.343 1.00 58.16 208 GLU B N 1
ATOM 3878 C CA . GLU B 1 208 ? 16.325 -50.995 -45.853 1.00 59.61 208 GLU B CA 1
ATOM 3879 C C . GLU B 1 208 ? 17.237 -50.209 -46.790 1.00 64.52 208 GLU B C 1
ATOM 3880 O O . GLU B 1 208 ? 18.458 -50.396 -46.779 1.00 57.19 208 GLU B O 1
ATOM 3886 N N . ALA B 1 209 ? 16.641 -49.338 -47.605 1.00 62.24 209 ALA B N 1
ATOM 3887 C CA . ALA B 1 209 ? 17.391 -48.529 -48.561 1.00 57.49 209 ALA B CA 1
ATOM 3888 C C . ALA B 1 209 ? 18.155 -47.412 -47.855 1.00 57.03 209 ALA B C 1
ATOM 3889 O O . ALA B 1 209 ? 19.313 -47.135 -48.182 1.00 55.58 209 ALA B O 1
ATOM 3891 N N . THR B 1 210 ? 17.481 -46.779 -46.900 1.00 48.82 210 THR B N 1
ATOM 3892 C CA . THR B 1 210 ? 18.067 -45.765 -46.047 1.00 52.05 210 THR B CA 1
ATOM 3893 C C . THR B 1 210 ? 19.308 -46.331 -45.378 1.00 59.98 210 THR B C 1
ATOM 3894 O O . THR B 1 210 ? 20.344 -45.658 -45.297 1.00 59.10 210 THR B O 1
ATOM 3898 N N . TRP B 1 211 ? 19.184 -47.556 -44.864 1.00 58.79 211 TRP B N 1
ATOM 3899 C CA . TRP B 1 211 ? 20.297 -48.230 -44.200 1.00 50.54 211 TRP B CA 1
ATOM 3900 C C . TRP B 1 211 ? 21.480 -48.446 -45.145 1.00 49.83 211 TRP B C 1
ATOM 3901 O O . TRP B 1 211 ? 22.613 -48.156 -44.775 1.00 44.17 211 TRP B O 1
ATOM 3912 N N . ASP B 1 212 ? 21.236 -48.987 -46.339 1.00 50.36 212 ASP B N 1
ATOM 3913 C CA . ASP B 1 212 ? 22.326 -49.172 -47.309 1.00 55.03 212 ASP B CA 1
ATOM 3914 C C . ASP B 1 212 ? 22.969 -47.864 -47.723 1.00 59.77 212 ASP B C 1
ATOM 3915 O O . ASP B 1 212 ? 24.129 -47.836 -48.135 1.00 56.07 212 ASP B O 1
ATOM 3920 N N . THR B 1 213 ? 22.182 -46.799 -47.665 1.00 54.51 213 THR B N 1
ATOM 3921 C CA . THR B 1 213 ? 22.622 -45.496 -48.120 1.00 60.50 213 THR B CA 1
ATOM 3922 C C . THR B 1 213 ? 23.572 -44.903 -47.089 1.00 59.71 213 THR B C 1
ATOM 3923 O O . THR B 1 213 ? 24.677 -44.492 -47.430 1.00 54.79 213 THR B O 1
ATOM 3927 N N . VAL B 1 214 ? 23.146 -44.870 -45.828 1.00 52.92 214 VAL B N 1
ATOM 3928 C CA . VAL B 1 214 ? 24.025 -44.439 -44.752 1.00 51.71 214 VAL B CA 1
ATOM 3929 C C . VAL B 1 214 ? 25.312 -45.274 -44.722 1.00 53.72 214 VAL B C 1
ATOM 3930 O O . VAL B 1 214 ? 26.413 -44.734 -44.536 1.00 46.74 214 VAL B O 1
ATOM 3934 N N . ARG B 1 215 ? 25.191 -46.584 -44.919 1.00 44.70 215 ARG B N 1
ATOM 3935 C CA . ARG B 1 215 ? 26.382 -47.409 -44.870 1.00 44.58 215 ARG B CA 1
ATOM 3936 C C . ARG B 1 215 ? 27.405 -47.026 -45.933 1.00 45.36 215 ARG B C 1
ATOM 3937 O O . ARG B 1 215 ? 28.576 -46.869 -45.631 1.00 51.51 215 ARG B O 1
ATOM 3945 N N . ASP B 1 216 ? 26.981 -46.847 -47.170 1.00 46.59 216 ASP B N 1
ATOM 3946 C CA . ASP B 1 216 ? 27.956 -46.517 -48.200 1.00 53.57 216 ASP B CA 1
ATOM 3947 C C . ASP B 1 216 ? 28.488 -45.072 -48.011 1.00 48.14 216 ASP B C 1
ATOM 3948 O O . ASP B 1 216 ? 29.604 -44.783 -48.401 1.00 43.44 216 ASP B O 1
ATOM 3953 N N . ILE B 1 217 ? 27.673 -44.158 -47.491 1.00 51.01 217 ILE B N 1
ATOM 3954 C CA . ILE B 1 217 ? 28.200 -42.846 -47.144 1.00 51.13 217 ILE B CA 1
ATOM 3955 C C . ILE B 1 217 ? 29.362 -43.029 -46.148 1.00 60.25 217 ILE B C 1
ATOM 3956 O O . ILE B 1 217 ? 30.480 -42.540 -46.386 1.00 52.25 217 ILE B O 1
ATOM 3961 N N . VAL B 1 218 ? 29.087 -43.736 -45.046 1.00 49.42 218 VAL B N 1
ATOM 3962 C CA . VAL B 1 218 ? 30.113 -44.112 -44.068 1.00 47.24 218 VAL B CA 1
ATOM 3963 C C . VAL B 1 218 ? 31.388 -44.640 -44.713 1.00 43.49 218 VAL B C 1
ATOM 3964 O O . VAL B 1 218 ? 32.490 -44.195 -44.388 1.00 39.02 218 VAL B O 1
ATOM 3968 N N . LEU B 1 219 ? 31.243 -45.606 -45.610 1.00 39.27 219 LEU B N 1
ATOM 3969 C CA . LEU B 1 219 ? 32.417 -46.216 -46.219 1.00 42.85 219 LEU B CA 1
ATOM 3970 C C . LEU B 1 219 ? 33.091 -45.269 -47.207 1.00 60.57 219 LEU B C 1
ATOM 3971 O O . LEU B 1 219 ? 34.292 -45.379 -47.488 1.00 55.21 219 LEU B O 1
ATOM 3976 N N . LYS B 1 220 ? 32.314 -44.321 -47.721 1.00 54.65 220 LYS B N 1
ATOM 3977 C CA . LYS B 1 220 ? 32.838 -43.375 -48.688 1.00 56.15 220 LYS B CA 1
ATOM 3978 C C . LYS B 1 220 ? 33.788 -42.392 -47.998 1.00 46.86 220 LYS B C 1
ATOM 3979 O O . LYS B 1 220 ? 34.946 -42.275 -48.375 1.00 48.00 220 LYS B O 1
ATOM 3985 N N . LYS B 1 221 ? 33.281 -41.709 -46.976 1.00 44.85 221 LYS B N 1
ATOM 3986 C CA . LYS B 1 221 ? 34.060 -40.768 -46.194 1.00 48.58 221 LYS B CA 1
ATOM 3987 C C . LYS B 1 221 ? 35.288 -41.395 -45.508 1.00 57.76 221 LYS B C 1
ATOM 3988 O O . LYS B 1 221 ? 36.232 -40.681 -45.166 1.00 63.92 221 LYS B O 1
ATOM 3994 N N . PHE B 1 222 ? 35.288 -42.712 -45.317 1.00 47.83 222 PHE B N 1
ATOM 3995 C CA . PHE B 1 222 ? 36.374 -43.377 -44.597 1.00 40.36 222 PHE B CA 1
ATOM 3996 C C . PHE B 1 222 ? 37.537 -43.718 -45.504 1.00 42.97 222 PHE B C 1
ATOM 3997 O O . PHE B 1 222 ? 38.694 -43.529 -45.132 1.00 46.02 222 PHE B O 1
ATOM 4005 N N . ALA B 1 223 ? 37.219 -44.218 -46.695 1.00 47.25 223 ALA B N 1
ATOM 4006 C CA . ALA B 1 223 ? 38.213 -44.724 -47.629 1.00 44.92 223 ALA B CA 1
ATOM 4007 C C . ALA B 1 223 ? 38.398 -43.786 -48.832 1.00 52.95 223 ALA B C 1
ATOM 4008 O O . ALA B 1 223 ? 39.375 -43.923 -49.577 1.00 46.53 223 ALA B O 1
ATOM 4010 N N . GLY B 1 224 ? 37.455 -42.864 -49.039 1.00 47.90 224 GLY B N 1
ATOM 4011 C CA . GLY B 1 224 ? 37.511 -41.975 -50.192 1.00 58.53 224 GLY B CA 1
ATOM 4012 C C . GLY B 1 224 ? 37.542 -42.735 -51.515 1.00 65.96 224 GLY B C 1
ATOM 4013 O O . GLY B 1 224 ? 37.328 -43.946 -51.528 1.00 66.37 224 GLY B O 1
ATOM 4014 N N . PRO B 1 225 ? 37.791 -42.029 -52.636 1.00 69.46 225 PRO B N 1
ATOM 4015 C CA . PRO B 1 225 ? 37.866 -42.599 -53.995 1.00 62.97 225 PRO B CA 1
ATOM 4016 C C . PRO B 1 225 ? 38.710 -43.872 -54.074 1.00 58.01 225 PRO B C 1
ATOM 4017 O O . PRO B 1 225 ? 39.776 -43.933 -53.463 1.00 59.43 225 PRO B O 1
ATOM 4021 N N . TYR B 1 226 ? 38.249 -44.874 -54.818 1.00 59.13 226 TYR B N 1
ATOM 4022 C CA . TYR B 1 226 ? 38.935 -46.169 -54.847 1.00 55.83 226 TYR B CA 1
ATOM 4023 C C . TYR B 1 226 ? 40.279 -46.130 -55.539 1.00 58.82 226 TYR B C 1
ATOM 4024 O O . TYR B 1 226 ? 41.083 -47.054 -55.419 1.00 61.96 226 TYR B O 1
ATOM 4033 N N . ASP B 1 227 ? 40.523 -45.072 -56.291 1.00 66.74 227 ASP B N 1
ATOM 4034 C CA . ASP B 1 227 ? 41.777 -44.961 -57.018 1.00 67.14 227 ASP B CA 1
ATOM 4035 C C . ASP B 1 227 ? 42.856 -44.272 -56.182 1.00 63.36 227 ASP B C 1
ATOM 4036 O O . ASP B 1 227 ? 44.024 -44.655 -56.226 1.00 61.41 227 ASP B O 1
ATOM 4041 N N . LYS B 1 228 ? 42.436 -43.308 -55.369 1.00 62.26 228 LYS B N 1
ATOM 4042 C CA . LYS B 1 228 ? 43.361 -42.375 -54.740 1.00 67.71 228 LYS B CA 1
ATOM 4043 C C . LYS B 1 228 ? 43.242 -42.472 -53.211 1.00 68.17 228 LYS B C 1
ATOM 4044 O O . LYS B 1 228 ? 44.181 -42.917 -52.562 1.00 71.70 228 LYS B O 1
ATOM 4050 N N . GLY B 1 229 ? 42.081 -42.116 -52.652 1.00 70.59 229 GLY B N 1
ATOM 4051 C CA . GLY B 1 229 ? 41.803 -42.285 -51.226 1.00 61.82 229 GLY B CA 1
ATOM 4052 C C . GLY B 1 229 ? 41.699 -41.188 -50.163 1.00 72.67 229 GLY B C 1
ATOM 4053 O O . GLY B 1 229 ? 41.950 -41.463 -48.990 1.00 91.91 229 GLY B O 1
ATOM 4054 N N . GLU B 1 230 ? 41.232 -40.003 -50.546 1.00 65.33 230 GLU B N 1
ATOM 4055 C CA . GLU B 1 230 ? 41.100 -38.803 -49.686 1.00 67.38 230 GLU B CA 1
ATOM 4056 C C . GLU B 1 230 ? 41.686 -38.830 -48.253 1.00 68.00 230 GLU B C 1
ATOM 4057 O O . GLU B 1 230 ? 41.302 -39.620 -47.391 1.00 64.98 230 GLU B O 1
ATOM 4063 N N . TYR B 1 231 ? 42.584 -37.880 -48.009 1.00 67.40 231 TYR B N 1
ATOM 4064 C CA . TYR B 1 231 ? 43.297 -37.753 -46.748 1.00 63.40 231 TYR B CA 1
ATOM 4065 C C . TYR B 1 231 ? 42.352 -37.362 -45.611 1.00 64.96 231 TYR B C 1
ATOM 4066 O O . TYR B 1 231 ? 41.492 -36.495 -45.774 1.00 65.48 231 TYR B O 1
ATOM 4075 N N . SER B 1 232 ? 42.511 -38.014 -44.463 1.00 67.75 232 SER B N 1
ATOM 4076 C CA . SER B 1 232 ? 41.767 -37.628 -43.273 1.00 66.17 232 SER B CA 1
ATOM 4077 C C . SER B 1 232 ? 42.748 -37.114 -42.234 1.00 61.85 232 SER B C 1
ATOM 4078 O O . SER B 1 232 ? 43.641 -37.843 -41.797 1.00 86.01 232 SER B O 1
ATOM 4081 N N . PRO B 1 233 ? 42.565 -35.855 -41.820 1.00 64.31 233 PRO B N 1
ATOM 4082 C CA . PRO B 1 233 ? 43.496 -35.215 -40.895 1.00 58.89 233 PRO B CA 1
ATOM 4083 C C . PRO B 1 233 ? 43.062 -35.405 -39.458 1.00 59.03 233 PRO B C 1
ATOM 4084 O O . PRO B 1 233 ? 43.767 -35.048 -38.508 1.00 59.54 233 PRO B O 1
ATOM 4088 N N . SER B 1 234 ? 41.908 -36.036 -39.306 1.00 59.81 234 SER B N 1
ATOM 4089 C CA . SER B 1 234 ? 41.261 -36.121 -38.016 1.00 52.51 234 SER B CA 1
ATOM 4090 C C . SER B 1 234 ? 40.104 -37.112 -38.075 1.00 58.18 234 SER B C 1
ATOM 4091 O O . SER B 1 234 ? 39.270 -37.047 -38.988 1.00 61.88 234 SER B O 1
ATOM 4094 N N . VAL B 1 235 ? 40.033 -38.013 -37.096 1.00 49.31 235 VAL B N 1
ATOM 4095 C CA . VAL B 1 235 ? 38.901 -38.919 -37.014 1.00 40.79 235 VAL B CA 1
ATOM 4096 C C . VAL B 1 235 ? 37.661 -38.075 -36.676 1.00 46.05 235 VAL B C 1
ATOM 4097 O O . VAL B 1 235 ? 36.581 -38.346 -37.190 1.00 41.86 235 VAL B O 1
ATOM 4101 N N . GLN B 1 236 ? 37.817 -37.045 -35.843 1.00 41.98 236 GLN B N 1
ATOM 4102 C CA . GLN B 1 236 ? 36.703 -36.123 -35.570 1.00 44.25 236 GLN B CA 1
ATOM 4103 C C . GLN B 1 236 ? 36.140 -35.579 -36.877 1.00 54.73 236 GLN B C 1
ATOM 4104 O O . GLN B 1 236 ? 34.922 -35.412 -37.014 1.00 49.74 236 GLN B O 1
ATOM 4110 N N . LYS B 1 237 ? 37.039 -35.316 -37.829 1.00 54.25 237 LYS B N 1
ATOM 4111 C CA . LYS B 1 237 ? 36.659 -34.754 -39.124 1.00 61.56 237 LYS B CA 1
ATOM 4112 C C . LYS B 1 237 ? 35.868 -35.763 -39.971 1.00 59.63 237 LYS B C 1
ATOM 4113 O O . LYS B 1 237 ? 34.794 -35.440 -40.482 1.00 54.59 237 LYS B O 1
ATOM 4119 N N . THR B 1 238 ? 36.410 -36.970 -40.117 1.00 52.52 238 THR B N 1
ATOM 4120 C CA . THR B 1 238 ? 35.742 -38.036 -40.835 1.00 48.61 238 THR B CA 1
ATOM 4121 C C . THR B 1 238 ? 34.353 -38.304 -40.249 1.00 52.09 238 THR B C 1
ATOM 4122 O O . THR B 1 238 ? 33.380 -38.472 -40.982 1.00 47.05 238 THR B O 1
ATOM 4126 N N . LEU B 1 239 ? 34.256 -38.273 -38.927 1.00 48.29 239 LEU B N 1
ATOM 4127 C CA . LEU B 1 239 ? 32.981 -38.470 -38.257 1.00 50.96 239 LEU B CA 1
ATOM 4128 C C . LEU B 1 239 ? 31.967 -37.415 -38.703 1.00 52.47 239 LEU B C 1
ATOM 4129 O O . LEU B 1 239 ? 30.855 -37.750 -39.103 1.00 49.68 239 LEU B O 1
ATOM 4134 N N . TYR B 1 240 ? 32.351 -36.145 -38.625 1.00 57.52 240 TYR B N 1
ATOM 4135 C CA . TYR B 1 240 ? 31.457 -35.050 -38.980 1.00 49.64 240 TYR B CA 1
ATOM 4136 C C . TYR B 1 240 ? 31.020 -35.081 -40.446 1.00 49.42 240 TYR B C 1
ATOM 4137 O O . TYR B 1 240 ? 29.873 -34.784 -40.758 1.00 53.86 240 TYR B O 1
ATOM 4146 N N . ASP B 1 241 ? 31.928 -35.435 -41.340 1.00 47.99 241 ASP B N 1
ATOM 4147 C CA . ASP B 1 241 ? 31.583 -35.534 -42.746 1.00 52.02 241 ASP B CA 1
ATOM 4148 C C . ASP B 1 241 ? 30.450 -36.537 -42.984 1.00 58.08 241 ASP B C 1
ATOM 4149 O O . ASP B 1 241 ? 29.520 -36.256 -43.743 1.00 56.77 241 ASP B O 1
ATOM 4154 N N . ILE B 1 242 ? 30.557 -37.715 -42.372 1.00 51.72 242 ILE B N 1
ATOM 4155 C CA . ILE B 1 242 ? 29.539 -38.760 -42.477 1.00 50.91 242 ILE B CA 1
ATOM 4156 C C . ILE B 1 242 ? 28.198 -38.241 -42.003 1.00 52.30 242 ILE B C 1
ATOM 4157 O O . ILE B 1 242 ? 27.186 -38.393 -42.683 1.00 49.97 242 ILE B O 1
ATOM 4162 N N . GLN B 1 243 ? 28.204 -37.617 -40.831 1.00 53.39 243 GLN B N 1
ATOM 4163 C CA . GLN B 1 243 ? 27.016 -36.976 -40.297 1.00 50.70 243 GLN B CA 1
ATOM 4164 C C . GLN B 1 243 ? 26.443 -35.935 -41.263 1.00 63.89 243 GLN B C 1
ATOM 4165 O O . GLN B 1 243 ? 25.223 -35.856 -41.448 1.00 61.40 243 GLN B O 1
ATOM 4171 N N . VAL B 1 244 ? 27.318 -35.110 -41.843 1.00 58.60 244 VAL B N 1
ATOM 4172 C CA . VAL B 1 244 ? 26.879 -34.056 -42.760 1.00 55.30 244 VAL B CA 1
ATOM 4173 C C . VAL B 1 244 ? 26.384 -34.613 -44.099 1.00 52.52 244 VAL B C 1
ATOM 4174 O O . VAL B 1 244 ? 25.309 -34.257 -44.556 1.00 55.19 244 VAL B O 1
ATOM 4178 N N . LEU B 1 245 ? 27.148 -35.496 -44.724 1.00 51.85 245 LEU B N 1
ATOM 4179 C CA . LEU B 1 245 ? 26.732 -36.057 -46.006 1.00 54.19 245 LEU B CA 1
ATOM 4180 C C . LEU B 1 245 ? 25.419 -36.857 -45.906 1.00 69.73 245 LEU B C 1
ATOM 4181 O O . LEU B 1 245 ? 24.719 -37.036 -46.905 1.00 63.61 245 LEU B O 1
ATOM 4186 N N . SER B 1 246 ? 25.087 -37.319 -44.699 1.00 67.37 246 SER B N 1
ATOM 4187 C CA . SER B 1 246 ? 23.954 -38.218 -44.507 1.00 60.49 246 SER B CA 1
ATOM 4188 C C . SER B 1 246 ? 22.648 -37.457 -44.306 1.00 58.05 246 SER B C 1
ATOM 4189 O O . SER B 1 246 ? 21.627 -37.834 -44.870 1.00 62.59 246 SER B O 1
ATOM 4192 N N . LEU B 1 247 ? 22.674 -36.410 -43.491 1.00 54.25 247 LEU B N 1
ATOM 4193 C CA . LEU B 1 247 ? 21.502 -35.579 -43.295 1.00 63.79 247 LEU B CA 1
ATOM 4194 C C . LEU B 1 247 ? 21.120 -34.882 -44.601 1.00 73.24 247 LEU B C 1
ATOM 4195 O O . LEU B 1 247 ? 19.961 -34.502 -44.797 1.00 80.92 247 LEU B O 1
ATOM 4200 N N . SER B 1 248 ? 22.091 -34.744 -45.498 1.00 67.57 248 SER B N 1
ATOM 4201 C CA . SER B 1 248 ? 21.849 -34.158 -46.807 1.00 67.11 248 SER B CA 1
ATOM 4202 C C . SER B 1 248 ? 21.207 -35.173 -47.740 1.00 70.42 248 SER B C 1
ATOM 4203 O O . SER B 1 248 ? 20.123 -34.931 -48.266 1.00 73.11 248 SER B O 1
ATOM 4206 N N . ARG B 1 249 ? 21.877 -36.305 -47.938 1.00 64.68 249 ARG B N 1
ATOM 4207 C CA . ARG B 1 249 ? 21.368 -37.361 -48.811 1.00 68.20 249 ARG B CA 1
ATOM 4208 C C . ARG B 1 249 ? 20.062 -37.996 -48.322 1.00 64.52 249 ARG B C 1
ATOM 4209 O O . ARG B 1 249 ? 19.433 -38.738 -49.062 1.00 73.17 249 ARG B O 1
ATOM 4217 N N . VAL B 1 250 ? 19.671 -37.723 -47.082 1.00 61.54 250 VAL B N 1
ATOM 4218 C CA . VAL B 1 250 ? 18.492 -38.346 -46.490 1.00 62.17 250 VAL B CA 1
ATOM 4219 C C . VAL B 1 250 ? 17.731 -37.385 -45.584 1.00 66.20 250 VAL B C 1
ATOM 4220 O O . VAL B 1 250 ? 18.051 -37.245 -44.406 1.00 65.28 250 VAL B O 1
ATOM 4224 N N . PRO B 1 251 ? 16.702 -36.728 -46.135 1.00 69.87 251 PRO B N 1
ATOM 4225 C CA . PRO B 1 251 ? 15.931 -35.669 -45.472 1.00 70.13 251 PRO B CA 1
ATOM 4226 C C . PRO B 1 251 ? 15.172 -36.158 -44.242 1.00 66.10 251 PRO B C 1
ATOM 4227 O O . PRO B 1 251 ? 14.936 -35.391 -43.302 1.00 68.84 251 PRO B O 1
ATOM 4231 N N . GLU B 1 252 ? 14.788 -37.429 -44.258 1.00 67.40 252 GLU B N 1
ATOM 4232 C CA . GLU B 1 252 ? 13.938 -38.003 -43.219 1.00 70.89 252 GLU B CA 1
ATOM 4233 C C . GLU B 1 252 ? 14.703 -38.309 -41.919 1.00 71.82 252 GLU B C 1
ATOM 4234 O O . GLU B 1 252 ? 14.073 -38.527 -40.869 1.00 66.53 252 GLU B O 1
ATOM 4240 N N . ILE B 1 253 ? 16.043 -38.320 -41.991 1.00 61.15 253 ILE B N 1
ATOM 4241 C CA . ILE B 1 253 ? 16.886 -38.436 -40.801 1.00 58.72 253 ILE B CA 1
ATOM 4242 C C . ILE B 1 253 ? 16.883 -37.135 -40.000 1.00 62.68 253 ILE B C 1
ATOM 4243 O O . ILE B 1 253 ? 17.211 -36.085 -40.537 1.00 64.90 253 ILE B O 1
ATOM 4248 N N . GLU B 1 254 ? 16.555 -37.201 -38.715 1.00 61.08 254 GLU B N 1
ATOM 4249 C CA . GLU B 1 254 ? 16.470 -35.988 -37.927 1.00 62.30 254 GLU B CA 1
ATOM 4250 C C . GLU B 1 254 ? 17.764 -35.760 -37.143 1.00 72.60 254 GLU B C 1
ATOM 4251 O O . GLU B 1 254 ? 18.127 -34.614 -36.872 1.00 68.46 254 GLU B O 1
ATOM 4257 N N . ASP B 1 255 ? 18.461 -36.833 -36.772 1.00 77.22 255 ASP B N 1
ATOM 4258 C CA . ASP B 1 255 ? 19.826 -36.679 -36.265 1.00 66.00 255 ASP B CA 1
ATOM 4259 C C . ASP B 1 255 ? 20.651 -37.951 -36.406 1.00 63.49 255 ASP B C 1
ATOM 4260 O O . ASP B 1 255 ? 20.114 -39.007 -36.733 1.00 64.16 255 ASP B O 1
ATOM 4265 N N . MET B 1 256 ? 21.957 -37.842 -36.175 1.00 55.68 256 MET B N 1
ATOM 4266 C CA . MET B 1 256 ? 22.836 -38.991 -36.284 1.00 50.33 256 MET B CA 1
ATOM 4267 C C . MET B 1 256 ? 23.890 -39.027 -35.173 1.00 52.81 256 MET B C 1
ATOM 4268 O O . MET B 1 256 ? 24.549 -38.028 -34.873 1.00 54.03 256 MET B O 1
ATOM 4273 N N . GLU B 1 257 ? 24.005 -40.182 -34.530 1.00 47.92 257 GLU B N 1
ATOM 4274 C CA . GLU B 1 257 ? 25.026 -40.390 -33.522 1.00 44.77 257 GLU B CA 1
ATOM 4275 C C . GLU B 1 257 ? 26.087 -41.333 -34.066 1.00 41.95 257 GLU B C 1
ATOM 4276 O O . GLU B 1 257 ? 25.767 -42.383 -34.617 1.00 42.55 257 GLU B O 1
ATOM 4282 N N . ILE B 1 258 ? 27.354 -40.955 -33.944 1.00 42.49 258 ILE B N 1
ATOM 4283 C CA . ILE B 1 258 ? 28.429 -41.857 -34.357 1.00 41.30 258 ILE B CA 1
ATOM 4284 C C . ILE B 1 258 ? 29.463 -42.049 -33.266 1.00 41.68 258 ILE B C 1
ATOM 4285 O O . ILE B 1 258 ? 29.688 -41.176 -32.422 1.00 40.70 258 ILE B O 1
ATOM 4290 N N . SER B 1 259 ? 30.056 -43.231 -33.285 1.00 38.84 259 SER B N 1
ATOM 4291 C CA . SER B 1 259 ? 31.122 -43.608 -32.382 1.00 43.59 259 SER B CA 1
ATOM 4292 C C . SER B 1 259 ? 32.131 -44.375 -33.193 1.00 45.90 259 SER B C 1
ATOM 4293 O O . SER B 1 259 ? 31.798 -45.437 -33.739 1.00 50.02 259 SER B O 1
ATOM 4296 N N . LEU B 1 260 ? 33.337 -43.812 -33.303 1.00 41.46 260 LEU B N 1
ATOM 4297 C CA . LEU B 1 260 ? 34.415 -44.432 -34.051 1.00 41.24 260 LEU B CA 1
ATOM 4298 C C . LEU B 1 260 ? 35.569 -44.792 -33.106 1.00 49.26 260 LEU B C 1
ATOM 4299 O O . LEU B 1 260 ? 36.273 -43.919 -32.597 1.00 38.06 260 LEU B O 1
ATOM 4304 N N . PRO B 1 261 ? 35.737 -46.086 -32.827 1.00 44.60 261 PRO B N 1
ATOM 4305 C CA . PRO B 1 261 ? 36.982 -46.486 -32.170 1.00 36.88 261 PRO B CA 1
ATOM 4306 C C . PRO B 1 261 ? 38.167 -46.200 -33.072 1.00 43.77 261 PRO B C 1
ATOM 4307 O O . PRO B 1 261 ? 38.047 -46.257 -34.297 1.00 51.94 261 PRO B O 1
ATOM 4311 N N . ASN B 1 262 ? 39.299 -45.879 -32.470 1.00 31.65 262 ASN B N 1
ATOM 4312 C CA . ASN B 1 262 ? 40.543 -45.779 -33.195 1.00 28.63 262 ASN B CA 1
ATOM 4313 C C . ASN B 1 262 ? 41.411 -46.934 -32.719 1.00 32.95 262 ASN B C 1
ATOM 4314 O O . ASN B 1 262 ? 42.064 -46.849 -31.680 1.00 37.81 262 ASN B O 1
ATOM 4319 N N . ILE B 1 263 ? 41.393 -48.029 -33.460 1.00 28.28 263 ILE B N 1
ATOM 4320 C CA . ILE B 1 263 ? 42.072 -49.233 -33.039 1.00 35.61 263 ILE B CA 1
ATOM 4321 C C . ILE B 1 263 ? 43.503 -49.242 -33.539 1.00 40.38 263 ILE B C 1
ATOM 4322 O O . ILE B 1 263 ? 43.744 -49.222 -34.735 1.00 41.17 263 ILE B O 1
ATOM 4327 N N . HIS B 1 264 ? 44.443 -49.308 -32.612 1.00 32.55 264 HIS B N 1
ATOM 4328 C CA . HIS B 1 264 ? 45.823 -48.962 -32.897 1.00 38.31 264 HIS B CA 1
ATOM 4329 C C . HIS B 1 264 ? 46.631 -50.071 -33.544 1.00 41.46 264 HIS B C 1
ATOM 4330 O O . HIS B 1 264 ? 46.610 -51.243 -33.121 1.00 33.07 264 HIS B O 1
ATOM 4337 N N . TYR B 1 265 ? 47.369 -49.657 -34.562 1.00 30.64 265 TYR B N 1
ATOM 4338 C CA . TYR B 1 265 ? 48.372 -50.471 -35.198 1.00 31.10 265 TYR B CA 1
ATOM 4339 C C . TYR B 1 265 ? 49.678 -49.705 -35.130 1.00 33.11 265 TYR B C 1
ATOM 4340 O O . TYR B 1 265 ? 49.897 -48.793 -35.913 1.00 41.93 265 TYR B O 1
ATOM 4349 N N . PHE B 1 266 ? 50.528 -50.041 -34.173 1.00 35.89 266 PHE B N 1
ATOM 4350 C CA . PHE B 1 266 ? 51.744 -49.270 -33.965 1.00 33.07 266 PHE B CA 1
ATOM 4351 C C . PHE B 1 266 ? 52.932 -49.907 -34.671 1.00 30.36 266 PHE B C 1
ATOM 4352 O O . PHE B 1 266 ? 53.126 -51.124 -34.644 1.00 37.52 266 PHE B O 1
ATOM 4360 N N . ASN B 1 267 ? 53.746 -49.071 -35.291 1.00 33.24 267 ASN B N 1
ATOM 4361 C CA . ASN B 1 267 ? 54.990 -49.543 -35.860 1.00 37.32 267 ASN B CA 1
ATOM 4362 C C . ASN B 1 267 ? 55.842 -50.221 -34.792 1.00 31.85 267 ASN B C 1
ATOM 4363 O O . ASN B 1 267 ? 56.044 -49.674 -33.730 1.00 44.54 267 ASN B O 1
ATOM 4368 N N . ILE B 1 268 ? 56.328 -51.422 -35.074 1.00 40.88 268 ILE B N 1
ATOM 4369 C CA . ILE B 1 268 ? 57.163 -52.144 -34.122 1.00 36.76 268 ILE B CA 1
ATOM 4370 C C . ILE B 1 268 ? 58.609 -51.647 -34.232 1.00 45.10 268 ILE B C 1
ATOM 4371 O O . ILE B 1 268 ? 59.272 -51.876 -35.240 1.00 39.00 268 ILE B O 1
ATOM 4376 N N . ASP B 1 269 ? 59.079 -50.937 -33.209 1.00 43.79 269 ASP B N 1
ATOM 4377 C CA . ASP B 1 269 ? 60.451 -50.432 -33.192 1.00 38.85 269 ASP B CA 1
ATOM 4378 C C . ASP B 1 269 ? 61.447 -51.546 -32.986 1.00 43.69 269 ASP B C 1
ATOM 4379 O O . ASP B 1 269 ? 61.495 -52.146 -31.915 1.00 44.29 269 ASP B O 1
ATOM 4384 N N . MET B 1 270 ? 62.266 -51.797 -34.002 1.00 39.70 270 MET B N 1
ATOM 4385 C CA . MET B 1 270 ? 63.231 -52.887 -33.942 1.00 46.00 270 MET B CA 1
ATOM 4386 C C . MET B 1 270 ? 64.683 -52.413 -33.791 1.00 37.40 270 MET B C 1
ATOM 4387 O O . MET B 1 270 ? 65.586 -53.211 -33.899 1.00 44.33 270 MET B O 1
ATOM 4392 N N . SER B 1 271 ? 64.891 -51.117 -33.556 1.00 48.69 271 SER B N 1
ATOM 4393 C CA . SER B 1 271 ? 66.232 -50.543 -33.390 1.00 53.51 271 SER B CA 1
ATOM 4394 C C . SER B 1 271 ? 67.092 -51.367 -32.417 1.00 43.91 271 SER B C 1
ATOM 4395 O O . SER B 1 271 ? 68.205 -51.761 -32.762 1.00 54.55 271 SER B O 1
ATOM 4398 N N . LYS B 1 272 ? 66.570 -51.635 -31.223 1.00 40.34 272 LYS B N 1
ATOM 4399 C CA . LYS B 1 272 ? 67.268 -52.434 -30.212 1.00 52.14 272 LYS B CA 1
ATOM 4400 C C . LYS B 1 272 ? 67.722 -53.814 -30.703 1.00 61.08 272 LYS B C 1
ATOM 4401 O O . LYS B 1 272 ? 68.486 -54.493 -30.028 1.00 80.44 272 LYS B O 1
ATOM 4407 N N . MET B 1 273 ? 67.241 -54.233 -31.866 1.00 46.41 273 MET B N 1
ATOM 4408 C CA . MET B 1 273 ? 67.660 -55.490 -32.452 1.00 43.28 273 MET B CA 1
ATOM 4409 C C . MET B 1 273 ? 68.487 -55.262 -33.711 1.00 45.31 273 MET B C 1
ATOM 4410 O O . MET B 1 273 ? 68.865 -56.207 -34.398 1.00 56.68 273 MET B O 1
ATOM 4415 N N . GLY B 1 274 ? 68.757 -53.999 -34.016 1.00 47.84 274 GLY B N 1
ATOM 4416 C CA . GLY B 1 274 ? 69.557 -53.669 -35.174 1.00 41.92 274 GLY B CA 1
ATOM 4417 C C . GLY B 1 274 ? 68.775 -53.730 -36.469 1.00 58.76 274 GLY B C 1
ATOM 4418 O O . GLY B 1 274 ? 69.340 -54.016 -37.529 1.00 59.93 274 GLY B O 1
ATOM 4419 N N . LEU B 1 275 ? 67.466 -53.493 -36.404 1.00 51.19 275 LEU B N 1
ATOM 4420 C CA . LEU B 1 275 ? 66.703 -53.424 -37.643 1.00 43.08 275 LEU B CA 1
ATOM 4421 C C . LEU B 1 275 ? 65.990 -52.102 -37.800 1.00 43.44 275 LEU B C 1
ATOM 4422 O O . LEU B 1 275 ? 65.637 -51.446 -36.829 1.00 35.02 275 LEU B O 1
ATOM 4427 N N . ILE B 1 276 ? 65.754 -51.742 -39.052 1.00 38.69 276 ILE B N 1
ATOM 4428 C CA . ILE B 1 276 ? 65.048 -50.526 -39.363 1.00 39.06 276 ILE B CA 1
ATOM 4429 C C . ILE B 1 276 ? 63.708 -50.919 -39.949 1.00 41.23 276 ILE B C 1
ATOM 4430 O O . ILE B 1 276 ? 63.618 -51.482 -41.042 1.00 44.03 276 ILE B O 1
ATOM 4435 N N . ASN B 1 277 ? 62.677 -50.697 -39.151 1.00 37.17 277 ASN B N 1
ATOM 4436 C CA . ASN B 1 277 ? 61.313 -51.019 -39.529 1.00 41.38 277 ASN B CA 1
ATOM 4437 C C . ASN B 1 277 ? 60.506 -49.772 -39.637 1.00 42.82 277 ASN B C 1
ATOM 4438 O O . ASN B 1 277 ? 60.137 -49.190 -38.621 1.00 51.63 277 ASN B O 1
ATOM 4443 N N . LYS B 1 278 ? 60.215 -49.322 -40.829 1.00 44.04 278 LYS B N 1
ATOM 4444 C CA . LYS B 1 278 ? 59.410 -48.136 -40.852 1.00 68.91 278 LYS B CA 1
ATOM 4445 C C . LYS B 1 278 ? 58.873 -48.087 -42.230 1.00 66.35 278 LYS B C 1
ATOM 4446 O O . LYS B 1 278 ? 59.557 -47.617 -43.134 1.00 85.41 278 LYS B O 1
ATOM 4452 N N . GLU B 1 279 ? 57.672 -48.632 -42.404 1.00 42.26 279 GLU B N 1
ATOM 4453 C CA . GLU B 1 279 ? 56.901 -49.284 -41.330 1.00 40.77 279 GLU B CA 1
ATOM 4454 C C . GLU B 1 279 ? 56.077 -50.436 -41.930 1.00 41.96 279 GLU B C 1
ATOM 4455 O O . GLU B 1 279 ? 54.952 -50.258 -42.348 1.00 34.55 279 GLU B O 1
ATOM 4461 N N . GLU B 1 280 ? 56.691 -51.600 -42.009 1.00 38.96 280 GLU B N 1
ATOM 4462 C CA . GLU B 1 280 ? 56.148 -52.703 -42.752 1.00 47.53 280 GLU B CA 1
ATOM 4463 C C . GLU B 1 280 ? 55.554 -53.719 -41.789 1.00 44.80 280 GLU B C 1
ATOM 4464 O O . GLU B 1 280 ? 54.660 -54.475 -42.158 1.00 40.32 280 GLU B O 1
ATOM 4470 N N . VAL B 1 281 ? 56.074 -53.754 -40.565 1.00 35.02 281 VAL B N 1
ATOM 4471 C CA . VAL B 1 281 ? 55.555 -54.641 -39.532 1.00 41.83 281 VAL B CA 1
ATOM 4472 C C . VAL B 1 281 ? 54.923 -53.815 -38.411 1.00 39.50 281 VAL B C 1
ATOM 4473 O O . VAL B 1 281 ? 55.579 -52.976 -37.807 1.00 29.66 281 VAL B O 1
ATOM 4477 N N . LEU B 1 282 ? 53.628 -54.014 -38.174 1.00 37.25 282 LEU B N 1
ATOM 4478 C CA . LEU B 1 282 ? 52.944 -53.305 -37.091 1.00 29.41 282 LEU B CA 1
ATOM 4479 C C . LEU B 1 282 ? 52.357 -54.272 -36.048 1.00 37.11 282 LEU B C 1
ATOM 4480 O O . LEU B 1 282 ? 52.063 -55.440 -36.338 1.00 31.51 282 LEU B O 1
ATOM 4485 N N . LEU B 1 283 ? 52.212 -53.757 -34.834 1.00 30.75 283 LEU B N 1
ATOM 4486 C CA . LEU B 1 283 ? 51.563 -54.451 -33.744 1.00 40.09 283 LEU B CA 1
ATOM 4487 C C . LEU B 1 283 ? 50.096 -54.005 -33.623 1.00 40.62 283 LEU B C 1
ATOM 4488 O O . LEU B 1 283 ? 49.817 -52.844 -33.310 1.00 35.58 283 LEU B O 1
ATOM 4493 N N . PRO B 1 284 ? 49.163 -54.926 -33.895 1.00 29.65 284 PRO B N 1
ATOM 4494 C CA . PRO B 1 284 ? 47.739 -54.713 -33.594 1.00 34.56 284 PRO B CA 1
ATOM 4495 C C . PRO B 1 284 ? 47.512 -54.786 -32.085 1.00 37.53 284 PRO B C 1
ATOM 4496 O O . PRO B 1 284 ? 47.787 -55.846 -31.509 1.00 32.89 284 PRO B O 1
ATOM 4500 N N . LEU B 1 285 ? 47.042 -53.708 -31.457 1.00 32.60 285 LEU B N 1
ATOM 4501 C CA . LEU B 1 285 ? 46.768 -53.721 -30.010 1.00 34.27 285 LEU B CA 1
ATOM 4502 C C . LEU B 1 285 ? 45.275 -53.915 -29.775 1.00 30.59 285 LEU B C 1
ATOM 4503 O O . LEU B 1 285 ? 44.485 -53.152 -30.325 1.00 34.67 285 LEU B O 1
ATOM 4508 N N . ASP B 1 286 ? 44.878 -54.883 -28.953 1.00 24.60 286 ASP B N 1
ATOM 4509 C CA . ASP B 1 286 ? 43.460 -55.003 -28.582 1.00 31.93 286 ASP B CA 1
ATOM 4510 C C . ASP B 1 286 ? 42.982 -53.843 -27.708 1.00 32.61 286 ASP B C 1
ATOM 4511 O O . ASP B 1 286 ? 41.856 -53.397 -27.835 1.00 36.66 286 ASP B O 1
ATOM 4516 N N . ASN B 1 287 ? 43.836 -53.382 -26.809 1.00 31.45 287 ASN B N 1
ATOM 4517 C CA . ASN B 1 287 ? 43.551 -52.220 -25.987 1.00 33.90 287 ASN B CA 1
ATOM 4518 C C . ASN B 1 287 ? 44.867 -51.612 -25.509 1.00 36.00 287 ASN B C 1
ATOM 4519 O O . ASN B 1 287 ? 45.898 -52.280 -25.534 1.00 38.39 287 ASN B O 1
ATOM 4524 N N . PRO B 1 288 ? 44.842 -50.336 -25.101 1.00 30.29 288 PRO B N 1
ATOM 4525 C CA . PRO B 1 288 ? 43.645 -49.487 -25.136 1.00 29.10 288 PRO B CA 1
ATOM 4526 C C . PRO B 1 288 ? 43.310 -49.053 -26.558 1.00 33.99 288 PRO B C 1
ATOM 4527 O O . PRO B 1 288 ? 44.033 -49.417 -27.468 1.00 36.86 288 PRO B O 1
ATOM 4531 N N . TYR B 1 289 ? 42.240 -48.286 -26.747 1.00 29.70 289 TYR B N 1
ATOM 4532 C CA . TYR B 1 289 ? 41.950 -47.715 -28.062 1.00 25.64 289 TYR B CA 1
ATOM 4533 C C . TYR B 1 289 ? 41.306 -46.348 -27.913 1.00 30.53 289 TYR B C 1
ATOM 4534 O O . TYR B 1 289 ? 40.657 -46.066 -26.905 1.00 31.00 289 TYR B O 1
ATOM 4543 N N . GLY B 1 290 ? 41.489 -45.495 -28.916 1.00 29.93 290 GLY B N 1
ATOM 4544 C CA . GLY B 1 290 ? 40.814 -44.211 -28.915 1.00 29.26 290 GLY B CA 1
ATOM 4545 C C . GLY B 1 290 ? 39.327 -44.367 -29.194 1.00 37.09 290 GLY B C 1
ATOM 4546 O O . GLY B 1 290 ? 38.911 -45.309 -29.870 1.00 37.76 290 GLY B O 1
ATOM 4547 N N . LYS B 1 291 ? 38.510 -43.435 -28.707 1.00 40.27 291 LYS B N 1
ATOM 4548 C CA . LYS B 1 291 ? 37.099 -43.474 -29.057 1.00 39.90 291 LYS B CA 1
ATOM 4549 C C . LYS B 1 291 ? 36.595 -42.076 -29.341 1.00 46.89 291 LYS B C 1
ATOM 4550 O O . LYS B 1 291 ? 36.479 -41.274 -28.412 1.00 46.05 291 LYS B O 1
ATOM 4556 N N . ILE B 1 292 ? 36.304 -41.794 -30.617 1.00 33.97 292 ILE B N 1
ATOM 4557 C CA . ILE B 1 292 ? 35.789 -40.489 -31.033 1.00 35.34 292 ILE B CA 1
ATOM 4558 C C . ILE B 1 292 ? 34.282 -40.561 -31.287 1.00 48.84 292 ILE B C 1
ATOM 4559 O O . ILE B 1 292 ? 33.803 -41.360 -32.111 1.00 42.44 292 ILE B O 1
ATOM 4564 N N . THR B 1 293 ? 33.529 -39.734 -30.577 1.00 39.04 293 THR B N 1
ATOM 4565 C CA . THR B 1 293 ? 32.077 -39.782 -30.702 1.00 41.46 293 THR B CA 1
ATOM 4566 C C . THR B 1 293 ? 31.470 -38.404 -30.953 1.00 53.36 293 THR B C 1
ATOM 4567 O O . THR B 1 293 ? 32.066 -37.375 -30.622 1.00 56.05 293 THR B O 1
ATOM 4571 N N . GLY B 1 294 ? 30.281 -38.393 -31.550 1.00 56.36 294 GLY B N 1
ATOM 4572 C CA . GLY B 1 294 ? 29.527 -37.166 -31.716 1.00 48.16 294 GLY B CA 1
ATOM 4573 C C . GLY B 1 294 ? 28.092 -37.379 -32.160 1.00 47.92 294 GLY B C 1
ATOM 4574 O O . GLY B 1 294 ? 27.783 -38.327 -32.881 1.00 50.72 294 GLY B O 1
ATOM 4575 N N . THR B 1 295 ? 27.211 -36.498 -31.706 1.00 48.46 295 THR B N 1
ATOM 4576 C CA . THR B 1 295 ? 25.828 -36.485 -32.152 1.00 56.69 295 THR B CA 1
ATOM 4577 C C . THR B 1 295 ? 25.459 -35.110 -32.683 1.00 56.89 295 THR B C 1
ATOM 4578 O O . THR B 1 295 ? 25.560 -34.114 -31.955 1.00 53.36 295 THR B O 1
ATOM 4582 N N . VAL B 1 296 ? 25.053 -35.051 -33.949 1.00 55.72 296 VAL B N 1
ATOM 4583 C CA . VAL B 1 296 ? 24.452 -33.833 -34.492 1.00 59.19 296 VAL B CA 1
ATOM 4584 C C . VAL B 1 296 ? 22.971 -34.119 -34.800 1.00 65.77 296 VAL B C 1
ATOM 4585 O O . VAL B 1 296 ? 22.625 -35.237 -35.175 1.00 61.63 296 VAL B O 1
ATOM 4589 N N . LYS B 1 297 ? 22.110 -33.105 -34.683 1.00 73.94 297 LYS B N 1
ATOM 4590 C CA . LYS B 1 297 ? 20.664 -33.219 -34.984 1.00 77.43 297 LYS B CA 1
ATOM 4591 C C . LYS B 1 297 ? 20.454 -32.285 -36.174 1.00 78.10 297 LYS B C 1
ATOM 4592 O O . LYS B 1 297 ? 21.442 -31.922 -36.788 1.00 82.51 297 LYS B O 1
ATOM 4598 N N . ARG B 1 298 ? 19.241 -32.090 -36.673 1.00 81.59 298 ARG B N 1
ATOM 4599 C CA . ARG B 1 298 ? 19.103 -31.239 -37.868 1.00 76.98 298 ARG B CA 1
ATOM 4600 C C . ARG B 1 298 ? 18.346 -29.929 -37.615 1.00 81.61 298 ARG B C 1
ATOM 4601 O O . ARG B 1 298 ? 17.462 -29.906 -36.752 1.00 85.54 298 ARG B O 1
ATOM 4609 N N . LYS B 1 299 ? 18.714 -28.837 -38.308 1.00 86.96 299 LYS B N 1
ATOM 4610 C CA . LYS B 1 299 ? 17.760 -27.757 -38.690 1.00 94.26 299 LYS B CA 1
ATOM 4611 C C . LYS B 1 299 ? 18.149 -27.101 -40.026 1.00 96.10 299 LYS B C 1
ATOM 4612 O O . LYS B 1 299 ? 17.371 -27.105 -40.987 1.00 97.44 299 LYS B O 1
ATOM 4618 N N . VAL C 1 14 ? 39.245 -94.381 -49.959 1.00 88.96 14 VAL C N 1
ATOM 4619 C CA . VAL C 1 14 ? 40.025 -93.495 -49.113 1.00 80.53 14 VAL C CA 1
ATOM 4620 C C . VAL C 1 14 ? 39.902 -94.008 -47.690 1.00 83.08 14 VAL C C 1
ATOM 4621 O O . VAL C 1 14 ? 38.850 -93.886 -47.067 1.00 100.82 14 VAL C O 1
ATOM 4625 N N . GLU C 1 15 ? 40.964 -94.618 -47.185 1.00 77.59 15 GLU C N 1
ATOM 4626 C CA . GLU C 1 15 ? 40.926 -95.173 -45.845 1.00 79.06 15 GLU C CA 1
ATOM 4627 C C . GLU C 1 15 ? 40.355 -94.154 -44.835 1.00 87.53 15 GLU C C 1
ATOM 4628 O O . GLU C 1 15 ? 40.619 -92.950 -44.928 1.00 80.16 15 GLU C O 1
ATOM 4634 N N . PHE C 1 16 ? 39.554 -94.648 -43.889 1.00 82.30 16 PHE C N 1
ATOM 4635 C CA . PHE C 1 16 ? 38.998 -93.828 -42.814 1.00 70.85 16 PHE C CA 1
ATOM 4636 C C . PHE C 1 16 ? 40.041 -93.847 -41.731 1.00 71.98 16 PHE C C 1
ATOM 4637 O O . PHE C 1 16 ? 40.712 -94.858 -41.540 1.00 73.77 16 PHE C O 1
ATOM 4645 N N . VAL C 1 17 ? 40.189 -92.735 -41.026 1.00 67.37 17 VAL C N 1
ATOM 4646 C CA . VAL C 1 17 ? 41.161 -92.672 -39.944 1.00 64.44 17 VAL C CA 1
ATOM 4647 C C . VAL C 1 17 ? 40.484 -92.615 -38.593 1.00 61.32 17 VAL C C 1
ATOM 4648 O O . VAL C 1 17 ? 40.883 -93.286 -37.641 1.00 62.98 17 VAL C O 1
ATOM 4652 N N . ARG C 1 18 ? 39.442 -91.800 -38.526 1.00 60.54 18 ARG C N 1
ATOM 4653 C CA . ARG C 1 18 ? 38.732 -91.556 -37.283 1.00 57.61 18 ARG C CA 1
ATOM 4654 C C . ARG C 1 18 ? 37.321 -91.040 -37.588 1.00 58.39 18 ARG C C 1
ATOM 4655 O O . ARG C 1 18 ? 37.138 -90.231 -38.503 1.00 60.79 18 ARG C O 1
ATOM 4663 N N . THR C 1 19 ? 36.322 -91.498 -36.841 1.00 53.29 19 THR C N 1
ATOM 4664 C CA . THR C 1 19 ? 34.972 -90.956 -36.998 1.00 53.67 19 THR C CA 1
ATOM 4665 C C . THR C 1 19 ? 34.343 -90.783 -35.638 1.00 49.36 19 THR C C 1
ATOM 4666 O O . THR C 1 19 ? 34.746 -91.425 -34.674 1.00 55.87 19 THR C O 1
ATOM 4670 N N . GLY C 1 20 ? 33.356 -89.904 -35.568 1.00 44.28 20 GLY C N 1
ATOM 4671 C CA . GLY C 1 20 ? 32.717 -89.597 -34.311 1.00 42.31 20 GLY C CA 1
ATOM 4672 C C . GLY C 1 20 ? 31.611 -88.605 -34.564 1.00 45.33 20 GLY C C 1
ATOM 4673 O O . GLY C 1 20 ? 31.710 -87.766 -35.451 1.00 50.00 20 GLY C O 1
ATOM 4674 N N . TYR C 1 21 ? 30.529 -88.746 -33.820 1.00 44.32 21 TYR C N 1
ATOM 4675 C CA . TYR C 1 21 ? 29.418 -87.823 -33.902 1.00 37.12 21 TYR C CA 1
ATOM 4676 C C . TYR C 1 21 ? 28.781 -87.841 -32.531 1.00 34.24 21 TYR C C 1
ATOM 4677 O O . TYR C 1 21 ? 28.974 -88.791 -31.774 1.00 38.83 21 TYR C O 1
ATOM 4686 N N . GLY C 1 22 ? 28.055 -86.787 -32.192 1.00 36.62 22 GLY C N 1
ATOM 4687 C CA . GLY C 1 22 ? 27.509 -86.671 -30.853 1.00 38.33 22 GLY C CA 1
ATOM 4688 C C . GLY C 1 22 ? 26.777 -85.363 -30.661 1.00 40.72 22 GLY C C 1
ATOM 4689 O O . GLY C 1 22 ? 26.445 -84.679 -31.624 1.00 36.25 22 GLY C O 1
ATOM 4690 N N . LYS C 1 23 ? 26.509 -85.027 -29.407 1.00 42.50 23 LYS C N 1
ATOM 4691 C CA . LYS C 1 23 ? 25.892 -83.755 -29.061 1.00 40.44 23 LYS C CA 1
ATOM 4692 C C . LYS C 1 23 ? 26.839 -82.987 -28.128 1.00 47.06 23 LYS C C 1
ATOM 4693 O O . LYS C 1 23 ? 27.427 -83.584 -27.201 1.00 36.14 23 LYS C O 1
ATOM 4699 N N . ASP C 1 24 ? 27.008 -81.685 -28.400 1.00 36.25 24 ASP C N 1
ATOM 4700 C CA . ASP C 1 24 ? 27.773 -80.785 -27.520 1.00 32.84 24 ASP C CA 1
ATOM 4701 C C . ASP C 1 24 ? 26.914 -79.804 -26.721 1.00 28.52 24 ASP C C 1
ATOM 4702 O O . ASP C 1 24 ? 25.810 -79.422 -27.132 1.00 36.06 24 ASP C O 1
ATOM 4707 N N . MET C 1 25 ? 27.447 -79.386 -25.583 1.00 31.24 25 MET C N 1
ATOM 4708 C CA . MET C 1 25 ? 26.850 -78.326 -24.780 1.00 37.71 25 MET C CA 1
ATOM 4709 C C . MET C 1 25 ? 25.455 -78.676 -24.320 1.00 40.79 25 MET C C 1
ATOM 4710 O O . MET C 1 25 ? 24.538 -77.820 -24.308 1.00 32.65 25 MET C O 1
ATOM 4715 N N . VAL C 1 26 ? 25.307 -79.934 -23.908 1.00 31.89 26 VAL C N 1
ATOM 4716 C CA . VAL C 1 26 ? 24.093 -80.344 -23.236 1.00 36.57 26 VAL C CA 1
ATOM 4717 C C . VAL C 1 26 ? 24.184 -79.824 -21.807 1.00 32.66 26 VAL C C 1
ATOM 4718 O O . VAL C 1 26 ? 24.995 -80.300 -21.003 1.00 37.48 26 VAL C O 1
ATOM 4722 N N . LYS C 1 27 ? 23.378 -78.824 -21.495 1.00 28.70 27 LYS C N 1
ATOM 4723 C CA . LYS C 1 27 ? 23.418 -78.251 -20.163 1.00 26.75 27 LYS C CA 1
ATOM 4724 C C . LYS C 1 27 ? 22.302 -78.830 -19.312 1.00 35.87 27 LYS C C 1
ATOM 4725 O O . LYS C 1 27 ? 21.185 -79.049 -19.793 1.00 45.63 27 LYS C O 1
ATOM 4731 N N . VAL C 1 28 ? 22.628 -79.089 -18.050 1.00 39.67 28 VAL C N 1
ATOM 4732 C CA . VAL C 1 28 ? 21.709 -79.681 -17.090 1.00 37.58 28 VAL C CA 1
ATOM 4733 C C . VAL C 1 28 ? 21.933 -79.101 -15.709 1.00 33.15 28 VAL C C 1
ATOM 4734 O O . VAL C 1 28 ? 23.071 -79.000 -15.260 1.00 36.25 28 VAL C O 1
ATOM 4738 N N . LEU C 1 29 ? 20.859 -78.763 -15.010 1.00 37.62 29 LEU C N 1
ATOM 4739 C CA . LEU C 1 29 ? 20.977 -78.489 -13.588 1.00 33.15 29 LEU C CA 1
ATOM 4740 C C . LEU C 1 29 ? 20.262 -79.594 -12.805 1.00 46.03 29 LEU C C 1
ATOM 4741 O O . LEU C 1 29 ? 19.065 -79.817 -12.972 1.00 41.19 29 LEU C O 1
ATOM 4746 N N . HIS C 1 30 ? 21.008 -80.313 -11.976 1.00 50.13 30 HIS C N 1
ATOM 4747 C CA . HIS C 1 30 ? 20.411 -81.341 -11.129 1.00 42.12 30 HIS C CA 1
ATOM 4748 C C . HIS C 1 30 ? 20.160 -80.809 -9.719 1.00 44.90 30 HIS C C 1
ATOM 4749 O O . HIS C 1 30 ? 21.078 -80.317 -9.062 1.00 42.74 30 HIS C O 1
ATOM 4756 N N . ILE C 1 31 ? 18.909 -80.896 -9.266 1.00 45.46 31 ILE C N 1
ATOM 4757 C CA . ILE C 1 31 ? 18.540 -80.419 -7.935 1.00 51.57 31 ILE C CA 1
ATOM 4758 C C . ILE C 1 31 ? 18.061 -81.561 -7.040 1.00 57.50 31 ILE C C 1
ATOM 4759 O O . ILE C 1 31 ? 17.096 -82.244 -7.350 1.00 56.85 31 ILE C O 1
ATOM 4764 N N . GLN C 1 32 ? 18.749 -81.756 -5.922 1.00 56.84 32 GLN C N 1
ATOM 4765 C CA . GLN C 1 32 ? 18.335 -82.716 -4.908 1.00 62.14 32 GLN C CA 1
ATOM 4766 C C . GLN C 1 32 ? 17.855 -81.994 -3.666 1.00 59.39 32 GLN C C 1
ATOM 4767 O O . GLN C 1 32 ? 18.505 -81.061 -3.188 1.00 55.66 32 GLN C O 1
ATOM 4773 N N . ARG C 1 33 ? 16.702 -82.427 -3.163 1.00 60.98 33 ARG C N 1
ATOM 4774 C CA . ARG C 1 33 ? 16.037 -81.768 -2.045 1.00 65.25 33 ARG C CA 1
ATOM 4775 C C . ARG C 1 33 ? 15.920 -82.690 -0.843 1.00 76.98 33 ARG C C 1
ATOM 4776 O O . ARG C 1 33 ? 15.142 -83.643 -0.866 1.00 74.92 33 ARG C O 1
ATOM 4784 N N . ASP C 1 34 ? 16.716 -82.419 0.189 1.00 87.05 34 ASP C N 1
ATOM 4785 C CA . ASP C 1 34 ? 16.626 -83.139 1.459 1.00 88.69 34 ASP C CA 1
ATOM 4786 C C . ASP C 1 34 ? 16.034 -82.236 2.542 1.00 77.52 34 ASP C C 1
ATOM 4787 O O . ASP C 1 34 ? 16.759 -81.593 3.310 1.00 74.42 34 ASP C O 1
ATOM 4792 N N . GLY C 1 35 ? 14.707 -82.170 2.575 1.00 70.35 35 GLY C N 1
ATOM 4793 C CA . GLY C 1 35 ? 14.013 -81.244 3.445 1.00 73.67 35 GLY C CA 1
ATOM 4794 C C . GLY C 1 35 ? 14.212 -79.850 2.904 1.00 73.42 35 GLY C C 1
ATOM 4795 O O . GLY C 1 35 ? 13.916 -79.593 1.736 1.00 71.61 35 GLY C O 1
ATOM 4796 N N . LYS C 1 36 ? 14.719 -78.950 3.739 1.00 71.38 36 LYS C N 1
ATOM 4797 C CA . LYS C 1 36 ? 14.932 -77.563 3.334 1.00 72.39 36 LYS C CA 1
ATOM 4798 C C . LYS C 1 36 ? 16.328 -77.424 2.706 1.00 78.67 36 LYS C C 1
ATOM 4799 O O . LYS C 1 36 ? 16.685 -76.372 2.169 1.00 74.98 36 LYS C O 1
ATOM 4805 N N . TYR C 1 37 ? 17.108 -78.498 2.774 1.00 74.30 37 TYR C N 1
ATOM 4806 C CA . TYR C 1 37 ? 18.498 -78.462 2.349 1.00 72.10 37 TYR C CA 1
ATOM 4807 C C . TYR C 1 37 ? 18.682 -78.912 0.893 1.00 68.80 37 TYR C C 1
ATOM 4808 O O . TYR C 1 37 ? 18.738 -80.106 0.612 1.00 62.32 37 TYR C O 1
ATOM 4817 N N . HIS C 1 38 ? 18.808 -77.953 -0.022 1.00 59.19 38 HIS C N 1
ATOM 4818 C CA . HIS C 1 38 ? 18.948 -78.285 -1.435 1.00 57.56 38 HIS C CA 1
ATOM 4819 C C . HIS C 1 38 ? 20.404 -78.328 -1.876 1.00 52.84 38 HIS C C 1
ATOM 4820 O O . HIS C 1 38 ? 21.221 -77.513 -1.456 1.00 51.47 38 HIS C O 1
ATOM 4827 N N . SER C 1 39 ? 20.704 -79.307 -2.721 1.00 51.26 39 SER C N 1
ATOM 4828 C CA . SER C 1 39 ? 22.025 -79.483 -3.308 1.00 58.74 39 SER C CA 1
ATOM 4829 C C . SER C 1 39 ? 21.916 -79.526 -4.828 1.00 55.04 39 SER C C 1
ATOM 4830 O O . SER C 1 39 ? 21.033 -80.182 -5.371 1.00 50.74 39 SER C O 1
ATOM 4833 N N . ILE C 1 40 ? 22.848 -78.864 -5.506 1.00 50.32 40 ILE C N 1
ATOM 4834 C CA . ILE C 1 40 ? 22.811 -78.753 -6.961 1.00 51.57 40 ILE C CA 1
ATOM 4835 C C . ILE C 1 40 ? 24.109 -79.168 -7.623 1.00 53.33 40 ILE C C 1
ATOM 4836 O O . ILE C 1 40 ? 25.168 -79.207 -7.009 1.00 48.98 40 ILE C O 1
ATOM 4841 N N . LYS C 1 41 ? 24.007 -79.503 -8.891 1.00 51.67 41 LYS C N 1
ATOM 4842 C CA . LYS C 1 41 ? 25.173 -79.601 -9.717 1.00 46.35 41 LYS C CA 1
ATOM 4843 C C . LYS C 1 41 ? 24.745 -79.196 -11.121 1.00 46.46 41 LYS C C 1
ATOM 4844 O O . LYS C 1 41 ? 23.905 -79.861 -11.748 1.00 36.23 41 LYS C O 1
ATOM 4850 N N . GLU C 1 42 ? 25.309 -78.100 -11.613 1.00 33.87 42 GLU C N 1
ATOM 4851 C CA . GLU C 1 42 ? 25.064 -77.713 -12.987 1.00 27.61 42 GLU C CA 1
ATOM 4852 C C . GLU C 1 42 ? 26.290 -78.064 -13.799 1.00 36.03 42 GLU C C 1
ATOM 4853 O O . GLU C 1 42 ? 27.426 -77.779 -13.425 1.00 34.33 42 GLU C O 1
ATOM 4859 N N . VAL C 1 43 ? 26.045 -78.738 -14.902 1.00 33.10 43 VAL C N 1
ATOM 4860 C CA . VAL C 1 43 ? 27.098 -79.173 -15.769 1.00 28.36 43 VAL C CA 1
ATOM 4861 C C . VAL C 1 43 ? 26.789 -78.800 -17.209 1.00 39.31 43 VAL C C 1
ATOM 4862 O O . VAL C 1 43 ? 25.659 -78.437 -17.557 1.00 35.83 43 VAL C O 1
ATOM 4866 N N . ALA C 1 44 ? 27.807 -78.890 -18.047 1.00 33.05 44 ALA C N 1
ATOM 4867 C CA . ALA C 1 44 ? 27.618 -78.850 -19.483 1.00 31.75 44 ALA C CA 1
ATOM 4868 C C . ALA C 1 44 ? 28.295 -80.093 -20.005 1.00 35.79 44 ALA C C 1
ATOM 4869 O O . ALA C 1 44 ? 29.425 -80.381 -19.624 1.00 35.86 44 ALA C O 1
ATOM 4871 N N . THR C 1 45 ? 27.616 -80.832 -20.869 1.00 35.01 45 THR C N 1
ATOM 4872 C CA . THR C 1 45 ? 28.097 -82.141 -21.274 1.00 42.51 45 THR C CA 1
ATOM 4873 C C . THR C 1 45 ? 28.230 -82.296 -22.779 1.00 43.78 45 THR C C 1
ATOM 4874 O O . THR C 1 45 ? 27.390 -81.822 -23.528 1.00 32.24 45 THR C O 1
ATOM 4878 N N . SER C 1 46 ? 29.288 -82.975 -23.206 1.00 40.02 46 SER C N 1
ATOM 4879 C CA . SER C 1 46 ? 29.455 -83.343 -24.602 1.00 33.44 46 SER C CA 1
ATOM 4880 C C . SER C 1 46 ? 29.728 -84.826 -24.712 1.00 39.47 46 SER C C 1
ATOM 4881 O O . SER C 1 46 ? 30.507 -85.396 -23.940 1.00 45.35 46 SER C O 1
ATOM 4884 N N . VAL C 1 47 ? 29.103 -85.445 -25.696 1.00 40.72 47 VAL C N 1
ATOM 4885 C CA . VAL C 1 47 ? 29.169 -86.874 -25.846 1.00 32.92 47 VAL C CA 1
ATOM 4886 C C . VAL C 1 47 ? 29.482 -87.199 -27.286 1.00 38.89 47 VAL C C 1
ATOM 4887 O O . VAL C 1 47 ? 28.811 -86.691 -28.186 1.00 45.19 47 VAL C O 1
ATOM 4891 N N . GLN C 1 48 ? 30.488 -88.030 -27.520 1.00 35.86 48 GLN C N 1
ATOM 4892 C CA . GLN C 1 48 ? 30.757 -88.490 -28.883 1.00 37.67 48 GLN C CA 1
ATOM 4893 C C . GLN C 1 48 ? 30.730 -90.023 -28.989 1.00 34.94 48 GLN C C 1
ATOM 4894 O O . GLN C 1 48 ? 31.145 -90.725 -28.080 1.00 38.96 48 GLN C O 1
ATOM 4900 N N . LEU C 1 49 ? 30.243 -90.535 -30.108 1.00 47.70 49 LEU C N 1
ATOM 4901 C CA . LEU C 1 49 ? 30.188 -91.980 -30.333 1.00 44.23 49 LEU C CA 1
ATOM 4902 C C . LEU C 1 49 ? 30.835 -92.290 -31.650 1.00 46.77 49 LEU C C 1
ATOM 4903 O O . LEU C 1 49 ? 30.678 -91.523 -32.600 1.00 53.24 49 LEU C O 1
ATOM 4908 N N . THR C 1 50 ? 31.545 -93.408 -31.724 1.00 54.52 50 THR C N 1
ATOM 4909 C CA . THR C 1 50 ? 32.004 -93.913 -33.021 1.00 56.20 50 THR C CA 1
ATOM 4910 C C . THR C 1 50 ? 31.248 -95.199 -33.380 1.00 58.39 50 THR C C 1
ATOM 4911 O O . THR C 1 50 ? 31.189 -96.137 -32.579 1.00 54.68 50 THR C O 1
ATOM 4915 N N . LEU C 1 51 ? 30.686 -95.245 -34.586 1.00 69.71 51 LEU C N 1
ATOM 4916 C CA . LEU C 1 51 ? 29.972 -96.441 -35.050 1.00 66.46 51 LEU C CA 1
ATOM 4917 C C . LEU C 1 51 ? 30.875 -97.351 -35.910 1.00 67.41 51 LEU C C 1
ATOM 4918 O O . LEU C 1 51 ? 31.813 -96.874 -36.555 1.00 69.16 51 LEU C O 1
ATOM 4923 N N . SER C 1 52 ? 30.574 -98.651 -35.933 1.00 74.99 52 SER C N 1
ATOM 4924 C CA . SER C 1 52 ? 31.314 -99.614 -36.754 1.00 68.35 52 SER C CA 1
ATOM 4925 C C . SER C 1 52 ? 31.031 -99.470 -38.254 1.00 72.51 52 SER C C 1
ATOM 4926 O O . SER C 1 52 ? 31.960 -99.463 -39.061 1.00 79.14 52 SER C O 1
ATOM 4929 N N . SER C 1 53 ? 29.765 -99.361 -38.642 1.00 67.19 53 SER C N 1
ATOM 4930 C CA . SER C 1 53 ? 29.457 -99.107 -40.050 1.00 70.28 53 SER C CA 1
ATOM 4931 C C . SER C 1 53 ? 29.736 -97.635 -40.373 1.00 69.94 53 SER C C 1
ATOM 4932 O O . SER C 1 53 ? 29.720 -96.794 -39.482 1.00 70.07 53 SER C O 1
ATOM 4935 N N . LYS C 1 54 ? 29.994 -97.343 -41.647 1.00 66.40 54 LYS C N 1
ATOM 4936 C CA . LYS C 1 54 ? 30.297 -95.995 -42.113 1.00 64.84 54 LYS C CA 1
ATOM 4937 C C . LYS C 1 54 ? 29.344 -95.616 -43.245 1.00 69.90 54 LYS C C 1
ATOM 4938 O O . LYS C 1 54 ? 29.577 -94.643 -43.968 1.00 67.26 54 LYS C O 1
ATOM 4944 N N . LYS C 1 55 ? 28.272 -96.394 -43.384 1.00 70.99 55 LYS C N 1
ATOM 4945 C CA . LYS C 1 55 ? 27.301 -96.237 -44.466 1.00 75.06 55 LYS C CA 1
ATOM 4946 C C . LYS C 1 55 ? 26.563 -94.903 -44.430 1.00 70.41 55 LYS C C 1
ATOM 4947 O O . LYS C 1 55 ? 26.077 -94.420 -45.470 1.00 68.07 55 LYS C O 1
ATOM 4953 N N . ASP C 1 56 ? 26.466 -94.316 -43.236 1.00 70.22 56 ASP C N 1
ATOM 4954 C CA . ASP C 1 56 ? 25.981 -92.936 -43.093 1.00 68.41 56 ASP C CA 1
ATOM 4955 C C . ASP C 1 56 ? 26.923 -91.954 -43.822 1.00 63.21 56 ASP C C 1
ATOM 4956 O O . ASP C 1 56 ? 26.465 -91.065 -44.531 1.00 62.79 56 ASP C O 1
ATOM 4961 N N . TYR C 1 57 ? 28.234 -92.119 -43.649 1.00 66.51 57 TYR C N 1
ATOM 4962 C CA . TYR C 1 57 ? 29.204 -91.300 -44.380 1.00 62.85 57 TYR C CA 1
ATOM 4963 C C . TYR C 1 57 ? 29.232 -91.642 -45.869 1.00 67.10 57 TYR C C 1
ATOM 4964 O O . TYR C 1 57 ? 29.211 -90.753 -46.728 1.00 67.02 57 TYR C O 1
ATOM 4973 N N . LEU C 1 58 ? 29.293 -92.935 -46.178 1.00 70.06 58 LEU C N 1
ATOM 4974 C CA . LEU C 1 58 ? 29.444 -93.366 -47.567 1.00 69.31 58 LEU C CA 1
ATOM 4975 C C . LEU C 1 58 ? 28.202 -93.126 -48.419 1.00 70.63 58 LEU C C 1
ATOM 4976 O O . LEU C 1 58 ? 28.308 -92.614 -49.539 1.00 72.84 58 LEU C O 1
ATOM 4981 N N . HIS C 1 59 ? 27.021 -93.445 -47.889 1.00 70.67 59 HIS C N 1
ATOM 4982 C CA . HIS C 1 59 ? 25.827 -93.476 -48.744 1.00 73.95 59 HIS C CA 1
ATOM 4983 C C . HIS C 1 59 ? 24.641 -92.633 -48.289 1.00 75.59 59 HIS C C 1
ATOM 4984 O O . HIS C 1 59 ? 23.719 -92.402 -49.067 1.00 82.73 59 HIS C O 1
ATOM 4991 N N . GLY C 1 60 ? 24.645 -92.198 -47.034 1.00 70.14 60 GLY C N 1
ATOM 4992 C CA . GLY C 1 60 ? 23.541 -91.408 -46.516 1.00 71.07 60 GLY C CA 1
ATOM 4993 C C . GLY C 1 60 ? 22.577 -92.330 -45.794 1.00 74.97 60 GLY C C 1
ATOM 4994 O O . GLY C 1 60 ? 21.399 -92.013 -45.608 1.00 84.57 60 GLY C O 1
ATOM 4995 N N . ASP C 1 61 ? 23.075 -93.503 -45.422 1.00 68.77 61 ASP C N 1
ATOM 4996 C CA . ASP C 1 61 ? 22.254 -94.495 -44.743 1.00 69.28 61 ASP C CA 1
ATOM 4997 C C . ASP C 1 61 ? 22.315 -94.283 -43.223 1.00 64.69 61 ASP C C 1
ATOM 4998 O O . ASP C 1 61 ? 23.305 -94.631 -42.574 1.00 61.48 61 ASP C O 1
ATOM 5003 N N . ASN C 1 62 ? 21.234 -93.725 -42.675 1.00 58.33 62 ASN C N 1
ATOM 5004 C CA . ASN C 1 62 ? 21.144 -93.351 -41.257 1.00 63.46 62 ASN C CA 1
ATOM 5005 C C . ASN C 1 62 ? 20.635 -94.439 -40.329 1.00 63.25 62 ASN C C 1
ATOM 5006 O O . ASN C 1 62 ? 20.334 -94.185 -39.161 1.00 56.77 62 ASN C O 1
ATOM 5011 N N . SER C 1 63 ? 20.545 -95.648 -40.871 1.00 66.21 63 SER C N 1
ATOM 5012 C CA . SER C 1 63 ? 19.885 -96.766 -40.218 1.00 67.68 63 SER C CA 1
ATOM 5013 C C . SER C 1 63 ? 20.623 -97.249 -38.961 1.00 63.87 63 SER C C 1
ATOM 5014 O O . SER C 1 63 ? 20.051 -97.981 -38.148 1.00 67.92 63 SER C O 1
ATOM 5017 N N . ASP C 1 64 ? 21.885 -96.852 -38.780 1.00 62.52 64 ASP C N 1
ATOM 5018 C CA . ASP C 1 64 ? 22.631 -97.220 -37.548 1.00 62.13 64 ASP C CA 1
ATOM 5019 C C . ASP C 1 64 ? 22.802 -96.016 -36.595 1.00 62.48 64 ASP C C 1
ATOM 5020 O O . ASP C 1 64 ? 23.353 -96.152 -35.501 1.00 59.57 64 ASP C O 1
ATOM 5025 N N . ILE C 1 65 ? 22.319 -94.846 -37.012 1.00 56.26 65 ILE C N 1
ATOM 5026 C CA . ILE C 1 65 ? 22.520 -93.618 -36.247 1.00 54.01 65 ILE C CA 1
ATOM 5027 C C . ILE C 1 65 ? 21.561 -93.504 -35.073 1.00 56.75 65 ILE C C 1
ATOM 5028 O O . ILE C 1 65 ? 20.339 -93.530 -35.249 1.00 52.32 65 ILE C O 1
ATOM 5033 N N . ILE C 1 66 ? 22.125 -93.380 -33.877 1.00 53.22 66 ILE C N 1
ATOM 5034 C CA . ILE C 1 66 ? 21.375 -92.879 -32.745 1.00 52.22 66 ILE C CA 1
ATOM 5035 C C . ILE C 1 66 ? 21.317 -91.358 -32.938 1.00 47.44 66 ILE C C 1
ATOM 5036 O O . ILE C 1 66 ? 22.358 -90.711 -32.959 1.00 53.02 66 ILE C O 1
ATOM 5041 N N . PRO C 1 67 ? 20.113 -90.789 -33.135 1.00 48.86 67 PRO C N 1
ATOM 5042 C CA . PRO C 1 67 ? 20.003 -89.338 -33.351 1.00 48.76 67 PRO C CA 1
ATOM 5043 C C . PRO C 1 67 ? 20.665 -88.587 -32.210 1.00 45.01 67 PRO C C 1
ATOM 5044 O O . PRO C 1 67 ? 20.542 -89.023 -31.067 1.00 40.98 67 PRO C O 1
ATOM 5048 N N . THR C 1 68 ? 21.373 -87.501 -32.507 1.00 46.41 68 THR C N 1
ATOM 5049 C CA . THR C 1 68 ? 22.046 -86.740 -31.449 1.00 50.68 68 THR C CA 1
ATOM 5050 C C . THR C 1 68 ? 20.998 -86.220 -30.454 1.00 42.89 68 THR C C 1
ATOM 5051 O O . THR C 1 68 ? 21.261 -86.110 -29.261 1.00 44.52 68 THR C O 1
ATOM 5055 N N . ASP C 1 69 ? 19.801 -85.933 -30.942 1.00 32.38 69 ASP C N 1
ATOM 5056 C CA . ASP C 1 69 ? 18.714 -85.573 -30.049 1.00 37.20 69 ASP C CA 1
ATOM 5057 C C . ASP C 1 69 ? 18.441 -86.666 -29.011 1.00 47.46 69 ASP C C 1
ATOM 5058 O O . ASP C 1 69 ? 18.090 -86.390 -27.863 1.00 43.60 69 ASP C O 1
ATOM 5063 N N . THR C 1 70 ? 18.604 -87.914 -29.423 1.00 43.51 70 THR C N 1
ATOM 5064 C CA . THR C 1 70 ? 18.365 -89.029 -28.529 1.00 39.81 70 THR C CA 1
ATOM 5065 C C . THR C 1 70 ? 19.481 -89.094 -27.509 1.00 37.93 70 THR C C 1
ATOM 5066 O O . THR C 1 70 ? 19.243 -89.331 -26.322 1.00 43.67 70 THR C O 1
ATOM 5070 N N . ILE C 1 71 ? 20.696 -88.837 -27.970 1.00 33.12 71 ILE C N 1
ATOM 5071 C CA . ILE C 1 71 ? 21.828 -88.697 -27.065 1.00 35.22 71 ILE C CA 1
ATOM 5072 C C . ILE C 1 71 ? 21.568 -87.618 -26.010 1.00 31.77 71 ILE C C 1
ATOM 5073 O O . ILE C 1 71 ? 21.836 -87.831 -24.836 1.00 36.80 71 ILE C O 1
ATOM 5078 N N . LYS C 1 72 ? 21.052 -86.461 -26.415 1.00 35.01 72 LYS C N 1
ATOM 5079 C CA . LYS C 1 72 ? 20.691 -85.441 -25.440 1.00 29.09 72 LYS C CA 1
ATOM 5080 C C . LYS C 1 72 ? 19.669 -85.961 -24.420 1.00 41.52 72 LYS C C 1
ATOM 5081 O O . LYS C 1 72 ? 19.905 -85.875 -23.214 1.00 41.85 72 LYS C O 1
ATOM 5087 N N . ASN C 1 73 ? 18.550 -86.513 -24.906 1.00 47.12 73 ASN C N 1
ATOM 5088 C CA . ASN C 1 73 ? 17.533 -87.112 -24.030 1.00 42.55 73 ASN C CA 1
ATOM 5089 C C . ASN C 1 73 ? 18.160 -88.075 -23.036 1.00 41.55 73 ASN C C 1
ATOM 5090 O O . ASN C 1 73 ? 17.859 -88.035 -21.848 1.00 39.00 73 ASN C O 1
ATOM 5095 N N . THR C 1 74 ? 19.062 -88.921 -23.518 1.00 40.39 74 THR C N 1
ATOM 5096 C CA . THR C 1 74 ? 19.714 -89.881 -22.639 1.00 38.79 74 THR C CA 1
ATOM 5097 C C . THR C 1 74 ? 20.525 -89.188 -21.533 1.00 43.07 74 THR C C 1
ATOM 5098 O O . THR C 1 74 ? 20.490 -89.628 -20.392 1.00 40.44 74 THR C O 1
ATOM 5102 N N . VAL C 1 75 ? 21.243 -88.107 -21.851 1.00 42.24 75 VAL C N 1
ATOM 5103 C CA . VAL C 1 75 ? 21.976 -87.388 -20.808 1.00 39.68 75 VAL C CA 1
ATOM 5104 C C . VAL C 1 75 ? 20.994 -86.884 -19.760 1.00 44.53 75 VAL C C 1
ATOM 5105 O O . VAL C 1 75 ? 21.228 -87.004 -18.554 1.00 42.84 75 VAL C O 1
ATOM 5109 N N . HIS C 1 76 ? 19.879 -86.336 -20.224 1.00 44.89 76 HIS C N 1
ATOM 5110 C CA . HIS C 1 76 ? 18.851 -85.844 -19.305 1.00 46.16 76 HIS C CA 1
ATOM 5111 C C . HIS C 1 76 ? 18.301 -86.959 -18.436 1.00 40.27 76 HIS C C 1
ATOM 5112 O O . HIS C 1 76 ? 18.095 -86.782 -17.240 1.00 38.43 76 HIS C O 1
ATOM 5119 N N . VAL C 1 77 ? 18.065 -88.113 -19.048 1.00 39.82 77 VAL C N 1
ATOM 5120 C CA . VAL C 1 77 ? 17.467 -89.220 -18.318 1.00 48.12 77 VAL C CA 1
ATOM 5121 C C . VAL C 1 77 ? 18.429 -89.765 -17.268 1.00 52.38 77 VAL C C 1
ATOM 5122 O O . VAL C 1 77 ? 18.052 -89.936 -16.099 1.00 51.50 77 VAL C O 1
ATOM 5126 N N . LEU C 1 78 ? 19.667 -90.028 -17.686 1.00 52.86 78 LEU C N 1
ATOM 5127 C CA . LEU C 1 78 ? 20.696 -90.543 -16.785 1.00 45.65 78 LEU C CA 1
ATOM 5128 C C . LEU C 1 78 ? 20.943 -89.591 -15.631 1.00 45.36 78 LEU C C 1
ATOM 5129 O O . LEU C 1 78 ? 21.219 -90.023 -14.513 1.00 48.88 78 LEU C O 1
ATOM 5134 N N . ALA C 1 79 ? 20.844 -88.294 -15.895 1.00 43.28 79 ALA C N 1
ATOM 5135 C CA . ALA C 1 79 ? 20.960 -87.307 -14.831 1.00 47.82 79 ALA C CA 1
ATOM 5136 C C . ALA C 1 79 ? 19.825 -87.456 -13.819 1.00 48.48 79 ALA C C 1
ATOM 5137 O O . ALA C 1 79 ? 19.977 -87.089 -12.656 1.00 47.60 79 ALA C O 1
ATOM 5139 N N . LYS C 1 80 ? 18.670 -87.943 -14.270 1.00 52.65 80 LYS C N 1
ATOM 5140 C CA . LYS C 1 80 ? 17.534 -88.130 -13.369 1.00 50.00 80 LYS C CA 1
ATOM 5141 C C . LYS C 1 80 ? 17.630 -89.374 -12.503 1.00 52.35 80 LYS C C 1
ATOM 5142 O O . LYS C 1 80 ? 17.420 -89.330 -11.295 1.00 54.03 80 LYS C O 1
ATOM 5148 N N . PHE C 1 81 ? 17.878 -90.488 -13.172 1.00 54.17 81 PHE C N 1
ATOM 5149 C CA . PHE C 1 81 ? 17.967 -91.808 -12.571 1.00 56.14 81 PHE C CA 1
ATOM 5150 C C . PHE C 1 81 ? 19.254 -92.066 -11.795 1.00 68.31 81 PHE C C 1
ATOM 5151 O O . PHE C 1 81 ? 19.201 -92.557 -10.667 1.00 79.58 81 PHE C O 1
ATOM 5159 N N . LYS C 1 82 ? 20.407 -91.736 -12.375 1.00 61.77 82 LYS C N 1
ATOM 5160 C CA . LYS C 1 82 ? 21.668 -92.046 -11.706 1.00 58.79 82 LYS C CA 1
ATOM 5161 C C . LYS C 1 82 ? 22.237 -90.836 -10.984 1.00 53.65 82 LYS C C 1
ATOM 5162 O O . LYS C 1 82 ? 23.270 -90.928 -10.326 1.00 56.11 82 LYS C O 1
ATOM 5168 N N . GLY C 1 83 ? 21.549 -89.708 -11.087 1.00 57.95 83 GLY C N 1
ATOM 5169 C CA . GLY C 1 83 ? 21.993 -88.505 -10.417 1.00 72.29 83 GLY C CA 1
ATOM 5170 C C . GLY C 1 83 ? 23.311 -87.958 -10.931 1.00 58.88 83 GLY C C 1
ATOM 5171 O O . GLY C 1 83 ? 23.838 -88.377 -11.965 1.00 47.85 83 GLY C O 1
ATOM 5172 N N . ILE C 1 84 ? 23.876 -87.046 -10.158 1.00 61.01 84 ILE C N 1
ATOM 5173 C CA . ILE C 1 84 ? 25.108 -86.391 -10.544 1.00 67.53 84 ILE C CA 1
ATOM 5174 C C . ILE C 1 84 ? 26.202 -86.406 -9.453 1.00 69.29 84 ILE C C 1
ATOM 5175 O O . ILE C 1 84 ? 26.888 -85.415 -9.245 1.00 79.68 84 ILE C O 1
ATOM 5180 N N . LYS C 1 85 ? 26.340 -87.537 -8.760 1.00 74.44 85 LYS C N 1
ATOM 5181 C CA . LYS C 1 85 ? 27.281 -87.696 -7.638 1.00 77.01 85 LYS C CA 1
ATOM 5182 C C . LYS C 1 85 ? 28.630 -87.018 -7.905 1.00 73.39 85 LYS C C 1
ATOM 5183 O O . LYS C 1 85 ? 29.059 -86.130 -7.166 1.00 75.78 85 LYS C O 1
ATOM 5189 N N . SER C 1 86 ? 29.297 -87.484 -8.955 1.00 65.08 86 SER C N 1
ATOM 5190 C CA . SER C 1 86 ? 30.471 -86.847 -9.529 1.00 53.12 86 SER C CA 1
ATOM 5191 C C . SER C 1 86 ? 30.362 -86.838 -11.062 1.00 51.06 86 SER C C 1
ATOM 5192 O O . SER C 1 86 ? 29.781 -87.768 -11.657 1.00 51.32 86 SER C O 1
ATOM 5195 N N . ILE C 1 87 ? 30.914 -85.801 -11.694 1.00 43.86 87 ILE C N 1
ATOM 5196 C CA . ILE C 1 87 ? 30.932 -85.692 -13.158 1.00 37.64 87 ILE C CA 1
ATOM 5197 C C . ILE C 1 87 ? 31.689 -86.857 -13.757 1.00 41.33 87 ILE C C 1
ATOM 5198 O O . ILE C 1 87 ? 31.390 -87.288 -14.883 1.00 39.71 87 ILE C O 1
ATOM 5203 N N . GLU C 1 88 ? 32.671 -87.383 -13.025 1.00 43.28 88 GLU C N 1
ATOM 5204 C CA . GLU C 1 88 ? 33.301 -88.625 -13.477 1.00 47.43 88 GLU C CA 1
ATOM 5205 C C . GLU C 1 88 ? 32.296 -89.792 -13.481 1.00 43.31 88 GLU C C 1
ATOM 5206 O O . GLU C 1 88 ? 32.219 -90.540 -14.459 1.00 57.47 88 GLU C O 1
ATOM 5212 N N . ALA C 1 89 ? 31.518 -89.937 -12.410 1.00 43.07 89 ALA C N 1
ATOM 5213 C CA . ALA C 1 89 ? 30.491 -90.987 -12.351 1.00 46.44 89 ALA C CA 1
ATOM 5214 C C . ALA C 1 89 ? 29.504 -90.821 -13.501 1.00 50.36 89 ALA C C 1
ATOM 5215 O O . ALA C 1 89 ? 29.242 -91.756 -14.278 1.00 45.44 89 ALA C O 1
ATOM 5217 N N . PHE C 1 90 ? 29.010 -89.592 -13.629 1.00 44.41 90 PHE C N 1
ATOM 5218 C CA . PHE C 1 90 ? 28.058 -89.234 -14.667 1.00 46.14 90 PHE C CA 1
ATOM 5219 C C . PHE C 1 90 ? 28.555 -89.655 -16.050 1.00 39.78 90 PHE C C 1
ATOM 5220 O O . PHE C 1 90 ? 27.840 -90.325 -16.795 1.00 44.04 90 PHE C O 1
ATOM 5228 N N . ALA C 1 91 ? 29.796 -89.298 -16.375 1.00 41.49 91 ALA C N 1
ATOM 5229 C CA . ALA C 1 91 ? 30.371 -89.593 -17.705 1.00 47.99 91 ALA C CA 1
ATOM 5230 C C . ALA C 1 91 ? 30.591 -91.089 -17.951 1.00 48.53 91 ALA C C 1
ATOM 5231 O O . ALA C 1 91 ? 30.413 -91.576 -19.082 1.00 46.66 91 ALA C O 1
ATOM 5233 N N . MET C 1 92 ? 31.013 -91.812 -16.911 1.00 47.15 92 MET C N 1
ATOM 5234 C CA . MET C 1 92 ? 31.112 -93.267 -17.015 1.00 48.82 92 MET C CA 1
ATOM 5235 C C . MET C 1 92 ? 29.734 -93.862 -17.303 1.00 46.75 92 MET C C 1
ATOM 5236 O O . MET C 1 92 ? 29.582 -94.667 -18.236 1.00 51.22 92 MET C O 1
ATOM 5241 N N . ASN C 1 93 ? 28.729 -93.436 -16.536 1.00 44.00 93 ASN C N 1
ATOM 5242 C CA . ASN C 1 93 ? 27.352 -93.880 -16.780 1.00 48.12 93 ASN C CA 1
ATOM 5243 C C . ASN C 1 93 ? 26.939 -93.667 -18.215 1.00 51.01 93 ASN C C 1
ATOM 5244 O O . ASN C 1 93 ? 26.401 -94.574 -18.859 1.00 50.58 93 ASN C O 1
ATOM 5249 N N . ILE C 1 94 ? 27.227 -92.476 -18.729 1.00 47.99 94 ILE C N 1
ATOM 5250 C CA . ILE C 1 94 ? 26.855 -92.162 -20.097 1.00 45.00 94 ILE C CA 1
ATOM 5251 C C . ILE C 1 94 ? 27.570 -93.064 -21.077 1.00 47.35 94 ILE C C 1
ATOM 5252 O O . ILE C 1 94 ? 26.962 -93.567 -22.032 1.00 49.35 94 ILE C O 1
ATOM 5257 N N . CYS C 1 95 ? 28.872 -93.241 -20.859 1.00 52.95 95 CYS C N 1
ATOM 5258 C CA . CYS C 1 95 ? 29.678 -94.141 -21.679 1.00 47.73 95 CYS C CA 1
ATOM 5259 C C . CYS C 1 95 ? 29.151 -95.566 -21.636 1.00 52.98 95 CYS C C 1
ATOM 5260 O O . CYS C 1 95 ? 28.939 -96.191 -22.672 1.00 57.40 95 CYS C O 1
ATOM 5263 N N . GLU C 1 96 ? 28.960 -96.091 -20.430 1.00 54.06 96 GLU C N 1
ATOM 5264 C CA . GLU C 1 96 ? 28.523 -97.477 -20.300 1.00 66.07 96 GLU C CA 1
ATOM 5265 C C . GLU C 1 96 ? 27.188 -97.699 -20.997 1.00 73.65 96 GLU C C 1
ATOM 5266 O O . GLU C 1 96 ? 26.978 -98.726 -21.665 1.00 64.48 96 GLU C O 1
ATOM 5272 N N . HIS C 1 97 ? 26.300 -96.719 -20.854 1.00 61.66 97 HIS C N 1
ATOM 5273 C CA . HIS C 1 97 ? 24.978 -96.844 -21.421 1.00 57.41 97 HIS C CA 1
ATOM 5274 C C . HIS C 1 97 ? 25.010 -97.090 -22.916 1.00 58.95 97 HIS C C 1
ATOM 5275 O O . HIS C 1 97 ? 24.311 -97.971 -23.415 1.00 60.94 97 HIS C O 1
ATOM 5282 N N . PHE C 1 98 ? 25.813 -96.321 -23.639 1.00 53.20 98 PHE C N 1
ATOM 5283 C CA . PHE C 1 98 ? 25.772 -96.420 -25.088 1.00 58.50 98 PHE C CA 1
ATOM 5284 C C . PHE C 1 98 ? 26.532 -97.615 -25.624 1.00 58.31 98 PHE C C 1
ATOM 5285 O O . PHE C 1 98 ? 26.204 -98.132 -26.695 1.00 57.53 98 PHE C O 1
ATOM 5293 N N . LEU C 1 99 ? 27.536 -98.069 -24.888 1.00 57.34 99 LEU C N 1
ATOM 5294 C CA . LEU C 1 99 ? 28.292 -99.224 -25.347 1.00 66.54 99 LEU C CA 1
ATOM 5295 C C . LEU C 1 99 ? 27.475 -100.487 -25.111 1.00 68.71 99 LEU C C 1
ATOM 5296 O O . LEU C 1 99 ? 27.384 -101.355 -25.984 1.00 67.67 99 LEU C O 1
ATOM 5301 N N . SER C 1 100 ? 26.833 -100.543 -23.949 1.00 62.67 100 SER C N 1
ATOM 5302 C CA . SER C 1 100 ? 26.013 -101.679 -23.573 1.00 65.96 100 SER C CA 1
ATOM 5303 C C . SER C 1 100 ? 24.735 -101.737 -24.419 1.00 72.43 100 SER C C 1
ATOM 5304 O O . SER C 1 100 ? 24.353 -102.807 -24.886 1.00 74.71 100 SER C O 1
ATOM 5307 N N . SER C 1 101 ? 24.091 -100.592 -24.635 1.00 69.48 101 SER C N 1
ATOM 5308 C CA . SER C 1 101 ? 22.778 -100.560 -25.278 1.00 56.32 101 SER C CA 1
ATOM 5309 C C . SER C 1 101 ? 22.837 -100.688 -26.797 1.00 63.83 101 SER C C 1
ATOM 5310 O O . SER C 1 101 ? 21.819 -100.972 -27.434 1.00 66.05 101 SER C O 1
ATOM 5313 N N . PHE C 1 102 ? 24.009 -100.468 -27.388 1.00 63.56 102 PHE C N 1
ATOM 5314 C CA . PHE C 1 102 ? 24.123 -100.502 -28.851 1.00 70.46 102 PHE C CA 1
ATOM 5315 C C . PHE C 1 102 ? 25.374 -101.248 -29.286 1.00 76.25 102 PHE C C 1
ATOM 5316 O O . PHE C 1 102 ? 26.511 -100.837 -28.998 1.00 79.02 102 PHE C O 1
ATOM 5324 N N . ASN C 1 103 ? 25.158 -102.353 -29.985 1.00 76.05 103 ASN C N 1
ATOM 5325 C CA . ASN C 1 103 ? 26.254 -103.249 -30.300 1.00 83.93 103 ASN C CA 1
ATOM 5326 C C . ASN C 1 103 ? 27.160 -102.704 -31.405 1.00 77.22 103 ASN C C 1
ATOM 5327 O O . ASN C 1 103 ? 28.304 -103.135 -31.537 1.00 75.21 103 ASN C O 1
ATOM 5332 N N . HIS C 1 104 ? 26.655 -101.761 -32.198 1.00 70.83 104 HIS C N 1
ATOM 5333 C CA . HIS C 1 104 ? 27.472 -101.159 -33.251 1.00 74.96 104 HIS C CA 1
ATOM 5334 C C . HIS C 1 104 ? 28.236 -99.903 -32.811 1.00 73.22 104 HIS C C 1
ATOM 5335 O O . HIS C 1 104 ? 28.980 -99.310 -33.602 1.00 69.67 104 HIS C O 1
ATOM 5342 N N . VAL C 1 105 ? 28.090 -99.524 -31.546 1.00 66.69 105 VAL C N 1
ATOM 5343 C CA . VAL C 1 105 ? 28.881 -98.438 -30.987 1.00 67.50 105 VAL C CA 1
ATOM 5344 C C . VAL C 1 105 ? 30.183 -98.993 -30.444 1.00 65.67 105 VAL C C 1
ATOM 5345 O O . VAL C 1 105 ? 30.182 -99.664 -29.411 1.00 67.87 105 VAL C O 1
ATOM 5349 N N . ILE C 1 106 ? 31.288 -98.692 -31.126 1.00 63.18 106 ILE C N 1
ATOM 5350 C CA . ILE C 1 106 ? 32.592 -99.248 -30.756 1.00 69.17 106 ILE C CA 1
ATOM 5351 C C . ILE C 1 106 ? 33.410 -98.309 -29.882 1.00 65.59 106 ILE C C 1
ATOM 5352 O O . ILE C 1 106 ? 34.371 -98.736 -29.255 1.00 68.10 106 ILE C O 1
ATOM 5357 N N . ARG C 1 107 ? 33.030 -97.036 -29.840 1.00 63.55 107 ARG C N 1
ATOM 5358 C CA . ARG C 1 107 ? 33.685 -96.084 -28.955 1.00 62.36 107 ARG C CA 1
ATOM 5359 C C . ARG C 1 107 ? 32.722 -95.020 -28.457 1.00 57.96 107 ARG C C 1
ATOM 5360 O O . ARG C 1 107 ? 31.903 -94.497 -29.220 1.00 54.64 107 ARG C O 1
ATOM 5368 N N . ALA C 1 108 ? 32.845 -94.695 -27.174 1.00 51.44 108 ALA C N 1
ATOM 5369 C CA . ALA C 1 108 ? 32.105 -93.596 -26.577 1.00 48.91 108 ALA C CA 1
ATOM 5370 C C . ALA C 1 108 ? 33.068 -92.646 -25.875 1.00 47.86 108 ALA C C 1
ATOM 5371 O O . ALA C 1 108 ? 34.009 -93.096 -25.227 1.00 46.15 108 ALA C O 1
ATOM 5373 N N . GLN C 1 109 ? 32.844 -91.339 -26.010 1.00 45.39 109 GLN C N 1
ATOM 5374 C CA . GLN C 1 109 ? 33.653 -90.358 -25.283 1.00 43.41 109 GLN C CA 1
ATOM 5375 C C . GLN C 1 109 ? 32.783 -89.253 -24.701 1.00 41.88 109 GLN C C 1
ATOM 5376 O O . GLN C 1 109 ? 31.945 -88.678 -25.398 1.00 37.50 109 GLN C O 1
ATOM 5382 N N . VAL C 1 110 ? 32.988 -88.954 -23.424 1.00 40.05 110 VAL C N 1
ATOM 5383 C CA . VAL C 1 110 ? 32.179 -87.946 -22.753 1.00 43.79 110 VAL C CA 1
ATOM 5384 C C . VAL C 1 110 ? 32.998 -86.880 -22.046 1.00 44.57 110 VAL C C 1
ATOM 5385 O O . VAL C 1 110 ? 33.884 -87.190 -21.252 1.00 41.63 110 VAL C O 1
ATOM 5389 N N . TYR C 1 111 ? 32.679 -85.617 -22.320 1.00 40.61 111 TYR C N 1
ATOM 5390 C CA . TYR C 1 111 ? 33.347 -84.524 -21.639 1.00 35.51 111 TYR C CA 1
ATOM 5391 C C . TYR C 1 111 ? 32.342 -83.776 -20.781 1.00 35.28 111 TYR C C 1
ATOM 5392 O O . TYR C 1 111 ? 31.233 -83.474 -21.227 1.00 41.97 111 TYR C O 1
ATOM 5401 N N . VAL C 1 112 ? 32.726 -83.470 -19.551 1.00 31.88 112 VAL C N 1
ATOM 5402 C CA . VAL C 1 112 ? 31.826 -82.788 -18.647 1.00 33.00 112 VAL C CA 1
ATOM 5403 C C . VAL C 1 112 ? 32.530 -81.650 -17.953 1.00 38.16 112 VAL C C 1
ATOM 5404 O O . VAL C 1 112 ? 33.625 -81.813 -17.460 1.00 43.60 112 VAL C O 1
ATOM 5408 N N . GLU C 1 113 ? 31.888 -80.494 -17.907 1.00 40.38 113 GLU C N 1
ATOM 5409 C CA . GLU C 1 113 ? 32.406 -79.370 -17.153 1.00 42.82 113 GLU C CA 1
ATOM 5410 C C . GLU C 1 113 ? 31.375 -78.892 -16.143 1.00 39.51 113 GLU C C 1
ATOM 5411 O O . GLU C 1 113 ? 30.229 -78.642 -16.481 1.00 43.74 113 GLU C O 1
ATOM 5417 N N . GLU C 1 114 ? 31.801 -78.727 -14.904 1.00 38.51 114 GLU C N 1
ATOM 5418 C CA . GLU C 1 114 ? 30.906 -78.356 -13.836 1.00 35.23 114 GLU C CA 1
ATOM 5419 C C . GLU C 1 114 ? 30.981 -76.864 -13.580 1.00 36.92 114 GLU C C 1
ATOM 5420 O O . GLU C 1 114 ? 32.052 -76.326 -13.383 1.00 46.08 114 GLU C O 1
ATOM 5426 N N . VAL C 1 115 ? 29.828 -76.211 -13.587 1.00 36.78 115 VAL C N 1
ATOM 5427 C CA . VAL C 1 115 ? 29.711 -74.791 -13.302 1.00 42.08 115 VAL C CA 1
ATOM 5428 C C . VAL C 1 115 ? 30.086 -74.508 -11.855 1.00 41.14 115 VAL C C 1
ATOM 5429 O O . VAL C 1 115 ? 29.520 -75.085 -10.948 1.00 38.62 115 VAL C O 1
ATOM 5433 N N . PRO C 1 116 ? 31.032 -73.586 -11.635 1.00 40.58 116 PRO C N 1
ATOM 5434 C CA . PRO C 1 116 ? 31.540 -73.376 -10.272 1.00 40.62 116 PRO C CA 1
ATOM 5435 C C . PRO C 1 116 ? 30.589 -72.648 -9.324 1.00 39.05 116 PRO C C 1
ATOM 5436 O O . PRO C 1 116 ? 30.930 -71.608 -8.772 1.00 43.04 116 PRO C O 1
ATOM 5440 N N . TRP C 1 117 ? 29.410 -73.218 -9.122 1.00 40.29 117 TRP C N 1
ATOM 5441 C CA . TRP C 1 117 ? 28.500 -72.736 -8.081 1.00 39.79 117 TRP C CA 1
ATOM 5442 C C . TRP C 1 117 ? 29.032 -73.040 -6.686 1.00 40.19 117 TRP C C 1
ATOM 5443 O O . TRP C 1 117 ? 29.599 -74.102 -6.450 1.00 48.72 117 TRP C O 1
ATOM 5454 N N . LYS C 1 118 ? 28.851 -72.101 -5.769 1.00 36.26 118 LYS C N 1
ATOM 5455 C CA . LYS C 1 118 ? 29.200 -72.317 -4.369 1.00 39.35 118 LYS C CA 1
ATOM 5456 C C . LYS C 1 118 ? 28.056 -71.899 -3.481 1.00 42.95 118 LYS C C 1
ATOM 5457 O O . LYS C 1 118 ? 27.471 -70.831 -3.678 1.00 45.99 118 LYS C O 1
ATOM 5463 N N . ARG C 1 119 ? 27.766 -72.726 -2.486 1.00 52.40 119 ARG C N 1
ATOM 5464 C CA . ARG C 1 119 ? 26.784 -72.383 -1.476 1.00 45.28 119 ARG C CA 1
ATOM 5465 C C . ARG C 1 119 ? 27.144 -71.055 -0.840 1.00 42.38 119 ARG C C 1
ATOM 5466 O O . ARG C 1 119 ? 28.303 -70.838 -0.502 1.00 52.29 119 ARG C O 1
ATOM 5474 N N . PHE C 1 120 ? 26.176 -70.151 -0.731 1.00 43.23 120 PHE C N 1
ATOM 5475 C CA . PHE C 1 120 ? 26.312 -68.929 0.074 1.00 53.61 120 PHE C CA 1
ATOM 5476 C C . PHE C 1 120 ? 26.951 -69.156 1.458 1.00 64.81 120 PHE C C 1
ATOM 5477 O O . PHE C 1 120 ? 26.634 -70.135 2.147 1.00 62.19 120 PHE C O 1
ATOM 5485 N N . GLU C 1 121 ? 27.827 -68.245 1.876 1.00 70.00 121 GLU C N 1
ATOM 5486 C CA . GLU C 1 121 ? 28.406 -68.304 3.220 1.00 75.84 121 GLU C CA 1
ATOM 5487 C C . GLU C 1 121 ? 28.735 -66.954 3.834 1.00 84.01 121 GLU C C 1
ATOM 5488 O O . GLU C 1 121 ? 29.242 -66.048 3.165 1.00 80.80 121 GLU C O 1
ATOM 5494 N N . LYS C 1 122 ? 28.453 -66.846 5.127 1.00 88.52 122 LYS C N 1
ATOM 5495 C CA . LYS C 1 122 ? 28.831 -65.681 5.909 1.00 94.01 122 LYS C CA 1
ATOM 5496 C C . LYS C 1 122 ? 29.241 -66.232 7.260 1.00 98.52 122 LYS C C 1
ATOM 5497 O O . LYS C 1 122 ? 28.423 -66.803 7.976 1.00 99.68 122 LYS C O 1
ATOM 5503 N N . ASN C 1 123 ? 30.498 -66.023 7.624 1.00 104.29 123 ASN C N 1
ATOM 5504 C CA . ASN C 1 123 ? 31.008 -66.501 8.902 1.00 110.34 123 ASN C CA 1
ATOM 5505 C C . ASN C 1 123 ? 30.852 -68.015 9.147 1.00 105.73 123 ASN C C 1
ATOM 5506 O O . ASN C 1 123 ? 30.632 -68.428 10.284 1.00 104.00 123 ASN C O 1
ATOM 5511 N N . GLY C 1 124 ? 30.975 -68.845 8.113 1.00 96.61 124 GLY C N 1
ATOM 5512 C CA . GLY C 1 124 ? 30.924 -70.284 8.326 1.00 91.33 124 GLY C CA 1
ATOM 5513 C C . GLY C 1 124 ? 29.547 -70.916 8.211 1.00 88.65 124 GLY C C 1
ATOM 5514 O O . GLY C 1 124 ? 29.416 -72.141 8.191 1.00 81.08 124 GLY C O 1
ATOM 5515 N N . VAL C 1 125 ? 28.507 -70.099 8.118 1.00 89.20 125 VAL C N 1
ATOM 5516 C CA . VAL C 1 125 ? 27.169 -70.661 8.020 1.00 84.85 125 VAL C CA 1
ATOM 5517 C C . VAL C 1 125 ? 26.710 -70.746 6.566 1.00 82.28 125 VAL C C 1
ATOM 5518 O O . VAL C 1 125 ? 26.627 -69.741 5.854 1.00 83.80 125 VAL C O 1
ATOM 5522 N N . LYS C 1 126 ? 26.407 -71.975 6.153 1.00 83.19 126 LYS C N 1
ATOM 5523 C CA . LYS C 1 126 ? 25.949 -72.289 4.801 1.00 78.96 126 LYS C CA 1
ATOM 5524 C C . LYS C 1 126 ? 24.434 -72.119 4.600 1.00 71.14 126 LYS C C 1
ATOM 5525 O O . LYS C 1 126 ? 23.627 -72.597 5.401 1.00 71.98 126 LYS C O 1
ATOM 5531 N N . HIS C 1 127 ? 24.059 -71.446 3.520 1.00 64.96 127 HIS C N 1
ATOM 5532 C CA . HIS C 1 127 ? 22.657 -71.292 3.157 1.00 59.61 127 HIS C CA 1
ATOM 5533 C C . HIS C 1 127 ? 22.082 -72.626 2.660 1.00 60.19 127 HIS C C 1
ATOM 5534 O O . HIS C 1 127 ? 22.792 -73.433 2.050 1.00 57.57 127 HIS C O 1
ATOM 5541 N N . VAL C 1 128 ? 20.801 -72.869 2.928 1.00 60.39 128 VAL C N 1
ATOM 5542 C CA . VAL C 1 128 ? 20.175 -74.147 2.560 1.00 62.92 128 VAL C CA 1
ATOM 5543 C C . VAL C 1 128 ? 19.893 -74.291 1.058 1.00 58.49 128 VAL C C 1
ATOM 5544 O O . VAL C 1 128 ? 19.841 -75.413 0.544 1.00 54.38 128 VAL C O 1
ATOM 5548 N N . HIS C 1 129 ? 19.701 -73.168 0.362 1.00 51.43 129 HIS C N 1
ATOM 5549 C CA . HIS C 1 129 ? 19.362 -73.221 -1.060 1.00 51.79 129 HIS C CA 1
ATOM 5550 C C . HIS C 1 129 ? 19.808 -72.005 -1.906 1.00 49.61 129 HIS C C 1
ATOM 5551 O O . HIS C 1 129 ? 19.231 -71.746 -2.960 1.00 49.12 129 HIS C O 1
ATOM 5558 N N . ALA C 1 130 ? 20.817 -71.258 -1.464 1.00 50.46 130 ALA C N 1
ATOM 5559 C CA . ALA C 1 130 ? 21.344 -70.150 -2.280 1.00 49.18 130 ALA C CA 1
ATOM 5560 C C . ALA C 1 130 ? 22.790 -70.401 -2.691 1.00 55.66 130 ALA C C 1
ATOM 5561 O O . ALA C 1 130 ? 23.598 -70.884 -1.890 1.00 56.36 130 ALA C O 1
ATOM 5563 N N . PHE C 1 131 ? 23.105 -70.081 -3.946 1.00 48.69 131 PHE C N 1
ATOM 5564 C CA . PHE C 1 131 ? 24.425 -70.344 -4.515 1.00 42.80 131 PHE C CA 1
ATOM 5565 C C . PHE C 1 131 ? 24.956 -69.136 -5.310 1.00 45.37 131 PHE C C 1
ATOM 5566 O O . PHE C 1 131 ? 24.195 -68.410 -5.949 1.00 36.41 131 PHE C O 1
ATOM 5574 N N . ILE C 1 132 ? 26.271 -68.930 -5.250 1.00 43.47 132 ILE C N 1
ATOM 5575 C CA . ILE C 1 132 ? 26.909 -67.820 -5.933 1.00 41.96 132 ILE C CA 1
ATOM 5576 C C . ILE C 1 132 ? 27.955 -68.398 -6.900 1.00 42.90 132 ILE C C 1
ATOM 5577 O O . ILE C 1 132 ? 28.616 -69.428 -6.615 1.00 32.96 132 ILE C O 1
ATOM 5582 N N . HIS C 1 133 ? 28.006 -67.811 -8.092 1.00 32.31 133 HIS C N 1
ATOM 5583 C CA . HIS C 1 133 ? 28.870 -68.325 -9.146 1.00 33.28 133 HIS C CA 1
ATOM 5584 C C . HIS C 1 133 ? 30.290 -67.923 -8.799 1.00 26.03 133 HIS C C 1
ATOM 5585 O O . HIS C 1 133 ? 30.577 -66.737 -8.692 1.00 33.15 133 HIS C O 1
ATOM 5592 N N . THR C 1 134 ? 31.163 -68.896 -8.589 1.00 31.20 134 THR C N 1
ATOM 5593 C CA . THR C 1 134 ? 32.483 -68.606 -8.017 1.00 36.99 134 THR C CA 1
ATOM 5594 C C . THR C 1 134 ? 33.590 -69.317 -8.780 1.00 39.69 134 THR C C 1
ATOM 5595 O O . THR C 1 134 ? 34.044 -70.376 -8.379 1.00 41.10 134 THR C O 1
ATOM 5599 N N . PRO C 1 135 ? 34.018 -68.734 -9.908 1.00 39.45 135 PRO C N 1
ATOM 5600 C CA . PRO C 1 135 ? 35.005 -69.416 -10.745 1.00 32.76 135 PRO C CA 1
ATOM 5601 C C . PRO C 1 135 ? 36.436 -69.238 -10.218 1.00 39.52 135 PRO C C 1
ATOM 5602 O O . PRO C 1 135 ? 37.190 -68.413 -10.731 1.00 40.24 135 PRO C O 1
ATOM 5606 N N . THR C 1 136 ? 36.786 -70.028 -9.204 1.00 38.39 136 THR C N 1
ATOM 5607 C CA . THR C 1 136 ? 38.109 -70.019 -8.576 1.00 34.94 136 THR C CA 1
ATOM 5608 C C . THR C 1 136 ? 38.781 -71.348 -8.815 1.00 33.30 136 THR C C 1
ATOM 5609 O O . THR C 1 136 ? 39.460 -71.890 -7.933 1.00 40.96 136 THR C O 1
ATOM 5613 N N . GLY C 1 137 ? 38.567 -71.880 -10.007 1.00 33.26 137 GLY C N 1
ATOM 5614 C CA . GLY C 1 137 ? 38.977 -73.228 -10.339 1.00 45.07 137 GLY C CA 1
ATOM 5615 C C . GLY C 1 137 ? 37.730 -74.007 -10.716 1.00 46.61 137 GLY C C 1
ATOM 5616 O O . GLY C 1 137 ? 36.770 -74.068 -9.948 1.00 40.83 137 GLY C O 1
ATOM 5617 N N . THR C 1 138 ? 37.755 -74.596 -11.900 1.00 39.20 138 THR C N 1
ATOM 5618 C CA . THR C 1 138 ? 36.602 -75.239 -12.475 1.00 38.61 138 THR C CA 1
ATOM 5619 C C . THR C 1 138 ? 36.934 -76.701 -12.718 1.00 41.43 138 THR C C 1
ATOM 5620 O O . THR C 1 138 ? 37.959 -77.021 -13.315 1.00 37.64 138 THR C O 1
ATOM 5624 N N . HIS C 1 139 ? 36.060 -77.575 -12.228 1.00 38.82 139 HIS C N 1
ATOM 5625 C CA . HIS C 1 139 ? 36.211 -79.015 -12.333 1.00 27.41 139 HIS C CA 1
ATOM 5626 C C . HIS C 1 139 ? 35.686 -79.471 -13.681 1.00 37.50 139 HIS C C 1
ATOM 5627 O O . HIS C 1 139 ? 34.578 -79.125 -14.053 1.00 32.40 139 HIS C O 1
ATOM 5634 N N . PHE C 1 140 ? 36.494 -80.213 -14.429 1.00 35.21 140 PHE C N 1
ATOM 5635 C CA . PHE C 1 140 ? 36.024 -80.853 -15.646 1.00 35.28 140 PHE C CA 1
ATOM 5636 C C . PHE C 1 140 ? 36.543 -82.285 -15.645 1.00 45.02 140 PHE C C 1
ATOM 5637 O O . PHE C 1 140 ? 37.363 -82.656 -14.798 1.00 45.62 140 PHE C O 1
ATOM 5645 N N . CYS C 1 141 ? 36.049 -83.089 -16.575 1.00 36.41 141 CYS C N 1
ATOM 5646 C CA . CYS C 1 141 ? 36.528 -84.449 -16.717 1.00 41.66 141 CYS C CA 1
ATOM 5647 C C . CYS C 1 141 ? 36.259 -84.977 -18.124 1.00 39.46 141 CYS C C 1
ATOM 5648 O O . CYS C 1 141 ? 35.431 -84.447 -18.875 1.00 40.62 141 CYS C O 1
ATOM 5651 N N . GLU C 1 142 ? 37.009 -86.003 -18.482 1.00 42.28 142 GLU C N 1
ATOM 5652 C CA . GLU C 1 142 ? 36.896 -86.616 -19.781 1.00 50.51 142 GLU C CA 1
ATOM 5653 C C . GLU C 1 142 ? 37.009 -88.129 -19.608 1.00 54.74 142 GLU C C 1
ATOM 5654 O O . GLU C 1 142 ? 37.964 -88.633 -19.001 1.00 52.75 142 GLU C O 1
ATOM 5660 N N . VAL C 1 143 ? 36.024 -88.850 -20.121 1.00 45.56 143 VAL C N 1
ATOM 5661 C CA . VAL C 1 143 ? 36.042 -90.299 -20.071 1.00 43.72 143 VAL C CA 1
ATOM 5662 C C . VAL C 1 143 ? 35.949 -90.843 -21.484 1.00 50.15 143 VAL C C 1
ATOM 5663 O O . VAL C 1 143 ? 35.085 -90.415 -22.266 1.00 46.64 143 VAL C O 1
ATOM 5667 N N . GLU C 1 144 ? 36.840 -91.775 -21.820 1.00 51.30 144 GLU C N 1
ATOM 5668 C CA . GLU C 1 144 ? 36.773 -92.442 -23.118 1.00 59.50 144 GLU C CA 1
ATOM 5669 C C . GLU C 1 144 ? 36.739 -93.962 -22.921 1.00 64.17 144 GLU C C 1
ATOM 5670 O O . GLU C 1 144 ? 37.415 -94.496 -22.032 1.00 69.95 144 GLU C O 1
ATOM 5676 N N . GLN C 1 145 ? 35.963 -94.658 -23.748 1.00 57.73 145 GLN C N 1
ATOM 5677 C CA . GLN C 1 145 ? 35.793 -96.094 -23.562 1.00 59.17 145 GLN C CA 1
ATOM 5678 C C . GLN C 1 145 ? 35.537 -96.808 -24.873 1.00 59.74 145 GLN C C 1
ATOM 5679 O O . GLN C 1 145 ? 34.649 -96.435 -25.644 1.00 60.52 145 GLN C O 1
ATOM 5685 N N . MET C 1 146 ? 36.342 -97.839 -25.107 1.00 64.32 146 MET C N 1
ATOM 5686 C CA . MET C 1 146 ? 36.206 -98.708 -26.262 1.00 70.06 146 MET C CA 1
ATOM 5687 C C . MET C 1 146 ? 35.249 -99.849 -25.957 1.00 70.94 146 MET C C 1
ATOM 5688 O O . MET C 1 146 ? 35.021 -100.187 -24.792 1.00 68.62 146 MET C O 1
ATOM 5693 N N . LYS C 1 147 ? 34.682 -100.435 -27.005 1.00 77.57 147 LYS C N 1
ATOM 5694 C CA . LYS C 1 147 ? 33.755 -101.544 -26.817 1.00 85.37 147 LYS C CA 1
ATOM 5695 C C . LYS C 1 147 ? 34.484 -102.683 -26.097 1.00 89.04 147 LYS C C 1
ATOM 5696 O O . LYS C 1 147 ? 35.508 -103.183 -26.591 1.00 83.42 147 LYS C O 1
ATOM 5702 N N . SER C 1 148 ? 33.967 -103.049 -24.918 1.00 94.16 148 SER C N 1
ATOM 5703 C CA . SER C 1 148 ? 34.479 -104.159 -24.097 1.00 98.85 148 SER C CA 1
ATOM 5704 C C . SER C 1 148 ? 35.855 -103.899 -23.474 1.00 94.15 148 SER C C 1
ATOM 5705 O O . SER C 1 148 ? 36.551 -104.837 -23.076 1.00 88.82 148 SER C O 1
ATOM 5708 N N . GLY C 1 149 ? 36.248 -102.633 -23.384 1.00 87.51 149 GLY C N 1
ATOM 5709 C CA . GLY C 1 149 ? 37.437 -102.265 -22.631 1.00 74.24 149 GLY C CA 1
ATOM 5710 C C . GLY C 1 149 ? 36.992 -101.389 -21.479 1.00 72.03 149 GLY C C 1
ATOM 5711 O O . GLY C 1 149 ? 35.868 -100.878 -21.497 1.00 76.71 149 GLY C O 1
ATOM 5712 N N . PRO C 1 150 ? 37.859 -101.185 -20.477 1.00 64.69 150 PRO C N 1
ATOM 5713 C CA . PRO C 1 150 ? 37.379 -100.317 -19.404 1.00 72.80 150 PRO C CA 1
ATOM 5714 C C . PRO C 1 150 ? 37.362 -98.863 -19.850 1.00 73.76 150 PRO C C 1
ATOM 5715 O O . PRO C 1 150 ? 37.891 -98.542 -20.928 1.00 64.26 150 PRO C O 1
ATOM 5719 N N . PRO C 1 151 ? 36.764 -97.990 -19.031 1.00 70.04 151 PRO C N 1
ATOM 5720 C CA . PRO C 1 151 ? 36.764 -96.566 -19.350 1.00 72.60 151 PRO C CA 1
ATOM 5721 C C . PRO C 1 151 ? 38.060 -95.898 -18.869 1.00 72.59 151 PRO C C 1
ATOM 5722 O O . PRO C 1 151 ? 38.539 -96.175 -17.759 1.00 66.97 151 PRO C O 1
ATOM 5726 N N . VAL C 1 152 ? 38.632 -95.048 -19.720 1.00 62.93 152 VAL C N 1
ATOM 5727 C CA . VAL C 1 152 ? 39.757 -94.216 -19.310 1.00 62.56 152 VAL C CA 1
ATOM 5728 C C . VAL C 1 152 ? 39.251 -92.882 -18.811 1.00 49.78 152 VAL C C 1
ATOM 5729 O O . VAL C 1 152 ? 38.567 -92.164 -19.520 1.00 55.73 152 VAL C O 1
ATOM 5733 N N . ILE C 1 153 ? 39.600 -92.561 -17.579 1.00 50.22 153 ILE C N 1
ATOM 5734 C CA . ILE C 1 153 ? 39.140 -91.351 -16.937 1.00 50.06 153 ILE C CA 1
ATOM 5735 C C . ILE C 1 153 ? 40.238 -90.306 -16.755 1.00 56.49 153 ILE C C 1
ATOM 5736 O O . ILE C 1 153 ? 41.182 -90.541 -16.006 1.00 55.77 153 ILE C O 1
ATOM 5741 N N . HIS C 1 154 ? 40.092 -89.146 -17.399 1.00 53.52 154 HIS C N 1
ATOM 5742 C CA . HIS C 1 154 ? 40.904 -87.974 -17.048 1.00 52.64 154 HIS C CA 1
ATOM 5743 C C . HIS C 1 154 ? 40.043 -87.021 -16.247 1.00 48.22 154 HIS C C 1
ATOM 5744 O O . HIS C 1 154 ? 38.885 -86.804 -16.576 1.00 51.18 154 HIS C O 1
ATOM 5751 N N . SER C 1 155 ? 40.605 -86.430 -15.210 1.00 43.68 155 SER C N 1
ATOM 5752 C CA . SER C 1 155 ? 39.933 -85.335 -14.536 1.00 47.01 155 SER C CA 1
ATOM 5753 C C . SER C 1 155 ? 40.822 -84.083 -14.630 1.00 49.03 155 SER C C 1
ATOM 5754 O O . SER C 1 155 ? 41.976 -84.186 -15.044 1.00 43.76 155 SER C O 1
ATOM 5757 N N . GLY C 1 156 ? 40.305 -82.909 -14.263 1.00 50.48 156 GLY C N 1
ATOM 5758 C CA . GLY C 1 156 ? 41.059 -81.682 -14.487 1.00 40.13 156 GLY C CA 1
ATOM 5759 C C . GLY C 1 156 ? 40.599 -80.385 -13.850 1.00 37.24 156 GLY C C 1
ATOM 5760 O O . GLY C 1 156 ? 39.456 -80.262 -13.423 1.00 40.22 156 GLY C O 1
ATOM 5761 N N . ILE C 1 157 ? 41.517 -79.417 -13.794 1.00 38.57 157 ILE C N 1
ATOM 5762 C CA . ILE C 1 157 ? 41.242 -78.042 -13.378 1.00 34.54 157 ILE C CA 1
ATOM 5763 C C . ILE C 1 157 ? 41.388 -77.062 -14.542 1.00 42.84 157 ILE C C 1
ATOM 5764 O O . ILE C 1 157 ? 42.342 -77.164 -15.325 1.00 39.50 157 ILE C O 1
ATOM 5769 N N . LYS C 1 158 ? 40.485 -76.087 -14.628 1.00 39.40 158 LYS C N 1
ATOM 5770 C CA . LYS C 1 158 ? 40.611 -75.020 -15.625 1.00 40.48 158 LYS C CA 1
ATOM 5771 C C . LYS C 1 158 ? 40.137 -73.696 -15.044 1.00 33.89 158 LYS C C 1
ATOM 5772 O O . LYS C 1 158 ? 39.564 -73.665 -13.954 1.00 31.82 158 LYS C O 1
ATOM 5778 N N . ASP C 1 159 ? 40.419 -72.599 -15.747 1.00 31.63 159 ASP C N 1
ATOM 5779 C CA . ASP C 1 159 ? 39.926 -71.269 -15.373 1.00 29.63 159 ASP C CA 1
ATOM 5780 C C . ASP C 1 159 ? 40.245 -70.843 -13.950 1.00 36.31 159 ASP C C 1
ATOM 5781 O O . ASP C 1 159 ? 39.444 -70.147 -13.310 1.00 40.30 159 ASP C O 1
ATOM 5786 N N . LEU C 1 160 ? 41.407 -71.263 -13.461 1.00 31.28 160 LEU C N 1
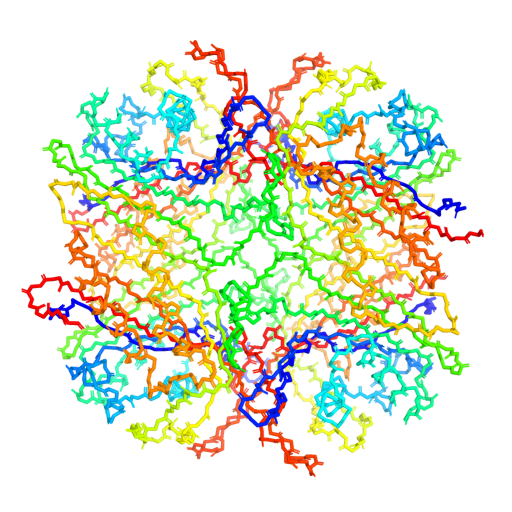ATOM 5787 C CA . LEU C 1 160 ? 41.880 -70.844 -12.155 1.00 33.06 160 LEU C CA 1
ATOM 5788 C C . LEU C 1 160 ? 42.933 -69.754 -12.369 1.00 32.25 160 LEU C C 1
ATOM 5789 O O . LEU C 1 160 ? 44.069 -70.044 -12.749 1.00 34.12 160 LEU C O 1
ATOM 5794 N N . LYS C 1 161 ? 42.549 -68.504 -12.134 1.00 35.03 161 LYS C N 1
ATOM 5795 C CA . LYS C 1 161 ? 43.407 -67.380 -12.443 1.00 32.21 161 LYS C CA 1
ATOM 5796 C C . LYS C 1 161 ? 43.989 -66.787 -11.197 1.00 30.94 161 LYS C C 1
ATOM 5797 O O . LYS C 1 161 ? 43.246 -66.338 -10.306 1.00 32.96 161 LYS C O 1
ATOM 5803 N N . VAL C 1 162 ? 45.322 -66.763 -11.151 1.00 30.15 162 VAL C N 1
ATOM 5804 C CA . VAL C 1 162 ? 46.053 -66.316 -9.968 1.00 30.33 162 VAL C CA 1
ATOM 5805 C C . VAL C 1 162 ? 47.222 -65.403 -10.323 1.00 36.01 162 VAL C C 1
ATOM 5806 O O . VAL C 1 162 ? 47.804 -65.502 -11.414 1.00 44.30 162 VAL C O 1
ATOM 5810 N N . LEU C 1 163 ? 47.560 -64.522 -9.385 1.00 40.91 163 LEU C N 1
ATOM 5811 C CA . LEU C 1 163 ? 48.604 -63.518 -9.547 1.00 39.94 163 LEU C CA 1
ATOM 5812 C C . LEU C 1 163 ? 49.418 -63.406 -8.256 1.00 47.37 163 LEU C C 1
ATOM 5813 O O . LEU C 1 163 ? 48.841 -63.237 -7.181 1.00 44.17 163 LEU C O 1
ATOM 5818 N N . LYS C 1 164 ? 50.743 -63.507 -8.335 1.00 39.80 164 LYS C N 1
ATOM 5819 C CA . LYS C 1 164 ? 51.545 -63.047 -7.206 1.00 36.84 164 LYS C CA 1
ATOM 5820 C C . LYS C 1 164 ? 52.527 -61.972 -7.655 1.00 44.10 164 LYS C C 1
ATOM 5821 O O . LYS C 1 164 ? 53.073 -62.036 -8.754 1.00 37.21 164 LYS C O 1
ATOM 5827 N N . THR C 1 165 ? 52.712 -60.973 -6.796 1.00 46.01 165 THR C N 1
ATOM 5828 C CA . THR C 1 165 ? 53.465 -59.776 -7.132 1.00 43.24 165 THR C CA 1
ATOM 5829 C C . THR C 1 165 ? 54.931 -59.816 -6.730 1.00 45.88 165 THR C C 1
ATOM 5830 O O . THR C 1 165 ? 55.590 -58.781 -6.714 1.00 57.43 165 THR C O 1
ATOM 5834 N N . THR C 1 166 ? 55.439 -60.996 -6.387 1.00 48.90 166 THR C N 1
ATOM 5835 C CA . THR C 1 166 ? 56.847 -61.129 -6.022 1.00 51.98 166 THR C CA 1
ATOM 5836 C C . THR C 1 166 ? 57.178 -62.603 -5.815 1.00 58.14 166 THR C C 1
ATOM 5837 O O . THR C 1 166 ? 56.362 -63.476 -6.149 1.00 44.87 166 THR C O 1
ATOM 5841 N N . GLN C 1 167 ? 58.367 -62.884 -5.276 1.00 54.49 167 GLN C N 1
ATOM 5842 C CA . GLN C 1 167 ? 58.859 -64.266 -5.153 1.00 51.74 167 GLN C CA 1
ATOM 5843 C C . GLN C 1 167 ? 58.900 -64.987 -6.493 1.00 57.98 167 GLN C C 1
ATOM 5844 O O . GLN C 1 167 ? 58.767 -66.210 -6.563 1.00 60.12 167 GLN C O 1
ATOM 5850 N N . SER C 1 168 ? 59.110 -64.229 -7.559 1.00 60.48 168 SER C N 1
ATOM 5851 C CA . SER C 1 168 ? 59.282 -64.821 -8.875 1.00 57.21 168 SER C CA 1
ATOM 5852 C C . SER C 1 168 ? 60.384 -64.076 -9.595 1.00 52.32 168 SER C C 1
ATOM 5853 O O . SER C 1 168 ? 60.469 -62.859 -9.509 1.00 52.88 168 SER C O 1
ATOM 5856 N N . GLY C 1 169 ? 61.232 -64.819 -10.292 1.00 54.49 169 GLY C N 1
ATOM 5857 C CA . GLY C 1 169 ? 62.304 -64.233 -11.060 1.00 53.60 169 GLY C CA 1
ATOM 5858 C C . GLY C 1 169 ? 62.548 -65.026 -12.322 1.00 54.71 169 GLY C C 1
ATOM 5859 O O . GLY C 1 169 ? 62.023 -66.132 -12.494 1.00 53.37 169 GLY C O 1
ATOM 5860 N N . PHE C 1 170 ? 63.340 -64.453 -13.217 1.00 45.64 170 PHE C N 1
ATOM 5861 C CA . PHE C 1 170 ? 63.684 -65.126 -14.455 1.00 49.09 170 PHE C CA 1
ATOM 5862 C C . PHE C 1 170 ? 65.064 -64.654 -14.920 1.00 60.21 170 PHE C C 1
ATOM 5863 O O . PHE C 1 170 ? 65.238 -63.501 -15.324 1.00 58.52 170 PHE C O 1
ATOM 5871 N N . GLU C 1 171 ? 66.051 -65.541 -14.855 1.00 69.75 171 GLU C N 1
ATOM 5872 C CA . GLU C 1 171 ? 67.412 -65.157 -15.214 1.00 71.17 171 GLU C CA 1
ATOM 5873 C C . GLU C 1 171 ? 68.225 -66.359 -15.678 1.00 65.45 171 GLU C C 1
ATOM 5874 O O . GLU C 1 171 ? 67.772 -67.505 -15.581 1.00 63.20 171 GLU C O 1
ATOM 5880 N N . GLY C 1 172 ? 69.414 -66.078 -16.210 1.00 55.76 172 GLY C N 1
ATOM 5881 C CA . GLY C 1 172 ? 70.343 -67.114 -16.617 1.00 46.19 172 GLY C CA 1
ATOM 5882 C C . GLY C 1 172 ? 69.971 -67.737 -17.939 1.00 60.21 172 GLY C C 1
ATOM 5883 O O . GLY C 1 172 ? 70.379 -68.863 -18.236 1.00 54.88 172 GLY C O 1
ATOM 5884 N N . PHE C 1 173 ? 69.204 -67.002 -18.742 1.00 62.60 173 PHE C N 1
ATOM 5885 C CA . PHE C 1 173 ? 68.742 -67.534 -20.014 1.00 53.44 173 PHE C CA 1
ATOM 5886 C C . PHE C 1 173 ? 69.688 -67.206 -21.174 1.00 49.89 173 PHE C C 1
ATOM 5887 O O . PHE C 1 173 ? 70.586 -66.373 -21.057 1.00 50.65 173 PHE C O 1
ATOM 5895 N N . ILE C 1 174 ? 69.477 -67.899 -22.287 1.00 48.06 174 ILE C N 1
ATOM 5896 C CA . ILE C 1 174 ? 70.205 -67.654 -23.516 1.00 59.93 174 ILE C CA 1
ATOM 5897 C C . ILE C 1 174 ? 69.933 -66.249 -24.030 1.00 66.94 174 ILE C C 1
ATOM 5898 O O . ILE C 1 174 ? 68.778 -65.834 -24.162 1.00 68.19 174 ILE C O 1
ATOM 5903 N N . LYS C 1 175 ? 70.993 -65.519 -24.346 1.00 62.38 175 LYS C N 1
ATOM 5904 C CA . LYS C 1 175 ? 70.829 -64.197 -24.927 1.00 59.11 175 LYS C CA 1
ATOM 5905 C C . LYS C 1 175 ? 71.376 -64.135 -26.335 1.00 65.59 175 LYS C C 1
ATOM 5906 O O . LYS C 1 175 ? 72.559 -63.871 -26.541 1.00 69.89 175 LYS C O 1
ATOM 5912 N N . ASP C 1 176 ? 70.496 -64.363 -27.304 1.00 55.65 176 ASP C N 1
ATOM 5913 C CA . ASP C 1 176 ? 70.856 -64.224 -28.708 1.00 57.93 176 ASP C CA 1
ATOM 5914 C C . ASP C 1 176 ? 70.671 -62.775 -29.176 1.00 66.52 176 ASP C C 1
ATOM 5915 O O . ASP C 1 176 ? 70.542 -61.860 -28.357 1.00 67.57 176 ASP C O 1
ATOM 5920 N N . GLN C 1 177 ? 70.662 -62.564 -30.488 1.00 67.02 177 GLN C N 1
ATOM 5921 C CA . GLN C 1 177 ? 70.640 -61.205 -31.025 1.00 66.74 177 GLN C CA 1
ATOM 5922 C C . GLN C 1 177 ? 69.238 -60.589 -31.026 1.00 62.59 177 GLN C C 1
ATOM 5923 O O . GLN C 1 177 ? 69.075 -59.407 -31.343 1.00 54.52 177 GLN C O 1
ATOM 5929 N N . PHE C 1 178 ? 68.244 -61.381 -30.627 1.00 57.05 178 PHE C N 1
ATOM 5930 C CA . PHE C 1 178 ? 66.862 -60.930 -30.615 1.00 59.25 178 PHE C CA 1
ATOM 5931 C C . PHE C 1 178 ? 66.302 -60.838 -29.197 1.00 64.44 178 PHE C C 1
ATOM 5932 O O . PHE C 1 178 ? 65.100 -60.618 -28.996 1.00 56.25 178 PHE C O 1
ATOM 5940 N N . THR C 1 179 ? 67.201 -60.986 -28.226 1.00 56.74 179 THR C N 1
ATOM 5941 C CA . THR C 1 179 ? 66.855 -60.970 -26.821 1.00 46.74 179 THR C CA 1
ATOM 5942 C C . THR C 1 179 ? 67.029 -59.579 -26.230 1.00 46.01 179 THR C C 1
ATOM 5943 O O . THR C 1 179 ? 68.141 -59.111 -26.029 1.00 52.10 179 THR C O 1
ATOM 5947 N N . THR C 1 180 ? 65.918 -58.923 -25.945 1.00 47.93 180 THR C N 1
ATOM 5948 C CA . THR C 1 180 ? 65.954 -57.623 -25.302 1.00 51.85 180 THR C CA 1
ATOM 5949 C C . THR C 1 180 ? 65.497 -57.717 -23.848 1.00 48.69 180 THR C C 1
ATOM 5950 O O . THR C 1 180 ? 65.573 -56.740 -23.094 1.00 45.09 180 THR C O 1
ATOM 5954 N N . LEU C 1 181 ? 65.040 -58.907 -23.462 1.00 46.38 181 LEU C N 1
ATOM 5955 C CA . LEU C 1 181 ? 64.541 -59.158 -22.112 1.00 57.99 181 LEU C CA 1
ATOM 5956 C C . LEU C 1 181 ? 65.665 -59.118 -21.073 1.00 58.73 181 LEU C C 1
ATOM 5957 O O . LEU C 1 181 ? 66.582 -59.945 -21.111 1.00 50.95 181 LEU C O 1
ATOM 5962 N N . PRO C 1 182 ? 65.607 -58.140 -20.153 1.00 50.92 182 PRO C N 1
ATOM 5963 C CA . PRO C 1 182 ? 66.532 -58.084 -19.013 1.00 53.62 182 PRO C CA 1
ATOM 5964 C C . PRO C 1 182 ? 66.283 -59.207 -18.001 1.00 59.99 182 PRO C C 1
ATOM 5965 O O . PRO C 1 182 ? 65.135 -59.607 -17.774 1.00 57.78 182 PRO C O 1
ATOM 5969 N N . GLU C 1 183 ? 67.356 -59.731 -17.418 1.00 65.83 183 GLU C N 1
ATOM 5970 C CA . GLU C 1 183 ? 67.210 -60.699 -16.339 1.00 67.40 183 GLU C CA 1
ATOM 5971 C C . GLU C 1 183 ? 66.615 -59.974 -15.128 1.00 66.57 183 GLU C C 1
ATOM 5972 O O . GLU C 1 183 ? 66.846 -58.770 -14.938 1.00 62.04 183 GLU C O 1
ATOM 5978 N N . VAL C 1 184 ? 65.850 -60.693 -14.315 1.00 48.26 184 VAL C N 1
ATOM 5979 C CA . VAL C 1 184 ? 65.176 -60.076 -13.178 1.00 51.10 184 VAL C CA 1
ATOM 5980 C C . VAL C 1 184 ? 65.168 -61.073 -12.037 1.00 48.16 184 VAL C C 1
ATOM 5981 O O . VAL C 1 184 ? 65.174 -62.278 -12.265 1.00 53.75 184 VAL C O 1
ATOM 5985 N N . LYS C 1 185 ? 65.196 -60.556 -10.814 1.00 60.47 185 LYS C N 1
ATOM 5986 C CA . LYS C 1 185 ? 65.168 -61.383 -9.615 1.00 61.09 185 LYS C CA 1
ATOM 5987 C C . LYS C 1 185 ? 63.794 -61.268 -8.964 1.00 60.61 185 LYS C C 1
ATOM 5988 O O . LYS C 1 185 ? 63.400 -62.128 -8.171 1.00 63.00 185 LYS C O 1
ATOM 5994 N N . ASP C 1 186 ? 63.080 -60.197 -9.325 1.00 49.95 186 ASP C N 1
ATOM 5995 C CA . ASP C 1 186 ? 61.693 -59.966 -8.918 1.00 61.76 186 ASP C CA 1
ATOM 5996 C C . ASP C 1 186 ? 60.812 -59.619 -10.121 1.00 55.69 186 ASP C C 1
ATOM 5997 O O . ASP C 1 186 ? 61.214 -58.826 -10.983 1.00 51.65 186 ASP C O 1
ATOM 6002 N N . ARG C 1 187 ? 59.626 -60.234 -10.171 1.00 50.06 187 ARG C N 1
ATOM 6003 C CA . ARG C 1 187 ? 58.603 -59.940 -11.185 1.00 46.08 187 ARG C CA 1
ATOM 6004 C C . ARG C 1 187 ? 57.218 -60.445 -10.765 1.00 52.32 187 ARG C C 1
ATOM 6005 O O . ARG C 1 187 ? 57.102 -61.294 -9.879 1.00 49.79 187 ARG C O 1
ATOM 6013 N N . CYS C 1 188 ? 56.166 -59.926 -11.401 1.00 54.73 188 CYS C N 1
ATOM 6014 C CA . CYS C 1 188 ? 54.859 -60.561 -11.301 1.00 47.97 188 CYS C CA 1
ATOM 6015 C C . CYS C 1 188 ? 54.794 -61.883 -12.025 1.00 56.18 188 CYS C C 1
ATOM 6016 O O . CYS C 1 188 ? 55.347 -62.046 -13.108 1.00 81.31 188 CYS C O 1
ATOM 6019 N N . PHE C 1 189 ? 54.104 -62.831 -11.414 1.00 47.60 189 PHE C N 1
ATOM 6020 C CA . PHE C 1 189 ? 53.727 -64.057 -12.088 1.00 43.31 189 PHE C CA 1
ATOM 6021 C C . PHE C 1 189 ? 52.197 -64.151 -12.036 1.00 35.01 189 PHE C C 1
ATOM 6022 O O . PHE C 1 189 ? 51.591 -64.140 -10.969 1.00 44.82 189 PHE C O 1
ATOM 6030 N N . ALA C 1 190 ? 51.570 -64.171 -13.197 1.00 38.03 190 ALA C N 1
ATOM 6031 C CA . ALA C 1 190 ? 50.126 -64.347 -13.282 1.00 31.13 190 ALA C CA 1
ATOM 6032 C C . ALA C 1 190 ? 49.888 -65.456 -14.271 1.00 32.92 190 ALA C C 1
ATOM 6033 O O . ALA C 1 190 ? 50.578 -65.552 -15.277 1.00 37.47 190 ALA C O 1
ATOM 6035 N N . THR C 1 191 ? 48.935 -66.318 -13.980 1.00 31.92 191 THR C N 1
ATOM 6036 C CA . THR C 1 191 ? 48.676 -67.423 -14.868 1.00 29.53 191 THR C CA 1
ATOM 6037 C C . THR C 1 191 ? 47.225 -67.864 -14.765 1.00 35.59 191 THR C C 1
ATOM 6038 O O . THR C 1 191 ? 46.469 -67.396 -13.895 1.00 30.23 191 THR C O 1
ATOM 6042 N N . GLN C 1 192 ? 46.835 -68.737 -15.687 1.00 32.91 192 GLN C N 1
ATOM 6043 C CA . GLN C 1 192 ? 45.521 -69.362 -15.649 1.00 31.20 192 GLN C CA 1
ATOM 6044 C C . GLN C 1 192 ? 45.709 -70.844 -15.725 1.00 29.61 192 GLN C C 1
ATOM 6045 O O . GLN C 1 192 ? 46.007 -71.377 -16.779 1.00 34.44 192 GLN C O 1
ATOM 6051 N N . VAL C 1 193 ? 45.537 -71.529 -14.614 1.00 29.85 193 VAL C N 1
ATOM 6052 C CA . VAL C 1 193 ? 45.919 -72.931 -14.601 1.00 35.01 193 VAL C CA 1
ATOM 6053 C C . VAL C 1 193 ? 44.981 -73.831 -15.391 1.00 35.32 193 VAL C C 1
ATOM 6054 O O . VAL C 1 193 ? 43.760 -73.754 -15.266 1.00 36.89 193 VAL C O 1
ATOM 6058 N N . TYR C 1 194 ? 45.595 -74.641 -16.238 1.00 34.15 194 TYR C N 1
ATOM 6059 C CA . TYR C 1 194 ? 44.989 -75.803 -16.837 1.00 35.70 194 TYR C CA 1
ATOM 6060 C C . TYR C 1 194 ? 45.796 -77.049 -16.437 1.00 44.07 194 TYR C C 1
ATOM 6061 O O . TYR C 1 194 ? 47.004 -77.142 -16.684 1.00 45.26 194 TYR C O 1
ATOM 6070 N N . CYS C 1 195 ? 45.116 -78.007 -15.826 1.00 48.64 195 CYS C N 1
ATOM 6071 C CA . CYS C 1 195 ? 45.767 -79.161 -15.238 1.00 40.09 195 CYS C CA 1
ATOM 6072 C C . CYS C 1 195 ? 44.900 -80.395 -15.478 1.00 48.26 195 CYS C C 1
ATOM 6073 O O . CYS C 1 195 ? 43.748 -80.419 -15.062 1.00 47.09 195 CYS C O 1
ATOM 6076 N N . LYS C 1 196 ? 45.420 -81.407 -16.172 1.00 52.83 196 LYS C N 1
ATOM 6077 C CA . LYS C 1 196 ? 44.606 -82.579 -16.487 1.00 46.51 196 LYS C CA 1
ATOM 6078 C C . LYS C 1 196 ? 45.313 -83.890 -16.157 1.00 55.86 196 LYS C C 1
ATOM 6079 O O . LYS C 1 196 ? 46.379 -84.175 -16.704 1.00 45.68 196 LYS C O 1
ATOM 6085 N N . TRP C 1 197 ? 44.710 -84.710 -15.293 1.00 53.04 197 TRP C N 1
ATOM 6086 C CA . TRP C 1 197 ? 45.364 -85.967 -14.918 1.00 54.00 197 TRP C CA 1
ATOM 6087 C C . TRP C 1 197 ? 44.557 -87.215 -15.235 1.00 52.12 197 TRP C C 1
ATOM 6088 O O . TRP C 1 197 ? 43.343 -87.258 -15.054 1.00 53.04 197 TRP C O 1
ATOM 6099 N N . ARG C 1 198 ? 45.266 -88.228 -15.722 1.00 54.46 198 ARG C N 1
ATOM 6100 C CA . ARG C 1 198 ? 44.699 -89.551 -15.964 1.00 57.68 198 ARG C CA 1
ATOM 6101 C C . ARG C 1 198 ? 44.803 -90.425 -14.716 1.00 56.42 198 ARG C C 1
ATOM 6102 O O . ARG C 1 198 ? 45.778 -90.328 -13.968 1.00 56.46 198 ARG C O 1
ATOM 6110 N N . TYR C 1 199 ? 43.807 -91.289 -14.504 1.00 57.36 199 TYR C N 1
ATOM 6111 C CA . TYR C 1 199 ? 43.793 -92.202 -13.350 1.00 57.81 199 TYR C CA 1
ATOM 6112 C C . TYR C 1 199 ? 44.272 -93.617 -13.679 1.00 61.47 199 TYR C C 1
ATOM 6113 O O . TYR C 1 199 ? 44.220 -94.061 -14.833 1.00 60.90 199 TYR C O 1
ATOM 6122 N N . HIS C 1 200 ? 44.759 -94.321 -12.661 1.00 74.81 200 HIS C N 1
ATOM 6123 C CA . HIS C 1 200 ? 45.217 -95.702 -12.854 1.00 78.29 200 HIS C CA 1
ATOM 6124 C C . HIS C 1 200 ? 44.111 -96.732 -13.116 1.00 74.53 200 HIS C C 1
ATOM 6125 O O . HIS C 1 200 ? 43.954 -97.184 -14.246 1.00 74.94 200 HIS C O 1
ATOM 6132 N N . GLN C 1 201 ? 43.355 -97.090 -12.078 1.00 89.32 201 GLN C N 1
ATOM 6133 C CA . GLN C 1 201 ? 42.413 -98.223 -12.145 1.00 93.91 201 GLN C CA 1
ATOM 6134 C C . GLN C 1 201 ? 41.918 -98.670 -10.757 1.00 96.47 201 GLN C C 1
ATOM 6135 O O . GLN C 1 201 ? 40.929 -99.395 -10.648 1.00 95.00 201 GLN C O 1
ATOM 6141 N N . GLY C 1 202 ? 42.617 -98.258 -9.704 1.00 100.64 202 GLY C N 1
ATOM 6142 C CA . GLY C 1 202 ? 42.226 -98.638 -8.359 1.00 98.27 202 GLY C CA 1
ATOM 6143 C C . GLY C 1 202 ? 40.888 -98.036 -7.972 1.00 90.27 202 GLY C C 1
ATOM 6144 O O . GLY C 1 202 ? 40.804 -97.129 -7.146 1.00 92.70 202 GLY C O 1
ATOM 6145 N N . VAL C 1 205 ? 38.577 -94.622 -5.862 1.00 84.20 205 VAL C N 1
ATOM 6146 C CA . VAL C 1 205 ? 38.848 -93.188 -5.956 1.00 76.43 205 VAL C CA 1
ATOM 6147 C C . VAL C 1 205 ? 37.696 -92.264 -5.597 1.00 64.93 205 VAL C C 1
ATOM 6148 O O . VAL C 1 205 ? 36.621 -92.367 -6.163 1.00 67.84 205 VAL C O 1
ATOM 6152 N N . ASP C 1 206 ? 37.952 -91.348 -4.666 1.00 59.07 206 ASP C N 1
ATOM 6153 C CA . ASP C 1 206 ? 37.067 -90.224 -4.403 1.00 61.45 206 ASP C CA 1
ATOM 6154 C C . ASP C 1 206 ? 37.485 -89.097 -5.338 1.00 66.21 206 ASP C C 1
ATOM 6155 O O . ASP C 1 206 ? 38.514 -88.439 -5.128 1.00 62.87 206 ASP C O 1
ATOM 6160 N N . PHE C 1 207 ? 36.678 -88.880 -6.365 1.00 56.46 207 PHE C N 1
ATOM 6161 C CA . PHE C 1 207 ? 36.979 -87.907 -7.387 1.00 54.14 207 PHE C CA 1
ATOM 6162 C C . PHE C 1 207 ? 36.945 -86.483 -6.850 1.00 54.80 207 PHE C C 1
ATOM 6163 O O . PHE C 1 207 ? 37.834 -85.682 -7.132 1.00 56.57 207 PHE C O 1
ATOM 6171 N N . GLU C 1 208 ? 35.939 -86.167 -6.056 1.00 57.22 208 GLU C N 1
ATOM 6172 C CA . GLU C 1 208 ? 35.828 -84.815 -5.536 1.00 59.38 208 GLU C CA 1
ATOM 6173 C C . GLU C 1 208 ? 36.985 -84.497 -4.597 1.00 67.14 208 GLU C C 1
ATOM 6174 O O . GLU C 1 208 ? 37.495 -83.378 -4.591 1.00 56.83 208 GLU C O 1
ATOM 6180 N N . ALA C 1 209 ? 37.421 -85.492 -3.830 1.00 64.03 209 ALA C N 1
ATOM 6181 C CA . ALA C 1 209 ? 38.502 -85.295 -2.874 1.00 56.77 209 ALA C CA 1
ATOM 6182 C C . ALA C 1 209 ? 39.855 -85.152 -3.572 1.00 57.51 209 ALA C C 1
ATOM 6183 O O . ALA C 1 209 ? 40.668 -84.295 -3.207 1.00 50.90 209 ALA C O 1
ATOM 6185 N N . THR C 1 210 ? 40.084 -86.006 -4.565 1.00 49.78 210 THR C N 1
ATOM 6186 C CA . THR C 1 210 ? 41.278 -85.940 -5.384 1.00 48.56 210 THR C CA 1
ATOM 6187 C C . THR C 1 210 ? 41.426 -84.569 -6.016 1.00 60.88 210 THR C C 1
ATOM 6188 O O . THR C 1 210 ? 42.510 -83.968 -5.978 1.00 63.31 210 THR C O 1
ATOM 6192 N N . TRP C 1 211 ? 40.327 -84.079 -6.589 1.00 61.34 211 TRP C N 1
ATOM 6193 C CA . TRP C 1 211 ? 40.313 -82.795 -7.273 1.00 48.52 211 TRP C CA 1
ATOM 6194 C C . TRP C 1 211 ? 40.709 -81.669 -6.344 1.00 45.80 211 TRP C C 1
ATOM 6195 O O . TRP C 1 211 ? 41.543 -80.834 -6.684 1.00 45.71 211 TRP C O 1
ATOM 6206 N N . ASP C 1 212 ? 40.094 -81.636 -5.175 1.00 46.56 212 ASP C N 1
ATOM 6207 C CA . ASP C 1 212 ? 40.380 -80.589 -4.209 1.00 53.78 212 ASP C CA 1
ATOM 6208 C C . ASP C 1 212 ? 41.837 -80.629 -3.769 1.00 57.43 212 ASP C C 1
ATOM 6209 O O . ASP C 1 212 ? 42.429 -79.602 -3.423 1.00 47.69 212 ASP C O 1
ATOM 6214 N N . THR C 1 213 ? 42.396 -81.835 -3.787 1.00 55.85 213 THR C N 1
ATOM 6215 C CA . THR C 1 213 ? 43.743 -82.066 -3.306 1.00 57.64 213 THR C CA 1
ATOM 6216 C C . THR C 1 213 ? 44.767 -81.542 -4.309 1.00 53.75 213 THR C C 1
ATOM 6217 O O . THR C 1 213 ? 45.589 -80.691 -3.962 1.00 50.14 213 THR C O 1
ATOM 6221 N N . VAL C 1 214 ? 44.662 -81.995 -5.563 1.00 54.74 214 VAL C N 1
ATOM 6222 C CA . VAL C 1 214 ? 45.503 -81.478 -6.637 1.00 48.03 214 VAL C CA 1
ATOM 6223 C C . VAL C 1 214 ? 45.399 -79.969 -6.726 1.00 46.86 214 VAL C C 1
ATOM 6224 O O . VAL C 1 214 ? 46.400 -79.284 -6.943 1.00 45.50 214 VAL C O 1
ATOM 6228 N N . ARG C 1 215 ? 44.186 -79.448 -6.576 1.00 45.99 215 ARG C N 1
ATOM 6229 C CA . ARG C 1 215 ? 44.019 -78.009 -6.631 1.00 46.46 215 ARG C CA 1
ATOM 6230 C C . ARG C 1 215 ? 44.844 -77.364 -5.538 1.00 44.59 215 ARG C C 1
ATOM 6231 O O . ARG C 1 215 ? 45.501 -76.344 -5.755 1.00 49.91 215 ARG C O 1
ATOM 6239 N N . ASP C 1 216 ? 44.824 -77.968 -4.362 1.00 46.92 216 ASP C N 1
ATOM 6240 C CA . ASP C 1 216 ? 45.520 -77.374 -3.243 1.00 51.95 216 ASP C CA 1
ATOM 6241 C C . ASP C 1 216 ? 47.058 -77.417 -3.433 1.00 50.06 216 ASP C C 1
ATOM 6242 O O . ASP C 1 216 ? 47.754 -76.463 -3.101 1.00 38.62 216 ASP C O 1
ATOM 6247 N N . ILE C 1 217 ? 47.562 -78.527 -3.969 1.00 45.35 217 ILE C N 1
ATOM 6248 C CA . ILE C 1 217 ? 48.971 -78.650 -4.319 1.00 50.54 217 ILE C CA 1
ATOM 6249 C C . ILE C 1 217 ? 49.351 -77.532 -5.314 1.00 57.70 217 ILE C C 1
ATOM 6250 O O . ILE C 1 217 ? 50.293 -76.762 -5.083 1.00 48.38 217 ILE C O 1
ATOM 6255 N N . VAL C 1 218 ? 48.599 -77.455 -6.413 1.00 56.27 218 VAL C N 1
ATOM 6256 C CA . VAL C 1 218 ? 48.750 -76.382 -7.388 1.00 49.17 218 VAL C CA 1
ATOM 6257 C C . VAL C 1 218 ? 48.906 -75.024 -6.728 1.00 43.04 218 VAL C C 1
ATOM 6258 O O . VAL C 1 218 ? 49.870 -74.307 -6.996 1.00 38.50 218 VAL C O 1
ATOM 6262 N N . LEU C 1 219 ? 47.981 -74.677 -5.846 1.00 40.58 219 LEU C N 1
ATOM 6263 C CA . LEU C 1 219 ? 48.033 -73.362 -5.229 1.00 40.69 219 LEU C CA 1
ATOM 6264 C C . LEU C 1 219 ? 49.184 -73.285 -4.222 1.00 52.75 219 LEU C C 1
ATOM 6265 O O . LEU C 1 219 ? 49.642 -72.199 -3.865 1.00 53.48 219 LEU C O 1
ATOM 6270 N N . LYS C 1 220 ? 49.635 -74.445 -3.754 1.00 57.79 220 LYS C N 1
ATOM 6271 C CA . LYS C 1 220 ? 50.725 -74.504 -2.786 1.00 53.67 220 LYS C CA 1
ATOM 6272 C C . LYS C 1 220 ? 52.058 -74.142 -3.474 1.00 45.72 220 LYS C C 1
ATOM 6273 O O . LYS C 1 220 ? 52.742 -73.208 -3.059 1.00 46.78 220 LYS C O 1
ATOM 6279 N N . LYS C 1 221 ? 52.406 -74.879 -4.527 1.00 42.90 221 LYS C N 1
ATOM 6280 C CA . LYS C 1 221 ? 53.592 -74.603 -5.332 1.00 46.18 221 LYS C CA 1
ATOM 6281 C C . LYS C 1 221 ? 53.641 -73.233 -6.003 1.00 52.83 221 LYS C C 1
ATOM 6282 O O . LYS C 1 221 ? 54.720 -72.742 -6.328 1.00 59.75 221 LYS C O 1
ATOM 6288 N N . PHE C 1 222 ? 52.490 -72.605 -6.197 1.00 47.79 222 PHE C N 1
ATOM 6289 C CA . PHE C 1 222 ? 52.459 -71.336 -6.900 1.00 40.21 222 PHE C CA 1
ATOM 6290 C C . PHE C 1 222 ? 52.729 -70.188 -5.960 1.00 41.12 222 PHE C C 1
ATOM 6291 O O . PHE C 1 222 ? 53.466 -69.260 -6.299 1.00 46.82 222 PHE C O 1
ATOM 6299 N N . ALA C 1 223 ? 52.139 -70.248 -4.772 1.00 46.00 223 ALA C N 1
ATOM 6300 C CA . ALA C 1 223 ? 52.208 -69.123 -3.853 1.00 44.87 223 ALA C CA 1
ATOM 6301 C C . ALA C 1 223 ? 53.121 -69.380 -2.639 1.00 47.27 223 ALA C C 1
ATOM 6302 O O . ALA C 1 223 ? 53.515 -68.434 -1.955 1.00 43.66 223 ALA C O 1
ATOM 6304 N N . GLY C 1 224 ? 53.452 -70.644 -2.371 1.00 47.25 224 GLY C N 1
ATOM 6305 C CA . GLY C 1 224 ? 54.240 -70.998 -1.193 1.00 54.09 224 GLY C CA 1
ATOM 6306 C C . GLY C 1 224 ? 53.612 -70.573 0.133 1.00 61.52 224 GLY C C 1
ATOM 6307 O O . GLY C 1 224 ? 52.485 -70.072 0.149 1.00 67.84 224 GLY C O 1
ATOM 6308 N N . PRO C 1 225 ? 54.343 -70.743 1.253 1.00 73.64 225 PRO C N 1
ATOM 6309 C CA . PRO C 1 225 ? 53.876 -70.406 2.612 1.00 62.22 225 PRO C CA 1
ATOM 6310 C C . PRO C 1 225 ? 53.198 -69.039 2.700 1.00 57.68 225 PRO C C 1
ATOM 6311 O O . PRO C 1 225 ? 53.656 -68.091 2.062 1.00 59.21 225 PRO C O 1
ATOM 6315 N N . TYR C 1 226 ? 52.111 -68.939 3.456 1.00 57.16 226 TYR C N 1
ATOM 6316 C CA . TYR C 1 226 ? 51.347 -67.697 3.503 1.00 53.10 226 TYR C CA 1
ATOM 6317 C C . TYR C 1 226 ? 52.069 -66.551 4.209 1.00 57.61 226 TYR C C 1
ATOM 6318 O O . TYR C 1 226 ? 51.642 -65.389 4.124 1.00 56.59 226 TYR C O 1
ATOM 6327 N N . ASP C 1 227 ? 53.157 -66.848 4.910 1.00 63.80 227 ASP C N 1
ATOM 6328 C CA . ASP C 1 227 ? 53.851 -65.779 5.622 1.00 64.75 227 ASP C CA 1
ATOM 6329 C C . ASP C 1 227 ? 54.881 -65.032 4.767 1.00 58.65 227 ASP C C 1
ATOM 6330 O O . ASP C 1 227 ? 54.994 -63.815 4.854 1.00 59.73 227 ASP C O 1
ATOM 6335 N N . LYS C 1 228 ? 55.616 -65.765 3.943 1.00 56.77 228 LYS C N 1
ATOM 6336 C CA . LYS C 1 228 ? 56.747 -65.210 3.202 1.00 65.85 228 LYS C CA 1
ATOM 6337 C C . LYS C 1 228 ? 56.729 -65.525 1.705 1.00 61.99 228 LYS C C 1
ATOM 6338 O O . LYS C 1 228 ? 57.344 -64.825 0.902 1.00 63.66 228 LYS C O 1
ATOM 6344 N N . GLY C 1 229 ? 56.103 -66.643 1.358 1.00 69.90 229 GLY C N 1
ATOM 6345 C CA . GLY C 1 229 ? 56.033 -67.101 -0.016 1.00 56.61 229 GLY C CA 1
ATOM 6346 C C . GLY C 1 229 ? 57.164 -68.073 -0.285 1.00 68.23 229 GLY C C 1
ATOM 6347 O O . GLY C 1 229 ? 57.719 -68.653 0.654 1.00 84.69 229 GLY C O 1
ATOM 6348 N N . GLU C 1 230 ? 57.484 -68.291 -1.556 1.00 57.34 230 GLU C N 1
ATOM 6349 C CA . GLU C 1 230 ? 58.557 -69.206 -1.940 1.00 59.03 230 GLU C CA 1
ATOM 6350 C C . GLU C 1 230 ? 59.060 -68.774 -3.306 1.00 62.89 230 GLU C C 1
ATOM 6351 O O . GLU C 1 230 ? 58.256 -68.635 -4.224 1.00 59.74 230 GLU C O 1
ATOM 6357 N N . TYR C 1 231 ? 60.368 -68.571 -3.462 1.00 67.09 231 TYR C N 1
ATOM 6358 C CA . TYR C 1 231 ? 60.889 -68.057 -4.731 1.00 60.35 231 TYR C CA 1
ATOM 6359 C C . TYR C 1 231 ? 60.699 -69.072 -5.853 1.00 64.06 231 TYR C C 1
ATOM 6360 O O . TYR C 1 231 ? 60.984 -70.267 -5.700 1.00 64.42 231 TYR C O 1
ATOM 6369 N N . SER C 1 232 ? 60.214 -68.580 -6.987 1.00 64.38 232 SER C N 1
ATOM 6370 C CA . SER C 1 232 ? 60.089 -69.400 -8.178 1.00 62.75 232 SER C CA 1
ATOM 6371 C C . SER C 1 232 ? 61.042 -68.842 -9.224 1.00 57.10 232 SER C C 1
ATOM 6372 O O . SER C 1 232 ? 60.909 -67.698 -9.656 1.00 91.37 232 SER C O 1
ATOM 6375 N N . PRO C 1 233 ? 62.007 -69.663 -9.636 1.00 59.23 233 PRO C N 1
ATOM 6376 C CA . PRO C 1 233 ? 63.059 -69.220 -10.544 1.00 63.05 233 PRO C CA 1
ATOM 6377 C C . PRO C 1 233 ? 62.712 -69.536 -11.974 1.00 61.93 233 PRO C C 1
ATOM 6378 O O . PRO C 1 233 ? 63.450 -69.193 -12.900 1.00 59.43 233 PRO C O 1
ATOM 6382 N N . SER C 1 234 ? 61.588 -70.214 -12.143 1.00 55.90 234 SER C N 1
ATOM 6383 C CA . SER C 1 234 ? 61.235 -70.748 -13.434 1.00 53.79 234 SER C CA 1
ATOM 6384 C C . SER C 1 234 ? 59.798 -71.251 -13.372 1.00 57.98 234 SER C C 1
ATOM 6385 O O . SER C 1 234 ? 59.442 -72.015 -12.467 1.00 56.88 234 SER C O 1
ATOM 6388 N N . VAL C 1 235 ? 58.986 -70.855 -14.350 1.00 47.73 235 VAL C N 1
ATOM 6389 C CA . VAL C 1 235 ? 57.630 -71.370 -14.449 1.00 40.44 235 VAL C CA 1
ATOM 6390 C C . VAL C 1 235 ? 57.713 -72.870 -14.789 1.00 43.35 235 VAL C C 1
ATOM 6391 O O . VAL C 1 235 ? 56.887 -73.652 -14.335 1.00 41.41 235 VAL C O 1
ATOM 6395 N N . GLN C 1 236 ? 58.700 -73.261 -15.600 1.00 40.35 236 GLN C N 1
ATOM 6396 C CA . GLN C 1 236 ? 58.932 -74.679 -15.890 1.00 43.66 236 GLN C CA 1
ATOM 6397 C C . GLN C 1 236 ? 59.116 -75.462 -14.596 1.00 49.16 236 GLN C C 1
ATOM 6398 O O . GLN C 1 236 ? 58.616 -76.577 -14.460 1.00 50.75 236 GLN C O 1
ATOM 6404 N N . LYS C 1 237 ? 59.826 -74.852 -13.647 1.00 57.75 237 LYS C N 1
ATOM 6405 C CA . LYS C 1 237 ? 60.126 -75.480 -12.363 1.00 60.23 237 LYS C CA 1
ATOM 6406 C C . LYS C 1 237 ? 58.864 -75.608 -11.504 1.00 54.94 237 LYS C C 1
ATOM 6407 O O . LYS C 1 237 ? 58.600 -76.671 -10.952 1.00 55.09 237 LYS C O 1
ATOM 6413 N N . THR C 1 238 ? 58.115 -74.515 -11.363 1.00 52.26 238 THR C N 1
ATOM 6414 C CA . THR C 1 238 ? 56.853 -74.538 -10.634 1.00 54.37 238 THR C CA 1
ATOM 6415 C C . THR C 1 238 ? 55.910 -75.609 -11.211 1.00 52.77 238 THR C C 1
ATOM 6416 O O . THR C 1 238 ? 55.227 -76.309 -10.468 1.00 48.27 238 THR C O 1
ATOM 6420 N N . LEU C 1 239 ? 55.902 -75.743 -12.536 1.00 51.44 239 LEU C N 1
ATOM 6421 C CA . LEU C 1 239 ? 55.115 -76.768 -13.218 1.00 55.41 239 LEU C CA 1
ATOM 6422 C C . LEU C 1 239 ? 55.528 -78.185 -12.790 1.00 58.36 239 LEU C C 1
ATOM 6423 O O . LEU C 1 239 ? 54.681 -79.009 -12.433 1.00 54.51 239 LEU C O 1
ATOM 6428 N N . TYR C 1 240 ? 56.824 -78.479 -12.858 1.00 54.61 240 TYR C N 1
ATOM 6429 C CA . TYR C 1 240 ? 57.320 -79.802 -12.498 1.00 49.93 240 TYR C CA 1
ATOM 6430 C C . TYR C 1 240 ? 57.055 -80.159 -11.040 1.00 51.34 240 TYR C C 1
ATOM 6431 O O . TYR C 1 240 ? 56.710 -81.293 -10.728 1.00 55.62 240 TYR C O 1
ATOM 6440 N N . ASP C 1 241 ? 57.213 -79.200 -10.145 1.00 47.05 241 ASP C N 1
ATOM 6441 C CA . ASP C 1 241 ? 56.944 -79.454 -8.745 1.00 49.34 241 ASP C CA 1
ATOM 6442 C C . ASP C 1 241 ? 55.496 -79.911 -8.548 1.00 56.41 241 ASP C C 1
ATOM 6443 O O . ASP C 1 241 ? 55.270 -80.948 -7.928 1.00 54.61 241 ASP C O 1
ATOM 6448 N N . ILE C 1 242 ? 54.529 -79.175 -9.107 1.00 53.76 242 ILE C N 1
ATOM 6449 C CA . ILE C 1 242 ? 53.111 -79.519 -8.953 1.00 52.97 242 ILE C CA 1
ATOM 6450 C C . ILE C 1 242 ? 52.854 -80.938 -9.426 1.00 49.00 242 ILE C C 1
ATOM 6451 O O . ILE C 1 242 ? 52.227 -81.714 -8.726 1.00 49.87 242 ILE C O 1
ATOM 6456 N N . GLN C 1 243 ? 53.372 -81.272 -10.600 1.00 51.96 243 GLN C N 1
ATOM 6457 C CA . GLN C 1 243 ? 53.317 -82.630 -11.120 1.00 53.58 243 GLN C CA 1
ATOM 6458 C C . GLN C 1 243 ? 53.936 -83.659 -10.159 1.00 62.87 243 GLN C C 1
ATOM 6459 O O . GLN C 1 243 ? 53.402 -84.759 -9.988 1.00 60.75 243 GLN C O 1
ATOM 6465 N N . VAL C 1 244 ? 55.092 -83.322 -9.583 1.00 56.41 244 VAL C N 1
ATOM 6466 C CA . VAL C 1 244 ? 55.787 -84.226 -8.666 1.00 56.33 244 VAL C CA 1
ATOM 6467 C C . VAL C 1 244 ? 55.080 -84.364 -7.320 1.00 53.61 244 VAL C C 1
ATOM 6468 O O . VAL C 1 244 ? 54.879 -85.470 -6.842 1.00 58.95 244 VAL C O 1
ATOM 6472 N N . LEU C 1 245 ? 54.708 -83.252 -6.701 1.00 53.03 245 LEU C N 1
ATOM 6473 C CA . LEU C 1 245 ? 54.019 -83.308 -5.418 1.00 52.64 245 LEU C CA 1
ATOM 6474 C C . LEU C 1 245 ? 52.673 -84.043 -5.536 1.00 69.98 245 LEU C C 1
ATOM 6475 O O . LEU C 1 245 ? 52.146 -84.566 -4.547 1.00 68.84 245 LEU C O 1
ATOM 6480 N N . SER C 1 246 ? 52.135 -84.099 -6.754 1.00 69.29 246 SER C N 1
ATOM 6481 C CA . SER C 1 246 ? 50.795 -84.626 -6.972 1.00 60.45 246 SER C CA 1
ATOM 6482 C C . SER C 1 246 ? 50.764 -86.130 -7.193 1.00 59.05 246 SER C C 1
ATOM 6483 O O . SER C 1 246 ? 49.924 -86.808 -6.603 1.00 61.12 246 SER C O 1
ATOM 6486 N N . LEU C 1 247 ? 51.654 -86.643 -8.041 1.00 54.06 247 LEU C N 1
ATOM 6487 C CA . LEU C 1 247 ? 51.740 -88.076 -8.287 1.00 64.97 247 LEU C CA 1
ATOM 6488 C C . LEU C 1 247 ? 52.183 -88.852 -7.059 1.00 72.50 247 LEU C C 1
ATOM 6489 O O . LEU C 1 247 ? 51.841 -90.027 -6.900 1.00 76.64 247 LEU C O 1
ATOM 6494 N N . SER C 1 248 ? 52.916 -88.187 -6.175 1.00 68.86 248 SER C N 1
ATOM 6495 C CA . SER C 1 248 ? 53.359 -88.825 -4.947 1.00 69.42 248 SER C CA 1
ATOM 6496 C C . SER C 1 248 ? 52.204 -88.814 -3.955 1.00 67.70 248 SER C C 1
ATOM 6497 O O . SER C 1 248 ? 51.812 -89.857 -3.452 1.00 73.43 248 SER C O 1
ATOM 6500 N N . ARG C 1 249 ? 51.669 -87.633 -3.668 1.00 65.35 249 ARG C N 1
ATOM 6501 C CA . ARG C 1 249 ? 50.580 -87.508 -2.704 1.00 69.58 249 ARG C CA 1
ATOM 6502 C C . ARG C 1 249 ? 49.259 -88.186 -3.159 1.00 66.09 249 ARG C C 1
ATOM 6503 O O . ARG C 1 249 ? 48.319 -88.285 -2.375 1.00 70.29 249 ARG C O 1
ATOM 6511 N N . VAL C 1 250 ? 49.174 -88.625 -4.414 1.00 62.98 250 VAL C N 1
ATOM 6512 C CA . VAL C 1 250 ? 47.959 -89.271 -4.930 1.00 61.33 250 VAL C CA 1
ATOM 6513 C C . VAL C 1 250 ? 48.317 -90.414 -5.882 1.00 65.23 250 VAL C C 1
ATOM 6514 O O . VAL C 1 250 ? 48.466 -90.214 -7.082 1.00 60.72 250 VAL C O 1
ATOM 6518 N N . PRO C 1 251 ? 48.398 -91.637 -5.345 1.00 68.85 251 PRO C N 1
ATOM 6519 C CA . PRO C 1 251 ? 48.920 -92.828 -6.027 1.00 64.41 251 PRO C CA 1
ATOM 6520 C C . PRO C 1 251 ? 48.129 -93.272 -7.237 1.00 66.61 251 PRO C C 1
ATOM 6521 O O . PRO C 1 251 ? 48.690 -93.875 -8.162 1.00 69.88 251 PRO C O 1
ATOM 6525 N N . GLU C 1 252 ? 46.832 -93.008 -7.226 1.00 66.28 252 GLU C N 1
ATOM 6526 C CA . GLU C 1 252 ? 45.952 -93.508 -8.272 1.00 71.35 252 GLU C CA 1
ATOM 6527 C C . GLU C 1 252 ? 46.073 -92.669 -9.548 1.00 75.01 252 GLU C C 1
ATOM 6528 O O . GLU C 1 252 ? 45.635 -93.106 -10.626 1.00 64.24 252 GLU C O 1
ATOM 6534 N N . ILE C 1 253 ? 46.685 -91.483 -9.423 1.00 69.12 253 ILE C N 1
ATOM 6535 C CA . ILE C 1 253 ? 47.000 -90.651 -10.580 1.00 62.21 253 ILE C CA 1
ATOM 6536 C C . ILE C 1 253 ? 48.139 -91.287 -11.363 1.00 61.77 253 ILE C C 1
ATOM 6537 O O . ILE C 1 253 ? 49.201 -91.557 -10.812 1.00 65.12 253 ILE C O 1
ATOM 6542 N N . GLU C 1 254 ? 47.921 -91.515 -12.651 1.00 63.07 254 GLU C N 1
ATOM 6543 C CA . GLU C 1 254 ? 48.916 -92.181 -13.475 1.00 63.50 254 GLU C CA 1
ATOM 6544 C C . GLU C 1 254 ? 49.790 -91.215 -14.285 1.00 74.73 254 GLU C C 1
ATOM 6545 O O . GLU C 1 254 ? 50.967 -91.501 -14.541 1.00 66.78 254 GLU C O 1
ATOM 6551 N N . ASP C 1 255 ? 49.229 -90.076 -14.691 1.00 79.00 255 ASP C N 1
ATOM 6552 C CA . ASP C 1 255 ? 50.050 -89.018 -15.271 1.00 66.20 255 ASP C CA 1
ATOM 6553 C C . ASP C 1 255 ? 49.365 -87.674 -15.119 1.00 61.04 255 ASP C C 1
ATOM 6554 O O . ASP C 1 255 ? 48.192 -87.606 -14.761 1.00 61.28 255 ASP C O 1
ATOM 6559 N N . MET C 1 256 ? 50.096 -86.601 -15.386 1.00 59.87 256 MET C N 1
ATOM 6560 C CA . MET C 1 256 ? 49.522 -85.276 -15.264 1.00 52.33 256 MET C CA 1
ATOM 6561 C C . MET C 1 256 ? 50.010 -84.328 -16.359 1.00 51.80 256 MET C C 1
ATOM 6562 O O . MET C 1 256 ? 51.210 -84.204 -16.611 1.00 53.42 256 MET C O 1
ATOM 6567 N N . GLU C 1 257 ? 49.064 -83.666 -17.012 1.00 50.30 257 GLU C N 1
ATOM 6568 C CA . GLU C 1 257 ? 49.389 -82.668 -18.015 1.00 47.43 257 GLU C CA 1
ATOM 6569 C C . GLU C 1 257 ? 49.104 -81.279 -17.449 1.00 44.11 257 GLU C C 1
ATOM 6570 O O . GLU C 1 257 ? 48.017 -81.021 -16.934 1.00 44.47 257 GLU C O 1
ATOM 6576 N N . ILE C 1 258 ? 50.079 -80.375 -17.538 1.00 45.79 258 ILE C N 1
ATOM 6577 C CA . ILE C 1 258 ? 49.854 -78.999 -17.081 1.00 44.16 258 ILE C CA 1
ATOM 6578 C C . ILE C 1 258 ? 50.192 -77.986 -18.153 1.00 40.19 258 ILE C C 1
ATOM 6579 O O . ILE C 1 258 ? 51.081 -78.188 -18.976 1.00 45.59 258 ILE C O 1
ATOM 6584 N N . SER C 1 259 ? 49.445 -76.894 -18.133 1.00 42.91 259 SER C N 1
ATOM 6585 C CA . SER C 1 259 ? 49.652 -75.789 -19.039 1.00 42.58 259 SER C CA 1
ATOM 6586 C C . SER C 1 259 ? 49.476 -74.521 -18.259 1.00 39.45 259 SER C C 1
ATOM 6587 O O . SER C 1 259 ? 48.372 -74.251 -17.761 1.00 44.63 259 SER C O 1
ATOM 6590 N N . LEU C 1 260 ? 50.574 -73.769 -18.154 1.00 37.91 260 LEU C N 1
ATOM 6591 C CA . LEU C 1 260 ? 50.618 -72.510 -17.442 1.00 39.85 260 LEU C CA 1
ATOM 6592 C C . LEU C 1 260 ? 50.888 -71.353 -18.409 1.00 42.05 260 LEU C C 1
ATOM 6593 O O . LEU C 1 260 ? 51.995 -71.206 -18.928 1.00 39.71 260 LEU C O 1
ATOM 6598 N N . PRO C 1 261 ? 49.862 -70.544 -18.686 1.00 42.35 261 PRO C N 1
ATOM 6599 C CA . PRO C 1 261 ? 50.146 -69.275 -19.356 1.00 37.71 261 PRO C CA 1
ATOM 6600 C C . PRO C 1 261 ? 50.987 -68.390 -18.449 1.00 42.47 261 PRO C C 1
ATOM 6601 O O . PRO C 1 261 ? 50.877 -68.502 -17.230 1.00 49.45 261 PRO C O 1
ATOM 6605 N N . ASN C 1 262 ? 51.832 -67.553 -19.029 1.00 30.57 262 ASN C N 1
ATOM 6606 C CA . ASN C 1 262 ? 52.526 -66.514 -18.282 1.00 30.80 262 ASN C CA 1
ATOM 6607 C C . ASN C 1 262 ? 51.979 -65.172 -18.747 1.00 32.81 262 ASN C C 1
ATOM 6608 O O . ASN C 1 262 ? 52.415 -64.634 -19.765 1.00 35.80 262 ASN C O 1
ATOM 6613 N N . ILE C 1 263 ? 51.009 -64.642 -18.015 1.00 30.91 263 ILE C N 1
ATOM 6614 C CA . ILE C 1 263 ? 50.294 -63.457 -18.440 1.00 31.55 263 ILE C CA 1
ATOM 6615 C C . ILE C 1 263 ? 50.998 -62.215 -17.934 1.00 34.64 263 ILE C C 1
ATOM 6616 O O . ILE C 1 263 ? 51.139 -62.019 -16.743 1.00 42.62 263 ILE C O 1
ATOM 6621 N N . HIS C 1 264 ? 51.410 -61.367 -18.854 1.00 32.84 264 HIS C N 1
ATOM 6622 C CA . HIS C 1 264 ? 52.402 -60.352 -18.567 1.00 41.08 264 HIS C CA 1
ATOM 6623 C C . HIS C 1 264 ? 51.861 -59.097 -17.913 1.00 41.19 264 HIS C C 1
ATOM 6624 O O . HIS C 1 264 ? 50.844 -58.522 -18.340 1.00 31.21 264 HIS C O 1
ATOM 6631 N N . TYR C 1 265 ? 52.582 -58.669 -16.885 1.00 32.32 265 TYR C N 1
ATOM 6632 C CA . TYR C 1 265 ? 52.355 -57.388 -16.258 1.00 33.33 265 TYR C CA 1
ATOM 6633 C C . TYR C 1 265 ? 53.672 -56.634 -16.321 1.00 40.04 265 TYR C C 1
ATOM 6634 O O . TYR C 1 265 ? 54.563 -56.876 -15.521 1.00 41.87 265 TYR C O 1
ATOM 6643 N N . PHE C 1 266 ? 53.811 -55.744 -17.296 1.00 39.51 266 PHE C N 1
ATOM 6644 C CA . PHE C 1 266 ? 55.081 -55.078 -17.522 1.00 30.91 266 PHE C CA 1
ATOM 6645 C C . PHE C 1 266 ? 55.109 -53.735 -16.847 1.00 33.39 266 PHE C C 1
ATOM 6646 O O . PHE C 1 266 ? 54.139 -52.982 -16.865 1.00 42.27 266 PHE C O 1
ATOM 6654 N N . ASN C 1 267 ? 56.233 -53.423 -16.235 1.00 38.65 267 ASN C N 1
ATOM 6655 C CA . ASN C 1 267 ? 56.434 -52.101 -15.703 1.00 36.03 267 ASN C CA 1
ATOM 6656 C C . ASN C 1 267 ? 56.287 -51.030 -16.755 1.00 33.69 267 ASN C C 1
ATOM 6657 O O . ASN C 1 267 ? 56.835 -51.148 -17.828 1.00 48.48 267 ASN C O 1
ATOM 6662 N N . ILE C 1 268 ? 55.531 -49.995 -16.442 1.00 35.70 268 ILE C N 1
ATOM 6663 C CA . ILE C 1 268 ? 55.364 -48.900 -17.374 1.00 40.03 268 ILE C CA 1
ATOM 6664 C C . ILE C 1 268 ? 56.523 -47.908 -17.221 1.00 43.09 268 ILE C C 1
ATOM 6665 O O . ILE C 1 268 ? 56.649 -47.233 -16.189 1.00 41.98 268 ILE C O 1
ATOM 6670 N N . ASP C 1 269 ? 57.403 -47.864 -18.215 1.00 37.37 269 ASP C N 1
ATOM 6671 C CA . ASP C 1 269 ? 58.500 -46.900 -18.195 1.00 39.27 269 ASP C CA 1
ATOM 6672 C C . ASP C 1 269 ? 57.984 -45.501 -18.436 1.00 38.22 269 ASP C C 1
ATOM 6673 O O . ASP C 1 269 ? 57.475 -45.202 -19.512 1.00 41.71 269 ASP C O 1
ATOM 6678 N N . MET C 1 270 ? 58.142 -44.645 -17.434 1.00 41.54 270 MET C N 1
ATOM 6679 C CA . MET C 1 270 ? 57.649 -43.271 -17.493 1.00 47.62 270 MET C CA 1
ATOM 6680 C C . MET C 1 270 ? 58.798 -42.263 -17.683 1.00 41.22 270 MET C C 1
ATOM 6681 O O . MET C 1 270 ? 58.610 -41.073 -17.500 1.00 46.05 270 MET C O 1
ATOM 6686 N N . SER C 1 271 ? 59.984 -42.774 -18.017 1.00 49.49 271 SER C N 1
ATOM 6687 C CA . SER C 1 271 ? 61.173 -41.963 -18.270 1.00 51.15 271 SER C CA 1
ATOM 6688 C C . SER C 1 271 ? 60.916 -40.767 -19.159 1.00 48.91 271 SER C C 1
ATOM 6689 O O . SER C 1 271 ? 61.170 -39.640 -18.749 1.00 54.97 271 SER C O 1
ATOM 6692 N N . LYS C 1 272 ? 60.401 -41.018 -20.362 1.00 46.63 272 LYS C N 1
ATOM 6693 C CA . LYS C 1 272 ? 60.132 -39.951 -21.324 1.00 55.83 272 LYS C CA 1
ATOM 6694 C C . LYS C 1 272 ? 59.193 -38.878 -20.788 1.00 55.97 272 LYS C C 1
ATOM 6695 O O . LYS C 1 272 ? 59.028 -37.840 -21.411 1.00 75.22 272 LYS C O 1
ATOM 6701 N N . MET C 1 273 ? 58.585 -39.121 -19.637 1.00 42.70 273 MET C N 1
ATOM 6702 C CA . MET C 1 273 ? 57.731 -38.122 -19.030 1.00 45.32 273 MET C CA 1
ATOM 6703 C C . MET C 1 273 ? 58.335 -37.545 -17.760 1.00 50.92 273 MET C C 1
ATOM 6704 O O . MET C 1 273 ? 57.723 -36.699 -17.110 1.00 67.47 273 MET C O 1
ATOM 6709 N N . GLY C 1 274 ? 59.549 -37.972 -17.425 1.00 46.17 274 GLY C N 1
ATOM 6710 C CA . GLY C 1 274 ? 60.222 -37.460 -16.248 1.00 33.83 274 GLY C CA 1
ATOM 6711 C C . GLY C 1 274 ? 59.766 -38.093 -14.957 1.00 43.50 274 GLY C C 1
ATOM 6712 O O . GLY C 1 274 ? 59.829 -37.477 -13.891 1.00 49.96 274 GLY C O 1
ATOM 6713 N N . LEU C 1 275 ? 59.293 -39.333 -15.033 1.00 48.45 275 LEU C N 1
ATOM 6714 C CA . LEU C 1 275 ? 58.962 -40.032 -13.800 1.00 45.72 275 LEU C CA 1
ATOM 6715 C C . LEU C 1 275 ? 59.752 -41.317 -13.664 1.00 39.46 275 LEU C C 1
ATOM 6716 O O . LEU C 1 275 ? 60.117 -41.956 -14.639 1.00 34.38 275 LEU C O 1
ATOM 6721 N N . ILE C 1 276 ? 59.970 -41.698 -12.416 1.00 41.03 276 ILE C N 1
ATOM 6722 C CA . ILE C 1 276 ? 60.675 -42.917 -12.080 1.00 38.97 276 ILE C CA 1
ATOM 6723 C C . ILE C 1 276 ? 59.632 -43.816 -11.476 1.00 43.57 276 ILE C C 1
ATOM 6724 O O . ILE C 1 276 ? 59.109 -43.561 -10.389 1.00 46.22 276 ILE C O 1
ATOM 6729 N N . ASN C 1 277 ? 59.317 -44.875 -12.196 1.00 33.72 277 ASN C N 1
ATOM 6730 C CA . ASN C 1 277 ? 58.243 -45.742 -11.768 1.00 40.02 277 ASN C CA 1
ATOM 6731 C C . ASN C 1 277 ? 58.840 -46.916 -11.038 1.00 50.16 277 ASN C C 1
ATOM 6732 O O . ASN C 1 277 ? 58.879 -46.900 -9.797 1.00 64.35 277 ASN C O 1
ATOM 6737 N N . LYS C 1 278 ? 59.312 -47.893 -11.801 1.00 40.23 278 LYS C N 1
ATOM 6738 C CA . LYS C 1 278 ? 59.904 -49.124 -11.265 1.00 82.34 278 LYS C CA 1
ATOM 6739 C C . LYS C 1 278 ? 59.640 -49.357 -9.750 1.00 57.97 278 LYS C C 1
ATOM 6740 O O . LYS C 1 278 ? 60.343 -48.725 -8.938 1.00 65.23 278 LYS C O 1
ATOM 6746 N N . GLU C 1 279 ? 58.645 -50.171 -9.336 1.00 36.65 279 GLU C N 1
ATOM 6747 C CA . GLU C 1 279 ? 57.724 -50.943 -10.200 1.00 39.34 279 GLU C CA 1
ATOM 6748 C C . GLU C 1 279 ? 56.340 -50.961 -9.563 1.00 40.60 279 GLU C C 1
ATOM 6749 O O . GLU C 1 279 ? 55.881 -51.978 -9.084 1.00 33.53 279 GLU C O 1
ATOM 6755 N N . GLU C 1 280 ? 55.655 -49.842 -9.633 1.00 36.75 280 GLU C N 1
ATOM 6756 C CA . GLU C 1 280 ? 54.472 -49.631 -8.839 1.00 40.63 280 GLU C CA 1
ATOM 6757 C C . GLU C 1 280 ? 53.242 -49.594 -9.703 1.00 38.53 280 GLU C C 1
ATOM 6758 O O . GLU C 1 280 ? 52.143 -49.912 -9.260 1.00 39.96 280 GLU C O 1
ATOM 6764 N N . VAL C 1 281 ? 53.440 -49.141 -10.931 1.00 30.81 281 VAL C N 1
ATOM 6765 C CA . VAL C 1 281 ? 52.386 -49.095 -11.918 1.00 41.23 281 VAL C CA 1
ATOM 6766 C C . VAL C 1 281 ? 52.752 -50.041 -13.065 1.00 37.14 281 VAL C C 1
ATOM 6767 O O . VAL C 1 281 ? 53.789 -49.887 -13.693 1.00 37.78 281 VAL C O 1
ATOM 6771 N N . LEU C 1 282 ? 51.924 -51.057 -13.296 1.00 36.33 282 LEU C N 1
ATOM 6772 C CA . LEU C 1 282 ? 52.165 -52.012 -14.380 1.00 32.38 282 LEU C CA 1
ATOM 6773 C C . LEU C 1 282 ? 51.031 -52.048 -15.414 1.00 35.00 282 LEU C C 1
ATOM 6774 O O . LEU C 1 282 ? 49.877 -51.690 -15.141 1.00 35.50 282 LEU C O 1
ATOM 6779 N N . LEU C 1 283 ? 51.408 -52.452 -16.617 1.00 33.94 283 LEU C N 1
ATOM 6780 C CA . LEU C 1 283 ? 50.492 -52.659 -17.715 1.00 32.37 283 LEU C CA 1
ATOM 6781 C C . LEU C 1 283 ? 50.142 -54.143 -17.829 1.00 42.82 283 LEU C C 1
ATOM 6782 O O . LEU C 1 283 ? 51.016 -54.972 -18.106 1.00 37.31 283 LEU C O 1
ATOM 6787 N N . PRO C 1 284 ? 48.871 -54.490 -17.574 1.00 34.28 284 PRO C N 1
ATOM 6788 C CA . PRO C 1 284 ? 48.363 -55.835 -17.888 1.00 35.77 284 PRO C CA 1
ATOM 6789 C C . PRO C 1 284 ? 48.185 -56.016 -19.398 1.00 35.48 284 PRO C C 1
ATOM 6790 O O . PRO C 1 284 ? 47.432 -55.240 -20.002 1.00 35.20 284 PRO C O 1
ATOM 6794 N N . LEU C 1 285 ? 48.888 -56.972 -20.007 1.00 42.16 285 LEU C N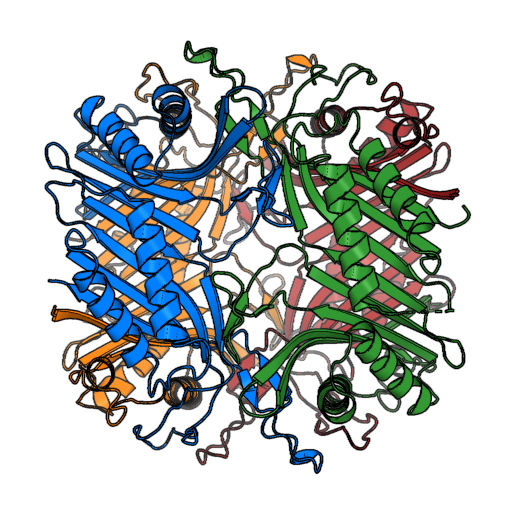 1
ATOM 6795 C CA . LEU C 1 285 ? 48.696 -57.273 -21.439 1.00 37.91 285 LEU C CA 1
ATOM 6796 C C . LEU C 1 285 ? 47.809 -58.476 -21.652 1.00 33.61 285 LEU C C 1
ATOM 6797 O O . LEU C 1 285 ? 48.060 -59.541 -21.081 1.00 35.08 285 LEU C O 1
ATOM 6802 N N . ASP C 1 286 ? 46.797 -58.303 -22.493 1.00 27.11 286 ASP C N 1
ATOM 6803 C CA . ASP C 1 286 ? 45.956 -59.414 -22.913 1.00 34.72 286 ASP C CA 1
ATOM 6804 C C . ASP C 1 286 ? 46.732 -60.378 -23.820 1.00 33.02 286 ASP C C 1
ATOM 6805 O O . ASP C 1 286 ? 46.580 -61.575 -23.721 1.00 36.34 286 ASP C O 1
ATOM 6810 N N . ASN C 1 287 ? 47.570 -59.851 -24.695 1.00 27.63 287 ASN C N 1
ATOM 6811 C CA . ASN C 1 287 ? 48.430 -60.693 -25.509 1.00 32.49 287 ASN C CA 1
ATOM 6812 C C . ASN C 1 287 ? 49.620 -59.866 -25.964 1.00 32.83 287 ASN C C 1
ATOM 6813 O O . ASN C 1 287 ? 49.561 -58.644 -25.924 1.00 33.09 287 ASN C O 1
ATOM 6818 N N . PRO C 1 288 ? 50.715 -60.526 -26.362 1.00 29.24 288 PRO C N 1
ATOM 6819 C CA . PRO C 1 288 ? 50.854 -61.984 -26.325 1.00 27.34 288 PRO C CA 1
ATOM 6820 C C . PRO C 1 288 ? 51.077 -62.501 -24.913 1.00 39.03 288 PRO C C 1
ATOM 6821 O O . PRO C 1 288 ? 51.176 -61.718 -23.991 1.00 40.68 288 PRO C O 1
ATOM 6825 N N . TYR C 1 289 ? 51.187 -63.811 -24.748 1.00 31.05 289 TYR C N 1
ATOM 6826 C CA . TYR C 1 289 ? 51.552 -64.355 -23.453 1.00 24.64 289 TYR C CA 1
ATOM 6827 C C . TYR C 1 289 ? 52.378 -65.624 -23.626 1.00 30.60 289 TYR C C 1
ATOM 6828 O O . TYR C 1 289 ? 52.203 -66.375 -24.600 1.00 33.19 289 TYR C O 1
ATOM 6837 N N . GLY C 1 290 ? 53.250 -65.881 -22.653 1.00 29.95 290 GLY C N 1
ATOM 6838 C CA . GLY C 1 290 ? 54.018 -67.111 -22.641 1.00 29.15 290 GLY C CA 1
ATOM 6839 C C . GLY C 1 290 ? 53.138 -68.310 -22.321 1.00 35.95 290 GLY C C 1
ATOM 6840 O O . GLY C 1 290 ? 52.129 -68.193 -21.610 1.00 32.88 290 GLY C O 1
ATOM 6841 N N . LYS C 1 291 ? 53.533 -69.480 -22.815 1.00 39.39 291 LYS C N 1
ATOM 6842 C CA . LYS C 1 291 ? 52.813 -70.692 -22.467 1.00 45.20 291 LYS C CA 1
ATOM 6843 C C . LYS C 1 291 ? 53.792 -71.808 -22.198 1.00 47.90 291 LYS C C 1
ATOM 6844 O O . LYS C 1 291 ? 54.466 -72.282 -23.118 1.00 45.83 291 LYS C O 1
ATOM 6850 N N . ILE C 1 292 ? 53.872 -72.197 -20.924 1.00 36.99 292 ILE C N 1
ATOM 6851 C CA . ILE C 1 292 ? 54.759 -73.262 -20.480 1.00 35.27 292 ILE C CA 1
ATOM 6852 C C . ILE C 1 292 ? 53.949 -74.535 -20.220 1.00 43.83 292 ILE C C 1
ATOM 6853 O O . ILE C 1 292 ? 53.009 -74.536 -19.406 1.00 38.53 292 ILE C O 1
ATOM 6858 N N . THR C 1 293 ? 54.282 -75.613 -20.921 1.00 36.37 293 THR C N 1
ATOM 6859 C CA . THR C 1 293 ? 53.518 -76.850 -20.762 1.00 38.62 293 THR C CA 1
ATOM 6860 C C . THR C 1 293 ? 54.401 -78.067 -20.541 1.00 52.37 293 THR C C 1
ATOM 6861 O O . THR C 1 293 ? 55.567 -78.073 -20.928 1.00 53.07 293 THR C O 1
ATOM 6865 N N . GLY C 1 294 ? 53.825 -79.095 -19.922 1.00 49.60 294 GLY C N 1
ATOM 6866 C CA . GLY C 1 294 ? 54.480 -80.378 -19.774 1.00 46.78 294 GLY C CA 1
ATOM 6867 C C . GLY C 1 294 ? 53.571 -81.493 -19.277 1.00 46.06 294 GLY C C 1
ATOM 6868 O O . GLY C 1 294 ? 52.646 -81.252 -18.510 1.00 45.08 294 GLY C O 1
ATOM 6869 N N . THR C 1 295 ? 53.860 -82.713 -19.720 1.00 50.20 295 THR C N 1
ATOM 6870 C CA . THR C 1 295 ? 53.177 -83.923 -19.271 1.00 58.06 295 THR C CA 1
ATOM 6871 C C . THR C 1 295 ? 54.181 -84.912 -18.701 1.00 55.17 295 THR C C 1
ATOM 6872 O O . THR C 1 295 ? 55.102 -85.335 -19.410 1.00 54.08 295 THR C O 1
ATOM 6876 N N . VAL C 1 296 ? 54.014 -85.276 -17.431 1.00 56.53 296 VAL C N 1
ATOM 6877 C CA . VAL C 1 296 ? 54.772 -86.392 -16.861 1.00 60.38 296 VAL C CA 1
ATOM 6878 C C . VAL C 1 296 ? 53.853 -87.578 -16.544 1.00 65.70 296 VAL C C 1
ATOM 6879 O O . VAL C 1 296 ? 52.702 -87.391 -16.138 1.00 63.62 296 VAL C O 1
ATOM 6883 N N . LYS C 1 297 ? 54.387 -88.789 -16.698 1.00 69.78 297 LYS C N 1
ATOM 6884 C CA . LYS C 1 297 ? 53.692 -90.040 -16.358 1.00 70.46 297 LYS C CA 1
ATOM 6885 C C . LYS C 1 297 ? 54.495 -90.811 -15.325 1.00 74.00 297 LYS C C 1
ATOM 6886 O O . LYS C 1 297 ? 55.658 -90.488 -15.070 1.00 77.66 297 LYS C O 1
ATOM 6892 N N . ARG C 1 298 ? 53.859 -91.782 -14.680 1.00 77.78 298 ARG C N 1
ATOM 6893 C CA . ARG C 1 298 ? 54.511 -92.570 -13.636 1.00 77.42 298 ARG C CA 1
ATOM 6894 C C . ARG C 1 298 ? 55.341 -93.666 -14.293 1.00 81.74 298 ARG C C 1
ATOM 6895 O O . ARG C 1 298 ? 54.905 -94.240 -15.285 1.00 76.91 298 ARG C O 1
ATOM 6903 N N . LYS C 1 299 ? 56.485 -94.025 -13.711 1.00 89.89 299 LYS C N 1
ATOM 6904 C CA . LYS C 1 299 ? 56.803 -93.787 -12.307 1.00 100.39 299 LYS C CA 1
ATOM 6905 C C . LYS C 1 299 ? 58.256 -93.346 -12.189 1.00 109.69 299 LYS C C 1
ATOM 6906 O O . LYS C 1 299 ? 59.024 -93.534 -13.136 1.00 110.14 299 LYS C O 1
ATOM 6912 N N . LEU C 1 300 ? 58.647 -92.734 -11.066 1.00 116.41 300 LEU C N 1
ATOM 6913 C CA . LEU C 1 300 ? 57.790 -92.403 -9.910 1.00 111.22 300 LEU C CA 1
ATOM 6914 C C . LEU C 1 300 ? 57.888 -90.932 -9.526 1.00 98.27 300 LEU C C 1
ATOM 6915 O O . LEU C 1 300 ? 58.953 -90.452 -9.121 1.00 89.05 300 LEU C O 1
ATOM 6920 N N . VAL D 1 14 ? 59.286 -89.347 -11.434 1.00 89.19 14 VAL D N 1
ATOM 6921 C CA . VAL D 1 14 ? 58.382 -89.574 -12.559 1.00 84.10 14 VAL D CA 1
ATOM 6922 C C . VAL D 1 14 ? 59.135 -89.543 -13.879 1.00 82.13 14 VAL D C 1
ATOM 6923 O O . VAL D 1 14 ? 60.323 -89.261 -13.904 1.00 87.13 14 VAL D O 1
ATOM 6927 N N . GLU D 1 15 ? 58.441 -89.818 -14.974 1.00 76.77 15 GLU D N 1
ATOM 6928 C CA . GLU D 1 15 ? 59.053 -89.786 -16.296 1.00 74.60 15 GLU D CA 1
ATOM 6929 C C . GLU D 1 15 ? 58.362 -88.704 -17.159 1.00 77.57 15 GLU D C 1
ATOM 6930 O O . GLU D 1 15 ? 57.179 -88.403 -16.964 1.00 79.79 15 GLU D O 1
ATOM 6936 N N . PHE D 1 16 ? 59.099 -88.097 -18.086 1.00 70.53 16 PHE D N 1
ATOM 6937 C CA . PHE D 1 16 ? 58.513 -87.093 -18.966 1.00 64.33 16 PHE D CA 1
ATOM 6938 C C . PHE D 1 16 ? 57.877 -87.724 -20.175 1.00 61.94 16 PHE D C 1
ATOM 6939 O O . PHE D 1 16 ? 58.395 -88.684 -20.732 1.00 70.11 16 PHE D O 1
ATOM 6947 N N . VAL D 1 17 ? 56.747 -87.160 -20.576 1.00 58.99 17 VAL D N 1
ATOM 6948 C CA . VAL D 1 17 ? 56.032 -87.574 -21.771 1.00 55.21 17 VAL D CA 1
ATOM 6949 C C . VAL D 1 17 ? 56.096 -86.487 -22.852 1.00 62.61 17 VAL D C 1
ATOM 6950 O O . VAL D 1 17 ? 56.292 -86.788 -24.031 1.00 60.54 17 VAL D O 1
ATOM 6954 N N . ARG D 1 18 ? 55.928 -85.226 -22.440 1.00 59.75 18 ARG D N 1
ATOM 6955 C CA . ARG D 1 18 ? 55.937 -84.088 -23.364 1.00 53.27 18 ARG D CA 1
ATOM 6956 C C . ARG D 1 18 ? 56.325 -82.818 -22.642 1.00 53.57 18 ARG D C 1
ATOM 6957 O O . ARG D 1 18 ? 55.922 -82.615 -21.508 1.00 61.84 18 ARG D O 1
ATOM 6965 N N . THR D 1 19 ? 57.097 -81.960 -23.303 1.00 55.44 19 THR D N 1
ATOM 6966 C CA . THR D 1 19 ? 57.379 -80.625 -22.781 1.00 50.14 19 THR D CA 1
ATOM 6967 C C . THR D 1 19 ? 57.275 -79.646 -23.930 1.00 40.43 19 THR D C 1
ATOM 6968 O O . THR D 1 19 ? 57.448 -80.012 -25.091 1.00 44.24 19 THR D O 1
ATOM 6972 N N . GLY D 1 20 ? 57.018 -78.390 -23.601 1.00 43.48 20 GLY D N 1
ATOM 6973 C CA . GLY D 1 20 ? 56.844 -77.365 -24.610 1.00 42.20 20 GLY D CA 1
ATOM 6974 C C . GLY D 1 20 ? 56.648 -76.026 -23.934 1.00 44.20 20 GLY D C 1
ATOM 6975 O O . GLY D 1 20 ? 56.003 -75.917 -22.889 1.00 49.89 20 GLY D O 1
ATOM 6976 N N . TYR D 1 21 ? 57.226 -74.998 -24.528 1.00 37.95 21 TYR D N 1
ATOM 6977 C CA . TYR D 1 21 ? 57.078 -73.658 -24.011 1.00 36.49 21 TYR D CA 1
ATOM 6978 C C . TYR D 1 21 ? 57.159 -72.721 -25.220 1.00 43.17 21 TYR D C 1
ATOM 6979 O O . TYR D 1 21 ? 57.700 -73.078 -26.278 1.00 35.78 21 TYR D O 1
ATOM 6988 N N . GLY D 1 22 ? 56.574 -71.541 -25.095 1.00 39.86 22 GLY D N 1
ATOM 6989 C CA . GLY D 1 22 ? 56.491 -70.661 -26.242 1.00 36.14 22 GLY D CA 1
ATOM 6990 C C . GLY D 1 22 ? 55.751 -69.383 -25.917 1.00 41.72 22 GLY D C 1
ATOM 6991 O O . GLY D 1 22 ? 55.482 -69.062 -24.746 1.00 35.45 22 GLY D O 1
ATOM 6992 N N . LYS D 1 23 ? 55.416 -68.654 -26.974 1.00 34.67 23 LYS D N 1
ATOM 6993 C CA . LYS D 1 23 ? 54.615 -67.460 -26.859 1.00 30.32 23 LYS D CA 1
ATOM 6994 C C . LYS D 1 23 ? 53.358 -67.699 -27.687 1.00 34.75 23 LYS D C 1
ATOM 6995 O O . LYS D 1 23 ? 53.433 -68.212 -28.802 1.00 35.01 23 LYS D O 1
ATOM 7001 N N . ASP D 1 24 ? 52.200 -67.385 -27.115 1.00 28.43 24 ASP D N 1
ATOM 7002 C CA . ASP D 1 24 ? 50.946 -67.441 -27.857 1.00 24.35 24 ASP D CA 1
ATOM 7003 C C . ASP D 1 24 ? 50.439 -66.039 -28.177 1.00 29.72 24 ASP D C 1
ATOM 7004 O O . ASP D 1 24 ? 50.745 -65.080 -27.457 1.00 28.82 24 ASP D O 1
ATOM 7009 N N . MET D 1 25 ? 49.627 -65.949 -29.231 1.00 28.82 25 MET D N 1
ATOM 7010 C CA . MET D 1 25 ? 48.923 -64.731 -29.595 1.00 29.99 25 MET D CA 1
ATOM 7011 C C . MET D 1 25 ? 49.905 -63.594 -29.887 1.00 35.44 25 MET D C 1
ATOM 7012 O O . MET D 1 25 ? 49.727 -62.473 -29.441 1.00 36.76 25 MET D O 1
ATOM 7017 N N . VAL D 1 26 ? 50.972 -63.898 -30.607 1.00 32.89 26 VAL D N 1
ATOM 7018 C CA . VAL D 1 26 ? 51.796 -62.838 -31.134 1.00 35.67 26 VAL D CA 1
ATOM 7019 C C . VAL D 1 26 ? 51.071 -62.326 -32.370 1.00 27.94 26 VAL D C 1
ATOM 7020 O O . VAL D 1 26 ? 50.873 -63.077 -33.320 1.00 31.92 26 VAL D O 1
ATOM 7024 N N . LYS D 1 27 ? 50.595 -61.090 -32.331 1.00 28.70 27 LYS D N 1
ATOM 7025 C CA . LYS D 1 27 ? 49.873 -60.514 -33.472 1.00 27.76 27 LYS D CA 1
ATOM 7026 C C . LYS D 1 27 ? 50.768 -59.593 -34.301 1.00 27.80 27 LYS D C 1
ATOM 7027 O O . LYS D 1 27 ? 51.550 -58.833 -33.750 1.00 37.57 27 LYS D O 1
ATOM 7033 N N . VAL D 1 28 ? 50.637 -59.661 -35.622 1.00 29.15 28 VAL D N 1
ATOM 7034 C CA . VAL D 1 28 ? 51.420 -58.841 -36.537 1.00 25.46 28 VAL D CA 1
ATOM 7035 C C . VAL D 1 28 ? 50.589 -58.425 -37.734 1.00 33.94 28 VAL D C 1
ATOM 7036 O O . VAL D 1 28 ? 49.803 -59.220 -38.249 1.00 36.43 28 VAL D O 1
ATOM 7040 N N . LEU D 1 29 ? 50.739 -57.178 -38.164 1.00 31.61 29 LEU D N 1
ATOM 7041 C CA . LEU D 1 29 ? 50.223 -56.750 -39.453 1.00 25.66 29 LEU D CA 1
ATOM 7042 C C . LEU D 1 29 ? 51.409 -56.445 -40.370 1.00 39.62 29 LEU D C 1
ATOM 7043 O O . LEU D 1 29 ? 52.220 -55.566 -40.069 1.00 34.55 29 LEU D O 1
ATOM 7048 N N . HIS D 1 30 ? 51.517 -57.171 -41.478 1.00 37.54 30 HIS D N 1
ATOM 7049 C CA . HIS D 1 30 ? 52.548 -56.886 -42.456 1.00 34.37 30 HIS D CA 1
ATOM 7050 C C . HIS D 1 30 ? 51.928 -56.038 -43.564 1.00 35.45 30 HIS D C 1
ATOM 7051 O O . HIS D 1 30 ? 50.860 -56.363 -44.096 1.00 34.98 30 HIS D O 1
ATOM 7058 N N . ILE D 1 31 ? 52.563 -54.906 -43.852 1.00 37.33 31 ILE D N 1
ATOM 7059 C CA . ILE D 1 31 ? 52.107 -53.986 -44.901 1.00 40.27 31 ILE D CA 1
ATOM 7060 C C . ILE D 1 31 ? 53.121 -53.901 -46.030 1.00 46.74 31 ILE D C 1
ATOM 7061 O O . ILE D 1 31 ? 54.311 -53.697 -45.790 1.00 48.15 31 ILE D O 1
ATOM 7066 N N . GLN D 1 32 ? 52.662 -54.158 -47.249 1.00 52.07 32 GLN D N 1
ATOM 7067 C CA . GLN D 1 32 ? 53.491 -53.957 -48.433 1.00 59.98 32 GLN D CA 1
ATOM 7068 C C . GLN D 1 32 ? 52.974 -52.791 -49.304 1.00 62.54 32 GLN D C 1
ATOM 7069 O O . GLN D 1 32 ? 51.771 -52.690 -49.571 1.00 56.41 32 GLN D O 1
ATOM 7075 N N . ARG D 1 33 ? 53.865 -51.888 -49.720 1.00 62.91 33 ARG D N 1
ATOM 7076 C CA . ARG D 1 33 ? 53.434 -50.709 -50.483 1.00 59.47 33 ARG D CA 1
ATOM 7077 C C . ARG D 1 33 ? 54.059 -50.644 -51.879 1.00 67.50 33 ARG D C 1
ATOM 7078 O O . ARG D 1 33 ? 55.244 -50.355 -52.012 1.00 77.49 33 ARG D O 1
ATOM 7086 N N . ASP D 1 34 ? 53.262 -50.900 -52.916 1.00 79.03 34 ASP D N 1
ATOM 7087 C CA . ASP D 1 34 ? 53.724 -50.737 -54.297 1.00 82.54 34 ASP D CA 1
ATOM 7088 C C . ASP D 1 34 ? 53.073 -49.495 -54.882 1.00 74.60 34 ASP D C 1
ATOM 7089 O O . ASP D 1 34 ? 52.053 -49.575 -55.560 1.00 72.76 34 ASP D O 1
ATOM 7094 N N . GLY D 1 35 ? 53.650 -48.339 -54.595 1.00 80.04 35 GLY D N 1
ATOM 7095 C CA . GLY D 1 35 ? 53.035 -47.093 -55.002 1.00 82.54 35 GLY D CA 1
ATOM 7096 C C . GLY D 1 35 ? 51.766 -46.825 -54.211 1.00 82.31 35 GLY D C 1
ATOM 7097 O O . GLY D 1 35 ? 51.794 -46.791 -52.972 1.00 73.57 35 GLY D O 1
ATOM 7098 N N . LYS D 1 36 ? 50.651 -46.654 -54.924 1.00 82.37 36 LYS D N 1
ATOM 7099 C CA . LYS D 1 36 ? 49.363 -46.330 -54.298 1.00 87.28 36 LYS D CA 1
ATOM 7100 C C . LYS D 1 36 ? 48.637 -47.580 -53.835 1.00 80.14 36 LYS D C 1
ATOM 7101 O O . LYS D 1 36 ? 47.667 -47.501 -53.076 1.00 78.96 36 LYS D O 1
ATOM 7107 N N . TYR D 1 37 ? 49.131 -48.725 -54.292 1.00 69.16 37 TYR D N 1
ATOM 7108 C CA . TYR D 1 37 ? 48.475 -49.997 -54.083 1.00 64.98 37 TYR D CA 1
ATOM 7109 C C . TYR D 1 37 ? 49.037 -50.791 -52.899 1.00 69.56 37 TYR D C 1
ATOM 7110 O O . TYR D 1 37 ? 50.031 -51.509 -53.031 1.00 63.94 37 TYR D O 1
ATOM 7119 N N . HIS D 1 38 ? 48.357 -50.698 -51.757 1.00 62.08 38 HIS D N 1
ATOM 7120 C CA . HIS D 1 38 ? 48.818 -51.352 -50.539 1.00 49.51 38 HIS D CA 1
ATOM 7121 C C . HIS D 1 38 ? 48.130 -52.677 -50.384 1.00 45.35 38 HIS D C 1
ATOM 7122 O O . HIS D 1 38 ? 46.949 -52.810 -50.692 1.00 52.35 38 HIS D O 1
ATOM 7129 N N . SER D 1 39 ? 48.889 -53.663 -49.938 1.00 46.01 39 SER D N 1
ATOM 7130 C CA . SER D 1 39 ? 48.363 -54.978 -49.669 1.00 49.52 39 SER D CA 1
ATOM 7131 C C . SER D 1 39 ? 48.799 -55.356 -48.248 1.00 55.93 39 SER D C 1
ATOM 7132 O O . SER D 1 39 ? 49.909 -55.011 -47.834 1.00 48.85 39 SER D O 1
ATOM 7135 N N . ILE D 1 40 ? 47.921 -56.027 -47.498 1.00 48.20 40 ILE D N 1
ATOM 7136 C CA . ILE D 1 40 ? 48.180 -56.370 -46.089 1.00 39.04 40 ILE D CA 1
ATOM 7137 C C . ILE D 1 40 ? 47.993 -57.832 -45.746 1.00 37.87 40 ILE D C 1
ATOM 7138 O O . ILE D 1 40 ? 47.276 -58.558 -46.421 1.00 44.82 40 ILE D O 1
ATOM 7143 N N . LYS D 1 41 ? 48.627 -58.251 -44.664 1.00 39.29 41 LYS D N 1
ATOM 7144 C CA . LYS D 1 41 ? 48.290 -59.515 -44.050 1.00 37.00 41 LYS D CA 1
ATOM 7145 C C . LYS D 1 41 ? 48.474 -59.371 -42.526 1.00 37.63 41 LYS D C 1
ATOM 7146 O O . LYS D 1 41 ? 49.551 -59.036 -42.029 1.00 38.13 41 LYS D O 1
ATOM 7152 N N . GLU D 1 42 ? 47.378 -59.544 -41.795 1.00 36.44 42 GLU D N 1
ATOM 7153 C CA . GLU D 1 42 ? 47.424 -59.559 -40.340 1.00 34.58 42 GLU D CA 1
ATOM 7154 C C . GLU D 1 42 ? 47.255 -60.982 -39.853 1.00 34.53 42 GLU D C 1
ATOM 7155 O O . GLU D 1 42 ? 46.304 -61.652 -40.243 1.00 37.90 42 GLU D O 1
ATOM 7161 N N . VAL D 1 43 ? 48.145 -61.434 -38.983 1.00 27.74 43 VAL D N 1
ATOM 7162 C CA . VAL D 1 43 ? 48.055 -62.770 -38.441 1.00 27.79 43 VAL D CA 1
ATOM 7163 C C . VAL D 1 43 ? 48.151 -62.740 -36.923 1.00 31.71 43 VAL D C 1
ATOM 7164 O O . VAL D 1 43 ? 48.524 -61.735 -36.322 1.00 37.16 43 VAL D O 1
ATOM 7168 N N . ALA D 1 44 ? 47.815 -63.867 -36.316 1.00 32.18 44 ALA D N 1
ATOM 7169 C CA . ALA D 1 44 ? 48.087 -64.128 -34.922 1.00 32.69 44 ALA D CA 1
ATOM 7170 C C . ALA D 1 44 ? 48.856 -65.443 -34.897 1.00 35.98 44 ALA D C 1
ATOM 7171 O O . ALA D 1 44 ? 48.466 -66.408 -35.536 1.00 34.95 44 ALA D O 1
ATOM 7173 N N . THR D 1 45 ? 49.956 -65.477 -34.165 1.00 37.79 45 THR D N 1
ATOM 7174 C CA . THR D 1 45 ? 50.876 -66.580 -34.261 1.00 32.41 45 THR D CA 1
ATOM 7175 C C . THR D 1 45 ? 51.166 -67.183 -32.915 1.00 38.53 45 THR D C 1
ATOM 7176 O O . THR D 1 45 ? 51.385 -66.467 -31.938 1.00 30.87 45 THR D O 1
ATOM 7180 N N . SER D 1 46 ? 51.232 -68.506 -32.875 1.00 30.47 46 SER D N 1
ATOM 7181 C CA . SER D 1 46 ? 51.689 -69.150 -31.664 1.00 35.93 46 SER D CA 1
ATOM 7182 C C . SER D 1 46 ? 52.829 -70.102 -31.947 1.00 35.24 46 SER D C 1
ATOM 7183 O O . SER D 1 46 ? 52.832 -70.818 -32.946 1.00 31.81 46 SER D O 1
ATOM 7186 N N . VAL D 1 47 ? 53.801 -70.096 -31.048 1.00 33.66 47 VAL D N 1
ATOM 7187 C CA . VAL D 1 47 ? 55.016 -70.860 -31.238 1.00 33.11 47 VAL D CA 1
ATOM 7188 C C . VAL D 1 47 ? 55.369 -71.683 -30.025 1.00 36.77 47 VAL D C 1
ATOM 7189 O O . VAL D 1 47 ? 55.477 -71.159 -28.915 1.00 35.58 47 VAL D O 1
ATOM 7193 N N . GLN D 1 48 ? 55.575 -72.977 -30.236 1.00 35.95 48 GLN D N 1
ATOM 7194 C CA . GLN D 1 48 ? 56.071 -73.809 -29.148 1.00 38.43 48 GLN D CA 1
ATOM 7195 C C . GLN D 1 48 ? 57.371 -74.507 -29.523 1.00 42.42 48 GLN D C 1
ATOM 7196 O O . GLN D 1 48 ? 57.551 -74.953 -30.661 1.00 44.24 48 GLN D O 1
ATOM 7202 N N . LEU D 1 49 ? 58.251 -74.621 -28.537 1.00 40.66 49 LEU D N 1
ATOM 7203 C CA . LEU D 1 49 ? 59.536 -75.268 -28.694 1.00 40.21 49 LEU D CA 1
ATOM 7204 C C . LEU D 1 49 ? 59.694 -76.347 -27.637 1.00 44.14 49 LEU D C 1
ATOM 7205 O O . LEU D 1 49 ? 59.251 -76.181 -26.493 1.00 45.26 49 LEU D O 1
ATOM 7210 N N . THR D 1 50 ? 60.342 -77.444 -28.023 1.00 50.39 50 THR D N 1
ATOM 7211 C CA . THR D 1 50 ? 60.768 -78.464 -27.074 1.00 47.45 50 THR D CA 1
ATOM 7212 C C . THR D 1 50 ? 62.282 -78.476 -26.962 1.00 48.02 50 THR D C 1
ATOM 7213 O O . THR D 1 50 ? 62.987 -78.486 -27.965 1.00 48.10 50 THR D O 1
ATOM 7217 N N . LEU D 1 51 ? 62.787 -78.470 -25.741 1.00 56.17 51 LEU D N 1
ATOM 7218 C CA . LEU D 1 51 ? 64.229 -78.533 -25.535 1.00 56.88 51 LEU D CA 1
ATOM 7219 C C . LEU D 1 51 ? 64.708 -79.950 -25.223 1.00 62.25 51 LEU D C 1
ATOM 7220 O O . LEU D 1 51 ? 63.932 -80.790 -24.762 1.00 58.55 51 LEU D O 1
ATOM 7225 N N . SER D 1 52 ? 65.988 -80.198 -25.496 1.00 63.27 52 SER D N 1
ATOM 7226 C CA . SER D 1 52 ? 66.670 -81.429 -25.091 1.00 67.96 52 SER D CA 1
ATOM 7227 C C . SER D 1 52 ? 66.888 -81.430 -23.585 1.00 60.39 52 SER D C 1
ATOM 7228 O O . SER D 1 52 ? 66.682 -82.429 -22.924 1.00 67.83 52 SER D O 1
ATOM 7231 N N . SER D 1 53 ? 67.285 -80.296 -23.034 1.00 63.79 53 SER D N 1
ATOM 7232 C CA . SER D 1 53 ? 67.466 -80.201 -21.598 1.00 70.44 53 SER D CA 1
ATOM 7233 C C . SER D 1 53 ? 66.118 -80.249 -20.921 1.00 66.80 53 SER D C 1
ATOM 7234 O O . SER D 1 53 ? 65.108 -79.899 -21.528 1.00 82.75 53 SER D O 1
ATOM 7237 N N . LYS D 1 54 ? 66.109 -80.714 -19.678 1.00 57.55 54 LYS D N 1
ATOM 7238 C CA . LYS D 1 54 ? 64.911 -80.745 -18.874 1.00 54.93 54 LYS D CA 1
ATOM 7239 C C . LYS D 1 54 ? 65.284 -80.107 -17.557 1.00 57.25 54 LYS D C 1
ATOM 7240 O O . LYS D 1 54 ? 64.508 -80.111 -16.586 1.00 58.92 54 LYS D O 1
ATOM 7246 N N . LYS D 1 55 ? 66.481 -79.532 -17.539 1.00 56.59 55 LYS D N 1
ATOM 7247 C CA . LYS D 1 55 ? 67.037 -78.977 -16.314 1.00 55.23 55 LYS D CA 1
ATOM 7248 C C . LYS D 1 55 ? 66.244 -77.775 -15.859 1.00 50.10 55 LYS D C 1
ATOM 7249 O O . LYS D 1 55 ? 66.205 -77.454 -14.672 1.00 53.40 55 LYS D O 1
ATOM 7255 N N . ASP D 1 56 ? 65.589 -77.124 -16.813 1.00 58.82 56 ASP D N 1
ATOM 7256 C CA . ASP D 1 56 ? 64.657 -76.042 -16.497 1.00 58.99 56 ASP D CA 1
ATOM 7257 C C . ASP D 1 56 ? 63.525 -76.519 -15.578 1.00 52.01 56 ASP D C 1
ATOM 7258 O O . ASP D 1 56 ? 63.235 -75.878 -14.561 1.00 51.17 56 ASP D O 1
ATOM 7263 N N . TYR D 1 57 ? 62.926 -77.663 -15.900 1.00 50.56 57 TYR D N 1
ATOM 7264 C CA . TYR D 1 57 ? 61.887 -78.258 -15.052 1.00 51.24 57 TYR D CA 1
ATOM 7265 C C . TYR D 1 57 ? 62.433 -78.825 -13.740 1.00 63.91 57 TYR D C 1
ATOM 7266 O O . TYR D 1 57 ? 61.885 -78.566 -12.663 1.00 63.86 57 TYR D O 1
ATOM 7275 N N . LEU D 1 58 ? 63.515 -79.600 -13.843 1.00 62.37 58 LEU D N 1
ATOM 7276 C CA . LEU D 1 58 ? 64.077 -80.336 -12.700 1.00 57.31 58 LEU D CA 1
ATOM 7277 C C . LEU D 1 58 ? 64.717 -79.437 -11.637 1.00 58.86 58 LEU D C 1
ATOM 7278 O O . LEU D 1 58 ? 64.521 -79.637 -10.439 1.00 58.02 58 LEU D O 1
ATOM 7283 N N . HIS D 1 59 ? 65.478 -78.438 -12.070 1.00 58.24 59 HIS D N 1
ATOM 7284 C CA . HIS D 1 59 ? 66.276 -77.685 -11.115 1.00 70.44 59 HIS D CA 1
ATOM 7285 C C . HIS D 1 59 ? 66.016 -76.183 -11.134 1.00 72.34 59 HIS D C 1
ATOM 7286 O O . HIS D 1 59 ? 66.358 -75.488 -10.173 1.00 79.79 59 HIS D O 1
ATOM 7293 N N . GLY D 1 60 ? 65.415 -75.673 -12.205 1.00 60.46 60 GLY D N 1
ATOM 7294 C CA . GLY D 1 60 ? 65.126 -74.250 -12.279 1.00 58.62 60 GLY D CA 1
ATOM 7295 C C . GLY D 1 60 ? 66.239 -73.519 -13.003 1.00 58.98 60 GLY D C 1
ATOM 7296 O O . GLY D 1 60 ? 66.355 -72.297 -12.949 1.00 66.66 60 GLY D O 1
ATOM 7297 N N . ASP D 1 61 ? 67.047 -74.303 -13.701 1.00 62.43 61 ASP D N 1
ATOM 7298 C CA . ASP D 1 61 ? 68.188 -73.835 -14.460 1.00 58.49 61 ASP D CA 1
ATOM 7299 C C . ASP D 1 61 ? 67.754 -73.383 -15.846 1.00 57.73 61 ASP D C 1
ATOM 7300 O O . ASP D 1 61 ? 67.476 -74.207 -16.723 1.00 57.07 61 ASP D O 1
ATOM 7305 N N . ASN D 1 62 ? 67.728 -72.072 -16.052 1.00 56.92 62 ASN D N 1
ATOM 7306 C CA . ASN D 1 62 ? 67.215 -71.514 -17.291 1.00 60.35 62 ASN D CA 1
ATOM 7307 C C . ASN D 1 62 ? 68.259 -71.358 -18.395 1.00 57.97 62 ASN D C 1
ATOM 7308 O O . ASN D 1 62 ? 67.963 -70.759 -19.433 1.00 46.82 62 ASN D O 1
ATOM 7313 N N . SER D 1 63 ? 69.450 -71.924 -18.196 1.00 53.58 63 SER D N 1
ATOM 7314 C CA . SER D 1 63 ? 70.573 -71.630 -19.087 1.00 55.97 63 SER D CA 1
ATOM 7315 C C . SER D 1 63 ? 70.357 -72.145 -20.508 1.00 57.82 63 SER D C 1
ATOM 7316 O O . SER D 1 63 ? 71.073 -71.744 -21.423 1.00 56.96 63 SER D O 1
ATOM 7319 N N . ASP D 1 64 ? 69.363 -73.002 -20.716 1.00 54.50 64 ASP D N 1
ATOM 7320 C CA . ASP D 1 64 ? 69.061 -73.425 -22.084 1.00 57.55 64 ASP D CA 1
ATOM 7321 C C . ASP D 1 64 ? 67.792 -72.745 -22.626 1.00 52.19 64 ASP D C 1
ATOM 7322 O O . ASP D 1 64 ? 67.377 -72.977 -23.764 1.00 48.80 64 ASP D O 1
ATOM 7327 N N . ILE D 1 65 ? 67.166 -71.914 -21.806 1.00 49.85 65 ILE D N 1
ATOM 7328 C CA . ILE D 1 65 ? 65.910 -71.285 -22.209 1.00 54.15 65 ILE D CA 1
ATOM 7329 C C . ILE D 1 65 ? 66.124 -70.101 -23.165 1.00 54.01 65 ILE D C 1
ATOM 7330 O O . ILE D 1 65 ? 66.831 -69.150 -22.836 1.00 43.06 65 ILE D O 1
ATOM 7335 N N . ILE D 1 66 ? 65.526 -70.182 -24.352 1.00 44.88 66 ILE D N 1
ATOM 7336 C CA . ILE D 1 66 ? 65.287 -68.998 -25.174 1.00 47.51 66 ILE D CA 1
ATOM 7337 C C . ILE D 1 66 ? 64.047 -68.269 -24.636 1.00 40.89 66 ILE D C 1
ATOM 7338 O O . ILE D 1 66 ? 62.955 -68.803 -24.711 1.00 44.80 66 ILE D O 1
ATOM 7343 N N . PRO D 1 67 ? 64.209 -67.045 -24.110 1.00 47.53 67 PRO D N 1
ATOM 7344 C CA . PRO D 1 67 ? 63.069 -66.315 -23.540 1.00 44.22 67 PRO D CA 1
ATOM 7345 C C . PRO D 1 67 ? 61.890 -66.214 -24.502 1.00 44.05 67 PRO D C 1
ATOM 7346 O O . PRO D 1 67 ? 62.115 -66.027 -25.712 1.00 41.38 67 PRO D O 1
ATOM 7350 N N . THR D 1 68 ? 60.667 -66.343 -23.980 1.00 40.13 68 THR D N 1
ATOM 7351 C CA . THR D 1 68 ? 59.476 -66.250 -24.822 1.00 45.89 68 THR D CA 1
ATOM 7352 C C . THR D 1 68 ? 59.429 -64.858 -25.467 1.00 34.91 68 THR D C 1
ATOM 7353 O O . THR D 1 68 ? 59.002 -64.716 -26.609 1.00 36.62 68 THR D O 1
ATOM 7357 N N . ASP D 1 69 ? 59.918 -63.846 -24.757 1.00 32.19 69 ASP D N 1
ATOM 7358 C CA . ASP D 1 69 ? 60.062 -62.519 -25.345 1.00 36.77 69 ASP D CA 1
ATOM 7359 C C . ASP D 1 69 ? 60.952 -62.546 -26.604 1.00 37.62 69 ASP D C 1
ATOM 7360 O O . ASP D 1 69 ? 60.698 -61.832 -27.580 1.00 37.90 69 ASP D O 1
ATOM 7365 N N . THR D 1 70 ? 61.971 -63.391 -26.597 1.00 36.21 70 THR D N 1
ATOM 7366 C CA . THR D 1 70 ? 62.838 -63.517 -27.756 1.00 36.76 70 THR D CA 1
ATOM 7367 C C . THR D 1 70 ? 62.126 -64.217 -28.900 1.00 39.40 70 THR D C 1
ATOM 7368 O O . THR D 1 70 ? 62.238 -63.815 -30.051 1.00 38.77 70 THR D O 1
ATOM 7372 N N . ILE D 1 71 ? 61.359 -65.247 -28.572 1.00 36.49 71 ILE D N 1
ATOM 7373 C CA . ILE D 1 71 ? 60.524 -65.897 -29.565 1.00 36.92 71 ILE D CA 1
ATOM 7374 C C . ILE D 1 71 ? 59.592 -64.864 -30.215 1.00 40.38 71 ILE D C 1
ATOM 7375 O O . ILE D 1 71 ? 59.539 -64.752 -31.442 1.00 37.58 71 ILE D O 1
ATOM 7380 N N . LYS D 1 72 ? 58.914 -64.065 -29.393 1.00 36.64 72 LYS D N 1
ATOM 7381 C CA . LYS D 1 72 ? 58.059 -62.990 -29.904 1.00 32.33 72 LYS D CA 1
ATOM 7382 C C . LYS D 1 72 ? 58.829 -62.024 -30.808 1.00 30.33 72 LYS D C 1
ATOM 7383 O O . LYS D 1 72 ? 58.403 -61.747 -31.927 1.00 43.30 72 LYS D O 1
ATOM 7389 N N . ASN D 1 73 ? 59.946 -61.493 -30.327 1.00 37.44 73 ASN D N 1
ATOM 7390 C CA . ASN D 1 73 ? 60.797 -60.648 -31.171 1.00 45.43 73 ASN D CA 1
ATOM 7391 C C . ASN D 1 73 ? 61.163 -61.305 -32.502 1.00 42.42 73 ASN D C 1
ATOM 7392 O O . ASN D 1 73 ? 61.150 -60.670 -33.562 1.00 35.58 73 ASN D O 1
ATOM 7397 N N . THR D 1 74 ? 61.518 -62.577 -32.432 1.00 29.87 74 THR D N 1
ATOM 7398 C CA . THR D 1 74 ? 61.889 -63.308 -33.631 1.00 35.59 74 THR D CA 1
ATOM 7399 C C . THR D 1 74 ? 60.753 -63.404 -34.642 1.00 37.32 74 THR D C 1
ATOM 7400 O O . THR D 1 74 ? 60.983 -63.238 -35.834 1.00 38.82 74 THR D O 1
ATOM 7404 N N . VAL D 1 75 ? 59.525 -63.650 -34.179 1.00 39.73 75 VAL D N 1
ATOM 7405 C CA . VAL D 1 75 ? 58.387 -63.682 -35.090 1.00 34.34 75 VAL D CA 1
ATOM 7406 C C . VAL D 1 75 ? 58.241 -62.335 -35.775 1.00 35.66 75 VAL D C 1
ATOM 7407 O O . VAL D 1 75 ? 58.026 -62.273 -36.989 1.00 44.61 75 VAL D O 1
ATOM 7411 N N . HIS D 1 76 ? 58.386 -61.256 -35.018 1.00 30.80 76 HIS D N 1
ATOM 7412 C CA . HIS D 1 76 ? 58.302 -59.912 -35.603 1.00 37.99 76 HIS D CA 1
ATOM 7413 C C . HIS D 1 76 ? 59.379 -59.681 -36.653 1.00 41.35 76 HIS D C 1
ATOM 7414 O O . HIS D 1 76 ? 59.114 -59.139 -37.731 1.00 35.30 76 HIS D O 1
ATOM 7421 N N . VAL D 1 77 ? 60.596 -60.108 -36.341 1.00 44.83 77 VAL D N 1
ATOM 7422 C CA . VAL D 1 77 ? 61.716 -59.914 -37.259 1.00 46.23 77 VAL D CA 1
ATOM 7423 C C . VAL D 1 77 ? 61.521 -60.714 -38.543 1.00 40.83 77 VAL D C 1
ATOM 7424 O O . VAL D 1 77 ? 61.693 -60.193 -39.631 1.00 41.95 77 VAL D O 1
ATOM 7428 N N . LEU D 1 78 ? 61.162 -61.984 -38.398 1.00 45.49 78 LEU D N 1
ATOM 7429 C CA . LEU D 1 78 ? 60.960 -62.853 -39.547 1.00 42.09 78 LEU D CA 1
ATOM 7430 C C . LEU D 1 78 ? 59.869 -62.321 -40.463 1.00 46.72 78 LEU D C 1
ATOM 7431 O O . LEU D 1 78 ? 59.972 -62.412 -41.685 1.00 48.16 78 LEU D O 1
ATOM 7436 N N . ALA D 1 79 ? 58.828 -61.738 -39.882 1.00 46.42 79 ALA D N 1
ATOM 7437 C CA . ALA D 1 79 ? 57.797 -61.134 -40.708 1.00 40.17 79 ALA D CA 1
ATOM 7438 C C . ALA D 1 79 ? 58.377 -59.969 -41.502 1.00 47.60 79 ALA D C 1
ATOM 7439 O O . ALA D 1 79 ? 57.933 -59.689 -42.609 1.00 44.93 79 ALA D O 1
ATOM 7441 N N . LYS D 1 80 ? 59.384 -59.305 -40.939 1.00 46.12 80 LYS D N 1
ATOM 7442 C CA . LYS D 1 80 ? 60.024 -58.166 -41.589 1.00 46.98 80 LYS D CA 1
ATOM 7443 C C . LYS D 1 80 ? 60.982 -58.641 -42.693 1.00 47.82 80 LYS D C 1
ATOM 7444 O O . LYS D 1 80 ? 60.865 -58.217 -43.830 1.00 47.98 80 LYS D O 1
ATOM 7450 N N . PHE D 1 81 ? 61.876 -59.569 -42.362 1.00 51.77 81 PHE D N 1
ATOM 7451 C CA . PHE D 1 81 ? 62.854 -60.112 -43.308 1.00 60.26 81 PHE D CA 1
ATOM 7452 C C . PHE D 1 81 ? 62.262 -60.930 -44.449 1.00 59.48 81 PHE D C 1
ATOM 7453 O O . PHE D 1 81 ? 62.597 -60.677 -45.605 1.00 66.45 81 PHE D O 1
ATOM 7461 N N . LYS D 1 82 ? 61.421 -61.924 -44.141 1.00 54.85 82 LYS D N 1
ATOM 7462 C CA . LYS D 1 82 ? 60.853 -62.792 -45.184 1.00 52.75 82 LYS D CA 1
ATOM 7463 C C . LYS D 1 82 ? 59.430 -62.451 -45.527 1.00 53.50 82 LYS D C 1
ATOM 7464 O O . LYS D 1 82 ? 58.847 -63.062 -46.416 1.00 55.27 82 LYS D O 1
ATOM 7470 N N . GLY D 1 83 ? 58.878 -61.448 -44.858 1.00 55.72 83 GLY D N 1
ATOM 7471 C CA . GLY D 1 83 ? 57.510 -61.055 -45.121 1.00 67.43 83 GLY D CA 1
ATOM 7472 C C . GLY D 1 83 ? 56.616 -62.228 -44.796 1.00 64.44 83 GLY D C 1
ATOM 7473 O O . GLY D 1 83 ? 57.018 -63.171 -44.119 1.00 53.32 83 GLY D O 1
ATOM 7474 N N . ILE D 1 84 ? 55.384 -62.174 -45.253 1.00 54.31 84 ILE D N 1
ATOM 7475 C CA . ILE D 1 84 ? 54.522 -63.306 -45.063 1.00 65.55 84 ILE D CA 1
ATOM 7476 C C . ILE D 1 84 ? 53.525 -63.345 -46.211 1.00 72.38 84 ILE D C 1
ATOM 7477 O O . ILE D 1 84 ? 52.477 -62.720 -46.163 1.00 83.06 84 ILE D O 1
ATOM 7482 N N . LYS D 1 85 ? 53.887 -64.045 -47.276 1.00 62.05 85 LYS D N 1
ATOM 7483 C CA . LYS D 1 85 ? 53.011 -64.098 -48.438 1.00 79.84 85 LYS D CA 1
ATOM 7484 C C . LYS D 1 85 ? 52.111 -65.319 -48.320 1.00 74.44 85 LYS D C 1
ATOM 7485 O O . LYS D 1 85 ? 51.003 -65.341 -48.842 1.00 76.88 85 LYS D O 1
ATOM 7491 N N . SER D 1 86 ? 52.625 -66.350 -47.669 1.00 62.18 86 SER D N 1
ATOM 7492 C CA . SER D 1 86 ? 51.799 -67.459 -47.240 1.00 52.73 86 SER D CA 1
ATOM 7493 C C . SER D 1 86 ? 51.962 -67.608 -45.729 1.00 51.05 86 SER D C 1
ATOM 7494 O O . SER D 1 86 ? 53.091 -67.532 -45.233 1.00 50.43 86 SER D O 1
ATOM 7497 N N . ILE D 1 87 ? 50.875 -67.813 -44.984 1.00 48.25 87 ILE D N 1
ATOM 7498 C CA . ILE D 1 87 ? 51.032 -68.040 -43.546 1.00 42.68 87 ILE D CA 1
ATOM 7499 C C . ILE D 1 87 ? 51.771 -69.367 -43.297 1.00 41.62 87 ILE D C 1
ATOM 7500 O O . ILE D 1 87 ? 52.527 -69.506 -42.329 1.00 39.51 87 ILE D O 1
ATOM 7505 N N . GLU D 1 88 ? 51.569 -70.329 -44.195 1.00 43.51 88 GLU D N 1
ATOM 7506 C CA . GLU D 1 88 ? 52.287 -71.604 -44.133 1.00 51.85 88 GLU D CA 1
ATOM 7507 C C . GLU D 1 88 ? 53.796 -71.406 -44.292 1.00 52.57 88 GLU D C 1
ATOM 7508 O O . GLU D 1 88 ? 54.604 -72.015 -43.569 1.00 40.54 88 GLU D O 1
ATOM 7514 N N . ALA D 1 89 ? 54.157 -70.569 -45.267 1.00 51.79 89 ALA D N 1
ATOM 7515 C CA . ALA D 1 89 ? 55.549 -70.208 -45.510 1.00 52.77 89 ALA D CA 1
ATOM 7516 C C . ALA D 1 89 ? 56.132 -69.599 -44.258 1.00 51.54 89 ALA D C 1
ATOM 7517 O O . ALA D 1 89 ? 57.223 -69.980 -43.811 1.00 52.21 89 ALA D O 1
ATOM 7519 N N . PHE D 1 90 ? 55.374 -68.652 -43.697 1.00 48.94 90 PHE D N 1
ATOM 7520 C CA . PHE D 1 90 ? 55.765 -67.909 -42.500 1.00 40.47 90 PHE D CA 1
ATOM 7521 C C . PHE D 1 90 ? 56.106 -68.858 -41.369 1.00 38.57 90 PHE D C 1
ATOM 7522 O O . PHE D 1 90 ? 57.169 -68.764 -40.722 1.00 40.17 90 PHE D O 1
ATOM 7530 N N . ALA D 1 91 ? 55.191 -69.791 -41.149 1.00 41.88 91 ALA D N 1
ATOM 7531 C CA . ALA D 1 91 ? 55.314 -70.763 -40.087 1.00 41.46 91 ALA D CA 1
ATOM 7532 C C . ALA D 1 91 ? 56.505 -71.697 -40.348 1.00 44.77 91 ALA D C 1
ATOM 7533 O O . ALA D 1 91 ? 57.192 -72.116 -39.411 1.00 44.05 91 ALA D O 1
ATOM 7535 N N . MET D 1 92 ? 56.727 -72.052 -41.615 1.00 42.45 92 MET D N 1
ATOM 7536 C CA . MET D 1 92 ? 57.897 -72.864 -41.967 1.00 50.40 92 MET D CA 1
ATOM 7537 C C . MET D 1 92 ? 59.186 -72.125 -41.640 1.00 50.64 92 MET D C 1
ATOM 7538 O O . MET D 1 92 ? 60.068 -72.679 -40.970 1.00 49.73 92 MET D O 1
ATOM 7543 N N . ASN D 1 93 ? 59.275 -70.870 -42.089 1.00 43.35 93 ASN D N 1
ATOM 7544 C CA . ASN D 1 93 ? 60.414 -70.008 -41.755 1.00 44.14 93 ASN D CA 1
ATOM 7545 C C . ASN D 1 93 ? 60.628 -69.924 -40.254 1.00 43.18 93 ASN D C 1
ATOM 7546 O O . ASN D 1 93 ? 61.756 -70.060 -39.780 1.00 46.27 93 ASN D O 1
ATOM 7551 N N . ILE D 1 94 ? 59.554 -69.732 -39.491 1.00 38.95 94 ILE D N 1
ATOM 7552 C CA . ILE D 1 94 ? 59.719 -69.660 -38.036 1.00 48.53 94 ILE D CA 1
ATOM 7553 C C . ILE D 1 94 ? 60.291 -70.966 -37.479 1.00 46.21 94 ILE D C 1
ATOM 7554 O O . ILE D 1 94 ? 61.254 -70.940 -36.704 1.00 45.72 94 ILE D O 1
ATOM 7559 N N . CYS D 1 95 ? 59.729 -72.100 -37.895 1.00 47.71 95 CYS D N 1
ATOM 7560 C CA . CYS D 1 95 ? 60.225 -73.416 -37.465 1.00 55.39 95 CYS D CA 1
ATOM 7561 C C . CYS D 1 95 ? 61.686 -73.633 -37.788 1.00 50.82 95 CYS D C 1
ATOM 7562 O O . CYS D 1 95 ? 62.486 -74.023 -36.925 1.00 48.96 95 CYS D O 1
ATOM 7565 N N . GLU D 1 96 ? 62.025 -73.412 -39.050 1.00 48.18 96 GLU D N 1
ATOM 7566 C CA . GLU D 1 96 ? 63.387 -73.661 -39.469 1.00 56.63 96 GLU D CA 1
ATOM 7567 C C . GLU D 1 96 ? 64.342 -72.731 -38.717 1.00 57.59 96 GLU D C 1
ATOM 7568 O O . GLU D 1 96 ? 65.464 -73.127 -38.410 1.00 56.56 96 GLU D O 1
ATOM 7574 N N . HIS D 1 97 ? 63.917 -71.496 -38.446 1.00 49.92 97 HIS D N 1
ATOM 7575 C CA . HIS D 1 97 ? 64.791 -70.574 -37.733 1.00 46.43 97 HIS D CA 1
ATOM 7576 C C . HIS D 1 97 ? 65.206 -71.134 -36.372 1.00 53.44 97 HIS D C 1
ATOM 7577 O O . HIS D 1 97 ? 66.372 -71.025 -35.976 1.00 54.51 97 HIS D O 1
ATOM 7584 N N . PHE D 1 98 ? 64.264 -71.700 -35.627 1.00 45.54 98 PHE D N 1
ATOM 7585 C CA . PHE D 1 98 ? 64.607 -72.140 -34.273 1.00 51.64 98 PHE D CA 1
ATOM 7586 C C . PHE D 1 98 ? 65.361 -73.461 -34.228 1.00 52.00 98 PHE D C 1
ATOM 7587 O O . PHE D 1 98 ? 66.117 -73.706 -33.291 1.00 52.72 98 PHE D O 1
ATOM 7595 N N . LEU D 1 99 ? 65.157 -74.297 -35.240 1.00 53.12 99 LEU D N 1
ATOM 7596 C CA . LEU D 1 99 ? 65.853 -75.571 -35.329 1.00 58.45 99 LEU D CA 1
ATOM 7597 C C . LEU D 1 99 ? 67.316 -75.381 -35.769 1.00 62.82 99 LEU D C 1
ATOM 7598 O O . LEU D 1 99 ? 68.219 -76.039 -35.240 1.00 71.48 99 LEU D O 1
ATOM 7603 N N . SER D 1 100 ? 67.534 -74.463 -36.713 1.00 64.11 100 SER D N 1
ATOM 7604 C CA . SER D 1 100 ? 68.873 -74.119 -37.208 1.00 63.86 100 SER D CA 1
ATOM 7605 C C . SER D 1 100 ? 69.727 -73.351 -36.195 1.00 65.28 100 SER D C 1
ATOM 7606 O O . SER D 1 100 ? 70.915 -73.627 -36.039 1.00 76.09 100 SER D O 1
ATOM 7609 N N . SER D 1 101 ? 69.125 -72.375 -35.529 1.00 61.23 101 SER D N 1
ATOM 7610 C CA . SER D 1 101 ? 69.861 -71.448 -34.674 1.00 57.77 101 SER D CA 1
ATOM 7611 C C . SER D 1 101 ? 70.177 -72.002 -33.286 1.00 55.70 101 SER D C 1
ATOM 7612 O O . SER D 1 101 ? 71.036 -71.489 -32.580 1.00 67.67 101 SER D O 1
ATOM 7615 N N . PHE D 1 102 ? 69.467 -73.034 -32.874 1.00 55.76 102 PHE D N 1
ATOM 7616 C CA . PHE D 1 102 ? 69.657 -73.581 -31.538 1.00 61.54 102 PHE D CA 1
ATOM 7617 C C . PHE D 1 102 ? 69.678 -75.076 -31.655 1.00 68.61 102 PHE D C 1
ATOM 7618 O O . PHE D 1 102 ? 68.685 -75.684 -32.059 1.00 71.01 102 PHE D O 1
ATOM 7626 N N . ASN D 1 103 ? 70.807 -75.684 -31.337 1.00 68.56 103 ASN D N 1
ATOM 7627 C CA . ASN D 1 103 ? 70.889 -77.103 -31.579 1.00 74.81 103 ASN D CA 1
ATOM 7628 C C . ASN D 1 103 ? 70.188 -77.949 -30.521 1.00 66.62 103 ASN D C 1
ATOM 7629 O O . ASN D 1 103 ? 69.818 -79.078 -30.811 1.00 66.17 103 ASN D O 1
ATOM 7634 N N . HIS D 1 104 ? 69.951 -77.404 -29.327 1.00 63.37 104 HIS D N 1
ATOM 7635 C CA . HIS D 1 104 ? 69.252 -78.175 -28.296 1.00 65.21 104 HIS D CA 1
ATOM 7636 C C . HIS D 1 104 ? 67.718 -78.015 -28.392 1.00 65.49 104 HIS D C 1
ATOM 7637 O O . HIS D 1 104 ? 66.974 -78.504 -27.542 1.00 64.29 104 HIS D O 1
ATOM 7644 N N . VAL D 1 105 ? 67.262 -77.304 -29.420 1.00 60.88 105 VAL D N 1
ATOM 7645 C CA . VAL D 1 105 ? 65.847 -77.256 -29.755 1.00 57.50 105 VAL D CA 1
ATOM 7646 C C . VAL D 1 105 ? 65.534 -78.444 -30.654 1.00 60.58 105 VAL D C 1
ATOM 7647 O O . VAL D 1 105 ? 65.974 -78.488 -31.804 1.00 63.22 105 VAL D O 1
ATOM 7651 N N . ILE D 1 106 ? 64.785 -79.413 -30.134 1.00 60.82 106 ILE D N 1
ATOM 7652 C CA . ILE D 1 106 ? 64.533 -80.643 -30.890 1.00 71.21 106 ILE D CA 1
ATOM 7653 C C . ILE D 1 106 ? 63.195 -80.688 -31.627 1.00 72.62 106 ILE D C 1
ATOM 7654 O O . ILE D 1 106 ? 63.028 -81.506 -32.540 1.00 68.05 106 ILE D O 1
ATOM 7659 N N . ARG D 1 107 ? 62.260 -79.809 -31.256 1.00 69.61 107 ARG D N 1
ATOM 7660 C CA . ARG D 1 107 ? 60.991 -79.683 -31.986 1.00 53.50 107 ARG D CA 1
ATOM 7661 C C . ARG D 1 107 ? 60.464 -78.248 -31.979 1.00 49.61 107 ARG D C 1
ATOM 7662 O O . ARG D 1 107 ? 60.550 -77.530 -30.979 1.00 48.97 107 ARG D O 1
ATOM 7670 N N . ALA D 1 108 ? 59.914 -77.834 -33.109 1.00 50.91 108 ALA D N 1
ATOM 7671 C CA . ALA D 1 108 ? 59.233 -76.558 -33.190 1.00 44.98 108 ALA D CA 1
ATOM 7672 C C . ALA D 1 108 ? 57.826 -76.727 -33.750 1.00 44.21 108 ALA D C 1
ATOM 7673 O O . ALA D 1 108 ? 57.612 -77.439 -34.732 1.00 39.28 108 ALA D O 1
ATOM 7675 N N . GLN D 1 109 ? 56.875 -76.019 -33.154 1.00 45.46 109 GLN D N 1
ATOM 7676 C CA . GLN D 1 109 ? 55.510 -76.023 -33.658 1.00 37.60 109 GLN D CA 1
ATOM 7677 C C . GLN D 1 109 ? 54.955 -74.609 -33.701 1.00 40.10 109 GLN D C 1
ATOM 7678 O O . GLN D 1 109 ? 55.072 -73.846 -32.738 1.00 37.79 109 GLN D O 1
ATOM 7684 N N . VAL D 1 110 ? 54.357 -74.267 -34.832 1.00 36.30 110 VAL D N 1
ATOM 7685 C CA . VAL D 1 110 ? 53.814 -72.957 -35.044 1.00 32.49 110 VAL D CA 1
ATOM 7686 C C . VAL D 1 110 ? 52.380 -73.024 -35.528 1.00 46.33 110 VAL D C 1
ATOM 7687 O O . VAL D 1 110 ? 52.071 -73.729 -36.476 1.00 53.64 110 VAL D O 1
ATOM 7691 N N . TYR D 1 111 ? 51.500 -72.272 -34.880 1.00 45.35 111 TYR D N 1
ATOM 7692 C CA . TYR D 1 111 ? 50.140 -72.129 -35.362 1.00 32.71 111 TYR D CA 1
ATOM 7693 C C . TYR D 1 111 ? 49.956 -70.687 -35.790 1.00 31.93 111 TYR D C 1
ATOM 7694 O O . TYR D 1 111 ? 50.385 -69.759 -35.103 1.00 44.76 111 TYR D O 1
ATOM 7703 N N . VAL D 1 112 ? 49.326 -70.501 -36.938 1.00 35.40 112 VAL D N 1
ATOM 7704 C CA . VAL D 1 112 ? 49.102 -69.183 -37.495 1.00 36.48 112 VAL D CA 1
ATOM 7705 C C . VAL D 1 112 ? 47.641 -69.035 -37.926 1.00 42.16 112 VAL D C 1
ATOM 7706 O O . VAL D 1 112 ? 47.108 -69.894 -38.619 1.00 39.29 112 VAL D O 1
ATOM 7710 N N . GLU D 1 113 ? 46.997 -67.942 -37.538 1.00 39.73 113 GLU D N 1
ATOM 7711 C CA . GLU D 1 113 ? 45.647 -67.687 -37.999 1.00 35.55 113 GLU D CA 1
ATOM 7712 C C . GLU D 1 113 ? 45.616 -66.329 -38.686 1.00 39.89 113 GLU D C 1
ATOM 7713 O O . GLU D 1 113 ? 46.169 -65.368 -38.174 1.00 42.13 113 GLU D O 1
ATOM 7719 N N . GLU D 1 114 ? 44.997 -66.252 -39.859 1.00 39.04 114 GLU D N 1
ATOM 7720 C CA . GLU D 1 114 ? 44.979 -65.016 -40.636 1.00 33.41 114 GLU D CA 1
ATOM 7721 C C . GLU D 1 114 ? 43.687 -64.238 -40.450 1.00 30.85 114 GLU D C 1
ATOM 7722 O O . GLU D 1 114 ? 42.610 -64.769 -40.638 1.00 34.59 114 GLU D O 1
ATOM 7728 N N . VAL D 1 115 ? 43.784 -62.967 -40.108 1.00 29.83 115 VAL D N 1
ATOM 7729 C CA . VAL D 1 115 ? 42.589 -62.152 -39.983 1.00 26.84 115 VAL D CA 1
ATOM 7730 C C . VAL D 1 115 ? 41.950 -62.029 -41.353 1.00 35.35 115 VAL D C 1
ATOM 7731 O O . VAL D 1 115 ? 42.614 -61.661 -42.309 1.00 49.68 115 VAL D O 1
ATOM 7735 N N . PRO D 1 116 ? 40.662 -62.356 -41.471 1.00 43.38 116 PRO D N 1
ATOM 7736 C CA . PRO D 1 116 ? 40.018 -62.347 -42.794 1.00 33.67 116 PRO D CA 1
ATOM 7737 C C . PRO D 1 116 ? 39.738 -60.944 -43.311 1.00 32.60 116 PRO D C 1
ATOM 7738 O O . PRO D 1 116 ? 38.568 -60.578 -43.565 1.00 34.73 116 PRO D O 1
ATOM 7742 N N . TRP D 1 117 ? 40.789 -60.140 -43.442 1.00 32.82 117 TRP D N 1
ATOM 7743 C CA . TRP D 1 117 ? 40.629 -58.843 -44.089 1.00 41.98 117 TRP D CA 1
ATOM 7744 C C . TRP D 1 117 ? 40.341 -59.003 -45.578 1.00 45.33 117 TRP D C 1
ATOM 7745 O O . TRP D 1 117 ? 40.932 -59.858 -46.245 1.00 49.39 117 TRP D O 1
ATOM 7756 N N . LYS D 1 118 ? 39.431 -58.177 -46.088 1.00 36.73 118 LYS D N 1
ATOM 7757 C CA . LYS D 1 118 ? 39.146 -58.134 -47.514 1.00 37.72 118 LYS D CA 1
ATOM 7758 C C . LYS D 1 118 ? 39.194 -56.719 -48.051 1.00 39.80 118 LYS D C 1
ATOM 7759 O O . LYS D 1 118 ? 38.634 -55.793 -47.456 1.00 35.32 118 LYS D O 1
ATOM 7765 N N . ARG D 1 119 ? 39.836 -56.572 -49.203 1.00 38.41 119 ARG D N 1
ATOM 7766 C CA . ARG D 1 119 ? 39.872 -55.303 -49.916 1.00 47.94 119 ARG D CA 1
ATOM 7767 C C . ARG D 1 119 ? 38.472 -54.771 -50.181 1.00 37.54 119 ARG D C 1
ATOM 7768 O O . ARG D 1 119 ? 37.623 -55.508 -50.629 1.00 49.27 119 ARG D O 1
ATOM 7776 N N . PHE D 1 120 ? 38.217 -53.504 -49.863 1.00 46.13 120 PHE D N 1
ATOM 7777 C CA . PHE D 1 120 ? 36.981 -52.826 -50.272 1.00 45.23 120 PHE D CA 1
ATOM 7778 C C . PHE D 1 120 ? 36.621 -53.137 -51.723 1.00 59.35 120 PHE D C 1
ATOM 7779 O O . PHE D 1 120 ? 37.493 -53.133 -52.591 1.00 54.42 120 PHE D O 1
ATOM 7787 N N . GLU D 1 121 ? 35.342 -53.356 -52.006 1.00 67.06 121 GLU D N 1
ATOM 7788 C CA . GLU D 1 121 ? 34.955 -53.611 -53.385 1.00 71.44 121 GLU D CA 1
ATOM 7789 C C . GLU D 1 121 ? 33.585 -52.974 -53.600 1.00 63.38 121 GLU D C 1
ATOM 7790 O O . GLU D 1 121 ? 32.688 -53.098 -52.775 1.00 64.18 121 GLU D O 1
ATOM 7796 N N . LYS D 1 122 ? 33.447 -52.258 -54.704 1.00 61.99 122 LYS D N 1
ATOM 7797 C CA . LYS D 1 122 ? 32.186 -51.629 -55.058 1.00 70.09 122 LYS D CA 1
ATOM 7798 C C . LYS D 1 122 ? 32.047 -51.545 -56.573 1.00 66.39 122 LYS D C 1
ATOM 7799 O O . LYS D 1 122 ? 33.018 -51.196 -57.256 1.00 62.22 122 LYS D O 1
ATOM 7805 N N . ASN D 1 123 ? 30.909 -51.984 -57.107 1.00 71.89 123 ASN D N 1
ATOM 7806 C CA . ASN D 1 123 ? 30.665 -51.869 -58.542 1.00 72.55 123 ASN D CA 1
ATOM 7807 C C . ASN D 1 123 ? 31.817 -52.466 -59.345 1.00 71.12 123 ASN D C 1
ATOM 7808 O O . ASN D 1 123 ? 32.149 -51.961 -60.413 1.00 73.51 123 ASN D O 1
ATOM 7813 N N . GLY D 1 124 ? 32.450 -53.509 -58.813 1.00 71.20 124 GLY D N 1
ATOM 7814 C CA . GLY D 1 124 ? 33.524 -54.189 -59.524 1.00 70.58 124 GLY D CA 1
ATOM 7815 C C . GLY D 1 124 ? 34.968 -53.729 -59.309 1.00 63.78 124 GLY D C 1
ATOM 7816 O O . GLY D 1 124 ? 35.903 -54.394 -59.765 1.00 69.20 124 GLY D O 1
ATOM 7817 N N . VAL D 1 125 ? 35.169 -52.588 -58.654 1.00 60.82 125 VAL D N 1
ATOM 7818 C CA . VAL D 1 125 ? 36.538 -52.097 -58.390 1.00 67.72 125 VAL D CA 1
ATOM 7819 C C . VAL D 1 125 ? 37.098 -52.273 -56.955 1.00 67.14 125 VAL D C 1
ATOM 7820 O O . VAL D 1 125 ? 36.460 -51.907 -55.965 1.00 60.97 125 VAL D O 1
ATOM 7824 N N . LYS D 1 126 ? 38.290 -52.854 -56.856 1.00 69.87 126 LYS D N 1
ATOM 7825 C CA . LYS D 1 126 ? 38.966 -52.983 -55.571 1.00 67.98 126 LYS D CA 1
ATOM 7826 C C . LYS D 1 126 ? 39.749 -51.707 -55.188 1.00 66.88 126 LYS D C 1
ATOM 7827 O O . LYS D 1 126 ? 40.512 -51.184 -55.995 1.00 59.13 126 LYS D O 1
ATOM 7833 N N . HIS D 1 127 ? 39.578 -51.254 -53.938 1.00 69.78 127 HIS D N 1
ATOM 7834 C CA . HIS D 1 127 ? 40.275 -50.086 -53.373 1.00 55.04 127 HIS D CA 1
ATOM 7835 C C . HIS D 1 127 ? 41.770 -50.341 -53.210 1.00 52.63 127 HIS D C 1
ATOM 7836 O O . HIS D 1 127 ? 42.182 -51.475 -52.934 1.00 48.70 127 HIS D O 1
ATOM 7843 N N . VAL D 1 128 ? 42.583 -49.294 -53.371 1.00 48.21 128 VAL D N 1
ATOM 7844 C CA . VAL D 1 128 ? 44.052 -49.456 -53.322 1.00 47.65 128 VAL D CA 1
ATOM 7845 C C . VAL D 1 128 ? 44.589 -49.697 -51.913 1.00 49.00 128 VAL D C 1
ATOM 7846 O O . VAL D 1 128 ? 45.640 -50.317 -51.745 1.00 52.51 128 VAL D O 1
ATOM 7850 N N . HIS D 1 129 ? 43.881 -49.205 -50.899 1.00 42.15 129 HIS D N 1
ATOM 7851 C CA . HIS D 1 129 ? 44.393 -49.336 -49.532 1.00 46.86 129 HIS D CA 1
ATOM 7852 C C . HIS D 1 129 ? 43.327 -49.357 -48.414 1.00 42.54 129 HIS D C 1
ATOM 7853 O O . HIS D 1 129 ? 43.631 -49.017 -47.277 1.00 48.20 129 HIS D O 1
ATOM 7860 N N . ALA D 1 130 ? 42.089 -49.726 -48.736 1.00 38.45 130 ALA D N 1
ATOM 7861 C CA . ALA D 1 130 ? 41.052 -49.899 -47.723 1.00 36.94 130 ALA D CA 1
ATOM 7862 C C . ALA D 1 130 ? 40.570 -51.364 -47.652 1.00 44.22 130 ALA D C 1
ATOM 7863 O O . ALA D 1 130 ? 40.430 -52.046 -48.681 1.00 41.83 130 ALA D O 1
ATOM 7865 N N . PHE D 1 131 ? 40.332 -51.849 -46.429 1.00 39.69 131 PHE D N 1
ATOM 7866 C CA . PHE D 1 131 ? 39.957 -53.247 -46.199 1.00 34.83 131 PHE D CA 1
ATOM 7867 C C . PHE D 1 131 ? 38.797 -53.373 -45.223 1.00 34.08 131 PHE D C 1
ATOM 7868 O O . PHE D 1 131 ? 38.637 -52.551 -44.334 1.00 35.63 131 PHE D O 1
ATOM 7876 N N . ILE D 1 132 ? 37.959 -54.388 -45.422 1.00 29.56 132 ILE D N 1
ATOM 7877 C CA . ILE D 1 132 ? 36.813 -54.595 -44.556 1.00 25.31 132 ILE D CA 1
ATOM 7878 C C . ILE D 1 132 ? 36.912 -55.993 -43.950 1.00 34.39 132 ILE D C 1
ATOM 7879 O O . ILE D 1 132 ? 37.246 -56.958 -44.630 1.00 31.36 132 ILE D O 1
ATOM 7884 N N . HIS D 1 133 ? 36.661 -56.096 -42.648 1.00 30.71 133 HIS D N 1
ATOM 7885 C CA . HIS D 1 133 ? 36.820 -57.377 -41.967 1.00 32.95 133 HIS D CA 1
ATOM 7886 C C . HIS D 1 133 ? 35.679 -58.305 -42.379 1.00 38.84 133 HIS D C 1
ATOM 7887 O O . HIS D 1 133 ? 34.495 -57.968 -42.165 1.00 36.79 133 HIS D O 1
ATOM 7894 N N . THR D 1 134 ? 36.026 -59.446 -42.985 1.00 32.78 134 THR D N 1
ATOM 7895 C CA . THR D 1 134 ? 35.031 -60.280 -43.654 1.00 28.90 134 THR D CA 1
ATOM 7896 C C . THR D 1 134 ? 35.184 -61.767 -43.307 1.00 37.98 134 THR D C 1
ATOM 7897 O O . THR D 1 134 ? 35.751 -62.540 -44.069 1.00 32.26 134 THR D O 1
ATOM 7901 N N . PRO D 1 135 ? 34.662 -62.171 -42.139 1.00 37.95 135 PRO D N 1
ATOM 7902 C CA . PRO D 1 135 ? 34.854 -63.551 -41.676 1.00 37.66 135 PRO D CA 1
ATOM 7903 C C . PRO D 1 135 ? 33.868 -64.505 -42.378 1.00 45.32 135 PRO D C 1
ATOM 7904 O O . PRO D 1 135 ? 32.799 -64.849 -41.846 1.00 36.16 135 PRO D O 1
ATOM 7908 N N . THR D 1 136 ? 34.225 -64.877 -43.605 1.00 38.41 136 THR D N 1
ATOM 7909 C CA . THR D 1 136 ? 33.419 -65.765 -44.436 1.00 44.68 136 THR D CA 1
ATOM 7910 C C . THR D 1 136 ? 34.215 -67.014 -44.697 1.00 40.68 136 THR D C 1
ATOM 7911 O O . THR D 1 136 ? 34.169 -67.590 -45.791 1.00 45.33 136 THR D O 1
ATOM 7915 N N . GLY D 1 137 ? 34.970 -67.415 -43.684 1.00 40.55 137 GLY D N 1
ATOM 7916 C CA . GLY D 1 137 ? 35.939 -68.482 -43.817 1.00 38.54 137 GLY D CA 1
ATOM 7917 C C . GLY D 1 137 ? 37.305 -67.904 -43.493 1.00 47.40 137 GLY D C 1
ATOM 7918 O O . GLY D 1 137 ? 37.732 -66.913 -44.085 1.00 37.93 137 GLY D O 1
ATOM 7919 N N . THR D 1 138 ? 37.994 -68.537 -42.553 1.00 36.87 138 THR D N 1
ATOM 7920 C CA . THR D 1 138 ? 39.233 -68.020 -42.034 1.00 26.93 138 THR D CA 1
ATOM 7921 C C . THR D 1 138 ? 40.339 -69.009 -42.243 1.00 31.22 138 THR D C 1
ATOM 7922 O O . THR D 1 138 ? 40.254 -70.156 -41.842 1.00 38.80 138 THR D O 1
ATOM 7926 N N . HIS D 1 139 ? 41.410 -68.528 -42.837 1.00 32.32 139 HIS D N 1
ATOM 7927 C CA . HIS D 1 139 ? 42.547 -69.356 -43.147 1.00 28.16 1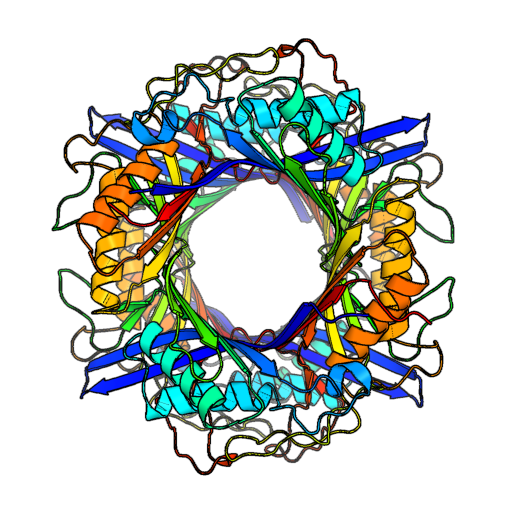39 HIS D CA 1
ATOM 7928 C C . HIS D 1 139 ? 43.455 -69.507 -41.920 1.00 32.69 139 HIS D C 1
ATOM 7929 O O . HIS D 1 139 ? 43.845 -68.508 -41.303 1.00 33.92 139 HIS D O 1
ATOM 7936 N N . PHE D 1 140 ? 43.771 -70.747 -41.545 1.00 34.64 140 PHE D N 1
ATOM 7937 C CA . PHE D 1 140 ? 44.755 -71.007 -40.496 1.00 33.27 140 PHE D CA 1
ATOM 7938 C C . PHE D 1 140 ? 45.693 -72.122 -40.953 1.00 42.11 140 PHE D C 1
ATOM 7939 O O . PHE D 1 140 ? 45.456 -72.734 -41.988 1.00 42.33 140 PHE D O 1
ATOM 7947 N N . CYS D 1 141 ? 46.778 -72.351 -40.217 1.00 36.26 141 CYS D N 1
ATOM 7948 C CA . CYS D 1 141 ? 47.714 -73.424 -40.548 1.00 35.16 141 CYS D CA 1
ATOM 7949 C C . CYS D 1 141 ? 48.509 -73.841 -39.331 1.00 39.56 141 CYS D C 1
ATOM 7950 O O . CYS D 1 141 ? 48.624 -73.095 -38.360 1.00 46.50 141 CYS D O 1
ATOM 7953 N N . GLU D 1 142 ? 49.039 -75.051 -39.378 1.00 43.87 142 GLU D N 1
ATOM 7954 C CA . GLU D 1 142 ? 49.839 -75.578 -38.296 1.00 36.32 142 GLU D CA 1
ATOM 7955 C C . GLU D 1 142 ? 51.027 -76.280 -38.943 1.00 43.90 142 GLU D C 1
ATOM 7956 O O . GLU D 1 142 ? 50.851 -77.102 -39.831 1.00 45.11 142 GLU D O 1
ATOM 7962 N N . VAL D 1 143 ? 52.232 -75.914 -38.536 1.00 36.93 143 VAL D N 1
ATOM 7963 C CA . VAL D 1 143 ? 53.432 -76.541 -39.035 1.00 38.67 143 VAL D CA 1
ATOM 7964 C C . VAL D 1 143 ? 54.189 -77.083 -37.848 1.00 49.36 143 VAL D C 1
ATOM 7965 O O . VAL D 1 143 ? 54.381 -76.369 -36.870 1.00 42.71 143 VAL D O 1
ATOM 7969 N N . GLU D 1 144 ? 54.598 -78.344 -37.927 1.00 44.98 144 GLU D N 1
ATOM 7970 C CA . GLU D 1 144 ? 55.413 -78.953 -36.886 1.00 52.11 144 GLU D CA 1
ATOM 7971 C C . GLU D 1 144 ? 56.659 -79.574 -37.526 1.00 56.70 144 GLU D C 1
ATOM 7972 O O . GLU D 1 144 ? 56.612 -80.036 -38.673 1.00 54.17 144 GLU D O 1
ATOM 7978 N N . GLN D 1 145 ? 57.783 -79.536 -36.820 1.00 55.58 145 GLN D N 1
ATOM 7979 C CA . GLN D 1 145 ? 59.038 -79.998 -37.406 1.00 56.41 145 GLN D CA 1
ATOM 7980 C C . GLN D 1 145 ? 59.978 -80.490 -36.334 1.00 54.26 145 GLN D C 1
ATOM 7981 O O . GLN D 1 145 ? 60.218 -79.809 -35.344 1.00 55.39 145 GLN D O 1
ATOM 7987 N N . MET D 1 146 ? 60.485 -81.698 -36.529 1.00 61.55 146 MET D N 1
ATOM 7988 C CA . MET D 1 146 ? 61.477 -82.278 -35.639 1.00 64.65 146 MET D CA 1
ATOM 7989 C C . MET D 1 146 ? 62.883 -81.906 -36.082 1.00 64.83 146 MET D C 1
ATOM 7990 O O . MET D 1 146 ? 63.104 -81.590 -37.252 1.00 62.38 146 MET D O 1
ATOM 7995 N N . LYS D 1 147 ? 63.833 -81.961 -35.153 1.00 67.20 147 LYS D N 1
ATOM 7996 C CA . LYS D 1 147 ? 65.219 -81.666 -35.489 1.00 74.79 147 LYS D CA 1
ATOM 7997 C C . LYS D 1 147 ? 65.715 -82.620 -36.566 1.00 79.22 147 LYS D C 1
ATOM 7998 O O . LYS D 1 147 ? 65.728 -83.832 -36.360 1.00 78.69 147 LYS D O 1
ATOM 8004 N N . SER D 1 148 ? 66.121 -82.063 -37.706 1.00 82.29 148 SER D N 1
ATOM 8005 C CA . SER D 1 148 ? 66.676 -82.834 -38.818 1.00 85.13 148 SER D CA 1
ATOM 8006 C C . SER D 1 148 ? 65.635 -83.727 -39.498 1.00 79.47 148 SER D C 1
ATOM 8007 O O . SER D 1 148 ? 65.983 -84.701 -40.152 1.00 78.57 148 SER D O 1
ATOM 8010 N N . GLY D 1 149 ? 64.359 -83.402 -39.326 1.00 76.74 149 GLY D N 1
ATOM 8011 C CA . GLY D 1 149 ? 63.307 -84.023 -40.108 1.00 67.63 149 GLY D CA 1
ATOM 8012 C C . GLY D 1 149 ? 62.637 -82.920 -40.896 1.00 68.91 149 GLY D C 1
ATOM 8013 O O . GLY D 1 149 ? 62.857 -81.749 -40.618 1.00 70.26 149 GLY D O 1
ATOM 8014 N N . PRO D 1 150 ? 61.847 -83.273 -41.912 1.00 67.37 150 PRO D N 1
ATOM 8015 C CA . PRO D 1 150 ? 61.144 -82.191 -42.592 1.00 72.48 150 PRO D CA 1
ATOM 8016 C C . PRO D 1 150 ? 59.945 -81.738 -41.742 1.00 74.79 150 PRO D C 1
ATOM 8017 O O . PRO D 1 150 ? 59.643 -82.375 -40.706 1.00 61.91 150 PRO D O 1
ATOM 8021 N N . PRO D 1 151 ? 59.293 -80.635 -42.158 1.00 69.98 151 PRO D N 1
ATOM 8022 C CA . PRO D 1 151 ? 58.097 -80.043 -41.550 1.00 70.68 151 PRO D CA 1
ATOM 8023 C C . PRO D 1 151 ? 56.796 -80.633 -42.077 1.00 68.64 151 PRO D C 1
ATOM 8024 O O . PRO D 1 151 ? 56.632 -80.770 -43.294 1.00 62.83 151 PRO D O 1
ATOM 8028 N N . VAL D 1 152 ? 55.872 -80.942 -41.176 1.00 57.61 152 VAL D N 1
ATOM 8029 C CA . VAL D 1 152 ? 54.530 -81.302 -41.590 1.00 54.28 152 VAL D CA 1
ATOM 8030 C C . VAL D 1 152 ? 53.630 -80.079 -41.583 1.00 55.95 152 VAL D C 1
ATOM 8031 O O . VAL D 1 152 ? 53.546 -79.359 -40.590 1.00 54.67 152 VAL D O 1
ATOM 8035 N N . ILE D 1 153 ? 52.971 -79.849 -42.705 1.00 51.73 153 ILE D N 1
ATOM 8036 C CA . ILE D 1 153 ? 52.112 -78.699 -42.894 1.00 45.62 153 ILE D CA 1
ATOM 8037 C C . ILE D 1 153 ? 50.623 -79.063 -42.921 1.00 55.89 153 ILE D C 1
ATOM 8038 O O . ILE D 1 153 ? 50.163 -79.799 -43.803 1.00 52.63 153 ILE D O 1
ATOM 8043 N N . HIS D 1 154 ? 49.864 -78.527 -41.970 1.00 54.98 154 HIS D N 1
ATOM 8044 C CA . HIS D 1 154 ? 48.406 -78.526 -42.075 1.00 47.98 154 HIS D CA 1
ATOM 8045 C C . HIS D 1 154 ? 47.901 -77.139 -42.449 1.00 50.26 154 HIS D C 1
ATOM 8046 O O . HIS D 1 154 ? 48.397 -76.143 -41.945 1.00 55.67 154 HIS D O 1
ATOM 8053 N N . SER D 1 155 ? 46.920 -77.073 -43.334 1.00 53.11 155 SER D N 1
ATOM 8054 C CA . SER D 1 155 ? 46.187 -75.836 -43.571 1.00 50.69 155 SER D CA 1
ATOM 8055 C C . SER D 1 155 ? 44.726 -76.096 -43.168 1.00 53.58 155 SER D C 1
ATOM 8056 O O . SER D 1 155 ? 44.357 -77.244 -42.894 1.00 42.62 155 SER D O 1
ATOM 8059 N N . GLY D 1 156 ? 43.902 -75.050 -43.130 1.00 49.67 156 GLY D N 1
ATOM 8060 C CA . GLY D 1 156 ? 42.550 -75.210 -42.641 1.00 37.62 156 GLY D CA 1
ATOM 8061 C C . GLY D 1 156 ? 41.641 -74.044 -42.907 1.00 41.97 156 GLY D C 1
ATOM 8062 O O . GLY D 1 156 ? 42.106 -72.940 -43.232 1.00 41.64 156 GLY D O 1
ATOM 8063 N N . ILE D 1 157 ? 40.341 -74.325 -42.828 1.00 35.56 157 ILE D N 1
ATOM 8064 C CA . ILE D 1 157 ? 39.286 -73.326 -42.799 1.00 31.88 157 ILE D CA 1
ATOM 8065 C C . ILE D 1 157 ? 38.633 -73.401 -41.418 1.00 47.18 157 ILE D C 1
ATOM 8066 O O . ILE D 1 157 ? 38.498 -74.496 -40.847 1.00 38.25 157 ILE D O 1
ATOM 8071 N N . LYS D 1 158 ? 38.267 -72.248 -40.857 1.00 39.04 158 LYS D N 1
ATOM 8072 C CA . LYS D 1 158 ? 37.483 -72.242 -39.629 1.00 36.52 158 LYS D CA 1
ATOM 8073 C C . LYS D 1 158 ? 36.537 -71.068 -39.705 1.00 31.96 158 LYS D C 1
ATOM 8074 O O . LYS D 1 158 ? 36.634 -70.278 -40.633 1.00 34.04 158 LYS D O 1
ATOM 8080 N N . ASP D 1 159 ? 35.584 -71.001 -38.778 1.00 34.04 159 ASP D N 1
ATOM 8081 C CA . ASP D 1 159 ? 34.689 -69.844 -38.646 1.00 40.86 159 ASP D CA 1
ATOM 8082 C C . ASP D 1 159 ? 33.900 -69.494 -39.900 1.00 48.94 159 ASP D C 1
ATOM 8083 O O . ASP D 1 159 ? 33.582 -68.322 -40.145 1.00 51.22 159 ASP D O 1
ATOM 8088 N N . LEU D 1 160 ? 33.563 -70.505 -40.688 1.00 40.55 160 LEU D N 1
ATOM 8089 C CA . LEU D 1 160 ? 32.710 -70.308 -41.859 1.00 38.07 160 LEU D CA 1
ATOM 8090 C C . LEU D 1 160 ? 31.303 -70.759 -41.538 1.00 36.73 160 LEU D C 1
ATOM 8091 O O . LEU D 1 160 ? 31.055 -71.960 -41.412 1.00 34.22 160 LEU D O 1
ATOM 8096 N N . LYS D 1 161 ? 30.398 -69.796 -41.371 1.00 31.27 161 LYS D N 1
ATOM 8097 C CA . LYS D 1 161 ? 29.038 -70.098 -40.939 1.00 35.00 161 LYS D CA 1
ATOM 8098 C C . LYS D 1 161 ? 28.023 -69.992 -42.067 1.00 36.78 161 LYS D C 1
ATOM 8099 O O . LYS D 1 161 ? 27.857 -68.933 -42.684 1.00 38.63 161 LYS D O 1
ATOM 8105 N N . VAL D 1 162 ? 27.317 -71.094 -42.296 1.00 33.68 162 VAL D N 1
ATOM 8106 C CA . VAL D 1 162 ? 26.370 -71.186 -43.410 1.00 45.23 162 VAL D CA 1
ATOM 8107 C C . VAL D 1 162 ? 25.041 -71.863 -43.043 1.00 41.11 162 VAL D C 1
ATOM 8108 O O . VAL D 1 162 ? 24.974 -72.735 -42.182 1.00 46.23 162 VAL D O 1
ATOM 8112 N N . LEU D 1 163 ? 23.987 -71.461 -43.734 1.00 42.63 163 LEU D N 1
ATOM 8113 C CA . LEU D 1 163 ? 22.654 -71.959 -43.470 1.00 43.13 163 LEU D CA 1
ATOM 8114 C C . LEU D 1 163 ? 21.891 -72.165 -44.790 1.00 45.22 163 LEU D C 1
ATOM 8115 O O . LEU D 1 163 ? 21.798 -71.249 -45.603 1.00 45.41 163 LEU D O 1
ATOM 8120 N N . LYS D 1 164 ? 21.333 -73.347 -45.012 1.00 44.37 164 LYS D N 1
ATOM 8121 C CA . LYS D 1 164 ? 20.386 -73.483 -46.109 1.00 46.21 164 LYS D CA 1
ATOM 8122 C C . LYS D 1 164 ? 19.027 -73.903 -45.562 1.00 53.42 164 LYS D C 1
ATOM 8123 O O . LYS D 1 164 ? 18.938 -74.683 -44.615 1.00 55.75 164 LYS D O 1
ATOM 8129 N N . THR D 1 165 ? 17.963 -73.357 -46.139 1.00 46.72 165 THR D N 1
ATOM 8130 C CA . THR D 1 165 ? 16.650 -73.500 -45.542 1.00 48.94 165 THR D CA 1
ATOM 8131 C C . THR D 1 165 ? 15.888 -74.716 -46.054 1.00 55.14 165 THR D C 1
ATOM 8132 O O . THR D 1 165 ? 14.705 -74.866 -45.779 1.00 69.11 165 THR D O 1
ATOM 8136 N N . THR D 1 166 ? 16.575 -75.590 -46.774 1.00 53.94 166 THR D N 1
ATOM 8137 C CA . THR D 1 166 ? 15.966 -76.798 -47.305 1.00 57.40 166 THR D CA 1
ATOM 8138 C C . THR D 1 166 ? 16.985 -77.678 -48.003 1.00 63.26 166 THR D C 1
ATOM 8139 O O . THR D 1 166 ? 18.192 -77.462 -47.876 1.00 56.05 166 THR D O 1
ATOM 8143 N N . GLN D 1 167 ? 16.491 -78.677 -48.733 1.00 64.48 167 GLN D N 1
ATOM 8144 C CA . GLN D 1 167 ? 17.341 -79.680 -49.366 1.00 57.26 167 GLN D CA 1
ATOM 8145 C C . GLN D 1 167 ? 18.194 -80.396 -48.323 1.00 55.14 167 GLN D C 1
ATOM 8146 O O . GLN D 1 167 ? 19.316 -80.826 -48.590 1.00 57.63 167 GLN D O 1
ATOM 8152 N N . SER D 1 168 ? 17.630 -80.527 -47.131 1.00 55.54 168 SER D N 1
ATOM 8153 C CA . SER D 1 168 ? 18.236 -81.307 -46.058 1.00 58.67 168 SER D CA 1
ATOM 8154 C C . SER D 1 168 ? 17.161 -82.116 -45.330 1.00 59.89 168 SER D C 1
ATOM 8155 O O . SER D 1 168 ? 16.056 -81.613 -45.062 1.00 52.46 168 SER D O 1
ATOM 8158 N N . GLY D 1 169 ? 17.488 -83.367 -45.016 1.00 53.01 169 GLY D N 1
ATOM 8159 C CA . GLY D 1 169 ? 16.566 -84.220 -44.292 1.00 55.73 169 GLY D CA 1
ATOM 8160 C C . GLY D 1 169 ? 17.267 -85.190 -43.367 1.00 57.55 169 GLY D C 1
ATOM 8161 O O . GLY D 1 169 ? 18.482 -85.399 -43.457 1.00 54.88 169 GLY D O 1
ATOM 8162 N N . PHE D 1 170 ? 16.495 -85.796 -42.473 1.00 55.78 170 PHE D N 1
ATOM 8163 C CA . PHE D 1 170 ? 17.057 -86.754 -41.533 1.00 56.29 170 PHE D CA 1
ATOM 8164 C C . PHE D 1 170 ? 16.019 -87.786 -41.152 1.00 62.61 170 PHE D C 1
ATOM 8165 O O . PHE D 1 170 ? 15.045 -87.479 -40.465 1.00 68.47 170 PHE D O 1
ATOM 8173 N N . GLU D 1 171 ? 16.232 -89.012 -41.613 1.00 71.94 171 GLU D N 1
ATOM 8174 C CA . GLU D 1 171 ? 15.268 -90.081 -41.405 1.00 72.17 171 GLU D CA 1
ATOM 8175 C C . GLU D 1 171 ? 15.949 -91.427 -41.483 1.00 68.81 171 GLU D C 1
ATOM 8176 O O . GLU D 1 171 ? 17.112 -91.524 -41.882 1.00 59.77 171 GLU D O 1
ATOM 8182 N N . GLY D 1 172 ? 15.208 -92.463 -41.104 1.00 69.89 172 GLY D N 1
ATOM 8183 C CA . GLY D 1 172 ? 15.692 -93.824 -41.183 1.00 59.31 172 GLY D CA 1
ATOM 8184 C C . GLY D 1 172 ? 16.630 -94.130 -40.043 1.00 57.98 172 GLY D C 1
ATOM 8185 O O . GLY D 1 172 ? 17.465 -95.026 -40.136 1.00 63.97 172 GLY D O 1
ATOM 8186 N N . PHE D 1 173 ? 16.508 -93.380 -38.957 1.00 56.80 173 PHE D N 1
ATOM 8187 C CA . PHE D 1 173 ? 17.412 -93.588 -37.826 1.00 64.80 173 PHE D CA 1
ATOM 8188 C C . PHE D 1 173 ? 16.833 -94.563 -36.805 1.00 63.48 173 PHE D C 1
ATOM 8189 O O . PHE D 1 173 ? 15.652 -94.896 -36.854 1.00 63.97 173 PHE D O 1
ATOM 8197 N N . ILE D 1 174 ? 17.683 -95.030 -35.899 1.00 61.40 174 ILE D N 1
ATOM 8198 C CA . ILE D 1 174 ? 17.251 -95.865 -34.781 1.00 64.40 174 ILE D CA 1
ATOM 8199 C C . ILE D 1 174 ? 16.293 -95.129 -33.849 1.00 72.06 174 ILE D C 1
ATOM 8200 O O . ILE D 1 174 ? 16.531 -93.972 -33.496 1.00 65.61 174 ILE D O 1
ATOM 8205 N N . LYS D 1 175 ? 15.197 -95.785 -33.469 1.00 75.80 175 LYS D N 1
ATOM 8206 C CA . LYS D 1 175 ? 14.243 -95.199 -32.525 1.00 61.84 175 LYS D CA 1
ATOM 8207 C C . LYS D 1 175 ? 14.150 -96.037 -31.248 1.00 64.72 175 LYS D C 1
ATOM 8208 O O . LYS D 1 175 ? 13.361 -96.983 -31.206 1.00 73.61 175 LYS D O 1
ATOM 8214 N N . ASP D 1 176 ? 14.950 -95.721 -30.223 1.00 54.35 176 ASP D N 1
ATOM 8215 C CA . ASP D 1 176 ? 14.854 -96.428 -28.936 1.00 57.26 176 ASP D CA 1
ATOM 8216 C C . ASP D 1 176 ? 13.891 -95.722 -27.965 1.00 56.31 176 ASP D C 1
ATOM 8217 O O . ASP D 1 176 ? 13.111 -94.862 -28.384 1.00 53.14 176 ASP D O 1
ATOM 8222 N N . GLN D 1 177 ? 13.978 -96.049 -26.672 1.00 53.52 177 GLN D N 1
ATOM 8223 C CA . GLN D 1 177 ? 13.016 -95.550 -25.680 1.00 60.06 177 GLN D CA 1
ATOM 8224 C C . GLN D 1 177 ? 13.263 -94.093 -25.330 1.00 68.84 177 GLN D C 1
ATOM 8225 O O . GLN D 1 177 ? 12.496 -93.475 -24.581 1.00 65.71 177 GLN D O 1
ATOM 8231 N N . PHE D 1 178 ? 14.329 -93.537 -25.887 1.00 62.10 178 PHE D N 1
ATOM 8232 C CA . PHE D 1 178 ? 14.696 -92.173 -25.576 1.00 55.38 178 PHE D CA 1
ATOM 8233 C C . PHE D 1 178 ? 14.616 -91.266 -26.807 1.00 57.51 178 PHE D C 1
ATOM 8234 O O . PHE D 1 178 ? 15.005 -90.095 -26.775 1.00 54.63 178 PHE D O 1
ATOM 8242 N N . THR D 1 179 ? 14.090 -91.825 -27.889 1.00 51.93 179 THR D N 1
ATOM 8243 C CA . THR D 1 179 ? 14.005 -91.127 -29.156 1.00 46.12 179 THR D CA 1
ATOM 8244 C C . THR D 1 179 ? 12.639 -90.486 -29.356 1.00 49.30 179 THR D C 1
ATOM 8245 O O . THR D 1 179 ? 11.660 -91.188 -29.584 1.00 62.80 179 THR D O 1
ATOM 8249 N N . THR D 1 180 ? 12.576 -89.158 -29.268 1.00 52.53 180 THR D N 1
ATOM 8250 C CA . THR D 1 180 ? 11.349 -88.407 -29.537 1.00 47.69 180 THR D CA 1
ATOM 8251 C C . THR D 1 180 ? 11.436 -87.652 -30.871 1.00 55.19 180 THR D C 1
ATOM 8252 O O . THR D 1 180 ? 10.474 -87.010 -31.302 1.00 61.93 180 THR D O 1
ATOM 8256 N N . LEU D 1 181 ? 12.596 -87.732 -31.516 1.00 48.69 181 LEU D N 1
ATOM 8257 C CA . LEU D 1 181 ? 12.843 -87.040 -32.777 1.00 49.31 181 LEU D CA 1
ATOM 8258 C C . LEU D 1 181 ? 12.004 -87.592 -33.924 1.00 65.40 181 LEU D C 1
ATOM 8259 O O . LEU D 1 181 ? 12.169 -88.749 -34.334 1.00 73.80 181 LEU D O 1
ATOM 8264 N N . PRO D 1 182 ? 11.099 -86.761 -34.457 1.00 64.63 182 PRO D N 1
ATOM 8265 C CA . PRO D 1 182 ? 10.362 -87.165 -35.656 1.00 60.03 182 PRO D CA 1
ATOM 8266 C C . PRO D 1 182 ? 11.275 -87.233 -36.870 1.00 55.36 182 PRO D C 1
ATOM 8267 O O . PRO D 1 182 ? 12.164 -86.404 -37.019 1.00 69.52 182 PRO D O 1
ATOM 8271 N N . GLU D 1 183 ? 11.058 -88.209 -37.734 1.00 60.94 183 GLU D N 1
ATOM 8272 C CA . GLU D 1 183 ? 11.789 -88.268 -38.993 1.00 67.45 183 GLU D CA 1
ATOM 8273 C C . GLU D 1 183 ? 11.396 -87.086 -39.870 1.00 62.65 183 GLU D C 1
ATOM 8274 O O . GLU D 1 183 ? 10.305 -86.537 -39.721 1.00 60.86 183 GLU D O 1
ATOM 8280 N N . VAL D 1 184 ? 12.302 -86.646 -40.734 1.00 55.12 184 VAL D N 1
ATOM 8281 C CA . VAL D 1 184 ? 12.003 -85.458 -41.507 1.00 53.96 184 VAL D CA 1
ATOM 8282 C C . VAL D 1 184 ? 12.627 -85.525 -42.898 1.00 54.38 184 VAL D C 1
ATOM 8283 O O . VAL D 1 184 ? 13.686 -86.117 -43.090 1.00 64.50 184 VAL D O 1
ATOM 8287 N N . LYS D 1 185 ? 11.956 -84.940 -43.881 1.00 61.05 185 LYS D N 1
ATOM 8288 C CA . LYS D 1 185 ? 12.485 -84.941 -45.236 1.00 61.29 185 LYS D CA 1
ATOM 8289 C C . LYS D 1 185 ? 12.981 -83.549 -45.577 1.00 67.36 185 LYS D C 1
ATOM 8290 O O . LYS D 1 185 ? 13.771 -83.363 -46.503 1.00 71.98 185 LYS D O 1
ATOM 8296 N N . ASP D 1 186 ? 12.507 -82.573 -44.810 1.00 58.28 186 ASP D N 1
ATOM 8297 C CA . ASP D 1 186 ? 12.970 -81.210 -44.952 1.00 60.22 186 ASP D CA 1
ATOM 8298 C C . ASP D 1 186 ? 13.297 -80.581 -43.589 1.00 56.23 186 ASP D C 1
ATOM 8299 O O . ASP D 1 186 ? 12.541 -80.747 -42.635 1.00 65.29 186 ASP D O 1
ATOM 8304 N N . ARG D 1 187 ? 14.424 -79.872 -43.511 1.00 53.87 187 ARG D N 1
ATOM 8305 C CA . ARG D 1 187 ? 14.827 -79.116 -42.318 1.00 50.63 187 ARG D CA 1
ATOM 8306 C C . ARG D 1 187 ? 15.853 -78.046 -42.702 1.00 61.22 187 ARG D C 1
ATOM 8307 O O . ARG D 1 187 ? 16.413 -78.091 -43.801 1.00 51.67 187 ARG D O 1
ATOM 8315 N N . CYS D 1 188 ? 16.067 -77.064 -41.823 1.00 60.43 188 CYS D N 1
ATOM 8316 C CA . CYS D 1 188 ? 17.192 -76.146 -41.975 1.00 52.74 188 CYS D CA 1
ATOM 8317 C C . CYS D 1 188 ? 18.476 -76.878 -41.686 1.00 51.82 188 CYS D C 1
ATOM 8318 O O . CYS D 1 188 ? 18.544 -77.665 -40.740 1.00 54.67 188 CYS D O 1
ATOM 8321 N N . PHE D 1 189 ? 19.506 -76.597 -42.472 1.00 42.34 189 PHE D N 1
ATOM 8322 C CA . PHE D 1 189 ? 20.840 -77.060 -42.121 1.00 47.89 189 PHE D CA 1
ATOM 8323 C C . PHE D 1 189 ? 21.780 -75.848 -41.963 1.00 54.90 189 PHE D C 1
ATOM 8324 O O . PHE D 1 189 ? 22.035 -75.105 -42.927 1.00 49.12 189 PHE D O 1
ATOM 8332 N N . ALA D 1 190 ? 22.289 -75.669 -40.742 1.00 43.46 190 ALA D N 1
ATOM 8333 C CA . ALA D 1 190 ? 23.245 -74.608 -40.430 1.00 31.94 190 ALA D CA 1
ATOM 8334 C C . ALA D 1 190 ? 24.480 -75.181 -39.742 1.00 28.15 190 ALA D C 1
ATOM 8335 O O . ALA D 1 190 ? 24.400 -76.098 -38.936 1.00 32.82 190 ALA D O 1
ATOM 8337 N N . THR D 1 191 ? 25.645 -74.659 -40.089 1.00 33.45 191 THR D N 1
ATOM 8338 C CA . THR D 1 191 ? 26.872 -75.204 -39.527 1.00 29.78 191 THR D CA 1
ATOM 8339 C C . THR D 1 191 ? 27.975 -74.167 -39.497 1.00 29.89 191 THR D C 1
ATOM 8340 O O . THR D 1 191 ? 27.859 -73.081 -40.055 1.00 32.98 191 THR D O 1
ATOM 8344 N N . GLN D 1 192 ? 29.048 -74.510 -38.814 1.00 29.44 192 GLN D N 1
ATOM 8345 C CA . GLN D 1 192 ? 30.220 -73.676 -38.826 1.00 38.38 192 GLN D CA 1
ATOM 8346 C C . GLN D 1 192 ? 31.387 -74.569 -39.187 1.00 33.06 192 GLN D C 1
ATOM 8347 O O . GLN D 1 192 ? 31.820 -75.391 -38.396 1.00 35.97 192 GLN D O 1
ATOM 8353 N N . VAL D 1 193 ? 31.884 -74.424 -40.405 1.00 31.19 193 VAL D N 1
ATOM 8354 C CA . VAL D 1 193 ? 32.843 -75.391 -40.902 1.00 36.47 193 VAL D CA 1
ATOM 8355 C C . VAL D 1 193 ? 34.189 -75.324 -40.220 1.00 38.55 193 VAL D C 1
ATOM 8356 O O . VAL D 1 193 ? 34.765 -74.262 -40.075 1.00 40.01 193 VAL D O 1
ATOM 8360 N N . TYR D 1 194 ? 34.675 -76.471 -39.791 1.00 31.98 194 TYR D N 1
ATOM 8361 C CA . TYR D 1 194 ? 36.050 -76.618 -39.420 1.00 36.88 194 TYR D CA 1
ATOM 8362 C C . TYR D 1 194 ? 36.664 -77.701 -40.274 1.00 45.86 194 TYR D C 1
ATOM 8363 O O . TYR D 1 194 ? 36.231 -78.858 -40.232 1.00 45.55 194 TYR D O 1
ATOM 8372 N N . CYS D 1 195 ? 37.711 -77.344 -41.004 1.00 42.23 195 CYS D N 1
ATOM 8373 C CA . CYS D 1 195 ? 38.267 -78.234 -42.007 1.00 40.84 195 CYS D CA 1
ATOM 8374 C C . CYS D 1 195 ? 39.783 -78.116 -42.020 1.00 53.92 195 CYS D C 1
ATOM 8375 O O . CYS D 1 195 ? 40.317 -77.047 -42.306 1.00 51.19 195 CYS D O 1
ATOM 8378 N N . LYS D 1 196 ? 40.474 -79.207 -41.706 1.00 53.11 196 LYS D N 1
ATOM 8379 C CA . LYS D 1 196 ? 41.933 -79.190 -41.597 1.00 59.36 196 LYS D CA 1
ATOM 8380 C C . LYS D 1 196 ? 42.602 -80.340 -42.379 1.00 57.15 196 LYS D C 1
ATOM 8381 O O . LYS D 1 196 ? 42.329 -81.513 -42.127 1.00 53.68 196 LYS D O 1
ATOM 8387 N N . TRP D 1 197 ? 43.502 -80.009 -43.300 1.00 51.08 197 TRP D N 1
ATOM 8388 C CA . TRP D 1 197 ? 44.147 -81.026 -44.126 1.00 52.54 197 TRP D CA 1
ATOM 8389 C C . TRP D 1 197 ? 45.674 -81.059 -44.053 1.00 58.87 197 TRP D C 1
ATOM 8390 O O . TRP D 1 197 ? 46.314 -80.012 -43.947 1.00 68.23 197 TRP D O 1
ATOM 8401 N N . ARG D 1 198 ? 46.259 -82.259 -44.097 1.00 57.04 198 ARG D N 1
ATOM 8402 C CA . ARG D 1 198 ? 47.720 -82.385 -44.165 1.00 57.58 198 ARG D CA 1
ATOM 8403 C C . ARG D 1 198 ? 48.206 -82.420 -45.611 1.00 64.28 198 ARG D C 1
ATOM 8404 O O . ARG D 1 198 ? 47.487 -82.885 -46.492 1.00 71.16 198 ARG D O 1
ATOM 8412 N N . TYR D 1 199 ? 49.411 -81.918 -45.868 1.00 60.45 199 TYR D N 1
ATOM 8413 C CA . TYR D 1 199 ? 49.977 -82.018 -47.209 1.00 62.60 199 TYR D CA 1
ATOM 8414 C C . TYR D 1 199 ? 50.942 -83.198 -47.277 1.00 65.21 199 TYR D C 1
ATOM 8415 O O . TYR D 1 199 ? 51.499 -83.623 -46.253 1.00 60.96 199 TYR D O 1
ATOM 8424 N N . HIS D 1 200 ? 51.116 -83.736 -48.484 1.00 68.57 200 HIS D N 1
ATOM 8425 C CA . HIS D 1 200 ? 52.027 -84.854 -48.699 1.00 74.72 200 HIS D CA 1
ATOM 8426 C C . HIS D 1 200 ? 53.496 -84.453 -48.519 1.00 78.06 200 HIS D C 1
ATOM 8427 O O . HIS D 1 200 ? 54.100 -84.721 -47.481 1.00 75.48 200 HIS D O 1
ATOM 8434 N N . GLN D 1 201 ? 54.033 -83.757 -49.517 1.00 94.42 201 GLN D N 1
ATOM 8435 C CA . GLN D 1 201 ? 55.469 -83.490 -49.628 1.00 99.77 201 GLN D CA 1
ATOM 8436 C C . GLN D 1 201 ? 55.848 -83.129 -51.063 1.00 99.20 201 GLN D C 1
ATOM 8437 O O . GLN D 1 201 ? 55.004 -82.705 -51.867 1.00 98.66 201 GLN D O 1
ATOM 8443 N N . GLY D 1 202 ? 57.131 -83.290 -51.376 1.00 94.88 202 GLY D N 1
ATOM 8444 C CA . GLY D 1 202 ? 57.634 -83.001 -52.708 1.00 101.82 202 GLY D CA 1
ATOM 8445 C C . GLY D 1 202 ? 57.343 -81.608 -53.249 1.00 115.95 202 GLY D C 1
ATOM 8446 O O . GLY D 1 202 ? 57.755 -81.293 -54.365 1.00 130.03 202 GLY D O 1
ATOM 8447 N N . ARG D 1 203 ? 56.638 -80.799 -52.453 1.00 109.08 203 ARG D N 1
ATOM 8448 C CA . ARG D 1 203 ? 56.219 -79.411 -52.747 1.00 101.09 203 ARG D CA 1
ATOM 8449 C C . ARG D 1 203 ? 55.197 -79.247 -53.894 1.00 100.80 203 ARG D C 1
ATOM 8450 O O . ARG D 1 203 ? 54.292 -80.068 -54.065 1.00 99.70 203 ARG D O 1
ATOM 8458 N N . ASP D 1 204 ? 55.361 -78.156 -54.645 1.00 110.95 204 ASP D N 1
ATOM 8459 C CA . ASP D 1 204 ? 54.556 -77.786 -55.817 1.00 114.99 204 ASP D CA 1
ATOM 8460 C C . ASP D 1 204 ? 53.158 -77.358 -55.333 1.00 107.44 204 ASP D C 1
ATOM 8461 O O . ASP D 1 204 ? 52.150 -77.570 -56.017 1.00 110.81 204 ASP D O 1
ATOM 8466 N N . VAL D 1 205 ? 53.112 -76.723 -54.161 1.00 91.04 205 VAL D N 1
ATOM 8467 C CA . VAL D 1 205 ? 51.833 -76.345 -53.580 1.00 80.32 205 VAL D CA 1
ATOM 8468 C C . VAL D 1 205 ? 51.652 -74.841 -53.512 1.00 71.06 205 VAL D C 1
ATOM 8469 O O . VAL D 1 205 ? 52.452 -74.157 -52.901 1.00 70.19 205 VAL D O 1
ATOM 8473 N N . ASP D 1 206 ? 50.592 -74.337 -54.130 1.00 68.11 206 ASP D N 1
ATOM 8474 C CA . ASP D 1 206 ? 50.174 -72.949 -53.960 1.00 68.57 206 ASP D CA 1
ATOM 8475 C C . ASP D 1 206 ? 49.176 -72.797 -52.811 1.00 70.37 206 ASP D C 1
ATOM 8476 O O . ASP D 1 206 ? 47.975 -72.618 -53.046 1.00 74.14 206 ASP D O 1
ATOM 8481 N N . PHE D 1 207 ? 49.678 -72.923 -51.590 1.00 66.46 207 PHE D N 1
ATOM 8482 C CA . PHE D 1 207 ? 48.885 -72.840 -50.373 1.00 59.78 207 PHE D CA 1
ATOM 8483 C C . PHE D 1 207 ? 47.621 -71.979 -50.436 1.00 60.42 207 PHE D C 1
ATOM 8484 O O . PHE D 1 207 ? 46.545 -72.444 -50.081 1.00 60.09 207 PHE D O 1
ATOM 8492 N N . GLU D 1 208 ? 47.746 -70.737 -50.901 1.00 63.26 208 GLU D N 1
ATOM 8493 C CA . GLU D 1 208 ? 46.582 -69.841 -50.991 1.00 64.86 208 GLU D CA 1
ATOM 8494 C C . GLU D 1 208 ? 45.617 -70.259 -52.098 1.00 73.89 208 GLU D C 1
ATOM 8495 O O . GLU D 1 208 ? 44.406 -70.027 -51.998 1.00 69.56 208 GLU D O 1
ATOM 8501 N N . ALA D 1 209 ? 46.147 -70.843 -53.169 1.00 77.62 209 ALA D N 1
ATOM 8502 C CA . ALA D 1 209 ? 45.296 -71.293 -54.267 1.00 69.85 209 ALA D CA 1
ATOM 8503 C C . ALA D 1 209 ? 44.505 -72.517 -53.817 1.00 64.13 209 ALA D C 1
ATOM 8504 O O . ALA D 1 209 ? 43.310 -72.618 -54.081 1.00 65.00 209 ALA D O 1
ATOM 8506 N N . THR D 1 210 ? 45.173 -73.435 -53.124 1.00 61.93 210 THR D N 1
ATOM 8507 C CA . THR D 1 210 ? 44.493 -74.592 -52.572 1.00 61.13 210 THR D CA 1
ATOM 8508 C C . THR D 1 210 ? 43.353 -74.203 -51.667 1.00 60.98 210 THR D C 1
ATOM 8509 O O . THR D 1 210 ? 42.232 -74.719 -51.789 1.00 57.35 210 THR D O 1
ATOM 8513 N N . TRP D 1 211 ? 43.650 -73.275 -50.762 1.00 56.82 211 TRP D N 1
ATOM 8514 C CA . TRP D 1 211 ? 42.688 -72.891 -49.754 1.00 53.28 211 TRP D CA 1
ATOM 8515 C C . TRP D 1 211 ? 41.397 -72.407 -50.398 1.00 49.25 211 TRP D C 1
ATOM 8516 O O . TRP D 1 211 ? 40.334 -72.849 -50.002 1.00 52.26 211 TRP D O 1
ATOM 8527 N N . ASP D 1 212 ? 41.479 -71.531 -51.394 1.00 52.79 212 ASP D N 1
ATOM 8528 C CA . ASP D 1 212 ? 40.271 -71.024 -52.040 1.00 62.36 212 ASP D CA 1
ATOM 8529 C C . ASP D 1 212 ? 39.422 -72.134 -52.680 1.00 62.68 212 ASP D C 1
ATOM 8530 O O . ASP D 1 212 ? 38.192 -72.024 -52.745 1.00 55.28 212 ASP D O 1
ATOM 8535 N N . THR D 1 213 ? 40.079 -73.187 -53.165 1.00 55.56 213 THR D N 1
ATOM 8536 C CA . THR D 1 213 ? 39.362 -74.244 -53.871 1.00 61.93 213 THR D CA 1
ATOM 8537 C C . THR D 1 213 ? 38.647 -75.183 -52.886 1.00 60.90 213 THR D C 1
ATOM 8538 O O . THR D 1 213 ? 37.466 -75.495 -53.093 1.00 59.51 213 THR D O 1
ATOM 8542 N N . VAL D 1 214 ? 39.345 -75.640 -51.841 1.00 53.15 214 VAL D N 1
ATOM 8543 C CA . VAL D 1 214 ? 38.676 -76.410 -50.795 1.00 53.32 214 VAL D CA 1
ATOM 8544 C C . VAL D 1 214 ? 37.445 -75.664 -50.272 1.00 53.31 214 VAL D C 1
ATOM 8545 O O . VAL D 1 214 ? 36.364 -76.245 -50.123 1.00 52.10 214 VAL D O 1
ATOM 8549 N N . ARG D 1 215 ? 37.600 -74.366 -50.036 1.00 59.67 215 ARG D N 1
ATOM 8550 C CA . ARG D 1 215 ? 36.478 -73.538 -49.606 1.00 61.01 215 ARG D CA 1
ATOM 8551 C C . ARG D 1 215 ? 35.397 -73.584 -50.680 1.00 55.61 215 ARG D C 1
ATOM 8552 O O . ARG D 1 215 ? 34.188 -73.576 -50.383 1.00 49.47 215 ARG D O 1
ATOM 8560 N N . ASP D 1 216 ? 35.849 -73.595 -51.930 1.00 59.79 216 ASP D N 1
ATOM 8561 C CA . ASP D 1 216 ? 34.957 -73.594 -53.071 1.00 58.00 216 ASP D CA 1
ATOM 8562 C C . ASP D 1 216 ? 34.176 -74.911 -53.070 1.00 53.04 216 ASP D C 1
ATOM 8563 O O . ASP D 1 216 ? 32.953 -74.926 -53.164 1.00 52.34 216 ASP D O 1
ATOM 8568 N N . ILE D 1 217 ? 34.902 -75.996 -52.853 1.00 47.82 217 ILE D N 1
ATOM 8569 C CA . ILE D 1 217 ? 34.338 -77.324 -52.743 1.00 53.32 217 ILE D CA 1
ATOM 8570 C C . ILE D 1 217 ? 33.350 -77.444 -51.598 1.00 57.76 217 ILE D C 1
ATOM 8571 O O . ILE D 1 217 ? 32.178 -77.764 -51.812 1.00 56.65 217 ILE D O 1
ATOM 8576 N N . VAL D 1 218 ? 33.830 -77.154 -50.389 1.00 61.63 218 VAL D N 1
ATOM 8577 C CA . VAL D 1 218 ? 33.004 -77.137 -49.188 1.00 51.55 218 VAL D CA 1
ATOM 8578 C C . VAL D 1 218 ? 31.685 -76.438 -49.442 1.00 48.04 218 VAL D C 1
ATOM 8579 O O . VAL D 1 218 ? 30.622 -76.984 -49.168 1.00 50.15 218 VAL D O 1
ATOM 8583 N N . LEU D 1 219 ? 31.752 -75.243 -49.999 1.00 44.32 219 LEU D N 1
ATOM 8584 C CA . LEU D 1 219 ? 30.551 -74.466 -50.233 1.00 49.09 219 LEU D CA 1
ATOM 8585 C C . LEU D 1 219 ? 29.672 -75.061 -51.348 1.00 70.59 219 LEU D C 1
ATOM 8586 O O . LEU D 1 219 ? 28.453 -74.812 -51.403 1.00 66.51 219 LEU D O 1
ATOM 8591 N N . LYS D 1 220 ? 30.298 -75.828 -52.240 1.00 72.35 220 LYS D N 1
ATOM 8592 C CA . LYS D 1 220 ? 29.594 -76.512 -53.324 1.00 61.87 220 LYS D CA 1
ATOM 8593 C C . LYS D 1 220 ? 28.816 -77.715 -52.785 1.00 56.76 220 LYS D C 1
ATOM 8594 O O . LYS D 1 220 ? 27.605 -77.810 -52.987 1.00 60.65 220 LYS D O 1
ATOM 8600 N N . LYS D 1 221 ? 29.518 -78.621 -52.103 1.00 57.20 221 LYS D N 1
ATOM 8601 C CA . LYS D 1 221 ? 28.902 -79.788 -51.458 1.00 56.62 221 LYS D CA 1
ATOM 8602 C C . LYS D 1 221 ? 27.854 -79.427 -50.436 1.00 59.54 221 LYS D C 1
ATOM 8603 O O . LYS D 1 221 ? 27.085 -80.294 -50.025 1.00 69.82 221 LYS D O 1
ATOM 8609 N N . PHE D 1 222 ? 27.860 -78.186 -49.964 1.00 53.67 222 PHE D N 1
ATOM 8610 C CA . PHE D 1 222 ? 26.898 -77.787 -48.949 1.00 53.70 222 PHE D CA 1
ATOM 8611 C C . PHE D 1 222 ? 25.594 -77.248 -49.540 1.00 50.18 222 PHE D C 1
ATOM 8612 O O . PHE D 1 222 ? 24.516 -77.537 -49.021 1.00 49.09 222 PHE D O 1
ATOM 8620 N N . ALA D 1 223 ? 25.683 -76.428 -50.588 1.00 52.25 223 ALA D N 1
ATOM 8621 C CA . ALA D 1 223 ? 24.487 -75.732 -51.108 1.00 57.92 223 ALA D CA 1
ATOM 8622 C C . ALA D 1 223 ? 24.032 -76.241 -52.475 1.00 60.07 223 ALA D C 1
ATOM 8623 O O . ALA D 1 223 ? 22.942 -75.879 -52.946 1.00 50.59 223 ALA D O 1
ATOM 8625 N N . GLY D 1 224 ? 24.913 -77.004 -53.125 1.00 52.24 224 GLY D N 1
ATOM 8626 C CA . GLY D 1 224 ? 24.682 -77.510 -54.460 1.00 61.18 224 GLY D CA 1
ATOM 8627 C C . GLY D 1 224 ? 24.379 -76.438 -55.500 1.00 72.13 224 GLY D C 1
ATOM 8628 O O . GLY D 1 224 ? 24.427 -75.229 -55.212 1.00 66.65 224 GLY D O 1
ATOM 8629 N N . PRO D 1 225 ? 24.036 -76.884 -56.722 1.00 82.64 225 PRO D N 1
ATOM 8630 C CA . PRO D 1 225 ? 23.732 -76.001 -57.846 1.00 75.66 225 PRO D CA 1
ATOM 8631 C C . PRO D 1 225 ? 22.812 -74.878 -57.451 1.00 68.23 225 PRO D C 1
ATOM 8632 O O . PRO D 1 225 ? 21.848 -75.101 -56.726 1.00 70.25 225 PRO D O 1
ATOM 8636 N N . TYR D 1 226 ? 23.094 -73.679 -57.931 1.00 66.27 226 TYR D N 1
ATOM 8637 C CA . TYR D 1 226 ? 22.283 -72.538 -57.564 1.00 62.81 226 TYR D CA 1
ATOM 8638 C C . TYR D 1 226 ? 20.946 -72.823 -58.224 1.00 80.36 226 TYR D C 1
ATOM 8639 O O . TYR D 1 226 ? 20.840 -73.799 -58.965 1.00 94.10 226 TYR D O 1
ATOM 8648 N N . ASP D 1 227 ? 19.916 -72.034 -57.949 1.00 84.20 227 ASP D N 1
ATOM 8649 C CA . ASP D 1 227 ? 18.612 -72.259 -58.601 1.00 91.93 227 ASP D CA 1
ATOM 8650 C C . ASP D 1 227 ? 17.854 -73.541 -58.164 1.00 77.66 227 ASP D C 1
ATOM 8651 O O . ASP D 1 227 ? 16.632 -73.522 -58.120 1.00 81.93 227 ASP D O 1
ATOM 8656 N N . LYS D 1 228 ? 18.537 -74.645 -57.871 1.00 72.54 228 LYS D N 1
ATOM 8657 C CA . LYS D 1 228 ? 17.828 -75.877 -57.476 1.00 77.30 228 LYS D CA 1
ATOM 8658 C C . LYS D 1 228 ? 18.285 -76.407 -56.126 1.00 76.14 228 LYS D C 1
ATOM 8659 O O . LYS D 1 228 ? 17.476 -76.855 -55.310 1.00 69.28 228 LYS D O 1
ATOM 8665 N N . GLY D 1 229 ? 19.590 -76.375 -55.905 1.00 73.81 229 GLY D N 1
ATOM 8666 C CA . GLY D 1 229 ? 20.133 -76.829 -54.650 1.00 64.15 229 GLY D CA 1
ATOM 8667 C C . GLY D 1 229 ? 20.382 -78.304 -54.807 1.00 69.51 229 GLY D C 1
ATOM 8668 O O . GLY D 1 229 ? 20.228 -78.836 -55.906 1.00 76.66 229 GLY D O 1
ATOM 8669 N N . GLU D 1 230 ? 20.739 -78.958 -53.707 1.00 72.18 230 GLU D N 1
ATOM 8670 C CA . GLU D 1 230 ? 20.971 -80.390 -53.694 1.00 76.54 230 GLU D CA 1
ATOM 8671 C C . GLU D 1 230 ? 20.664 -80.997 -52.319 1.00 76.33 230 GLU D C 1
ATOM 8672 O O . GLU D 1 230 ? 21.189 -80.542 -51.298 1.00 71.22 230 GLU D O 1
ATOM 8678 N N . TYR D 1 231 ? 19.838 -82.045 -52.308 1.00 77.45 231 TYR D N 1
ATOM 8679 C CA . TYR D 1 231 ? 19.412 -82.674 -51.059 1.00 73.00 231 TYR D CA 1
ATOM 8680 C C . TYR D 1 231 ? 20.545 -83.381 -50.305 1.00 71.10 231 TYR D C 1
ATOM 8681 O O . TYR D 1 231 ? 21.330 -84.138 -50.878 1.00 65.43 231 TYR D O 1
ATOM 8690 N N . SER D 1 232 ? 20.586 -83.128 -49.001 1.00 72.82 232 SER D N 1
ATOM 8691 C CA . SER D 1 232 ? 21.487 -83.808 -48.080 1.00 69.38 232 SER D CA 1
ATOM 8692 C C . SER D 1 232 ? 20.702 -84.655 -47.090 1.00 64.50 232 SER D C 1
ATOM 8693 O O . SER D 1 232 ? 19.826 -84.147 -46.392 1.00 60.43 232 SER D O 1
ATOM 8696 N N . PRO D 1 233 ? 21.018 -85.952 -47.024 1.00 75.76 233 PRO D N 1
ATOM 8697 C CA . PRO D 1 233 ? 20.277 -86.896 -46.185 1.00 74.94 233 PRO D CA 1
ATOM 8698 C C . PRO D 1 233 ? 20.889 -87.084 -44.808 1.00 69.15 233 PRO D C 1
ATOM 8699 O O . PRO D 1 233 ? 20.308 -87.762 -43.959 1.00 64.38 233 PRO D O 1
ATOM 8703 N N . SER D 1 234 ? 22.045 -86.464 -44.601 1.00 69.16 234 SER D N 1
ATOM 8704 C CA . SER D 1 234 ? 22.842 -86.675 -43.400 1.00 67.99 234 SER D CA 1
ATOM 8705 C C . SER D 1 234 ? 23.972 -85.671 -43.377 1.00 59.91 234 SER D C 1
ATOM 8706 O O . SER D 1 234 ? 24.530 -85.344 -44.420 1.00 60.90 234 SER D O 1
ATOM 8709 N N . VAL D 1 235 ? 24.290 -85.148 -42.205 1.00 62.62 235 VAL D N 1
ATOM 8710 C CA . VAL D 1 235 ? 25.469 -84.306 -42.118 1.00 55.16 235 VAL D CA 1
ATOM 8711 C C . VAL D 1 235 ? 26.702 -85.163 -42.423 1.00 54.05 235 VAL D C 1
ATOM 8712 O O . VAL D 1 235 ? 27.614 -84.704 -43.110 1.00 53.46 235 VAL D O 1
ATOM 8716 N N . GLN D 1 236 ? 26.696 -86.415 -41.954 1.00 54.14 236 GLN D N 1
ATOM 8717 C CA . GLN D 1 236 ? 27.791 -87.358 -42.201 1.00 55.23 236 GLN D CA 1
ATOM 8718 C C . GLN D 1 236 ? 28.101 -87.532 -43.685 1.00 62.26 236 GLN D C 1
ATOM 8719 O O . GLN D 1 236 ? 29.264 -87.671 -44.074 1.00 60.91 236 GLN D O 1
ATOM 8725 N N . LYS D 1 237 ? 27.056 -87.555 -44.507 1.00 62.72 237 LYS D N 1
ATOM 8726 C CA . LYS D 1 237 ? 27.228 -87.720 -45.947 1.00 66.56 237 LYS D CA 1
ATOM 8727 C C . LYS D 1 237 ? 27.859 -86.483 -46.571 1.00 58.79 237 LYS D C 1
ATOM 8728 O O . LYS D 1 237 ? 28.807 -86.588 -47.340 1.00 59.68 237 LYS D O 1
ATOM 8734 N N . THR D 1 238 ? 27.305 -85.319 -46.248 1.00 59.35 238 THR D N 1
ATOM 8735 C CA . THR D 1 238 ? 27.829 -84.045 -46.724 1.00 63.77 238 THR D CA 1
ATOM 8736 C C . THR D 1 238 ? 29.318 -83.887 -46.382 1.00 66.92 238 THR D C 1
ATOM 8737 O O . THR D 1 238 ? 30.109 -83.398 -47.199 1.00 58.92 238 THR D O 1
ATOM 8741 N N . LEU D 1 239 ? 29.679 -84.321 -45.177 1.00 65.77 239 LEU D N 1
ATOM 8742 C CA . LEU D 1 239 ? 31.056 -84.297 -44.696 1.00 63.43 239 LEU D CA 1
ATOM 8743 C C . LEU D 1 239 ? 31.995 -85.165 -45.538 1.00 61.61 239 LEU D C 1
ATOM 8744 O O . LEU D 1 239 ? 33.048 -84.702 -45.993 1.00 61.76 239 LEU D O 1
ATOM 8749 N N . TYR D 1 240 ? 31.627 -86.428 -45.725 1.00 64.53 240 TYR D N 1
ATOM 8750 C CA . TYR D 1 240 ? 32.447 -87.361 -46.493 1.00 59.30 240 TYR D CA 1
ATOM 8751 C C . TYR D 1 240 ? 32.630 -86.936 -47.966 1.00 60.94 240 TYR D C 1
ATOM 8752 O O . TYR D 1 240 ? 33.727 -87.052 -48.524 1.00 60.59 240 TYR D O 1
ATOM 8761 N N . ASP D 1 241 ? 31.567 -86.422 -48.580 1.00 57.39 241 ASP D N 1
ATOM 8762 C CA . ASP D 1 241 ? 31.614 -85.965 -49.973 1.00 61.84 241 ASP D CA 1
ATOM 8763 C C . ASP D 1 241 ? 32.676 -84.899 -50.154 1.00 67.04 241 ASP D C 1
ATOM 8764 O O . ASP D 1 241 ? 33.477 -84.963 -51.093 1.00 68.70 241 ASP D O 1
ATOM 8769 N N . ILE D 1 242 ? 32.658 -83.906 -49.264 1.00 70.60 242 ILE D N 1
ATOM 8770 C CA . ILE D 1 242 ? 33.626 -82.814 -49.299 1.00 65.66 242 ILE D CA 1
ATOM 8771 C C . ILE D 1 242 ? 35.032 -83.361 -49.240 1.00 58.02 242 ILE D C 1
ATOM 8772 O O . ILE D 1 242 ? 35.871 -82.994 -50.049 1.00 58.10 242 ILE D O 1
ATOM 8777 N N . GLN D 1 243 ? 35.265 -84.263 -48.292 1.00 57.11 243 GLN D N 1
ATOM 8778 C CA . GLN D 1 243 ? 36.541 -84.950 -48.152 1.00 56.44 243 GLN D CA 1
ATOM 8779 C C . GLN D 1 243 ? 36.975 -85.656 -49.436 1.00 66.96 243 GLN D C 1
ATOM 8780 O O . GLN D 1 243 ? 38.124 -85.509 -49.874 1.00 71.58 243 GLN D O 1
ATOM 8786 N N . VAL D 1 244 ? 36.058 -86.402 -50.053 1.00 67.23 244 VAL D N 1
ATOM 8787 C CA . VAL D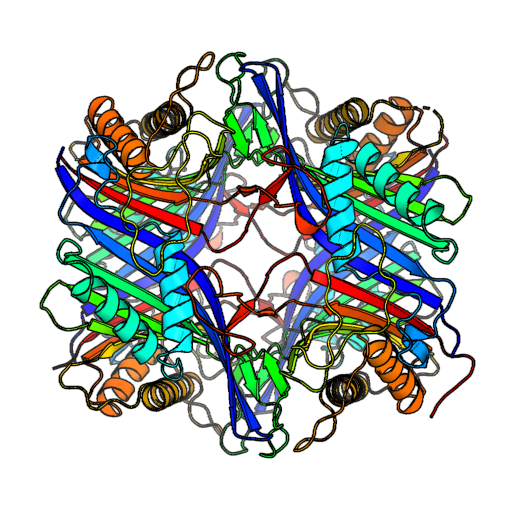 1 244 ? 36.401 -87.189 -51.237 1.00 66.17 244 VAL D CA 1
ATOM 8788 C C . VAL D 1 244 ? 36.670 -86.270 -52.421 1.00 68.09 244 VAL D C 1
ATOM 8789 O O . VAL D 1 244 ? 37.677 -86.405 -53.112 1.00 71.76 244 VAL D O 1
ATOM 8793 N N . LEU D 1 245 ? 35.779 -85.314 -52.630 1.00 67.16 245 LEU D N 1
ATOM 8794 C CA . LEU D 1 245 ? 35.907 -84.375 -53.734 1.00 68.69 245 LEU D CA 1
ATOM 8795 C C . LEU D 1 245 ? 37.175 -83.520 -53.633 1.00 80.20 245 LEU D C 1
ATOM 8796 O O . LEU D 1 245 ? 37.657 -82.988 -54.639 1.00 75.95 245 LEU D O 1
ATOM 8801 N N . SER D 1 246 ? 37.709 -83.398 -52.415 1.00 79.97 246 SER D N 1
ATOM 8802 C CA . SER D 1 246 ? 38.852 -82.524 -52.141 1.00 68.68 246 SER D CA 1
ATOM 8803 C C . SER D 1 246 ? 40.150 -83.265 -52.378 1.00 69.63 246 SER D C 1
ATOM 8804 O O . SER D 1 246 ? 41.079 -82.722 -52.972 1.00 65.15 246 SER D O 1
ATOM 8807 N N . LEU D 1 247 ? 40.213 -84.502 -51.882 1.00 72.26 247 LEU D N 1
ATOM 8808 C CA . LEU D 1 247 ? 41.362 -85.371 -52.127 1.00 75.45 247 LEU D CA 1
ATOM 8809 C C . LEU D 1 247 ? 41.450 -85.715 -53.634 1.00 78.96 247 LEU D C 1
ATOM 8810 O O . LEU D 1 247 ? 42.498 -86.137 -54.125 1.00 80.26 247 LEU D O 1
ATOM 8815 N N . SER D 1 248 ? 40.341 -85.560 -54.356 1.00 74.07 248 SER D N 1
ATOM 8816 C CA . SER D 1 248 ? 40.337 -85.795 -55.801 1.00 82.41 248 SER D CA 1
ATOM 8817 C C . SER D 1 248 ? 40.915 -84.612 -56.576 1.00 85.38 248 SER D C 1
ATOM 8818 O O . SER D 1 248 ? 41.913 -84.746 -57.283 1.00 90.61 248 SER D O 1
ATOM 8821 N N . ARG D 1 249 ? 40.274 -83.456 -56.438 1.00 78.96 249 ARG D N 1
ATOM 8822 C CA . ARG D 1 249 ? 40.683 -82.247 -57.132 1.00 76.28 249 ARG D CA 1
ATOM 8823 C C . ARG D 1 249 ? 42.034 -81.691 -56.696 1.00 77.53 249 ARG D C 1
ATOM 8824 O O . ARG D 1 249 ? 42.565 -80.784 -57.345 1.00 78.97 249 ARG D O 1
ATOM 8832 N N . VAL D 1 250 ? 42.582 -82.233 -55.610 1.00 74.00 250 VAL D N 1
ATOM 8833 C CA . VAL D 1 250 ? 43.792 -81.688 -54.999 1.00 75.79 250 VAL D CA 1
ATOM 8834 C C . VAL D 1 250 ? 44.712 -82.793 -54.551 1.00 72.84 250 VAL D C 1
ATOM 8835 O O . VAL D 1 250 ? 44.574 -83.315 -53.447 1.00 70.00 250 VAL D O 1
ATOM 8839 N N . PRO D 1 251 ? 45.668 -83.136 -55.415 1.00 76.81 251 PRO D N 1
ATOM 8840 C CA . PRO D 1 251 ? 46.573 -84.286 -55.310 1.00 77.62 251 PRO D CA 1
ATOM 8841 C C . PRO D 1 251 ? 47.547 -84.227 -54.140 1.00 74.63 251 PRO D C 1
ATOM 8842 O O . PRO D 1 251 ? 47.853 -85.267 -53.555 1.00 75.94 251 PRO D O 1
ATOM 8846 N N . GLU D 1 252 ? 48.009 -83.028 -53.793 1.00 76.22 252 GLU D N 1
ATOM 8847 C CA . GLU D 1 252 ? 49.059 -82.870 -52.787 1.00 73.96 252 GLU D CA 1
ATOM 8848 C C . GLU D 1 252 ? 48.559 -83.009 -51.335 1.00 72.77 252 GLU D C 1
ATOM 8849 O O . GLU D 1 252 ? 49.364 -83.153 -50.399 1.00 66.56 252 GLU D O 1
ATOM 8855 N N . ILE D 1 253 ? 47.237 -82.958 -51.152 1.00 71.60 253 ILE D N 1
ATOM 8856 C CA . ILE D 1 253 ? 46.613 -83.246 -49.854 1.00 69.51 253 ILE D CA 1
ATOM 8857 C C . ILE D 1 253 ? 46.638 -84.727 -49.505 1.00 68.93 253 ILE D C 1
ATOM 8858 O O . ILE D 1 253 ? 46.194 -85.560 -50.289 1.00 75.71 253 ILE D O 1
ATOM 8863 N N . GLU D 1 254 ? 47.139 -85.035 -48.316 1.00 69.43 254 GLU D N 1
ATOM 8864 C CA . GLU D 1 254 ? 47.300 -86.402 -47.834 1.00 66.09 254 GLU D CA 1
ATOM 8865 C C . GLU D 1 254 ? 46.210 -86.861 -46.866 1.00 75.51 254 GLU D C 1
ATOM 8866 O O . GLU D 1 254 ? 45.913 -88.054 -46.804 1.00 79.91 254 GLU D O 1
ATOM 8872 N N . ASP D 1 255 ? 45.640 -85.941 -46.083 1.00 73.47 255 ASP D N 1
ATOM 8873 C CA . ASP D 1 255 ? 44.437 -86.270 -45.299 1.00 79.40 255 ASP D CA 1
ATOM 8874 C C . ASP D 1 255 ? 43.580 -85.042 -44.990 1.00 69.49 255 ASP D C 1
ATOM 8875 O O . ASP D 1 255 ? 44.000 -83.897 -45.168 1.00 62.55 255 ASP D O 1
ATOM 8880 N N . MET D 1 256 ? 42.361 -85.295 -44.536 1.00 63.86 256 MET D N 1
ATOM 8881 C CA . MET D 1 256 ? 41.461 -84.213 -44.203 1.00 57.54 256 MET D CA 1
ATOM 8882 C C . MET D 1 256 ? 40.611 -84.560 -42.991 1.00 58.71 256 MET D C 1
ATOM 8883 O O . MET D 1 256 ? 39.996 -85.622 -42.935 1.00 58.01 256 MET D O 1
ATOM 8888 N N . GLU D 1 257 ? 40.615 -83.655 -42.014 1.00 57.39 257 GLU D N 1
ATOM 8889 C CA . GLU D 1 257 ? 39.764 -83.741 -40.837 1.00 48.64 257 GLU D CA 1
ATOM 8890 C C . GLU D 1 257 ? 38.671 -82.712 -40.968 1.00 56.00 257 GLU D C 1
ATOM 8891 O O . GLU D 1 257 ? 38.940 -81.566 -41.335 1.00 61.74 257 GLU D O 1
ATOM 8897 N N . ILE D 1 258 ? 37.431 -83.122 -40.717 1.00 51.52 258 ILE D N 1
ATOM 8898 C CA . ILE D 1 258 ? 36.325 -82.181 -40.759 1.00 43.99 258 ILE D CA 1
ATOM 8899 C C . ILE D 1 258 ? 35.504 -82.254 -39.483 1.00 49.95 258 ILE D C 1
ATOM 8900 O O . ILE D 1 258 ? 35.476 -83.280 -38.808 1.00 45.76 258 ILE D O 1
ATOM 8905 N N . SER D 1 259 ? 34.906 -81.124 -39.119 1.00 45.69 259 SER D N 1
ATOM 8906 C CA . SER D 1 259 ? 34.053 -81.047 -37.954 1.00 41.81 259 SER D CA 1
ATOM 8907 C C . SER D 1 259 ? 32.898 -80.153 -38.321 1.00 46.79 259 SER D C 1
ATOM 8908 O O . SER D 1 259 ? 33.081 -78.977 -38.612 1.00 44.43 259 SER D O 1
ATOM 8911 N N . LEU D 1 260 ? 31.706 -80.720 -38.352 1.00 49.34 260 LEU D N 1
ATOM 8912 C CA . LEU D 1 260 ? 30.533 -79.946 -38.696 1.00 50.29 260 LEU D CA 1
ATOM 8913 C C . LEU D 1 260 ? 29.565 -79.921 -37.532 1.00 54.80 260 LEU D C 1
ATOM 8914 O O . LEU D 1 260 ? 28.937 -80.930 -37.231 1.00 46.99 260 LEU D O 1
ATOM 8919 N N . PRO D 1 261 ? 29.463 -78.774 -36.851 1.00 50.16 261 PRO D N 1
ATOM 8920 C CA . PRO D 1 261 ? 28.361 -78.609 -35.910 1.00 42.90 261 PRO D CA 1
ATOM 8921 C C . PRO D 1 261 ? 27.054 -78.656 -36.664 1.00 48.52 261 PRO D C 1
ATOM 8922 O O . PRO D 1 261 ? 26.993 -78.206 -37.806 1.00 61.83 261 PRO D O 1
ATOM 8926 N N . ASN D 1 262 ? 26.017 -79.175 -36.028 1.00 51.49 262 ASN D N 1
ATOM 8927 C CA . ASN D 1 262 ? 24.679 -79.104 -36.578 1.00 41.36 262 ASN D CA 1
ATOM 8928 C C . ASN D 1 262 ? 23.922 -78.159 -35.666 1.00 36.46 262 ASN D C 1
ATOM 8929 O O . ASN D 1 262 ? 23.453 -78.556 -34.605 1.00 43.34 262 ASN D O 1
ATOM 8934 N N . ILE D 1 263 ? 23.849 -76.899 -36.074 1.00 35.20 263 ILE D N 1
ATOM 8935 C CA . ILE D 1 263 ? 23.294 -75.835 -35.255 1.00 34.36 263 ILE D CA 1
ATOM 8936 C C . ILE D 1 263 ? 21.813 -75.737 -35.488 1.00 37.19 263 ILE D C 1
ATOM 8937 O O . ILE D 1 263 ? 21.390 -75.468 -36.602 1.00 48.01 263 ILE D O 1
ATOM 8942 N N . HIS D 1 264 ? 21.029 -75.929 -34.434 1.00 35.72 264 HIS D N 1
ATOM 8943 C CA . HIS D 1 264 ? 19.611 -76.229 -34.588 1.00 38.33 264 HIS D CA 1
ATOM 8944 C C . HIS D 1 264 ? 18.748 -75.019 -34.764 1.00 39.41 264 HIS D C 1
ATOM 8945 O O . HIS D 1 264 ? 18.894 -74.043 -34.047 1.00 32.91 264 HIS D O 1
ATOM 8952 N N . TYR D 1 265 ? 17.831 -75.111 -35.719 1.00 44.48 265 TYR D N 1
ATOM 8953 C CA . TYR D 1 265 ? 16.761 -74.142 -35.877 1.00 38.60 265 TYR D CA 1
ATOM 8954 C C . TYR D 1 265 ? 15.451 -74.932 -35.805 1.00 40.77 265 TYR D C 1
ATOM 8955 O O . TYR D 1 265 ? 15.020 -75.530 -36.786 1.00 39.99 265 TYR D O 1
ATOM 8964 N N . PHE D 1 266 ? 14.814 -74.932 -34.648 1.00 33.97 266 PHE D N 1
ATOM 8965 C CA . PHE D 1 266 ? 13.669 -75.802 -34.440 1.00 37.57 266 PHE D CA 1
ATOM 8966 C C . PHE D 1 266 ? 12.382 -75.078 -34.720 1.00 37.96 266 PHE D C 1
ATOM 8967 O O . PHE D 1 266 ? 12.258 -73.899 -34.421 1.00 39.20 266 PHE D O 1
ATOM 8975 N N . ASN D 1 267 ? 11.432 -75.779 -35.326 1.00 50.76 267 ASN D N 1
ATOM 8976 C CA . ASN D 1 267 ? 10.103 -75.218 -35.521 1.00 45.19 267 ASN D CA 1
ATOM 8977 C C . ASN D 1 267 ? 9.492 -74.843 -34.179 1.00 33.80 267 ASN D C 1
ATOM 8978 O O . ASN D 1 267 ? 9.514 -75.631 -33.250 1.00 41.31 267 ASN D O 1
ATOM 8983 N N . ILE D 1 268 ? 8.953 -73.644 -34.066 1.00 35.44 268 ILE D N 1
ATOM 8984 C CA . ILE D 1 268 ? 8.303 -73.237 -32.834 1.00 34.27 268 ILE D CA 1
ATOM 8985 C C . ILE D 1 268 ? 6.850 -73.728 -32.835 1.00 41.60 268 ILE D C 1
ATOM 8986 O O . ILE D 1 268 ? 6.025 -73.246 -33.610 1.00 40.73 268 ILE D O 1
ATOM 8991 N N . ASP D 1 269 ? 6.550 -74.712 -31.992 1.00 44.25 269 ASP D N 1
ATOM 8992 C CA . ASP D 1 269 ? 5.199 -75.277 -31.919 1.00 49.23 269 ASP D CA 1
ATOM 8993 C C . ASP D 1 269 ? 4.224 -74.315 -31.259 1.00 45.18 269 ASP D C 1
ATOM 8994 O O . ASP D 1 269 ? 4.343 -74.015 -30.074 1.00 49.29 269 ASP D O 1
ATOM 8999 N N . MET D 1 270 ? 3.237 -73.852 -32.017 1.00 46.46 270 MET D N 1
ATOM 9000 C CA . MET D 1 270 ? 2.283 -72.880 -31.483 1.00 50.55 270 MET D CA 1
ATOM 9001 C C . MET D 1 270 ? 0.918 -73.484 -31.151 1.00 41.17 270 MET D C 1
ATOM 9002 O O . MET D 1 270 ? -0.021 -72.744 -30.896 1.00 44.20 270 MET D O 1
ATOM 9007 N N . SER D 1 271 ? 0.837 -74.817 -31.132 1.00 39.90 271 SER D N 1
ATOM 9008 C CA . SER D 1 271 ? -0.393 -75.544 -30.795 1.00 47.76 271 SER D CA 1
ATOM 9009 C C . SER D 1 271 ? -1.102 -74.970 -29.589 1.00 46.33 271 SER D C 1
ATOM 9010 O O . SER D 1 271 ? -2.274 -74.611 -29.669 1.00 49.24 271 SER D O 1
ATOM 9013 N N . LYS D 1 272 ? -0.369 -74.861 -28.484 1.00 47.59 272 LYS D N 1
ATOM 9014 C CA . LYS D 1 272 ? -0.918 -74.386 -27.224 1.00 52.31 272 LYS D CA 1
ATOM 9015 C C . LYS D 1 272 ? -1.585 -73.026 -27.344 1.00 52.59 272 LYS D C 1
ATOM 9016 O O . LYS D 1 272 ? -2.247 -72.585 -26.416 1.00 58.61 272 LYS D O 1
ATOM 9022 N N . MET D 1 273 ? -1.390 -72.341 -28.462 1.00 53.05 273 MET D N 1
ATOM 9023 C CA . MET D 1 273 ? -2.049 -71.057 -28.667 1.00 50.65 273 MET D CA 1
ATOM 9024 C C . MET D 1 273 ? -3.074 -71.157 -29.788 1.00 52.21 273 MET D C 1
ATOM 9025 O O . MET D 1 273 ? -3.676 -70.157 -30.180 1.00 55.77 273 MET D O 1
ATOM 9030 N N . GLY D 1 274 ? -3.255 -72.363 -30.320 1.00 46.40 274 GLY D N 1
ATOM 9031 C CA . GLY D 1 274 ? -4.237 -72.567 -31.361 1.00 45.61 274 GLY D CA 1
ATOM 9032 C C . GLY D 1 274 ? -3.721 -72.054 -32.682 1.00 49.52 274 GLY D C 1
ATOM 9033 O O . GLY D 1 274 ? -4.512 -71.670 -33.542 1.00 57.07 274 GLY D O 1
ATOM 9034 N N . LEU D 1 275 ? -2.404 -72.067 -32.864 1.00 50.38 275 LEU D N 1
ATOM 9035 C CA . LEU D 1 275 ? -1.835 -71.603 -34.118 1.00 44.68 275 LEU D CA 1
ATOM 9036 C C . LEU D 1 275 ? -1.068 -72.736 -34.777 1.00 42.07 275 LEU D C 1
ATOM 9037 O O . LEU D 1 275 ? -0.675 -73.693 -34.119 1.00 46.63 275 LEU D O 1
ATOM 9042 N N . ILE D 1 276 ? -0.913 -72.656 -36.089 1.00 45.61 276 ILE D N 1
ATOM 9043 C CA . ILE D 1 276 ? -0.155 -73.639 -36.843 1.00 48.95 276 ILE D CA 1
ATOM 9044 C C . ILE D 1 276 ? 1.080 -73.004 -37.476 1.00 50.31 276 ILE D C 1
ATOM 9045 O O . ILE D 1 276 ? 0.963 -72.161 -38.362 1.00 53.37 276 ILE D O 1
ATOM 9050 N N . ASN D 1 277 ? 2.265 -73.413 -37.044 1.00 56.33 277 ASN D N 1
ATOM 9051 C CA . ASN D 1 277 ? 3.475 -72.806 -37.571 1.00 46.60 277 ASN D CA 1
ATOM 9052 C C . ASN D 1 277 ? 4.012 -73.665 -38.698 1.00 46.59 277 ASN D C 1
ATOM 9053 O O . ASN D 1 277 ? 3.714 -73.367 -39.842 1.00 57.90 277 ASN D O 1
ATOM 9058 N N . LYS D 1 278 ? 4.756 -74.721 -38.376 1.00 45.35 278 LYS D N 1
ATOM 9059 C CA . LYS D 1 278 ? 5.456 -75.542 -39.387 1.00 72.22 278 LYS D CA 1
ATOM 9060 C C . LYS D 1 278 ? 5.377 -74.991 -40.827 1.00 65.41 278 LYS D C 1
ATOM 9061 O O . LYS D 1 278 ? 4.363 -75.209 -41.495 1.00 73.02 278 LYS D O 1
ATOM 9067 N N . GLU D 1 279 ? 6.410 -74.293 -41.317 1.00 50.86 279 GLU D N 1
ATOM 9068 C CA . GLU D 1 279 ? 7.672 -74.035 -40.612 1.00 49.65 279 GLU D CA 1
ATOM 9069 C C . GLU D 1 279 ? 8.225 -72.650 -40.985 1.00 49.51 279 GLU D C 1
ATOM 9070 O O . GLU D 1 279 ? 9.176 -72.547 -41.729 1.00 46.54 279 GLU D O 1
ATOM 9076 N N . GLU D 1 280 ? 7.634 -71.592 -40.460 1.00 45.32 280 GLU D N 1
ATOM 9077 C CA . GLU D 1 280 ? 7.960 -70.253 -40.907 1.00 53.54 280 GLU D CA 1
ATOM 9078 C C . GLU D 1 280 ? 8.679 -69.450 -39.824 1.00 48.60 280 GLU D C 1
ATOM 9079 O O . GLU D 1 280 ? 9.492 -68.583 -40.119 1.00 46.56 280 GLU D O 1
ATOM 9085 N N . VAL D 1 281 ? 8.375 -69.753 -38.572 1.00 39.55 281 VAL D N 1
ATOM 9086 C CA . VAL D 1 281 ? 9.094 -69.165 -37.467 1.00 44.01 281 VAL D CA 1
ATOM 9087 C C . VAL D 1 281 ? 9.894 -70.280 -36.804 1.00 42.34 281 VAL D C 1
ATOM 9088 O O . VAL D 1 281 ? 9.323 -71.239 -36.296 1.00 39.19 281 VAL D O 1
ATOM 9092 N N . LEU D 1 282 ? 11.221 -70.146 -36.821 1.00 38.96 282 LEU D N 1
ATOM 9093 C CA . LEU D 1 282 ? 12.104 -71.137 -36.201 1.00 40.75 282 LEU D CA 1
ATOM 9094 C C . LEU D 1 282 ? 12.882 -70.538 -35.022 1.00 42.48 282 LEU D C 1
ATOM 9095 O O . LEU D 1 282 ? 13.155 -69.337 -34.984 1.00 43.37 282 LEU D O 1
ATOM 9100 N N . LEU D 1 283 ? 13.236 -71.377 -34.056 1.00 36.44 283 LEU D N 1
ATOM 9101 C CA . LEU D 1 283 ? 14.051 -70.945 -32.924 1.00 33.15 283 LEU D CA 1
ATOM 9102 C C . LEU D 1 283 ? 15.502 -71.326 -33.162 1.00 35.43 283 LEU D C 1
ATOM 9103 O O . LEU D 1 283 ? 15.820 -72.499 -33.215 1.00 40.41 283 LEU D O 1
ATOM 9108 N N . PRO D 1 284 ? 16.384 -70.328 -33.331 1.00 38.02 284 PRO D N 1
ATOM 9109 C CA . PRO D 1 284 ? 17.833 -70.592 -33.336 1.00 38.03 284 PRO D CA 1
ATOM 9110 C C . PRO D 1 284 ? 18.334 -70.921 -31.924 1.00 35.92 284 PRO D C 1
ATOM 9111 O O . PRO D 1 284 ? 18.171 -70.099 -31.022 1.00 44.39 284 PRO D O 1
ATOM 9115 N N . LEU D 1 285 ? 18.895 -72.113 -31.741 1.00 34.85 285 LEU D N 1
ATOM 9116 C CA . LEU D 1 285 ? 19.469 -72.556 -30.468 1.00 33.04 285 LEU D CA 1
ATOM 9117 C C . LEU D 1 285 ? 20.971 -72.391 -30.442 1.00 33.41 285 LEU D C 1
ATOM 9118 O O . LEU D 1 285 ? 21.674 -72.906 -31.321 1.00 40.10 285 LEU D O 1
ATOM 9123 N N . ASP D 1 286 ? 21.460 -71.709 -29.414 1.00 29.98 286 ASP D N 1
ATOM 9124 C CA . ASP D 1 286 ? 22.897 -71.589 -29.159 1.00 43.80 286 ASP D CA 1
ATOM 9125 C C . ASP D 1 286 ? 23.475 -72.932 -28.722 1.00 40.09 286 ASP D C 1
ATOM 9126 O O . ASP D 1 286 ? 24.598 -73.280 -29.056 1.00 41.47 286 ASP D O 1
ATOM 9131 N N . ASN D 1 287 ? 22.698 -73.659 -27.936 1.00 29.70 287 ASN D N 1
ATOM 9132 C CA . ASN D 1 287 ? 23.047 -75.000 -27.533 1.00 37.10 287 ASN D CA 1
ATOM 9133 C C . ASN D 1 287 ? 21.813 -75.766 -27.077 1.00 30.87 287 ASN D C 1
ATOM 9134 O O . ASN D 1 287 ? 20.783 -75.180 -26.820 1.00 36.75 287 ASN D O 1
ATOM 9139 N N . PRO D 1 288 ? 21.907 -77.089 -27.039 1.00 30.55 288 PRO D N 1
ATOM 9140 C CA . PRO D 1 288 ? 23.090 -77.816 -27.493 1.00 25.86 288 PRO D CA 1
ATOM 9141 C C . PRO D 1 288 ? 23.142 -77.813 -29.013 1.00 34.88 288 PRO D C 1
ATOM 9142 O O . PRO D 1 288 ? 22.259 -77.235 -29.659 1.00 33.51 288 PRO D O 1
ATOM 9146 N N . TYR D 1 289 ? 24.155 -78.459 -29.580 1.00 30.84 289 TYR D N 1
ATOM 9147 C CA . TYR D 1 289 ? 24.210 -78.643 -31.019 1.00 24.64 289 TYR D CA 1
ATOM 9148 C C . TYR D 1 289 ? 24.839 -79.971 -31.335 1.00 33.17 289 TYR D C 1
ATOM 9149 O O . TYR D 1 289 ? 25.629 -80.494 -30.554 1.00 37.76 289 TYR D O 1
ATOM 9158 N N . GLY D 1 290 ? 24.476 -80.538 -32.476 1.00 42.15 290 GLY D N 1
ATOM 9159 C CA . GLY D 1 290 ? 25.123 -81.752 -32.929 1.00 46.59 290 GLY D CA 1
ATOM 9160 C C . GLY D 1 290 ? 26.531 -81.452 -33.405 1.00 41.10 290 GLY D C 1
ATOM 9161 O O . GLY D 1 290 ? 26.836 -80.330 -33.798 1.00 42.93 290 GLY D O 1
ATOM 9162 N N . LYS D 1 291 ? 27.395 -82.456 -33.344 1.00 46.36 291 LYS D N 1
ATOM 9163 C CA . LYS D 1 291 ? 28.744 -82.341 -33.868 1.00 41.16 291 LYS D CA 1
ATOM 9164 C C . LYS D 1 291 ? 29.162 -83.622 -34.564 1.00 42.34 291 LYS D C 1
ATOM 9165 O O . LYS D 1 291 ? 29.425 -84.640 -33.923 1.00 39.96 291 LYS D O 1
ATOM 9171 N N . ILE D 1 292 ? 29.255 -83.540 -35.883 1.00 43.35 292 ILE D N 1
ATOM 9172 C CA . ILE D 1 292 ? 29.628 -84.669 -36.723 1.00 48.09 292 ILE D CA 1
ATOM 9173 C C . ILE D 1 292 ? 31.063 -84.522 -37.195 1.00 49.02 292 ILE D C 1
ATOM 9174 O O . ILE D 1 292 ? 31.393 -83.538 -37.851 1.00 49.44 292 ILE D O 1
ATOM 9179 N N . THR D 1 293 ? 31.922 -85.485 -36.876 1.00 49.17 293 THR D N 1
ATOM 9180 C CA . THR D 1 293 ? 33.320 -85.362 -37.259 1.00 48.88 293 THR D CA 1
ATOM 9181 C C . THR D 1 293 ? 33.850 -86.604 -37.986 1.00 55.54 293 THR D C 1
ATOM 9182 O O . THR D 1 293 ? 33.344 -87.708 -37.795 1.00 49.74 293 THR D O 1
ATOM 9186 N N . GLY D 1 294 ? 34.892 -86.410 -38.793 1.00 52.31 294 GLY D N 1
ATOM 9187 C CA . GLY D 1 294 ? 35.588 -87.508 -39.431 1.00 53.14 294 GLY D CA 1
ATOM 9188 C C . GLY D 1 294 ? 36.901 -87.133 -40.102 1.00 51.91 294 GLY D C 1
ATOM 9189 O O . GLY D 1 294 ? 37.062 -86.037 -40.628 1.00 52.72 294 GLY D O 1
ATOM 9190 N N . THR D 1 295 ? 37.840 -88.071 -40.097 1.00 57.75 295 THR D N 1
ATOM 9191 C CA . THR D 1 295 ? 39.115 -87.906 -40.788 1.00 59.90 295 THR D CA 1
ATOM 9192 C C . THR D 1 295 ? 39.371 -89.036 -41.781 1.00 58.16 295 THR D C 1
ATOM 9193 O O . THR D 1 295 ? 39.455 -90.197 -41.397 1.00 60.55 295 THR D O 1
ATOM 9197 N N . VAL D 1 296 ? 39.530 -88.689 -43.053 1.00 58.81 296 VAL D N 1
ATOM 9198 C CA . VAL D 1 296 ? 39.939 -89.672 -44.047 1.00 67.39 296 VAL D CA 1
ATOM 9199 C C . VAL D 1 296 ? 41.373 -89.400 -44.507 1.00 74.89 296 VAL D C 1
ATOM 9200 O O . VAL D 1 296 ? 41.809 -88.248 -44.537 1.00 81.02 296 VAL D O 1
ATOM 9204 N N . LYS D 1 297 ? 42.113 -90.453 -44.853 1.00 74.25 297 LYS D N 1
ATOM 9205 C CA . LYS D 1 297 ? 43.468 -90.299 -45.393 1.00 73.85 297 LYS D CA 1
ATOM 9206 C C . LYS D 1 297 ? 43.565 -90.921 -46.779 1.00 82.98 297 LYS D C 1
ATOM 9207 O O . LYS D 1 297 ? 42.787 -91.816 -47.117 1.00 82.92 297 LYS D O 1
ATOM 9213 N N . ARG D 1 298 ? 44.571 -90.523 -47.554 1.00 89.36 298 ARG D N 1
ATOM 9214 C CA . ARG D 1 298 ? 44.693 -91.050 -48.907 1.00 87.73 298 ARG D CA 1
ATOM 9215 C C . ARG D 1 298 ? 45.316 -92.430 -48.856 1.00 90.42 298 ARG D C 1
ATOM 9216 O O . ARG D 1 298 ? 46.283 -92.653 -48.127 1.00 89.37 298 ARG D O 1
ATOM 9224 N N . LYS D 1 299 ? 44.734 -93.356 -49.615 1.00 94.64 299 LYS D N 1
ATOM 9225 C CA . LYS D 1 299 ? 45.339 -94.657 -49.892 1.00 102.09 299 LYS D CA 1
ATOM 9226 C C . LYS D 1 299 ? 44.658 -95.231 -51.120 1.00 107.39 299 LYS D C 1
ATOM 9227 O O . LYS D 1 299 ? 45.309 -95.625 -52.100 1.00 111.14 299 LYS D O 1
ATOM 9233 N N . LEU D 1 300 ? 43.325 -95.230 -51.041 1.00 107.28 300 LEU D N 1
ATOM 9234 C CA . LEU D 1 300 ? 42.443 -95.765 -52.069 1.00 105.76 300 LEU D CA 1
ATOM 9235 C C . LEU D 1 300 ? 41.468 -94.633 -52.449 1.00 107.37 300 LEU D C 1
ATOM 9236 O O . LEU D 1 300 ? 41.424 -93.593 -51.770 1.00 97.03 300 LEU D O 1
ATOM 9241 N N . SER D 1 301 ? 40.714 -94.826 -53.534 1.00 111.12 301 SER D N 1
ATOM 9242 C CA . SER D 1 301 ? 39.597 -93.947 -53.914 1.00 105.79 301 SER D CA 1
ATOM 9243 C C . SER D 1 301 ? 39.952 -92.579 -54.523 1.00 108.87 301 SER D C 1
ATOM 9244 O O . SER D 1 301 ? 41.039 -92.033 -54.316 1.00 108.25 301 SER D O 1
ATOM 9247 N N . SER D 1 302 ? 39.000 -92.048 -55.284 1.00 110.18 302 SER D N 1
ATOM 9248 C CA . SER D 1 302 ? 39.090 -90.722 -55.890 1.00 110.99 302 SER D CA 1
ATOM 9249 C C . SER D 1 302 ? 37.700 -90.375 -56.423 1.00 114.76 302 SER D C 1
ATOM 9250 O O . SER D 1 302 ? 36.694 -90.720 -55.792 1.00 111.88 302 SER D O 1
ATOM 9253 N N . ARG D 1 303 ? 37.644 -89.702 -57.573 1.00 117.07 303 ARG D N 1
ATOM 9254 C CA . ARG D 1 303 ? 36.375 -89.383 -58.240 1.00 116.56 303 ARG D CA 1
ATOM 9255 C C . ARG D 1 303 ? 35.651 -88.233 -57.533 1.00 111.87 303 ARG D C 1
ATOM 9256 O O . ARG D 1 303 ? 34.538 -87.854 -57.905 1.00 106.67 303 ARG D O 1
#